Protein AF-0000000078818166 (afdb_homodimer)

Nearest PDB structures (foldseek):
  4oul-assembly2_E  TM=2.970E-01  e=1.213E-01  Homo sapiens
  8xkf-assembly1_A  TM=4.294E-01  e=4.345E+00  Helicobacter pylori 26695
  8xhu-assembly1_C  TM=1.923E-01  e=4.345E+00  Helicobacter pylori 26695
  8xhu-assembly1_A  TM=1.925E-01  e=7.058E+00  Helicobacter pylori 26695
  4oul-assembly2_E  TM=2.794E-01  e=1.046E-01  Homo sapiens

pLDDT: mean 92.65, std 15.5, range [19.25, 98.94]

Solvent-accessible surface area (backbone atoms only — not comparable to full-atom values): 51213 Å² total; per-residue (Å²): 137,80,81,75,78,75,76,77,76,79,76,75,76,74,76,74,74,71,73,74,72,70,76,65,81,65,60,43,85,53,60,57,35,53,51,36,37,42,73,70,46,30,48,77,41,76,35,34,61,40,56,60,58,41,54,58,34,27,57,71,62,77,32,68,29,21,73,57,47,52,63,58,46,48,44,26,31,46,26,36,43,55,59,91,94,54,76,71,54,69,69,49,50,52,52,31,59,74,61,68,51,70,78,71,35,29,60,65,37,58,46,42,60,72,25,36,41,34,39,41,30,47,40,60,62,59,45,75,42,36,32,43,38,50,30,38,36,32,41,51,57,92,92,42,61,27,27,22,39,14,28,72,65,72,59,46,29,68,80,54,43,25,14,74,38,6,48,73,33,40,90,65,51,54,46,63,19,50,34,33,41,38,34,32,19,21,47,58,57,52,51,53,50,52,51,20,35,42,74,48,68,45,62,73,43,15,54,37,76,48,76,39,34,53,48,79,46,51,61,21,85,54,91,65,26,28,22,28,34,39,38,36,40,43,25,61,46,74,46,62,65,60,39,52,49,40,57,77,52,43,42,31,35,29,33,36,40,36,58,73,59,92,74,86,84,42,67,45,68,61,74,75,39,75,46,44,48,80,22,67,59,44,52,70,45,42,48,58,49,50,50,48,52,52,41,52,50,59,73,48,61,78,38,43,76,45,77,51,52,50,26,56,33,56,38,47,18,59,57,15,61,76,59,59,14,32,4,79,35,74,35,58,44,25,43,45,36,24,49,18,65,57,55,54,57,45,65,35,47,67,81,49,52,49,56,75,71,49,59,54,47,47,54,73,72,37,62,50,49,86,49,76,62,30,35,34,42,38,34,38,61,32,42,38,74,74,53,50,11,70,40,32,34,36,29,46,23,25,47,51,32,28,26,35,52,47,55,51,36,52,85,68,33,60,53,44,22,32,80,70,33,75,86,44,89,64,21,67,41,22,28,38,37,36,41,23,65,58,63,57,92,82,46,85,50,48,44,60,59,46,54,89,55,64,50,64,22,45,47,74,58,38,45,28,38,42,36,36,42,34,35,23,11,72,92,50,70,23,9,45,35,76,85,29,56,64,77,54,44,41,34,39,30,34,63,61,130,136,81,81,74,76,77,77,76,74,79,75,76,75,75,76,74,76,71,74,75,73,72,75,66,80,67,60,43,87,53,59,57,36,52,49,36,36,42,73,69,45,29,48,76,42,76,36,35,60,41,58,59,57,40,53,58,34,28,58,71,61,77,32,67,28,19,75,57,47,53,63,57,47,48,42,26,31,45,27,36,44,55,60,90,93,54,74,70,54,69,70,49,48,53,51,32,59,75,63,68,52,70,80,71,36,31,60,65,38,57,46,42,60,72,25,36,42,34,40,43,30,48,40,58,63,59,45,74,42,37,32,42,38,50,28,38,35,32,40,50,56,92,94,41,62,27,26,22,40,14,29,72,65,74,59,46,28,68,80,54,42,26,14,74,37,6,48,72,33,42,89,63,51,52,46,63,19,49,33,31,40,37,34,31,21,20,50,58,58,49,52,53,50,51,51,20,35,42,74,49,68,45,64,72,43,15,54,36,76,48,77,40,33,54,49,78,44,52,63,21,84,54,92,65,26,28,21,29,34,40,41,38,40,43,26,61,47,74,46,61,64,60,40,52,49,40,57,75,52,44,43,31,34,27,31,37,39,37,57,72,60,92,73,85,85,45,68,44,69,62,73,75,38,76,44,43,47,80,22,67,57,44,52,70,47,42,49,58,50,51,52,48,51,51,41,50,50,61,74,48,60,78,35,43,76,44,79,50,51,48,26,57,32,56,38,47,18,58,56,15,61,75,57,58,15,32,4,79,37,72,35,59,45,23,41,45,35,23,50,17,64,58,52,55,58,46,67,36,46,67,85,48,52,46,56,75,72,47,61,53,47,49,54,73,73,37,62,50,48,87,49,74,63,29,35,33,42,38,35,38,61,33,42,38,73,75,51,49,12,70,42,31,34,36,29,46,23,25,46,50,32,27,25,35,53,46,54,51,35,50,86,68,33,61,53,44,22,34,79,69,33,74,88,44,87,62,21,66,41,22,28,38,36,35,42,23,65,58,61,57,92,82,45,84,50,49,44,60,60,46,53,88,54,63,51,64,21,44,48,74,58,38,45,29,38,42,36,36,40,34,37,24,10,72,90,50,70,23,8,45,34,76,84,30,57,64,77,52,46,41,34,38,31,35,62,60,129

Foldseek 3Di:
DPPPPPPPPPPPPPPPPPPPPPPDLPAQPPPQLCVLLVVLFKDKDWWFKAWQQLLQCCLVVLFLFSLQDDPQKTWIWTFAAADPPDFDDPSQQVSCVSRVGDPRTGQWYFAAQLKKKKKKFWAAADFLKKWKWKFFQWADDDNAIFGAQFTDADIHMQQQAFFPQQFLSHDGGRHRTIAMEMEHFFPVSVVSSLVSCVVSPDDSRRYHYDHDHVVLFQHDNDPRGIIMMIIIIGGGHPDPVSRVCCNHRPNMIMIMIGGNDDDDGHGDHDDDHFDAADPAFPCVCVVVVVLLVVLVCVVLVQWDKDWFDKDFAFDHRVVSSVLQAYRSHHAWFKTKMKRFDDYGDHTHHPSGFQVPRCVRLCVPFDFAAQDQQWKKKWKDFQCCVVQQASKKWKFKAQRGRSQTQDIQISVQFAPASCVSVVPDPCSRGMGMAMEHCDDDPPRSRYDRFDAPPGSNGAHGSGGMMMMMMGGHRSVRRTHHDPVRYDTIIMMITHRDD/DPCPPPPPPPPPPPPPPPPPPPPDLPAQPPPQLQVLLVVLFKDKDWWFKAWQQLLQCCLVVLFLFSLQDDPQKTKIWTFAAADPPDFDDPSQQVSCVSRVGDPRTGQWYFAAQLKKKKKKFWAAADFLKKWKWKFFQWADDPNAIFGAQFTDADIHMQQQAFFPQQFLSHDGGRHRTIAMEMEHFFPVSVVSSLVSCVVSPDDSRRYHYDHDHVVLFQHDNDPRGIIMMIIMIGGGHPDPVSRVCCNHRPNMIMIMIGGNDDDDGHGDHDDDHFDAADPAFPCVCVVVVVLLVVLVCVVLVQWDKDWFDKDFAFDHRVVSSVLQAYRSHHAWFKTKMKRFDDYGDHTHHPSGFQVPRCVRLCVPFDFAAQDQQWKKKWKDFQCCVVQQASKKWKFKAQNGRSQTQDIQISVQFAPASCVSVVPDPCSRGMGMAMEHCDDDPPRSRYDRFDAPPGSNGAHGSGGMMMMMMGGHRSVRRTHHDPVRYDTIIMMITHRDD

Secondary structure (DSSP, 8-state):
------------------------------HHHHHHHHHTTEEEEE-EEEE--HHHHHHTTSSS--TT--TTB--EEEEBPPSTT----HHHHHHHHHHTPPTT-BSSB-B-TT-EEEEEEEPPSSEEE-EEEEEEEEEEETTEEEEEEEE-S--EETTT---SSSGGG-SS--TT-EEEEEEESBHHHHHHHHHHHHHTT--GGGEEEEE--GGG---BSSTTS-EEEEEE--EEESSHHHHHHHHHS-SEEEEEEEESS-----BPPPPPPPPP--S--SGGGHHHHHHHHHHHHHHTTTEEEEEPP-EE-S--HHHHHHHT----B--SSEEEEESSSS-------TT--HHHH-GGGGSS-----S-TT-EEEEEEE-HHHHTS-SEEEEEEEETTTTEEEEEEEHHHHTTGGGGT-TT-GGGGGEEEEEEESS--TT-TTEEE---SSGGGS--TT--EEEEEEEE-BTTTTBPPPGGG-PPPEEEEEEE--/------------------------------HHHHHHHHHTTEEEEE-EEEE--HHHHHHTTSSS--TT--TTB--EEEEBPPSTT----HHHHHHHHHHT--TT-BSSB-B-TT-EEEEEEEPPSSEEE-EEEEEEEEEEETTEEEEEEEE-S--EETTT---SSSGGG-SS--TT-EEEEEEESBHHHHHHHHHHHHHTT--GGGEEEEE--GGG---BSSTTS-EEEEEE--EEESSHHHHHHHHHS-SEEEEEEEESS-----BPPPPPPPPP--S--SGGGHHHHHHHHHHHHHHTTTEEEEEPP-EE-S--HHHHHHHT----B--TTEEEEESSSS-------TT--HHHH-GGGGSS-----S-TT-EEEEEEE-HHHHTS-SEEEEEEEETTTTEEEEEEEHHHHTTGGGGT-TT-GGGGGEEEEEEESS--TT-TTEEE---SSGGGS--TT--EEEEEEEE-BTTTTBPPPGGG-PPPEEEEEEE--

Structure (mmCIF, N/CA/C/O backbone):
data_AF-0000000078818166-model_v1
#
loop_
_entity.id
_entity.type
_entity.pdbx_description
1 polymer 'Uncharacterized protein'
#
loop_
_atom_site.group_PDB
_atom_site.id
_atom_site.type_symbol
_atom_site.label_atom_id
_atom_site.label_alt_id
_atom_site.label_comp_id
_atom_site.label_asym_id
_atom_site.label_entity_id
_atom_site.label_seq_id
_atom_site.pdbx_PDB_ins_code
_atom_site.Cartn_x
_atom_site.Cartn_y
_atom_site.Cartn_z
_atom_site.occupancy
_atom_site.B_iso_or_equiv
_atom_site.auth_seq_id
_atom_site.auth_comp_id
_atom_site.auth_asym_id
_atom_site.auth_atom_id
_atom_site.pdbx_PDB_model_num
ATOM 1 N N . MET A 1 1 ? -65.375 48 42.688 1 19.25 1 MET A N 1
ATOM 2 C CA . MET A 1 1 ? -64.5 49.188 42.875 1 19.25 1 MET A CA 1
ATOM 3 C C . MET A 1 1 ? -63.219 48.812 43.562 1 19.25 1 MET A C 1
ATOM 5 O O . MET A 1 1 ? -63.031 49.156 44.75 1 19.25 1 MET A O 1
ATOM 9 N N . LYS A 1 2 ? -62.844 47.5 43.344 1 25.33 2 LYS A N 1
ATOM 10 C CA . LYS A 1 2 ? -61.812 46.625 43.844 1 25.33 2 LYS A CA 1
ATOM 11 C C . LYS A 1 2 ? -60.438 47.312 43.75 1 25.33 2 LYS A C 1
ATOM 13 O O . LYS A 1 2 ? -60.062 47.781 42.656 1 25.33 2 LYS A O 1
ATOM 18 N N . LYS A 1 3 ? -59.906 47.906 44.844 1 22.5 3 LYS A N 1
ATOM 19 C CA . LYS A 1 3 ? -58.812 48.781 45.219 1 22.5 3 LYS A CA 1
ATOM 20 C C . LYS A 1 3 ? -57.5 48.281 44.656 1 22.5 3 LYS A C 1
ATOM 22 O O . LYS A 1 3 ? -57.062 47.156 44.969 1 22.5 3 LYS A O 1
ATOM 27 N N . TYR A 1 4 ? -57.062 48.562 43.406 1 22.69 4 TYR A N 1
ATOM 28 C CA . TYR A 1 4 ? -55.938 48.188 42.562 1 22.69 4 TYR A CA 1
ATOM 29 C C . TYR A 1 4 ? -54.625 48.688 43.094 1 22.69 4 TYR A C 1
ATOM 31 O O . TYR A 1 4 ? -54.375 49.906 43.156 1 22.69 4 TYR A O 1
ATOM 39 N N . ILE A 1 5 ? -54.312 48.219 44.406 1 28.19 5 ILE A N 1
ATOM 40 C CA . ILE A 1 5 ? -53.062 48.688 44.969 1 28.19 5 ILE A CA 1
ATOM 41 C C . ILE A 1 5 ? -51.938 48.562 43.969 1 28.19 5 ILE A C 1
ATOM 43 O O . ILE A 1 5 ? -51.75 47.469 43.406 1 28.19 5 ILE A O 1
ATOM 47 N N . MET A 1 6 ? -51.5 49.594 43.344 1 24.48 6 MET A N 1
ATOM 48 C CA . MET A 1 6 ? -50.469 49.969 42.375 1 24.48 6 MET A CA 1
ATOM 49 C C . MET A 1 6 ? -49.094 49.656 42.906 1 24.48 6 MET A C 1
ATOM 51 O O . MET A 1 6 ? -48.562 50.375 43.781 1 24.48 6 MET A O 1
ATOM 55 N N . ALA A 1 7 ? -48.844 48.438 43.406 1 31.64 7 ALA A N 1
ATOM 56 C CA . ALA A 1 7 ? -47.5 48.188 43.938 1 31.64 7 ALA A CA 1
ATOM 57 C C . ALA A 1 7 ? -46.438 48.562 42.938 1 31.64 7 ALA A C 1
ATOM 59 O O . ALA A 1 7 ? -46.406 48.062 41.812 1 31.64 7 ALA A O 1
ATOM 60 N N . ILE A 1 8 ? -45.969 49.781 42.938 1 27.11 8 ILE A N 1
ATOM 61 C CA . ILE A 1 8 ? -44.875 50.406 42.219 1 27.11 8 ILE A CA 1
ATOM 62 C C . ILE A 1 8 ? -43.594 49.594 42.406 1 27.11 8 ILE A C 1
ATOM 64 O O . ILE A 1 8 ? -43.062 49.469 43.5 1 27.11 8 ILE A O 1
ATOM 68 N N . ILE A 1 9 ? -43.438 48.406 41.812 1 28.31 9 ILE A N 1
ATOM 69 C CA . ILE A 1 9 ? -42.25 47.562 41.781 1 28.31 9 ILE A CA 1
ATOM 70 C C . ILE A 1 9 ? -41.062 48.375 41.281 1 28.31 9 ILE A C 1
ATOM 72 O O . ILE A 1 9 ? -41.062 48.906 40.156 1 28.31 9 ILE A O 1
ATOM 76 N N . LEU A 1 10 ? -40.344 49.156 42.156 1 26.89 10 LEU A N 1
ATOM 77 C CA . LEU A 1 10 ? -39.094 49.812 41.969 1 26.89 10 LEU A CA 1
ATOM 78 C C . LEU A 1 10 ? -38.094 48.906 41.25 1 26.89 10 LEU A C 1
ATOM 80 O O . LEU A 1 10 ? -37.812 47.812 41.719 1 26.89 10 LEU A O 1
ATOM 84 N N . GLY A 1 11 ? -37.969 48.875 39.875 1 25.17 11 GLY A N 1
ATOM 85 C CA . GLY A 1 11 ? -37.062 48.281 38.906 1 25.17 11 GLY A CA 1
ATOM 86 C C . GLY A 1 11 ? -35.594 48.594 39.188 1 25.17 11 GLY A C 1
ATOM 87 O O . GLY A 1 11 ? -35.156 49.719 38.969 1 25.17 11 GLY A O 1
ATOM 88 N N . ILE A 1 12 ? -35.031 48.25 40.375 1 28.44 12 ILE A N 1
ATOM 89 C CA . ILE A 1 12 ? -33.594 48.469 40.531 1 28.44 12 ILE A CA 1
ATOM 90 C C . ILE A 1 12 ? -32.875 47.812 39.344 1 28.44 12 ILE A C 1
ATOM 92 O O . ILE A 1 12 ? -33.031 46.594 39.094 1 28.44 12 ILE A O 1
ATOM 96 N N . SER A 1 13 ? -32.594 48.562 38.344 1 25.62 13 SER A N 1
ATOM 97 C CA . SER A 1 13 ? -31.719 48.25 37.219 1 25.62 13 SER A CA 1
ATOM 98 C C . SER A 1 13 ? -30.359 47.75 37.688 1 25.62 13 SER A C 1
ATOM 100 O O . SER A 1 13 ? -29.594 48.5 38.281 1 25.62 13 SER A O 1
ATOM 102 N N . PHE A 1 14 ? -30.312 46.5 38.188 1 29.53 14 PHE A N 1
ATOM 103 C CA . PHE A 1 14 ? -29 45.875 38.375 1 29.53 14 PHE A CA 1
ATOM 104 C C . PHE A 1 14 ? -28.188 45.938 37.094 1 29.53 14 PHE A C 1
ATOM 106 O O . PHE A 1 14 ? -28.578 45.344 36.094 1 29.53 14 PHE A O 1
ATOM 113 N N . ILE A 1 15 ? -27.531 47.031 36.875 1 28.75 15 ILE A N 1
ATOM 114 C CA . ILE A 1 15 ? -26.484 47.094 35.844 1 28.75 15 ILE A CA 1
ATOM 115 C C . ILE A 1 15 ? -25.5 45.938 36.062 1 28.75 15 ILE A C 1
ATOM 117 O O . ILE A 1 15 ? -24.812 45.875 37.094 1 28.75 15 ILE A O 1
ATOM 121 N N . LEU A 1 16 ? -25.922 44.719 35.719 1 28.48 16 LEU A N 1
ATOM 122 C CA . LEU A 1 16 ? -24.938 43.625 35.594 1 28.48 16 LEU A CA 1
ATOM 123 C C . LEU A 1 16 ? -23.75 44.094 34.75 1 28.48 16 LEU A C 1
ATOM 125 O O . LEU A 1 16 ? -23.906 44.375 33.562 1 28.48 16 LEU A O 1
ATOM 129 N N . LEU A 1 17 ? -22.812 44.75 35.344 1 29.33 17 LEU A N 1
ATOM 130 C CA . LEU A 1 17 ? -21.5 44.875 34.75 1 29.33 17 LEU A CA 1
ATOM 131 C C . LEU A 1 17 ? -20.969 43.531 34.312 1 29.33 17 LEU A C 1
ATOM 133 O O . LEU A 1 17 ? -20.625 42.688 35.156 1 29.33 17 LEU A O 1
ATOM 137 N N . THR A 1 18 ? -21.531 43 33.281 1 32.56 18 THR A N 1
ATOM 138 C CA . THR A 1 18 ? -20.844 41.906 32.594 1 32.56 18 THR A CA 1
ATOM 139 C C . THR A 1 18 ? -19.406 42.281 32.25 1 32.56 18 THR A C 1
ATOM 141 O O . THR A 1 18 ? -19.172 43.188 31.453 1 32.56 18 THR A O 1
ATOM 144 N N . GLY A 1 19 ? -18.562 42.281 33.219 1 29.2 19 GLY A N 1
ATOM 145 C CA . GLY A 1 19 ? -17.156 42.281 32.875 1 29.2 19 GLY A CA 1
ATOM 146 C C . GLY A 1 19 ? -16.812 41.344 31.75 1 29.2 19 GLY A C 1
ATOM 147 O O . GLY A 1 19 ? -17.094 40.125 31.828 1 29.2 19 GLY A O 1
ATOM 148 N N . THR A 1 20 ? -16.891 41.844 30.594 1 32.88 20 THR A N 1
ATOM 149 C CA . THR A 1 20 ? -16.266 41.188 29.438 1 32.88 20 THR A CA 1
ATOM 150 C C . THR A 1 20 ? -14.828 40.781 29.766 1 32.88 20 THR A C 1
ATOM 152 O O . THR A 1 20 ? -13.969 41.656 29.938 1 32.88 20 THR A O 1
ATOM 155 N N . VAL A 1 21 ? -14.672 39.781 30.547 1 30.55 21 VAL A N 1
ATOM 156 C CA . VAL A 1 21 ? -13.352 39.156 30.547 1 30.55 21 VAL A CA 1
ATOM 157 C C . VAL A 1 21 ? -12.875 38.969 29.094 1 30.55 21 VAL A C 1
ATOM 159 O O . VAL A 1 21 ? -13.445 38.188 28.344 1 30.55 21 VAL A O 1
ATOM 162 N N . LEU A 1 22 ? -12.461 39.969 28.5 1 28.83 22 LEU A N 1
ATOM 163 C CA . LEU A 1 22 ? -11.578 39.719 27.375 1 28.83 22 LEU A CA 1
ATOM 164 C C . LEU A 1 22 ? -10.586 38.594 27.688 1 28.83 22 LEU A C 1
ATOM 166 O O . LEU A 1 22 ? -9.781 38.719 28.609 1 28.83 22 LEU A O 1
ATOM 170 N N . ALA A 1 23 ? -10.922 37.469 27.438 1 35.88 23 ALA A N 1
ATOM 171 C CA . ALA A 1 23 ? -9.945 36.375 27.328 1 35.88 23 ALA A CA 1
ATOM 172 C C . ALA A 1 23 ? -8.727 36.844 26.531 1 35.88 23 ALA A C 1
ATOM 174 O O . ALA A 1 23 ? -8.805 37.031 25.312 1 35.88 23 ALA A O 1
ATOM 175 N N . ALA A 1 24 ? -8 37.625 27.109 1 35.72 24 ALA A N 1
ATOM 176 C CA . ALA A 1 24 ? -6.684 37.844 26.516 1 35.72 24 ALA A CA 1
ATOM 177 C C . ALA A 1 24 ? -6.074 36.531 26.047 1 35.72 24 ALA A C 1
ATOM 179 O O . ALA A 1 24 ? -6.203 35.5 26.703 1 35.72 24 ALA A O 1
ATOM 180 N N . ASN A 1 25 ? -5.59 36.406 24.891 1 39 25 ASN A N 1
ATOM 181 C CA . ASN A 1 25 ? -4.855 35.344 24.219 1 39 25 ASN A CA 1
ATOM 182 C C . ASN A 1 25 ? -3.686 34.844 25.078 1 39 25 ASN A C 1
ATOM 184 O O . ASN A 1 25 ? -2.615 35.469 25.078 1 39 25 ASN A O 1
ATOM 188 N N . GLU A 1 26 ? -3.842 34.438 26.25 1 43.28 26 GLU A N 1
ATOM 189 C CA . GLU A 1 26 ? -2.705 33.969 27.047 1 43.28 26 GLU A CA 1
ATOM 190 C C . GLU A 1 26 ? -1.883 32.938 26.281 1 43.28 26 GLU A C 1
ATOM 192 O O . GLU A 1 26 ? -2.338 31.828 26.062 1 43.28 26 GLU A O 1
ATOM 197 N N . THR A 1 27 ? -1.002 33.375 25.469 1 55.5 27 THR A N 1
ATOM 198 C CA . THR A 1 27 ? 0.056 32.531 24.922 1 55.5 27 THR A CA 1
ATOM 199 C C . THR A 1 27 ? 0.677 31.672 26.016 1 55.5 27 THR A C 1
ATOM 201 O O . THR A 1 27 ? 0.712 32.062 27.188 1 55.5 27 THR A O 1
ATOM 204 N N . TYR A 1 28 ? 0.761 30.328 25.812 1 71.38 28 TYR A N 1
ATOM 205 C CA . TYR A 1 28 ? 1.448 29.422 26.719 1 71.38 28 TYR A CA 1
ATOM 206 C C . TYR A 1 28 ? 2.756 30.031 27.203 1 71.38 28 TYR A C 1
ATOM 208 O O . TYR A 1 28 ? 3.607 30.422 26.406 1 71.38 28 TYR A O 1
ATOM 216 N N . ASP A 1 29 ? 2.855 30.406 28.422 1 76.88 29 ASP A N 1
ATOM 217 C CA . ASP A 1 29 ? 4.062 31.031 28.969 1 76.88 29 ASP A CA 1
ATOM 218 C C . ASP A 1 29 ? 5.203 30.016 29.062 1 76.88 29 ASP A C 1
ATOM 220 O O . ASP A 1 29 ? 5.27 29.234 30 1 76.88 29 ASP A O 1
ATOM 224 N N . ALA A 1 30 ? 5.992 30.094 27.938 1 89.62 30 ALA A N 1
ATOM 225 C CA . ALA A 1 30 ? 7.168 29.219 27.891 1 89.62 30 ALA A CA 1
ATOM 226 C C . ALA A 1 30 ? 8.453 30.031 28.078 1 89.62 30 ALA A C 1
ATOM 228 O O . ALA A 1 30 ? 9.5 29.688 27.516 1 89.62 30 ALA A O 1
ATOM 229 N N . GLY A 1 31 ? 8.383 31.062 28.766 1 93.31 31 GLY A N 1
ATOM 230 C CA . GLY A 1 31 ? 9.492 32 28.906 1 93.31 31 GLY A CA 1
ATOM 231 C C . GLY A 1 31 ? 10.711 31.375 29.547 1 93.31 31 GLY A C 1
ATOM 232 O O . GLY A 1 31 ? 11.836 31.578 29.094 1 93.31 31 GLY A O 1
ATOM 233 N N . ALA A 1 32 ? 10.5 30.625 30.609 1 95.31 32 ALA A N 1
ATOM 234 C CA . ALA A 1 32 ? 11.617 29.984 31.297 1 95.31 32 ALA A CA 1
ATOM 235 C C . ALA A 1 32 ? 12.336 29 30.375 1 95.31 32 ALA A C 1
ATOM 237 O O . ALA A 1 32 ? 13.562 28.891 30.422 1 95.31 32 ALA A O 1
ATOM 238 N N . PHE A 1 33 ? 11.617 28.328 29.688 1 97.25 33 PHE A N 1
ATOM 239 C CA . PHE A 1 33 ? 12.188 27.375 28.734 1 97.25 33 PHE A CA 1
ATOM 240 C C . PHE A 1 33 ? 13 28.094 27.672 1 97.25 33 PHE A C 1
ATOM 242 O O . PHE A 1 33 ? 14.117 27.688 27.344 1 97.25 33 PHE A O 1
ATOM 249 N N . GLN A 1 34 ? 12.453 29.109 27.094 1 97.88 34 GLN A N 1
ATOM 250 C CA . GLN A 1 34 ? 13.164 29.906 26.109 1 97.88 34 GLN A CA 1
ATOM 251 C C . GLN A 1 34 ? 14.492 30.422 26.672 1 97.88 34 GLN A C 1
ATOM 253 O O . GLN A 1 34 ? 15.523 30.328 26.016 1 97.88 34 GLN A O 1
ATOM 258 N N . GLN A 1 35 ? 14.445 30.906 27.844 1 97.62 35 GLN A N 1
ATOM 259 C CA . GLN A 1 35 ? 15.648 31.422 28.484 1 97.62 35 GLN A CA 1
ATOM 260 C C . GLN A 1 35 ? 16.688 30.312 28.688 1 97.62 35 GLN A C 1
ATOM 262 O O . GLN A 1 35 ? 17.875 30.531 28.469 1 97.62 35 GLN A O 1
ATOM 267 N N . ALA A 1 36 ? 16.188 29.234 29.109 1 98.25 36 ALA A N 1
ATOM 268 C CA . ALA A 1 36 ? 17.078 28.094 29.312 1 98.25 36 ALA A CA 1
ATOM 269 C C . ALA A 1 36 ? 17.766 27.703 28 1 98.25 36 ALA A C 1
ATOM 271 O O . ALA A 1 36 ? 18.953 27.344 28 1 98.25 36 ALA A O 1
ATOM 272 N N . LEU A 1 37 ? 17.078 27.688 26.922 1 98.5 37 LEU A N 1
ATOM 273 C CA . LEU A 1 37 ? 17.625 27.375 25.609 1 98.5 37 LEU A CA 1
ATOM 274 C C . LEU A 1 37 ? 18.688 28.391 25.203 1 98.5 37 LEU A C 1
ATOM 276 O O . LEU A 1 37 ? 19.766 28.031 24.734 1 98.5 37 LEU A O 1
ATOM 280 N N . GLU A 1 38 ? 18.359 29.641 25.453 1 98.06 38 GLU A N 1
ATOM 281 C CA . GLU A 1 38 ? 19.297 30.719 25.125 1 98.06 38 GLU A CA 1
ATOM 282 C C . GLU A 1 38 ? 20.578 30.609 25.953 1 98.06 38 GLU A C 1
ATOM 284 O O . GLU A 1 38 ? 21.672 30.812 25.438 1 98.06 38 GLU A O 1
ATOM 289 N N . GLN A 1 39 ? 20.438 30.25 27.094 1 97.25 39 GLN A N 1
ATOM 290 C CA . GLN A 1 39 ? 21.578 30.078 27.969 1 97.25 39 GLN A CA 1
ATOM 291 C C . GLN A 1 39 ? 22.438 28.891 27.547 1 97.25 39 GLN A C 1
ATOM 293 O O . GLN A 1 39 ? 23.641 28.859 27.797 1 97.25 39 GLN A O 1
ATOM 298 N N . ASN A 1 40 ? 21.766 28.016 26.906 1 96.12 40 ASN A N 1
ATOM 299 C CA . ASN A 1 40 ? 22.469 26.812 26.438 1 96.12 40 ASN A CA 1
ATOM 300 C C . ASN A 1 40 ? 23.047 27.031 25.047 1 96.12 40 ASN A C 1
ATOM 302 O O . ASN A 1 40 ? 23.328 26.062 24.328 1 96.12 40 ASN A O 1
ATOM 306 N N . GLY A 1 41 ? 23.078 28.219 24.594 1 96.94 41 GLY A N 1
ATOM 307 C CA . GLY A 1 41 ? 23.797 28.547 23.375 1 96.94 41 GLY A CA 1
ATOM 308 C C . GLY A 1 41 ? 22.953 28.453 22.125 1 96.94 41 GLY A C 1
ATOM 309 O O . GLY A 1 41 ? 23.469 28.203 21.031 1 96.94 41 GLY A O 1
ATOM 310 N N . PHE A 1 42 ? 21.719 28.641 22.266 1 98.25 42 PHE A N 1
ATOM 311 C CA . PHE A 1 42 ? 20.844 28.609 21.094 1 98.25 42 PHE A CA 1
ATOM 312 C C . PHE A 1 42 ? 20.297 30.016 20.797 1 98.25 42 PHE A C 1
ATOM 314 O O . PHE A 1 42 ? 20.062 30.797 21.719 1 98.25 42 PHE A O 1
ATOM 321 N N . THR A 1 43 ? 20.188 30.344 19.5 1 98 43 THR A N 1
ATOM 322 C CA . THR A 1 43 ? 19.234 31.375 19.062 1 98 43 THR A CA 1
ATOM 323 C C . THR A 1 43 ? 17.828 30.812 19 1 98 43 THR A C 1
ATOM 325 O O . THR A 1 43 ? 17.578 29.781 18.344 1 98 43 THR A O 1
ATOM 328 N N . VAL A 1 44 ? 16.938 31.453 19.703 1 98.25 44 VAL A N 1
ATOM 329 C CA . VAL A 1 44 ? 15.562 30.969 19.797 1 98.25 44 VAL A CA 1
ATOM 330 C C . VAL A 1 44 ? 14.617 31.984 19.141 1 98.25 44 VAL A C 1
ATOM 332 O O . VAL A 1 44 ? 14.562 33.156 19.547 1 98.25 44 VAL A O 1
ATOM 335 N N . GLN A 1 45 ? 13.898 31.562 18.062 1 97 45 GLN A N 1
ATOM 336 C CA . GLN A 1 45 ? 12.898 32.375 17.406 1 97 45 GLN A CA 1
ATOM 337 C C . GLN A 1 45 ? 11.492 31.844 17.625 1 97 45 GLN A C 1
ATOM 339 O O . GLN A 1 45 ? 11.219 30.672 17.359 1 97 45 GLN A O 1
ATOM 344 N N . GLU A 1 46 ? 10.664 32.688 18.141 1 96.38 46 GLU A N 1
ATOM 345 C CA . GLU A 1 46 ? 9.312 32.25 18.484 1 96.38 46 GLU A CA 1
ATOM 346 C C . GLU A 1 46 ? 8.367 32.344 17.297 1 96.38 46 GLU A C 1
ATOM 348 O O . GLU A 1 46 ? 8.352 33.375 16.594 1 96.38 46 GLU A O 1
ATOM 353 N N . GLY A 1 47 ? 7.688 31.234 17 1 96.94 47 GLY A N 1
ATOM 354 C CA . GLY A 1 47 ? 6.582 31.188 16.062 1 96.94 47 GLY A CA 1
ATOM 355 C C . GLY A 1 47 ? 5.234 31.016 16.734 1 96.94 47 GLY A C 1
ATOM 356 O O . GLY A 1 47 ? 5.02 31.516 17.844 1 96.94 47 GLY A O 1
ATOM 357 N N . GLU A 1 48 ? 4.305 30.422 16.016 1 96.31 48 GLU A N 1
ATOM 358 C CA . GLU A 1 48 ? 2.99 30.172 16.609 1 96.31 48 GLU A CA 1
ATOM 359 C C . GLU A 1 48 ? 2.297 28.984 15.953 1 96.31 48 GLU A C 1
ATOM 361 O O . GLU A 1 48 ? 2.713 28.531 14.883 1 96.31 48 GLU A O 1
ATOM 366 N N . VAL A 1 49 ? 1.373 28.453 16.672 1 97.31 49 VAL A N 1
ATOM 367 C CA . VAL A 1 49 ? 0.453 27.453 16.125 1 97.31 49 VAL A CA 1
ATOM 368 C C . VAL A 1 49 ? -0.8 28.156 15.594 1 97.31 49 VAL A C 1
ATOM 370 O O . VAL A 1 49 ? -1.39 29 16.281 1 97.31 49 VAL A O 1
ATOM 373 N N . GLY A 1 50 ? -1.159 27.828 14.383 1 96.88 50 GLY A N 1
ATOM 374 C CA . GLY A 1 50 ? -2.332 28.484 13.812 1 96.88 50 GLY A CA 1
ATOM 375 C C . GLY A 1 50 ? -3.154 27.547 12.938 1 96.88 50 GLY A C 1
ATOM 376 O O . GLY A 1 50 ? -2.668 26.5 12.5 1 96.88 50 GLY A O 1
ATOM 377 N N . TYR A 1 51 ? -4.371 27.969 12.75 1 96.88 51 TYR A N 1
ATOM 378 C CA . TYR A 1 51 ? -5.293 27.219 11.898 1 96.88 51 TYR A CA 1
ATOM 379 C C . TYR A 1 51 ? -5.027 27.5 10.422 1 96.88 51 TYR A C 1
ATOM 381 O O . TYR A 1 51 ? -5.062 28.656 9.992 1 96.88 51 TYR A O 1
ATOM 389 N N . PHE A 1 52 ? -4.715 26.469 9.672 1 96.88 52 PHE A N 1
ATOM 390 C CA . PHE A 1 52 ? -4.547 26.562 8.227 1 96.88 52 PHE A CA 1
ATOM 391 C C . PHE A 1 52 ? -5.855 26.25 7.508 1 96.88 52 PHE A C 1
ATOM 393 O O . PHE A 1 52 ? -6.125 25.094 7.172 1 96.88 52 PHE A O 1
ATOM 400 N N . ASP A 1 53 ? -6.586 27.25 7.168 1 96.19 53 ASP A N 1
ATOM 401 C CA . ASP A 1 53 ? -7.922 27.141 6.586 1 96.19 53 ASP A CA 1
ATOM 402 C C . ASP A 1 53 ? -7.852 27.016 5.066 1 96.19 53 ASP A C 1
ATOM 404 O O . ASP A 1 53 ? -7.977 28.016 4.352 1 96.19 53 ASP A O 1
ATOM 408 N N . PHE A 1 54 ? -7.82 25.812 4.59 1 95.88 54 PHE A N 1
ATOM 409 C CA . PHE A 1 54 ? -7.684 25.531 3.166 1 95.88 54 PHE A CA 1
ATOM 410 C C . PHE A 1 54 ? -8.859 26.109 2.387 1 95.88 54 PHE A C 1
ATOM 412 O O . PHE A 1 54 ? -8.672 26.656 1.294 1 95.88 54 PHE A O 1
ATOM 419 N N . LEU A 1 55 ? -10.039 26 2.906 1 96.25 55 LEU A N 1
ATOM 420 C CA . LEU A 1 55 ? -11.234 26.453 2.205 1 96.25 55 LEU A CA 1
ATOM 421 C C . LEU A 1 55 ? -11.242 27.984 2.078 1 96.25 55 LEU A C 1
ATOM 423 O O . LEU A 1 55 ? -11.578 28.516 1.022 1 96.25 55 LEU A O 1
ATOM 427 N N . LYS A 1 56 ? -10.906 28.641 3.129 1 96.06 56 LYS A N 1
ATOM 428 C CA . LYS A 1 56 ? -10.828 30.094 3.096 1 96.06 56 LYS A CA 1
ATOM 429 C C . LYS A 1 56 ? -9.805 30.562 2.068 1 96.06 56 LYS A C 1
ATOM 431 O O . LYS A 1 56 ? -10.07 31.5 1.307 1 96.06 56 LYS A O 1
ATOM 436 N N . LEU A 1 57 ? -8.688 29.953 2.086 1 97.56 57 LEU A N 1
ATOM 437 C CA . LEU A 1 57 ? -7.629 30.344 1.162 1 97.56 57 LEU A CA 1
ATOM 438 C C . LEU A 1 57 ? -8.055 30.125 -0.284 1 97.56 57 LEU A C 1
ATOM 440 O O . LEU A 1 57 ? -7.715 30.906 -1.166 1 97.56 57 LEU A O 1
ATOM 444 N N . PHE A 1 58 ? -8.773 29.047 -0.489 1 97.62 58 PHE A N 1
ATOM 445 C CA . PHE A 1 58 ? -9.32 28.797 -1.814 1 97.62 58 PHE A CA 1
ATOM 446 C C . PHE A 1 58 ? -10.391 29.812 -2.168 1 97.62 58 PHE A C 1
ATOM 448 O O . PHE A 1 58 ? -10.391 30.375 -3.268 1 97.62 58 PHE A O 1
ATOM 455 N N . GLU A 1 59 ? -11.289 30.094 -1.261 1 97.31 59 GLU A N 1
ATOM 456 C CA . GLU A 1 59 ? -12.383 31.047 -1.457 1 97.31 59 GLU A CA 1
ATOM 457 C C . GLU A 1 59 ? -11.844 32.438 -1.8 1 97.31 59 GLU A C 1
ATOM 459 O O . GLU A 1 59 ? -12.375 33.094 -2.688 1 97.31 59 GLU A O 1
ATOM 464 N N . GLU A 1 60 ? -10.797 32.781 -1.176 1 97.5 60 GLU A N 1
ATOM 465 C CA . GLU A 1 60 ? -10.227 34.094 -1.34 1 97.5 60 GLU A CA 1
ATOM 466 C C . GLU A 1 60 ? -9.289 34.156 -2.543 1 97.5 60 GLU A C 1
ATOM 468 O O . GLU A 1 60 ? -8.719 35.219 -2.844 1 97.5 60 GLU A O 1
ATOM 473 N N . GLY A 1 61 ? -9.008 33.031 -3.143 1 95.94 61 GLY A N 1
ATOM 474 C CA . GLY A 1 61 ? -8.203 33 -4.352 1 95.94 61 GLY A CA 1
ATOM 475 C C . GLY A 1 61 ? -6.715 33 -4.078 1 95.94 61 GLY A C 1
ATOM 476 O O . GLY A 1 61 ? -5.906 33.188 -4.984 1 95.94 61 GLY A O 1
ATOM 477 N N . VAL A 1 62 ? -6.348 32.781 -2.836 1 96.38 62 VAL A N 1
ATOM 478 C CA . VAL A 1 62 ? -4.938 32.75 -2.461 1 96.38 62 VAL A CA 1
ATOM 479 C C . VAL A 1 62 ? -4.32 31.422 -2.908 1 96.38 62 VAL A C 1
ATOM 481 O O . VAL A 1 62 ? -3.156 31.391 -3.32 1 96.38 62 VAL A O 1
ATOM 484 N N . LEU A 1 63 ? -5.074 30.344 -2.795 1 96.62 63 LEU A N 1
ATOM 485 C CA . LEU A 1 63 ? -4.703 29.031 -3.318 1 96.62 63 LEU A CA 1
ATOM 486 C C . LEU A 1 63 ? -5.617 28.625 -4.465 1 96.62 63 LEU A C 1
ATOM 488 O O . LEU A 1 63 ? -6.816 28.922 -4.445 1 96.62 63 LEU A O 1
ATOM 492 N N . PRO A 1 64 ? -5.086 27.938 -5.418 1 96 64 PRO A N 1
ATOM 493 C CA . PRO A 1 64 ? -5.906 27.516 -6.559 1 96 64 PRO A CA 1
ATOM 494 C C . PRO A 1 64 ? -6.812 26.328 -6.227 1 96 64 PRO A C 1
ATOM 496 O O . PRO A 1 64 ? -7.66 25.953 -7.039 1 96 64 PRO A O 1
ATOM 499 N N . SER A 1 65 ? -6.637 25.75 -5.059 1 96.25 65 SER A N 1
ATOM 500 C CA . SER A 1 65 ? -7.367 24.562 -4.625 1 96.25 65 SER A CA 1
ATOM 501 C C . SER A 1 65 ? -7.445 24.484 -3.105 1 96.25 65 SER A C 1
ATOM 503 O O . SER A 1 65 ? -6.719 25.188 -2.402 1 96.25 65 SER A O 1
ATOM 505 N N . ALA A 1 66 ? -8.383 23.656 -2.717 1 97.19 66 ALA A N 1
ATOM 506 C CA . ALA A 1 66 ? -8.477 23.375 -1.285 1 97.19 66 ALA A CA 1
ATOM 507 C C . ALA A 1 66 ? -7.73 22.094 -0.926 1 97.19 66 ALA A C 1
ATOM 509 O O . ALA A 1 66 ? -7.789 21.641 0.216 1 97.19 66 ALA A O 1
ATOM 510 N N . TYR A 1 67 ? -7.141 21.438 -1.842 1 95.94 67 TYR A N 1
ATOM 511 C CA . TYR A 1 67 ? -6.199 20.328 -1.729 1 95.94 67 TYR A CA 1
ATOM 512 C C . TYR A 1 67 ? -6.793 19.188 -0.912 1 95.94 67 TYR A C 1
ATOM 514 O O . TYR A 1 67 ? -6.09 18.531 -0.137 1 95.94 67 TYR A O 1
ATOM 522 N N . GLY A 1 68 ? -8.094 18.969 -1.006 1 96.31 68 GLY A N 1
ATOM 523 C CA . GLY A 1 68 ? -8.727 17.797 -0.422 1 96.31 68 GLY A CA 1
ATOM 524 C C . GLY A 1 68 ? -8.938 17.922 1.075 1 96.31 68 GLY A C 1
ATOM 525 O O . GLY A 1 68 ? -8.852 16.922 1.801 1 96.31 68 GLY A O 1
ATOM 526 N N . ASN A 1 69 ? -9.258 19.062 1.572 1 96.69 69 ASN A N 1
ATOM 527 C CA . ASN A 1 69 ? -9.508 19.281 2.994 1 96.69 69 ASN A CA 1
ATOM 528 C C . ASN A 1 69 ? -10.562 18.328 3.529 1 96.69 69 ASN A C 1
ATOM 530 O O . ASN A 1 69 ? -11.492 17.938 2.809 1 96.69 69 ASN A O 1
ATOM 534 N N . ASN A 1 70 ? -10.344 17.844 4.711 1 94.56 70 ASN A N 1
ATOM 535 C CA . ASN A 1 70 ? -11.359 17.141 5.48 1 94.56 70 ASN A CA 1
ATOM 536 C C . ASN A 1 70 ? -12.094 18.078 6.438 1 94.56 70 ASN A C 1
ATOM 538 O O . ASN A 1 70 ? -11.531 18.5 7.449 1 94.56 70 ASN A O 1
ATOM 542 N N . PRO A 1 71 ? -13.312 18.312 6.141 1 91.94 71 PRO A N 1
ATOM 543 C CA . PRO A 1 71 ? -14.047 19.281 6.969 1 91.94 71 PRO A CA 1
ATOM 544 C C . PRO A 1 71 ? -14.094 18.875 8.438 1 91.94 71 PRO A C 1
ATOM 546 O O . PRO A 1 71 ? -14.289 19.719 9.312 1 91.94 71 PRO A O 1
ATOM 549 N N . THR A 1 72 ? -13.953 17.641 8.727 1 88.12 72 THR A N 1
ATOM 550 C CA . THR A 1 72 ? -14 17.172 10.102 1 88.12 72 THR A CA 1
ATOM 551 C C . THR A 1 72 ? -12.695 17.5 10.828 1 88.12 72 THR A C 1
ATOM 553 O O . THR A 1 72 ? -12.648 17.469 12.062 1 88.12 72 THR A O 1
ATOM 556 N N . THR A 1 73 ? -11.688 17.688 10.141 1 90.75 73 THR A N 1
ATOM 557 C CA . THR A 1 73 ? -10.359 17.922 10.711 1 90.75 73 THR A CA 1
ATOM 558 C C . THR A 1 73 ? -10.023 19.406 10.727 1 90.75 73 THR A C 1
ATOM 560 O O . THR A 1 73 ? -10.188 20.094 9.719 1 90.75 73 THR A O 1
ATOM 563 N N . LYS A 1 74 ? -9.57 19.859 11.875 1 93.06 74 LYS A N 1
ATOM 564 C CA . LYS A 1 74 ? -9.031 21.203 11.977 1 93.06 74 LYS A CA 1
ATOM 565 C C . LYS A 1 74 ? -7.516 21.203 11.836 1 93.06 74 LYS A C 1
ATOM 567 O O . LYS A 1 74 ? -6.805 20.766 12.742 1 93.06 74 LYS A O 1
ATOM 572 N N . TYR A 1 75 ? -7.074 21.766 10.781 1 96.25 75 TYR A N 1
ATOM 573 C CA . TYR A 1 75 ? -5.652 21.688 10.453 1 96.25 75 TYR A CA 1
ATOM 574 C C . TYR A 1 75 ? -4.879 22.797 11.156 1 96.25 75 TYR A C 1
ATOM 576 O O . TYR A 1 75 ? -4.75 23.906 10.625 1 96.25 75 TYR A O 1
ATOM 584 N N . LEU A 1 76 ? -4.387 22.484 12.281 1 97.75 76 LEU A N 1
ATOM 585 C CA . LEU A 1 76 ? -3.4 23.375 12.891 1 97.75 76 LEU A CA 1
ATOM 586 C C . LEU A 1 76 ? -2.006 23.094 12.336 1 97.75 76 LEU A C 1
ATOM 588 O O . LEU A 1 76 ? -1.66 21.938 12.062 1 97.75 76 LEU A O 1
ATOM 592 N N . ILE A 1 77 ? -1.268 24.125 12.156 1 98 77 ILE A N 1
ATOM 593 C CA . ILE A 1 77 ? 0.066 23.984 11.578 1 98 77 ILE A CA 1
ATOM 594 C C . ILE A 1 77 ? 1.054 24.859 12.352 1 98 77 ILE A C 1
ATOM 596 O O . ILE A 1 77 ? 0.661 25.844 12.984 1 98 77 ILE A O 1
ATOM 600 N N . TYR A 1 78 ? 2.34 24.438 12.375 1 98.19 78 TYR A N 1
ATOM 601 C CA . TYR A 1 78 ? 3.395 25.281 12.922 1 98.19 78 TYR A CA 1
ATOM 602 C C . TYR A 1 78 ? 3.742 26.406 11.953 1 98.19 78 TYR A C 1
ATOM 604 O O . TYR A 1 78 ? 4.227 26.156 10.852 1 98.19 78 TYR A O 1
ATOM 612 N N . PHE A 1 79 ? 3.49 27.594 12.359 1 98.06 79 PHE A N 1
ATOM 613 C CA . PHE A 1 79 ? 4.066 28.75 11.68 1 98.06 79 PHE A CA 1
ATOM 614 C C . PHE A 1 79 ? 5.418 29.109 12.289 1 98.06 79 PHE A C 1
ATOM 616 O O . PHE A 1 79 ? 5.477 29.703 13.375 1 98.06 79 PHE A O 1
ATOM 623 N N . VAL A 1 80 ? 6.434 28.812 11.547 1 98.12 80 VAL A N 1
ATOM 624 C CA . VAL A 1 80 ? 7.797 28.891 12.055 1 98.12 80 VAL A CA 1
ATOM 625 C C . VAL A 1 80 ? 8.531 30.047 11.398 1 98.12 80 VAL A C 1
ATOM 627 O O . VAL A 1 80 ? 8.406 30.266 10.188 1 98.12 80 VAL A O 1
ATOM 630 N N . PRO A 1 81 ? 9.289 30.828 12.172 1 96.94 81 PRO A N 1
ATOM 631 C CA . PRO A 1 81 ? 10.117 31.859 11.539 1 96.94 81 PRO A CA 1
ATOM 632 C C . PRO A 1 81 ? 11.172 31.266 10.594 1 96.94 81 PRO A C 1
ATOM 634 O O . PRO A 1 81 ? 11.664 30.156 10.828 1 96.94 81 PRO A O 1
ATOM 637 N N . PRO A 1 82 ? 11.438 32.031 9.523 1 95.56 82 PRO A N 1
ATOM 638 C CA . PRO A 1 82 ? 12.602 31.609 8.742 1 95.56 82 PRO A CA 1
ATOM 639 C C . PRO A 1 82 ? 13.891 31.594 9.555 1 95.56 82 PRO A C 1
ATOM 641 O O . PRO A 1 82 ? 13.945 32.156 10.648 1 95.56 82 PRO A O 1
ATOM 644 N N . ALA A 1 83 ? 14.805 30.875 8.969 1 93.94 83 ALA A N 1
ATOM 645 C CA . ALA A 1 83 ? 16.109 30.906 9.633 1 93.94 83 ALA A CA 1
ATOM 646 C C . ALA A 1 83 ? 16.594 32.344 9.828 1 93.94 83 ALA A C 1
ATOM 648 O O . ALA A 1 83 ? 16.203 33.25 9.094 1 93.94 83 ALA A O 1
ATOM 649 N N . PRO A 1 84 ? 17.469 32.5 10.789 1 88.56 84 PRO A N 1
ATOM 650 C CA . PRO A 1 84 ? 18 33.844 10.992 1 88.56 84 PRO A CA 1
ATOM 651 C C . PRO A 1 84 ? 18.609 34.438 9.719 1 88.56 84 PRO A C 1
ATOM 653 O O . PRO A 1 84 ? 19.422 33.781 9.062 1 88.56 84 PRO A O 1
ATOM 656 N N . GLY A 1 85 ? 18.141 35.594 9.375 1 84.5 85 GLY A N 1
ATOM 657 C CA . GLY A 1 85 ? 18.703 36.281 8.227 1 84.5 85 GLY A CA 1
ATOM 658 C C . GLY A 1 85 ? 17.922 36.031 6.945 1 84.5 85 GLY A C 1
ATOM 659 O O . GLY A 1 85 ? 18.203 36.625 5.91 1 84.5 85 GLY A O 1
ATOM 660 N N . TYR A 1 86 ? 16.953 35.156 7 1 87.38 86 TYR A N 1
ATOM 661 C CA . TYR A 1 86 ? 16.156 34.844 5.82 1 87.38 86 TYR A CA 1
ATOM 662 C C . TYR A 1 86 ? 14.789 35.5 5.902 1 87.38 86 TYR A C 1
ATOM 664 O O . TYR A 1 86 ? 14.359 35.938 6.973 1 87.38 86 TYR A O 1
ATOM 672 N N . GLU A 1 87 ? 14.164 35.562 4.727 1 87.5 87 GLU A N 1
ATOM 673 C CA . GLU A 1 87 ? 12.844 36.156 4.664 1 87.5 87 GLU A CA 1
ATOM 674 C C . GLU A 1 87 ? 11.812 35.219 4.078 1 87.5 87 GLU A C 1
ATOM 676 O O . GLU A 1 87 ? 12.172 34.219 3.418 1 87.5 87 GLU A O 1
ATOM 681 N N . VAL A 1 88 ? 10.617 35.562 4.484 1 90.88 88 VAL A N 1
ATOM 682 C CA . VAL A 1 88 ? 9.5 34.812 3.928 1 90.88 88 VAL A CA 1
ATOM 683 C C . VAL A 1 88 ? 9.164 35.344 2.535 1 90.88 88 VAL A C 1
ATOM 685 O O . VAL A 1 88 ? 9.258 36.531 2.277 1 90.88 88 VAL A O 1
ATOM 688 N N . ASP A 1 89 ? 8.781 34.375 1.662 1 87.62 89 ASP A N 1
ATOM 689 C CA . ASP A 1 89 ? 8.469 34.812 0.305 1 87.62 89 ASP A CA 1
ATOM 690 C C . ASP A 1 89 ? 7.082 35.469 0.241 1 87.62 89 ASP A C 1
ATOM 692 O O . ASP A 1 89 ? 6.305 35.375 1.193 1 87.62 89 ASP A O 1
ATOM 696 N N . GLU A 1 90 ? 6.793 36.062 -0.913 1 89.81 90 GLU A N 1
ATOM 697 C CA . GLU A 1 90 ? 5.586 36.875 -1.094 1 89.81 90 GLU A CA 1
ATOM 698 C C . GLU A 1 90 ? 4.332 36 -1.019 1 89.81 90 GLU A C 1
ATOM 700 O O . GLU A 1 90 ? 3.314 36.406 -0.465 1 89.81 90 GLU A O 1
ATOM 705 N N . GLN A 1 91 ? 4.371 34.875 -1.588 1 90.25 91 GLN A N 1
ATOM 706 C CA . GLN A 1 91 ? 3.209 34 -1.567 1 90.25 91 GLN A CA 1
ATOM 707 C C . GLN A 1 91 ? 2.846 33.594 -0.14 1 90.25 91 GLN A C 1
ATOM 709 O O . GLN A 1 91 ? 1.666 33.531 0.215 1 90.25 91 GLN A O 1
ATOM 714 N N . ILE A 1 92 ? 3.826 33.344 0.562 1 93.75 92 ILE A N 1
ATOM 715 C CA . ILE A 1 92 ? 3.621 33 1.96 1 93.75 92 ILE A CA 1
ATOM 716 C C . ILE A 1 92 ? 3.061 34.188 2.729 1 93.75 92 ILE A C 1
ATOM 718 O O . ILE A 1 92 ? 2.201 34.031 3.598 1 93.75 92 ILE A O 1
ATOM 722 N N . LYS A 1 93 ? 3.512 35.344 2.418 1 94.25 93 LYS A N 1
ATOM 723 C CA . LYS A 1 93 ? 2.984 36.562 3.061 1 94.25 93 LYS A CA 1
ATOM 724 C C . LYS A 1 93 ? 1.487 36.688 2.805 1 94.25 93 LYS A C 1
ATOM 726 O O . LYS A 1 93 ? 0.734 37.094 3.703 1 94.25 93 LYS A O 1
ATOM 731 N N . GLN A 1 94 ? 1.1 36.375 1.639 1 94.94 94 GLN A N 1
ATOM 732 C CA . GLN A 1 94 ? -0.321 36.438 1.309 1 94.94 94 GLN A CA 1
ATOM 733 C C . GLN A 1 94 ? -1.118 35.438 2.119 1 94.94 94 GLN A C 1
ATOM 735 O O . GLN A 1 94 ? -2.205 35.75 2.613 1 94.94 94 GLN A O 1
ATOM 740 N N . ILE A 1 95 ? -0.583 34.25 2.256 1 95.5 95 ILE A N 1
ATOM 741 C CA . ILE A 1 95 ? -1.229 33.188 3.016 1 95.5 95 ILE A CA 1
ATOM 742 C C . ILE A 1 95 ? -1.36 33.625 4.48 1 95.5 95 ILE A C 1
ATOM 744 O O . ILE A 1 95 ? -2.453 33.562 5.051 1 95.5 95 ILE A O 1
ATOM 748 N N . THR A 1 96 ? -0.277 34.062 5.031 1 95.44 96 THR A N 1
ATOM 749 C CA . THR A 1 96 ? -0.278 34.438 6.445 1 95.44 96 THR A CA 1
ATOM 750 C C . THR A 1 96 ? -1.189 35.625 6.711 1 95.44 96 THR A C 1
ATOM 752 O O . THR A 1 96 ? -1.896 35.656 7.719 1 95.44 96 THR A O 1
ATOM 755 N N . SER A 1 97 ? -1.164 36.531 5.816 1 95.56 97 SER A N 1
ATOM 756 C CA . SER A 1 97 ? -2.043 37.688 5.953 1 95.56 97 SER A CA 1
ATOM 757 C C . SER A 1 97 ? -3.51 37.281 5.906 1 95.56 97 SER A C 1
ATOM 759 O O . SER A 1 97 ? -4.316 37.75 6.719 1 95.56 97 SER A O 1
ATOM 761 N N . THR A 1 98 ? -3.793 36.469 5.016 1 95.94 98 THR A N 1
ATOM 762 C CA . THR A 1 98 ? -5.168 36 4.844 1 95.94 98 THR A CA 1
ATOM 763 C C . THR A 1 98 ? -5.637 35.219 6.059 1 95.94 98 THR A C 1
ATOM 765 O O . THR A 1 98 ? -6.793 35.312 6.469 1 95.94 98 THR A O 1
ATOM 768 N N . LEU A 1 99 ? -4.785 34.469 6.684 1 95.75 99 LEU A N 1
ATOM 769 C CA . LEU A 1 99 ? -5.133 33.594 7.809 1 95.75 99 LEU A CA 1
ATOM 770 C C . LEU A 1 99 ? -5.055 34.375 9.125 1 95.75 99 LEU A C 1
ATOM 772 O O . LEU A 1 99 ? -5.551 33.906 10.148 1 95.75 99 LEU A O 1
ATOM 776 N N . GLY A 1 100 ? -4.402 35.531 9.117 1 93.62 100 GLY A N 1
ATOM 777 C CA . GLY A 1 100 ? -4.312 36.375 10.297 1 93.62 100 GLY A CA 1
ATOM 778 C C . GLY A 1 100 ? -3.312 35.875 11.32 1 93.62 100 GLY A C 1
ATOM 779 O O . GLY A 1 100 ? -3.539 36 12.523 1 93.62 100 GLY A O 1
ATOM 780 N N . VAL A 1 101 ? -2.291 35.219 10.844 1 92.25 101 VAL A N 1
ATOM 781 C CA . VAL A 1 101 ? -1.27 34.719 11.75 1 92.25 101 VAL A CA 1
ATOM 782 C C . VAL A 1 101 ? -0.092 35.688 11.797 1 92.25 101 VAL A C 1
ATOM 784 O O . VAL A 1 101 ? -0.066 36.688 11.062 1 92.25 101 VAL A O 1
ATOM 787 N N . LYS A 1 102 ? 0.819 35.375 12.719 1 86.75 102 LYS A N 1
ATOM 788 C CA . LYS A 1 102 ? 1.97 36.25 12.961 1 86.75 102 LYS A CA 1
ATOM 789 C C . LYS A 1 102 ? 2.736 36.5 11.664 1 86.75 102 LYS A C 1
ATOM 791 O O . LYS A 1 102 ? 2.936 35.594 10.859 1 86.75 102 LYS A O 1
ATOM 796 N N . GLU A 1 103 ? 3.197 37.688 11.547 1 87.06 103 GLU A N 1
ATOM 797 C CA . GLU A 1 103 ? 3.998 38.062 10.375 1 87.06 103 GLU A CA 1
ATOM 798 C C . GLU A 1 103 ? 5.383 37.438 10.445 1 87.06 103 GLU A C 1
ATOM 800 O O . GLU A 1 103 ? 5.844 37.031 11.516 1 87.06 103 GLU A O 1
ATOM 805 N N . ASN A 1 104 ? 5.969 37.281 9.344 1 91.56 104 ASN A N 1
ATOM 806 C CA . ASN A 1 104 ? 7.32 36.75 9.164 1 91.56 104 ASN A CA 1
ATOM 807 C C . ASN A 1 104 ? 7.441 35.312 9.672 1 91.56 104 ASN A C 1
ATOM 809 O O . ASN A 1 104 ? 8.406 34.969 10.359 1 91.56 104 ASN A O 1
ATOM 813 N N . THR A 1 105 ? 6.449 34.562 9.586 1 96.44 105 THR A N 1
ATOM 814 C CA . THR A 1 105 ? 6.457 33.125 9.789 1 96.44 105 THR A CA 1
ATOM 815 C C . THR A 1 105 ? 6.012 32.375 8.531 1 96.44 105 THR A C 1
ATOM 817 O O . THR A 1 105 ? 5.465 33 7.609 1 96.44 105 THR A O 1
ATOM 820 N N . THR A 1 106 ? 6.324 31.172 8.484 1 97.31 106 THR A N 1
ATOM 821 C CA . THR A 1 106 ? 5.961 30.344 7.332 1 97.31 106 THR A CA 1
ATOM 822 C C . THR A 1 106 ? 5.426 29 7.785 1 97.31 106 THR A C 1
ATOM 824 O O . THR A 1 106 ? 5.926 28.422 8.75 1 97.31 106 THR A O 1
ATOM 827 N N . PRO A 1 107 ? 4.359 28.5 7.113 1 97.31 107 PRO A N 1
ATOM 828 C CA . PRO A 1 107 ? 3.902 27.141 7.371 1 97.31 107 PRO A CA 1
ATOM 829 C C . PRO A 1 107 ? 4.82 26.078 6.754 1 97.31 107 PRO A C 1
ATOM 831 O O . PRO A 1 107 ? 4.734 24.906 7.102 1 97.31 107 PRO A O 1
ATOM 834 N N . PHE A 1 108 ? 5.645 26.484 5.77 1 97.19 108 PHE A N 1
ATOM 835 C CA . PHE A 1 108 ? 6.574 25.609 5.074 1 97.19 108 PHE A CA 1
ATOM 836 C C . PHE A 1 108 ? 8.008 26.078 5.254 1 97.19 108 PHE A C 1
ATOM 838 O O . PHE A 1 108 ? 8.406 27.109 4.695 1 97.19 108 PHE A O 1
ATOM 845 N N . TRP A 1 109 ? 8.734 25.344 5.977 1 97.44 109 TRP A N 1
ATOM 846 C CA . TRP A 1 109 ? 10.039 25.844 6.406 1 97.44 109 TRP A CA 1
ATOM 847 C C . TRP A 1 109 ? 11.141 24.844 6.102 1 97.44 109 TRP A C 1
ATOM 849 O O . TRP A 1 109 ? 10.898 23.625 6.09 1 97.44 109 TRP A O 1
ATOM 859 N N . ASN A 1 110 ? 12.273 25.312 5.793 1 97 110 ASN A N 1
ATOM 860 C CA . ASN A 1 110 ? 13.469 24.484 5.766 1 97 110 ASN A CA 1
ATOM 861 C C . ASN A 1 110 ? 14.102 24.359 7.145 1 97 110 ASN A C 1
ATOM 863 O O . ASN A 1 110 ? 13.75 25.109 8.062 1 97 110 ASN A O 1
ATOM 867 N N . LEU A 1 111 ? 14.906 23.438 7.324 1 97.88 111 LEU A N 1
ATOM 868 C CA . LEU A 1 111 ? 15.523 23.141 8.617 1 97.88 111 LEU A CA 1
ATOM 869 C C . LEU A 1 111 ? 16.938 22.594 8.438 1 97.88 111 LEU A C 1
ATOM 871 O O . LEU A 1 111 ? 17.141 21.656 7.652 1 97.88 111 LEU A O 1
ATOM 875 N N . GLY A 1 112 ? 17.891 23.203 9.109 1 97.25 112 GLY A N 1
ATOM 876 C CA . GLY A 1 112 ? 19.219 22.625 9.141 1 97.25 112 GLY A CA 1
ATOM 877 C C . GLY A 1 112 ? 19.281 21.328 9.922 1 97.25 112 GLY A C 1
ATOM 878 O O . GLY A 1 112 ? 18.484 21.094 10.828 1 97.25 112 GLY A O 1
ATOM 879 N N . SER A 1 113 ? 20.359 20.531 9.633 1 97.38 113 SER A N 1
ATOM 880 C CA . SER A 1 113 ? 20.516 19.234 10.297 1 97.38 113 SER A CA 1
ATOM 881 C C . SER A 1 113 ? 20.828 19.406 11.781 1 97.38 113 SER A C 1
ATOM 883 O O . SER A 1 113 ? 20.656 18.484 12.57 1 97.38 113 SER A O 1
ATOM 885 N N . ASP A 1 114 ? 21.297 20.609 12.117 1 97.69 114 ASP A N 1
ATOM 886 C CA . ASP A 1 114 ? 21.656 20.891 13.5 1 97.69 114 ASP A CA 1
ATOM 887 C C . ASP A 1 114 ? 20.594 21.734 14.188 1 97.69 114 ASP A C 1
ATOM 889 O O . ASP A 1 114 ? 20.797 22.266 15.281 1 97.69 114 ASP A O 1
ATOM 893 N N . GLU A 1 115 ? 19.5 21.922 13.57 1 98.38 115 GLU A N 1
ATOM 894 C CA . GLU A 1 115 ? 18.422 22.734 14.117 1 98.38 115 GLU A CA 1
ATOM 895 C C . GLU A 1 115 ? 17.281 21.859 14.625 1 98.38 115 GLU A C 1
ATOM 897 O O . GLU A 1 115 ? 17.297 20.641 14.453 1 98.38 115 GLU A O 1
ATOM 902 N N . ALA A 1 116 ? 16.359 22.531 15.328 1 98.69 116 ALA A N 1
ATOM 903 C CA . ALA A 1 116 ? 15.133 21.891 15.789 1 98.69 116 ALA A CA 1
ATOM 904 C C . ALA A 1 116 ? 13.961 22.859 15.734 1 98.69 116 ALA A C 1
ATOM 906 O O . ALA A 1 116 ? 14.148 24.078 15.711 1 98.69 116 ALA A O 1
ATOM 907 N N . VAL A 1 117 ? 12.812 22.328 15.555 1 98.81 117 VAL A N 1
ATOM 908 C CA . VAL A 1 117 ? 11.555 23.016 15.844 1 98.81 117 VAL A CA 1
ATOM 909 C C . VAL A 1 117 ? 10.875 22.359 17.047 1 98.81 117 VAL A C 1
ATOM 911 O O . VAL A 1 117 ? 10.75 21.125 17.109 1 98.81 117 VAL A O 1
ATOM 914 N N . VAL A 1 118 ? 10.461 23.219 18 1 98.75 118 VAL A N 1
ATOM 915 C CA . VAL A 1 118 ? 9.938 22.656 19.234 1 98.75 118 VAL A CA 1
ATOM 916 C C . VAL A 1 118 ? 8.555 23.234 19.531 1 98.75 118 VAL A C 1
ATOM 918 O O . VAL A 1 118 ? 8.359 24.453 19.469 1 98.75 118 VAL A O 1
ATOM 921 N N . PHE A 1 119 ? 7.66 22.359 19.734 1 98.56 119 PHE A N 1
ATOM 922 C CA . PHE A 1 119 ? 6.34 22.703 20.234 1 98.56 119 PHE A CA 1
ATOM 923 C C . PHE A 1 119 ? 6.289 22.562 21.75 1 98.56 119 PHE A C 1
ATOM 925 O O . PHE A 1 119 ? 6.754 21.562 22.297 1 98.56 119 PHE A O 1
ATOM 932 N N . VAL A 1 120 ? 5.762 23.547 22.469 1 98.19 120 VAL A N 1
ATOM 933 C CA . VAL A 1 120 ? 5.469 23.469 23.891 1 98.19 120 VAL A CA 1
ATOM 934 C C . VAL A 1 120 ? 4.066 24.016 24.156 1 98.19 120 VAL A C 1
ATOM 936 O O . VAL A 1 120 ? 3.736 25.125 23.734 1 98.19 120 VAL A O 1
ATOM 939 N N . GLY A 1 121 ? 3.27 23.203 24.734 1 97.62 121 GLY A N 1
ATOM 940 C CA . GLY A 1 121 ? 1.922 23.672 25.016 1 97.62 121 GLY A CA 1
ATOM 941 C C . GLY A 1 121 ? 0.969 22.547 25.375 1 97.62 121 GLY A C 1
ATOM 942 O O . GLY A 1 121 ? 1.398 21.469 25.797 1 97.62 121 GLY A O 1
ATOM 943 N N . ARG A 1 122 ? -0.287 22.812 25.266 1 98 122 ARG A N 1
ATOM 944 C CA . ARG A 1 122 ? -1.328 21.859 25.641 1 98 122 ARG A CA 1
ATOM 945 C C . ARG A 1 122 ? -1.887 21.141 24.422 1 98 122 ARG A C 1
ATOM 947 O O . ARG A 1 122 ? -2.057 21.75 23.359 1 98 122 ARG A O 1
ATOM 954 N N . THR A 1 123 ? -2.209 19.859 24.625 1 98.5 123 THR A N 1
ATOM 955 C CA . THR A 1 123 ? -2.898 19.109 23.594 1 98.5 123 THR A CA 1
ATOM 956 C C . THR A 1 123 ? -4.352 19.562 23.469 1 98.5 123 THR A C 1
ATOM 958 O O . THR A 1 123 ? -4.836 20.344 24.281 1 98.5 123 THR A O 1
ATOM 961 N N . ALA A 1 124 ? -4.988 19.109 22.438 1 98.38 124 ALA A N 1
ATOM 962 C CA . ALA A 1 124 ? -6.379 19.469 22.156 1 98.38 124 ALA A CA 1
ATOM 963 C C . ALA A 1 124 ? -7.305 18.984 23.266 1 98.38 124 ALA A C 1
ATOM 965 O O . ALA A 1 124 ? -6.988 18.031 23.984 1 98.38 124 ALA A O 1
ATOM 966 N N . PRO A 1 125 ? -8.445 19.75 23.422 1 98.31 125 PRO A N 1
ATOM 967 C CA . PRO A 1 125 ? -9.5 19.156 24.25 1 98.31 125 PRO A CA 1
ATOM 968 C C . PRO A 1 125 ? -10 17.828 23.719 1 98.31 125 PRO A C 1
ATOM 970 O O . PRO A 1 125 ? -9.633 17.422 22.609 1 98.31 125 PRO A O 1
ATOM 973 N N . GLU A 1 126 ? -10.82 17.234 24.547 1 98.38 126 GLU A N 1
ATOM 974 C CA . GLU A 1 126 ? -11.266 15.883 24.203 1 98.38 126 GLU A CA 1
ATOM 975 C C . GLU A 1 126 ? -11.914 15.852 22.812 1 98.38 126 GLU A C 1
ATOM 977 O O . GLU A 1 126 ? -12.797 16.656 22.516 1 98.38 126 GLU A O 1
ATOM 982 N N . CYS A 1 127 ? -11.43 14.969 21.969 1 98.12 127 CYS A N 1
ATOM 983 C CA . CYS A 1 127 ? -11.914 14.695 20.625 1 98.12 127 CYS A CA 1
ATOM 984 C C . CYS A 1 127 ? -11.68 13.234 20.25 1 98.12 127 CYS A C 1
ATOM 986 O O . CYS A 1 127 ? -11.141 12.469 21.031 1 98.12 127 CYS A O 1
ATOM 988 N N . ARG A 1 128 ? -12.117 12.812 19.125 1 97.38 128 ARG A N 1
ATOM 989 C CA . ARG A 1 128 ? -12.039 11.398 18.766 1 97.38 128 ARG A CA 1
ATOM 990 C C . ARG A 1 128 ? -10.633 11.031 18.312 1 97.38 128 ARG A C 1
ATOM 992 O O . ARG A 1 128 ? -10.211 9.883 18.469 1 97.38 128 ARG A O 1
ATOM 999 N N . TYR A 1 129 ? -10.023 11.969 17.734 1 97.62 129 TYR A N 1
ATOM 1000 C CA . TYR A 1 129 ? -8.68 11.734 17.203 1 97.62 129 TYR A CA 1
ATOM 1001 C C . TYR A 1 129 ? -7.867 13.023 17.203 1 97.62 129 TYR A C 1
ATOM 1003 O O . TYR A 1 129 ? -8.406 14.102 16.938 1 97.62 129 TYR A O 1
ATOM 1011 N N . PHE A 1 130 ? -6.59 12.938 17.469 1 98.06 130 PHE A N 1
ATOM 1012 C CA . PHE A 1 130 ? -5.652 13.977 17.062 1 98.06 130 PHE A CA 1
ATOM 1013 C C . PHE A 1 130 ? -4.273 13.383 16.797 1 98.06 130 PHE A C 1
ATOM 1015 O O . PHE A 1 130 ? -3.967 12.281 17.25 1 98.06 130 PHE A O 1
ATOM 1022 N N . SER A 1 131 ? -3.5 14.109 16.016 1 97.75 131 SER A N 1
ATOM 1023 C CA . SER A 1 131 ? -2.127 13.688 15.766 1 97.75 131 SER A CA 1
ATOM 1024 C C . SER A 1 131 ? -1.242 14.875 15.391 1 97.75 131 SER A C 1
ATOM 1026 O O . SER A 1 131 ? -1.741 15.914 14.961 1 97.75 131 SER A O 1
ATOM 1028 N N . TYR A 1 132 ? 0.024 14.75 15.727 1 98.06 132 TYR A N 1
ATOM 1029 C CA . TYR A 1 132 ? 1.108 15.57 15.203 1 98.06 132 TYR A CA 1
ATOM 1030 C C . TYR A 1 132 ? 1.887 14.828 14.125 1 98.06 132 TYR A C 1
ATOM 1032 O O . TYR A 1 132 ? 2.42 13.742 14.375 1 98.06 132 TYR A O 1
ATOM 1040 N N . ASP A 1 133 ? 1.902 15.414 12.969 1 96.88 133 ASP A N 1
ATOM 1041 C CA . ASP A 1 133 ? 2.498 14.711 11.844 1 96.88 133 ASP A CA 1
ATOM 1042 C C . ASP A 1 133 ? 3.438 15.625 11.055 1 96.88 133 ASP A C 1
ATOM 1044 O O . ASP A 1 133 ? 3.096 16.781 10.766 1 96.88 133 ASP A O 1
ATOM 1048 N N . SER A 1 134 ? 4.641 15.133 10.742 1 97.31 134 SER A N 1
ATOM 1049 C CA . SER A 1 134 ? 5.617 15.898 9.977 1 97.31 134 SER A CA 1
ATOM 1050 C C . SER A 1 134 ? 5.609 15.484 8.508 1 97.31 134 SER A C 1
ATOM 1052 O O . SER A 1 134 ? 5.488 14.297 8.188 1 97.31 134 SER A O 1
ATOM 1054 N N . PHE A 1 135 ? 5.801 16.5 7.648 1 97.88 135 PHE A N 1
ATOM 1055 C CA . PHE A 1 135 ? 5.707 16.297 6.207 1 97.88 135 PHE A CA 1
ATOM 1056 C C . PHE A 1 135 ? 6.91 16.906 5.496 1 97.88 135 PHE A C 1
ATOM 1058 O O . PHE A 1 135 ? 7.477 17.906 5.965 1 97.88 135 PHE A O 1
ATOM 1065 N N . ILE A 1 136 ? 7.234 16.266 4.375 1 98.38 136 ILE A N 1
ATOM 1066 C CA . ILE A 1 136 ? 7.926 17.016 3.33 1 98.38 136 ILE A CA 1
ATOM 1067 C C . ILE A 1 136 ? 6.902 17.734 2.445 1 98.38 136 ILE A C 1
ATOM 1069 O O . ILE A 1 136 ? 6.012 17.094 1.878 1 98.38 136 ILE A O 1
ATOM 1073 N N . MET A 1 137 ? 7.102 19 2.328 1 97.81 137 MET A N 1
ATOM 1074 C CA . MET A 1 137 ? 6.176 19.75 1.483 1 97.81 137 MET A CA 1
ATOM 1075 C C . MET A 1 137 ? 6.77 19.984 0.097 1 97.81 137 MET A C 1
ATOM 1077 O O . MET A 1 137 ? 6.094 19.781 -0.914 1 97.81 137 MET A O 1
ATOM 1081 N N . HIS A 1 138 ? 7.977 20.391 0.105 1 97.88 138 HIS A N 1
ATOM 1082 C CA . HIS A 1 138 ? 8.648 20.625 -1.168 1 97.88 138 HIS A CA 1
ATOM 1083 C C . HIS A 1 138 ? 9.977 19.875 -1.23 1 97.88 138 HIS A C 1
ATOM 1085 O O . HIS A 1 138 ? 10.703 19.812 -0.237 1 97.88 138 HIS A O 1
ATOM 1091 N N . ARG A 1 139 ? 10.258 19.391 -2.34 1 97.75 139 ARG A N 1
ATOM 1092 C CA . ARG A 1 139 ? 11.555 18.812 -2.674 1 97.75 139 ARG A CA 1
ATOM 1093 C C . ARG A 1 139 ? 11.984 19.203 -4.082 1 97.75 139 ARG A C 1
ATOM 1095 O O . ARG A 1 139 ? 11.164 19.234 -5.004 1 97.75 139 ARG A O 1
ATOM 1102 N N . THR A 1 140 ? 13.211 19.438 -4.207 1 97.69 140 THR A N 1
ATOM 1103 C CA . THR A 1 140 ? 13.758 19.719 -5.527 1 97.69 140 THR A CA 1
ATOM 1104 C C . THR A 1 140 ? 14.344 18.469 -6.152 1 97.69 140 THR A C 1
ATOM 1106 O O . THR A 1 140 ? 15.203 17.812 -5.555 1 97.69 140 THR A O 1
ATOM 1109 N N . ILE A 1 141 ? 13.914 18.094 -7.297 1 94.62 141 ILE A N 1
ATOM 1110 C CA . ILE A 1 141 ? 14.43 16.984 -8.094 1 94.62 141 ILE A CA 1
ATOM 1111 C C . ILE A 1 141 ? 14.922 17.5 -9.438 1 94.62 141 ILE A C 1
ATOM 1113 O O . ILE A 1 141 ? 14.133 17.984 -10.25 1 94.62 141 ILE A O 1
ATOM 1117 N N . GLY A 1 142 ? 16.203 17.312 -9.656 1 89.88 142 GLY A N 1
ATOM 1118 C CA . GLY A 1 142 ? 16.781 18.016 -10.797 1 89.88 142 GLY A CA 1
ATOM 1119 C C . GLY A 1 142 ? 16.609 19.516 -10.703 1 89.88 142 GLY A C 1
ATOM 1120 O O . GLY A 1 142 ? 17.031 20.141 -9.719 1 89.88 142 GLY A O 1
ATOM 1121 N N . ASP A 1 143 ? 15.859 20.016 -11.703 1 91.38 143 ASP A N 1
ATOM 1122 C CA . ASP A 1 143 ? 15.633 21.469 -11.719 1 91.38 143 ASP A CA 1
ATOM 1123 C C . ASP A 1 143 ? 14.18 21.797 -11.398 1 91.38 143 ASP A C 1
ATOM 1125 O O . ASP A 1 143 ? 13.742 22.938 -11.555 1 91.38 143 ASP A O 1
ATOM 1129 N N . GLU A 1 144 ? 13.539 20.812 -10.859 1 95.5 144 GLU A N 1
ATOM 1130 C CA . GLU A 1 144 ? 12.109 21 -10.602 1 95.5 144 GLU A CA 1
ATOM 1131 C C . GLU A 1 144 ? 11.82 20.984 -9.102 1 95.5 144 GLU A C 1
ATOM 1133 O O . GLU A 1 144 ? 12.109 20 -8.414 1 95.5 144 GLU A O 1
ATOM 1138 N N . ARG A 1 145 ? 11.258 22.094 -8.641 1 96.88 145 ARG A N 1
ATOM 1139 C CA . ARG A 1 145 ? 10.695 22.094 -7.293 1 96.88 145 ARG A CA 1
ATOM 1140 C C . ARG A 1 145 ? 9.312 21.453 -7.273 1 96.88 145 ARG A C 1
ATOM 1142 O O . ARG A 1 145 ? 8.422 21.859 -8.008 1 96.88 145 ARG A O 1
ATOM 1149 N N . ARG A 1 146 ? 9.141 20.5 -6.422 1 98 146 ARG A N 1
ATOM 1150 C CA . ARG A 1 146 ? 7.898 19.719 -6.434 1 98 146 ARG A CA 1
ATOM 1151 C C . ARG A 1 146 ? 7.184 19.812 -5.09 1 98 146 ARG A C 1
ATOM 1153 O O . ARG A 1 146 ? 7.828 19.953 -4.047 1 98 146 ARG A O 1
ATOM 1160 N N . TRP A 1 147 ? 5.875 19.828 -5.211 1 97.75 147 TRP A N 1
ATOM 1161 C CA . TRP A 1 147 ? 4.996 19.672 -4.059 1 97.75 147 TRP A CA 1
ATOM 1162 C C . TRP A 1 147 ? 4.801 18.188 -3.723 1 97.75 147 TRP A C 1
ATOM 1164 O O . TRP A 1 147 ? 4.137 17.469 -4.465 1 97.75 147 TRP A O 1
ATOM 1174 N N . LEU A 1 148 ? 5.246 17.734 -2.531 1 97.69 148 LEU A N 1
ATOM 1175 C CA . LEU A 1 148 ? 5.148 16.312 -2.211 1 97.69 148 LEU A CA 1
ATOM 1176 C C . LEU A 1 148 ? 4.008 16.062 -1.235 1 97.69 148 LEU A C 1
ATOM 1178 O O . LEU A 1 148 ? 3.314 15.047 -1.343 1 97.69 148 LEU A O 1
ATOM 1182 N N . PHE A 1 149 ? 3.916 16.969 -0.207 1 97.56 149 PHE A N 1
ATOM 1183 C CA . PHE A 1 149 ? 2.893 16.766 0.814 1 97.56 149 PHE A CA 1
ATOM 1184 C C . PHE A 1 149 ? 2.863 15.32 1.283 1 97.56 149 PHE A C 1
ATOM 1186 O O . PHE A 1 149 ? 1.815 14.672 1.243 1 97.56 149 PHE A O 1
ATOM 1193 N N . ALA A 1 150 ? 4.027 14.82 1.755 1 97.5 150 ALA A N 1
ATOM 1194 C CA . ALA A 1 150 ? 4.207 13.422 2.145 1 97.5 150 ALA A CA 1
ATOM 1195 C C . ALA A 1 150 ? 4.684 13.312 3.59 1 97.5 150 ALA A C 1
ATOM 1197 O O . ALA A 1 150 ? 5.617 14.008 3.994 1 97.5 150 ALA A O 1
ATOM 1198 N N . ASN A 1 151 ? 4.023 12.484 4.312 1 96.94 151 ASN A N 1
ATOM 1199 C CA . ASN A 1 151 ? 4.484 12.305 5.684 1 96.94 151 ASN A CA 1
ATOM 1200 C C . ASN A 1 151 ? 5.777 11.5 5.742 1 96.94 151 ASN A C 1
ATOM 1202 O O . ASN A 1 151 ? 6 10.617 4.918 1 96.94 151 ASN A O 1
ATOM 1206 N N . ILE A 1 152 ? 6.539 11.711 6.727 1 97 152 ILE A N 1
ATOM 1207 C CA . ILE A 1 152 ? 7.91 11.219 6.793 1 97 152 ILE A CA 1
ATOM 1208 C C . ILE A 1 152 ? 7.945 9.891 7.551 1 97 152 ILE A C 1
ATOM 1210 O O . ILE A 1 152 ? 8.539 8.922 7.078 1 97 152 ILE A O 1
ATOM 1214 N N . ALA A 1 153 ? 7.336 9.852 8.688 1 96.19 153 ALA A N 1
ATOM 1215 C CA . ALA A 1 153 ? 7.297 8.688 9.57 1 96.19 153 ALA A CA 1
ATOM 1216 C C . ALA A 1 153 ? 6.004 8.648 10.375 1 96.19 153 ALA A C 1
ATOM 1218 O O . ALA A 1 153 ? 5.012 9.281 10 1 96.19 153 ALA A O 1
ATOM 1219 N N . ASP A 1 154 ? 6.012 7.891 11.445 1 96.94 154 ASP A N 1
ATOM 1220 C CA . ASP A 1 154 ? 4.793 7.734 12.234 1 96.94 154 ASP A CA 1
ATOM 1221 C C . ASP A 1 154 ? 4.398 9.047 12.898 1 96.94 154 ASP A C 1
ATOM 1223 O O . ASP A 1 154 ? 5.262 9.82 13.312 1 96.94 154 ASP A O 1
ATOM 1227 N N . THR A 1 155 ? 3.176 9.195 13.055 1 96.75 155 THR A N 1
ATOM 1228 C CA . THR A 1 155 ? 2.609 10.328 13.773 1 96.75 155 THR A CA 1
ATOM 1229 C C . THR A 1 155 ? 2.752 10.133 15.281 1 96.75 155 THR A C 1
ATOM 1231 O O . THR A 1 155 ? 2.99 9.016 15.75 1 96.75 155 THR A O 1
ATOM 1234 N N . ILE A 1 156 ? 2.701 11.266 15.945 1 98.31 156 ILE A N 1
ATOM 1235 C CA . ILE A 1 156 ? 2.408 11.25 17.375 1 98.31 156 ILE A CA 1
ATOM 1236 C C . ILE A 1 156 ? 0.916 11.477 17.594 1 98.31 156 ILE A C 1
ATOM 1238 O O . ILE A 1 156 ? 0.439 12.617 17.531 1 98.31 156 ILE A O 1
ATOM 1242 N N . ASN A 1 157 ? 0.201 10.375 17.797 1 98.25 157 ASN A N 1
ATOM 1243 C CA . ASN A 1 157 ? -1.246 10.5 17.953 1 98.25 157 ASN A CA 1
ATOM 1244 C C . ASN A 1 157 ? -1.683 10.312 19.391 1 98.25 157 ASN A C 1
ATOM 1246 O O . ASN A 1 157 ? -0.849 10.086 20.281 1 98.25 157 ASN A O 1
ATOM 1250 N N . ASN A 1 158 ? -2.941 10.445 19.672 1 98.19 158 ASN A N 1
ATOM 1251 C CA . ASN A 1 158 ? -3.457 10.523 21.031 1 98.19 158 ASN A CA 1
ATOM 1252 C C . ASN A 1 158 ? -3.309 9.188 21.766 1 98.19 158 ASN A C 1
ATOM 1254 O O . ASN A 1 158 ? -3.512 9.117 22.984 1 98.19 158 ASN A O 1
ATOM 1258 N N . LEU A 1 159 ? -2.844 8.156 21.062 1 98.19 159 LEU A N 1
ATOM 1259 C CA . LEU A 1 159 ? -2.676 6.867 21.734 1 98.19 159 LEU A CA 1
ATOM 1260 C C . LEU A 1 159 ? -1.218 6.637 22.109 1 98.19 159 LEU A C 1
ATOM 1262 O O . LEU A 1 159 ? -0.909 5.73 22.891 1 98.19 159 LEU A O 1
ATOM 1266 N N . VAL A 1 160 ? -0.318 7.512 21.609 1 98.44 160 VAL A N 1
ATOM 1267 C CA . VAL A 1 160 ? 1.088 7.203 21.844 1 98.44 160 VAL A CA 1
ATOM 1268 C C . VAL A 1 160 ? 1.789 8.422 22.438 1 98.44 160 VAL A C 1
ATOM 1270 O O . VAL A 1 160 ? 2.91 8.32 22.938 1 98.44 160 VAL A O 1
ATOM 1273 N N . ILE A 1 161 ? 1.187 9.578 22.469 1 98.75 161 ILE A N 1
ATOM 1274 C CA . ILE A 1 161 ? 1.823 10.828 22.859 1 98.75 161 ILE A CA 1
ATOM 1275 C C . ILE A 1 161 ? 2.197 10.773 24.344 1 98.75 161 ILE A C 1
ATOM 1277 O O . ILE A 1 161 ? 1.45 10.227 25.156 1 98.75 161 ILE A O 1
ATOM 1281 N N . LYS A 1 162 ? 3.352 11.352 24.594 1 98.88 162 LYS A N 1
ATOM 1282 C CA . LYS A 1 162 ? 3.777 11.57 25.984 1 98.88 162 LYS A CA 1
ATOM 1283 C C . LYS A 1 162 ? 3.311 12.938 26.484 1 98.88 162 LYS A C 1
ATOM 1285 O O . LYS A 1 162 ? 3.613 13.969 25.875 1 98.88 162 LYS A O 1
ATOM 1290 N N . THR A 1 163 ? 2.543 12.93 27.5 1 98.69 163 THR A N 1
ATOM 1291 C CA . THR A 1 163 ? 2.029 14.125 28.156 1 98.69 163 THR A CA 1
ATOM 1292 C C . THR A 1 163 ? 2.041 13.953 29.672 1 98.69 163 THR A C 1
ATOM 1294 O O . THR A 1 163 ? 2.443 12.906 30.172 1 98.69 163 THR A O 1
ATOM 1297 N N . GLU A 1 164 ? 1.564 15.031 30.359 1 98.31 164 GLU A N 1
ATOM 1298 C CA . GLU A 1 164 ? 1.371 14.914 31.797 1 98.31 164 GLU A CA 1
ATOM 1299 C C . GLU A 1 164 ? 0.355 13.828 32.125 1 98.31 164 GLU A C 1
ATOM 1301 O O . GLU A 1 164 ? 0.478 13.148 33.156 1 98.31 164 GLU A O 1
ATOM 1306 N N . GLY A 1 165 ? -0.557 13.609 31.219 1 98.56 165 GLY A N 1
ATOM 1307 C CA . GLY A 1 165 ? -1.598 12.617 31.422 1 98.56 165 GLY A CA 1
ATOM 1308 C C . GLY A 1 165 ? -1.237 11.25 30.891 1 98.56 165 GLY A C 1
ATOM 1309 O O . GLY A 1 165 ? -1.918 10.258 31.172 1 98.56 165 GLY A O 1
ATOM 1310 N N . THR A 1 166 ? -0.252 11.141 30.078 1 98.75 166 THR A N 1
ATOM 1311 C CA . THR A 1 166 ? 0.264 9.906 29.5 1 98.75 166 THR A CA 1
ATOM 1312 C C . THR A 1 166 ? 1.788 9.875 29.562 1 98.75 166 THR A C 1
ATOM 1314 O O . THR A 1 166 ? 2.453 9.766 28.531 1 98.75 166 THR A O 1
ATOM 1317 N N . PRO A 1 167 ? 2.342 9.914 30.766 1 98.44 167 PRO A N 1
ATOM 1318 C CA . PRO A 1 167 ? 3.801 9.945 30.906 1 98.44 167 PRO A CA 1
ATOM 1319 C C . PRO A 1 167 ? 4.477 8.742 30.25 1 98.44 167 PRO A C 1
ATOM 1321 O O . PRO A 1 167 ? 4.031 7.602 30.422 1 98.44 167 PRO A O 1
ATOM 1324 N N . ASN A 1 168 ? 5.488 9.016 29.531 1 97.81 168 ASN A N 1
ATOM 1325 C CA . ASN A 1 168 ? 6.258 8.016 28.797 1 97.81 168 ASN A CA 1
ATOM 1326 C C . ASN A 1 168 ? 5.367 7.18 27.891 1 97.81 168 ASN A C 1
ATOM 1328 O O . ASN A 1 168 ? 5.637 6 27.656 1 97.81 168 ASN A O 1
ATOM 1332 N N . GLY A 1 169 ? 4.266 7.797 27.484 1 95.56 169 GLY A N 1
ATOM 1333 C CA . GLY A 1 169 ? 3.369 7.105 26.562 1 95.56 169 GLY A CA 1
ATOM 1334 C C . GLY A 1 169 ? 2.482 6.086 27.25 1 95.56 169 GLY A C 1
ATOM 1335 O O . GLY A 1 169 ? 1.854 5.258 26.594 1 95.56 169 GLY A O 1
ATOM 1336 N N . SER A 1 170 ? 2.398 6.074 28.5 1 96.56 170 SER A N 1
ATOM 1337 C CA . SER A 1 170 ? 1.553 5.156 29.25 1 96.56 170 SER A CA 1
ATOM 1338 C C . SER A 1 170 ? 0.074 5.461 29.031 1 96.56 170 SER A C 1
ATOM 1340 O O . SER A 1 170 ? -0.275 6.523 28.516 1 96.56 170 SER A O 1
ATOM 1342 N N . SER A 1 171 ? -0.725 4.469 29.422 1 95.44 171 SER A N 1
ATOM 1343 C CA . SER A 1 171 ? -2.164 4.676 29.312 1 95.44 171 SER A CA 1
ATOM 1344 C C . SER A 1 171 ? -2.635 5.805 30.219 1 95.44 171 SER A C 1
ATOM 1346 O O . SER A 1 171 ? -2.154 5.941 31.344 1 95.44 171 SER A O 1
ATOM 1348 N N . GLY A 1 172 ? -3.475 6.613 29.703 1 97.69 172 GLY A N 1
ATOM 1349 C CA . GLY A 1 172 ? -4.023 7.75 30.422 1 97.69 172 GLY A CA 1
ATOM 1350 C C . GLY A 1 172 ? -4.777 8.719 29.531 1 97.69 172 GLY A C 1
ATOM 1351 O O . GLY A 1 172 ? -5.242 8.344 28.453 1 97.69 172 GLY A O 1
ATOM 1352 N N . ASN A 1 173 ? -4.957 9.938 30.094 1 98.44 173 ASN A N 1
ATOM 1353 C CA . ASN A 1 173 ? -5.695 10.969 29.359 1 98.44 173 ASN A CA 1
ATOM 1354 C C . ASN A 1 173 ? -4.758 11.867 28.562 1 98.44 173 ASN A C 1
ATOM 1356 O O . ASN A 1 173 ? -4.02 12.664 29.125 1 98.44 173 ASN A O 1
ATOM 1360 N N . PRO A 1 174 ? -4.836 11.844 27.312 1 98.62 174 PRO A N 1
ATOM 1361 C CA . PRO A 1 174 ? -3.928 12.656 26.484 1 98.62 174 PRO A CA 1
ATOM 1362 C C . PRO A 1 174 ? -4.48 14.047 26.188 1 98.62 174 PRO A C 1
ATOM 1364 O O . PRO A 1 174 ? -3.82 14.844 25.516 1 98.62 174 PRO A O 1
ATOM 1367 N N . PHE A 1 175 ? -5.656 14.406 26.641 1 98.69 175 PHE A N 1
ATOM 1368 C CA . PHE A 1 175 ? -6.34 15.633 26.25 1 98.69 175 PHE A CA 1
ATOM 1369 C C . PHE A 1 175 ? -6.129 16.719 27.297 1 98.69 175 PHE A C 1
ATOM 1371 O O . PHE A 1 175 ? -6.105 16.438 28.5 1 98.69 175 PHE A O 1
ATOM 1378 N N . ASN A 1 176 ? -5.988 17.938 26.766 1 98 176 ASN A N 1
ATOM 1379 C CA . ASN A 1 176 ? -5.762 19.094 27.641 1 98 176 ASN A CA 1
ATOM 1380 C C . ASN A 1 176 ? -4.562 18.875 28.562 1 98 176 ASN A C 1
ATOM 1382 O O . ASN A 1 176 ? -4.633 19.141 29.766 1 98 176 ASN A O 1
ATOM 1386 N N . GLN A 1 177 ? -3.541 18.344 27.969 1 98.31 177 GLN A N 1
ATOM 1387 C CA . GLN A 1 177 ? -2.344 18.031 28.734 1 98.31 177 GLN A CA 1
ATOM 1388 C C . GLN A 1 177 ? -1.125 18.766 28.188 1 98.31 177 GLN A C 1
ATOM 1390 O O . GLN A 1 177 ? -1.028 18.984 26.969 1 98.31 177 GLN A O 1
ATOM 1395 N N . THR A 1 178 ? -0.19 19.094 29.047 1 98.06 178 THR A N 1
ATOM 1396 C CA . THR A 1 178 ? 1.063 19.719 28.625 1 98.06 178 THR A CA 1
ATOM 1397 C C . THR A 1 178 ? 1.973 18.688 27.953 1 98.06 178 THR A C 1
ATOM 1399 O O . THR A 1 178 ? 2.072 17.547 28.406 1 98.06 178 THR A O 1
ATOM 1402 N N . THR A 1 179 ? 2.602 19.078 26.891 1 98.69 179 THR A N 1
ATOM 1403 C CA . THR A 1 179 ? 3.566 18.234 26.188 1 98.69 179 THR A CA 1
ATOM 1404 C C . THR A 1 179 ? 4.629 19.078 25.5 1 98.69 179 THR A C 1
ATOM 1406 O O . THR A 1 179 ? 4.477 20.297 25.375 1 98.69 179 THR A O 1
ATOM 1409 N N . ILE A 1 180 ? 5.758 18.484 25.25 1 98.75 180 ILE A N 1
ATOM 1410 C CA . ILE A 1 180 ? 6.82 19.047 24.422 1 98.75 180 ILE A CA 1
ATOM 1411 C C . ILE A 1 180 ? 7.133 18.125 23.266 1 98.75 180 ILE A C 1
ATOM 1413 O O . ILE A 1 180 ? 7.309 16.906 23.453 1 98.75 180 ILE A O 1
ATOM 1417 N N . ILE A 1 181 ? 7.133 18.609 22.062 1 98.81 181 ILE A N 1
ATOM 1418 C CA . ILE A 1 181 ? 7.477 17.844 20.859 1 98.81 181 ILE A CA 1
ATOM 1419 C C . ILE A 1 181 ? 8.68 18.469 20.172 1 98.81 181 ILE A C 1
ATOM 1421 O O . ILE A 1 181 ? 8.625 19.625 19.734 1 98.81 181 ILE A O 1
ATOM 1425 N N . ILE A 1 182 ? 9.734 17.734 20.078 1 98.88 182 ILE A N 1
ATOM 1426 C CA . ILE A 1 182 ? 10.969 18.172 19.438 1 98.88 182 ILE A CA 1
ATOM 1427 C C . ILE A 1 182 ? 11.094 17.562 18.047 1 98.88 182 ILE A C 1
ATOM 1429 O O . ILE A 1 182 ? 11.07 16.328 17.906 1 98.88 182 ILE A O 1
ATOM 1433 N N . LEU A 1 183 ? 11.18 18.344 17.062 1 98.69 183 LEU A N 1
ATOM 1434 C CA . LEU A 1 183 ? 11.5 17.906 15.711 1 98.69 183 LEU A CA 1
ATOM 1435 C C . LEU A 1 183 ? 12.961 18.188 15.383 1 98.69 183 LEU A C 1
ATOM 1437 O O . LEU A 1 183 ? 13.383 19.359 15.336 1 98.69 183 LEU A O 1
ATOM 1441 N N . THR A 1 184 ? 13.75 17.203 15.164 1 98.75 184 THR A N 1
ATOM 1442 C CA . THR A 1 184 ? 15.164 17.391 14.859 1 98.75 184 THR A CA 1
ATOM 1443 C C . THR A 1 184 ? 15.75 16.141 14.219 1 98.75 184 THR A C 1
ATOM 1445 O O . THR A 1 184 ? 15.172 15.055 14.32 1 98.75 184 THR A O 1
ATOM 1448 N N . ALA A 1 185 ? 16.797 16.328 13.539 1 98.44 185 ALA A N 1
ATOM 1449 C CA . ALA A 1 185 ? 17.5 15.211 12.914 1 98.44 185 ALA A CA 1
ATOM 1450 C C . ALA A 1 185 ? 18.609 14.688 13.812 1 98.44 185 ALA A C 1
ATOM 1452 O O . ALA A 1 185 ? 19.156 13.609 13.57 1 98.44 185 ALA A O 1
ATOM 1453 N N . ASP A 1 186 ? 18.938 15.422 14.883 1 98.62 186 ASP A N 1
ATOM 1454 C CA . ASP A 1 186 ? 20.188 15.164 15.562 1 98.62 186 ASP A CA 1
ATOM 1455 C C . ASP A 1 186 ? 19.953 14.797 17.031 1 98.62 186 ASP A C 1
ATOM 1457 O O . ASP A 1 186 ? 19.281 15.523 17.75 1 98.62 186 ASP A O 1
ATOM 1461 N N . ARG A 1 187 ? 20.641 13.773 17.453 1 98.38 187 ARG A N 1
ATOM 1462 C CA . ARG A 1 187 ? 20.5 13.273 18.812 1 98.38 187 ARG A CA 1
ATOM 1463 C C . ARG A 1 187 ? 21.094 14.25 19.812 1 98.38 187 ARG A C 1
ATOM 1465 O O . ARG A 1 187 ? 20.547 14.43 20.906 1 98.38 187 ARG A O 1
ATOM 1472 N N . GLY A 1 188 ? 22.203 14.789 19.469 1 98.12 188 GLY A N 1
ATOM 1473 C CA . GLY A 1 188 ? 22.828 15.75 20.359 1 98.12 188 GLY A CA 1
ATOM 1474 C C . GLY A 1 188 ? 21.984 16.984 20.609 1 98.12 188 GLY A C 1
ATOM 1475 O O . GLY A 1 188 ? 21.859 17.438 21.75 1 98.12 188 GLY A O 1
ATOM 1476 N N . ILE A 1 189 ? 21.438 17.5 19.547 1 98.5 189 ILE A N 1
ATOM 1477 C CA . ILE A 1 189 ? 20.562 18.656 19.656 1 98.5 189 ILE A CA 1
ATOM 1478 C C . ILE A 1 189 ? 19.344 18.297 20.5 1 98.5 189 ILE A C 1
ATOM 1480 O O . ILE A 1 189 ? 18.938 19.078 21.375 1 98.5 189 ILE A O 1
ATOM 1484 N N . ASP A 1 190 ? 18.781 17.141 20.297 1 98.69 190 ASP A N 1
ATOM 1485 C CA . ASP A 1 190 ? 17.656 16.656 21.078 1 98.69 190 ASP A CA 1
ATOM 1486 C C . ASP A 1 190 ? 17.969 16.641 22.562 1 98.69 190 ASP A C 1
ATOM 1488 O O . ASP A 1 190 ? 17.203 17.141 23.391 1 98.69 190 ASP A O 1
ATOM 1492 N N . GLN A 1 191 ? 19.078 16.156 22.891 1 98.31 191 GLN A N 1
ATOM 1493 C CA . GLN A 1 191 ? 19.484 16.031 24.281 1 98.31 191 GLN A CA 1
ATOM 1494 C C . GLN A 1 191 ? 19.672 17.406 24.922 1 98.31 191 GLN A C 1
ATOM 1496 O O . GLN A 1 191 ? 19.297 17.609 26.094 1 98.31 191 GLN A O 1
ATOM 1501 N N . ARG A 1 192 ? 20.234 18.281 24.203 1 98.19 192 ARG A N 1
ATOM 1502 C CA . ARG A 1 192 ? 20.438 19.625 24.734 1 98.19 192 ARG A CA 1
ATOM 1503 C C . ARG A 1 192 ? 19.109 20.328 24.984 1 98.19 192 ARG A C 1
ATOM 1505 O O . ARG A 1 192 ? 18.969 21.047 25.984 1 98.19 192 ARG A O 1
ATOM 1512 N N . ILE A 1 193 ? 18.203 20.125 24.109 1 98.69 193 ILE A N 1
ATOM 1513 C CA . ILE A 1 193 ? 16.875 20.75 24.266 1 98.69 193 ILE A CA 1
ATOM 1514 C C . ILE A 1 193 ? 16.156 20.109 25.453 1 98.69 193 ILE A C 1
ATOM 1516 O O . ILE A 1 193 ? 15.531 20.812 26.25 1 98.69 193 ILE A O 1
ATOM 1520 N N . ARG A 1 194 ? 16.234 18.844 25.609 1 98.5 194 ARG A N 1
ATOM 1521 C CA . ARG A 1 194 ? 15.664 18.156 26.766 1 98.5 194 ARG A CA 1
ATOM 1522 C C . ARG A 1 194 ? 16.25 18.688 28.062 1 98.5 194 ARG A C 1
ATOM 1524 O O . ARG A 1 194 ? 15.516 18.891 29.047 1 98.5 194 ARG A O 1
ATOM 1531 N N . ALA A 1 195 ? 17.516 18.875 28.062 1 98.12 195 ALA A N 1
ATOM 1532 C CA . ALA A 1 195 ? 18.172 19.406 29.266 1 98.12 195 ALA A CA 1
ATOM 1533 C C . ALA A 1 195 ? 17.641 20.797 29.609 1 98.12 195 ALA A C 1
ATOM 1535 O O . ALA A 1 195 ? 17.422 21.109 30.781 1 98.12 195 ALA A O 1
ATOM 1536 N N . ALA A 1 196 ? 17.5 21.594 28.594 1 98.5 196 ALA A N 1
ATOM 1537 C CA . ALA A 1 196 ? 16.953 22.922 28.797 1 98.5 196 ALA A CA 1
ATOM 1538 C C . ALA A 1 196 ? 15.523 22.859 29.344 1 98.5 196 ALA A C 1
ATOM 1540 O O . ALA A 1 196 ? 15.141 23.641 30.219 1 98.5 196 ALA A O 1
ATOM 1541 N N . ALA A 1 197 ? 14.75 21.969 28.828 1 98.44 197 ALA A N 1
ATOM 1542 C CA . ALA A 1 197 ? 13.383 21.781 29.297 1 98.44 197 ALA A CA 1
ATOM 1543 C C . ALA A 1 197 ? 13.352 21.375 30.766 1 98.44 197 ALA A C 1
ATOM 1545 O O . ALA A 1 197 ? 12.555 21.891 31.547 1 98.44 197 ALA A O 1
ATOM 1546 N N . GLN A 1 198 ? 14.219 20.531 31.094 1 97.5 198 GLN A N 1
ATOM 1547 C CA . GLN A 1 198 ? 14.297 20.062 32.469 1 97.5 198 GLN A CA 1
ATOM 1548 C C . GLN A 1 198 ? 14.672 21.219 33.406 1 97.5 198 GLN A C 1
ATOM 1550 O O . GLN A 1 198 ? 14.102 21.344 34.5 1 97.5 198 GLN A O 1
ATOM 1555 N N . SER A 1 199 ? 15.531 21.969 32.969 1 97.06 199 SER A N 1
ATOM 1556 C CA . SER A 1 199 ? 15.969 23.109 33.781 1 97.06 199 SER A CA 1
ATOM 1557 C C . SER A 1 199 ? 14.836 24.109 33.969 1 97.06 199 SER A C 1
ATOM 1559 O O . SER A 1 199 ? 14.805 24.828 34.969 1 97.06 199 SER A O 1
ATOM 1561 N N . ALA A 1 200 ? 13.977 24.109 33 1 97.25 200 ALA A N 1
ATOM 1562 C CA . ALA A 1 200 ? 12.836 25.031 33.062 1 97.25 200 ALA A CA 1
ATOM 1563 C C . ALA A 1 200 ? 11.672 24.406 33.844 1 97.25 200 ALA A C 1
ATOM 1565 O O . ALA A 1 200 ? 10.609 25.031 33.969 1 97.25 200 ALA A O 1
ATOM 1566 N N . GLY A 1 201 ? 11.797 23.141 34.281 1 96.19 201 GLY A N 1
ATOM 1567 C CA . GLY A 1 201 ? 10.797 22.547 35.156 1 96.19 201 GLY A CA 1
ATOM 1568 C C . GLY A 1 201 ? 9.938 21.516 34.469 1 96.19 201 GLY A C 1
ATOM 1569 O O . GLY A 1 201 ? 9.039 20.938 35.094 1 96.19 201 GLY A O 1
ATOM 1570 N N . TYR A 1 202 ? 10.195 21.266 33.25 1 97.75 202 TYR A N 1
ATOM 1571 C CA . TYR A 1 202 ? 9.422 20.25 32.562 1 97.75 202 TYR A CA 1
ATOM 1572 C C . TYR A 1 202 ? 9.984 18.859 32.844 1 97.75 202 TYR A C 1
ATOM 1574 O O . TYR A 1 202 ? 11.203 18.672 32.906 1 97.75 202 TYR A O 1
ATOM 1582 N N . SER A 1 203 ? 9.094 17.906 32.969 1 97.38 203 SER A N 1
ATOM 1583 C CA . SER A 1 203 ? 9.508 16.531 33.156 1 97.38 203 SER A CA 1
ATOM 1584 C C . SER A 1 203 ? 9.898 15.883 31.844 1 97.38 203 SER A C 1
ATOM 1586 O O . SER A 1 203 ? 9.258 16.125 30.812 1 97.38 203 SER A O 1
ATOM 1588 N N . ASP A 1 204 ? 10.836 14.969 31.875 1 97.62 204 ASP A N 1
ATOM 1589 C CA . ASP A 1 204 ? 11.297 14.266 30.688 1 97.62 204 ASP A CA 1
ATOM 1590 C C . ASP A 1 204 ? 10.211 13.359 30.125 1 97.62 204 ASP A C 1
ATOM 1592 O O . ASP A 1 204 ? 10.156 13.125 28.922 1 97.62 204 ASP A O 1
ATOM 1596 N N . ASN A 1 205 ? 9.359 12.891 30.953 1 98.25 205 ASN A N 1
ATOM 1597 C CA . ASN A 1 205 ? 8.367 11.883 30.578 1 98.25 205 ASN A CA 1
ATOM 1598 C C . ASN A 1 205 ? 7.238 12.492 29.75 1 98.25 205 ASN A C 1
ATOM 1600 O O . ASN A 1 205 ? 6.348 11.773 29.281 1 98.25 205 ASN A O 1
ATOM 1604 N N . ILE A 1 206 ? 7.281 13.805 29.5 1 98.62 206 ILE A N 1
ATOM 1605 C CA . ILE A 1 206 ? 6.25 14.43 28.672 1 98.62 206 ILE A CA 1
ATOM 1606 C C . ILE A 1 206 ? 6.855 14.891 27.359 1 98.62 206 ILE A C 1
ATOM 1608 O O . ILE A 1 206 ? 6.18 15.531 26.547 1 98.62 206 ILE A O 1
ATOM 1612 N N . ILE A 1 207 ? 8.164 14.641 27.125 1 98.81 207 ILE A N 1
ATOM 1613 C CA . ILE A 1 207 ? 8.867 15.133 25.938 1 98.81 207 ILE A CA 1
ATOM 1614 C C . ILE A 1 207 ? 8.844 14.07 24.844 1 98.81 207 ILE A C 1
ATOM 1616 O O . ILE A 1 207 ? 9.203 12.914 25.078 1 98.81 207 ILE A O 1
ATOM 1620 N N . ASN A 1 208 ? 8.336 14.43 23.688 1 98.75 208 ASN A N 1
ATOM 1621 C CA . ASN A 1 208 ? 8.312 13.609 22.469 1 98.75 208 ASN A CA 1
ATOM 1622 C C . ASN A 1 208 ? 9.375 14.055 21.469 1 98.75 208 ASN A C 1
ATOM 1624 O O . ASN A 1 208 ? 9.688 15.242 21.375 1 98.75 208 ASN A O 1
ATOM 1628 N N . THR A 1 209 ? 9.898 13.102 20.781 1 98.25 209 THR A N 1
ATOM 1629 C CA . THR A 1 209 ? 10.758 13.43 19.656 1 98.25 209 THR A CA 1
ATOM 1630 C C . THR A 1 209 ? 10.156 12.922 18.344 1 98.25 209 THR A C 1
ATOM 1632 O O . THR A 1 209 ? 9.859 11.734 18.219 1 98.25 209 THR A O 1
ATOM 1635 N N . GLN A 1 210 ? 9.898 13.805 17.516 1 97.38 210 GLN A N 1
ATOM 1636 C CA . GLN A 1 210 ? 9.617 13.484 16.109 1 97.38 210 GLN A CA 1
ATOM 1637 C C . GLN A 1 210 ? 10.891 13.547 15.266 1 97.38 210 GLN A C 1
ATOM 1639 O O . GLN A 1 210 ? 11.297 14.625 14.844 1 97.38 210 GLN A O 1
ATOM 1644 N N . VAL A 1 211 ? 11.352 12.438 14.914 1 98 211 VAL A N 1
ATOM 1645 C CA . VAL A 1 211 ? 12.648 12.32 14.25 1 98 211 VAL A CA 1
ATOM 1646 C C . VAL A 1 211 ? 12.531 12.812 12.812 1 98 211 VAL A C 1
ATOM 1648 O O . VAL A 1 211 ? 11.594 12.445 12.094 1 98 211 VAL A O 1
ATOM 1651 N N . MET A 1 212 ? 13.445 13.641 12.469 1 98.06 212 MET A N 1
ATOM 1652 C CA . MET A 1 212 ? 13.688 14 11.078 1 98.06 212 MET A CA 1
ATOM 1653 C C . MET A 1 212 ? 14.883 13.234 10.516 1 98.06 212 MET A C 1
ATOM 1655 O O . MET A 1 212 ? 16.016 13.695 10.617 1 98.06 212 MET A O 1
ATOM 1659 N N . PRO A 1 213 ? 14.633 12.125 9.906 1 97.88 213 PRO A N 1
ATOM 1660 C CA . PRO A 1 213 ? 15.758 11.281 9.484 1 97.88 213 PRO A CA 1
ATOM 1661 C C . PRO A 1 213 ? 16.5 11.859 8.281 1 97.88 213 PRO A C 1
ATOM 1663 O O . PRO A 1 213 ? 16.016 11.773 7.152 1 97.88 213 PRO A O 1
ATOM 1666 N N . SER A 1 214 ? 17.672 12.305 8.5 1 96.75 214 SER A N 1
ATOM 1667 C CA . SER A 1 214 ? 18.438 13.016 7.477 1 96.75 214 SER A CA 1
ATOM 1668 C C . SER A 1 214 ? 18.75 12.102 6.293 1 96.75 214 SER A C 1
ATOM 1670 O O . SER A 1 214 ? 18.969 12.586 5.18 1 96.75 214 SER A O 1
ATOM 1672 N N . VAL A 1 215 ? 18.672 10.82 6.457 1 95.5 215 VAL A N 1
ATOM 1673 C CA . VAL A 1 215 ? 19 9.867 5.398 1 95.5 215 VAL A CA 1
ATOM 1674 C C . VAL A 1 215 ? 17.953 9.969 4.281 1 95.5 215 VAL A C 1
ATOM 1676 O O . VAL A 1 215 ? 18.25 9.648 3.127 1 95.5 215 VAL A O 1
ATOM 1679 N N . MET A 1 216 ? 16.828 10.484 4.617 1 95.31 216 MET A N 1
ATOM 1680 C CA . MET A 1 216 ? 15.734 10.547 3.645 1 95.31 216 MET A CA 1
ATOM 1681 C C . MET A 1 216 ? 15.422 11.992 3.275 1 95.31 216 MET A C 1
ATOM 1683 O O . MET A 1 216 ? 14.547 12.25 2.443 1 95.31 216 MET A O 1
ATOM 1687 N N . LEU A 1 217 ? 16.094 12.875 3.885 1 97.81 217 LEU A N 1
ATOM 1688 C CA . LEU A 1 217 ? 15.742 14.281 3.754 1 97.81 217 LEU A CA 1
ATOM 1689 C C . LEU A 1 217 ? 16.922 15.086 3.197 1 97.81 217 LEU A C 1
ATOM 1691 O O . LEU A 1 217 ? 18.078 14.773 3.479 1 97.81 217 LEU A O 1
ATOM 1695 N N . ASN A 1 218 ? 16.562 16.047 2.377 1 97 218 ASN A N 1
ATOM 1696 C CA . ASN A 1 218 ? 17.531 17.062 1.977 1 97 218 ASN A CA 1
ATOM 1697 C C . ASN A 1 218 ? 17.5 18.281 2.906 1 97 218 ASN A C 1
ATOM 1699 O O . ASN A 1 218 ? 16.953 19.328 2.549 1 97 218 ASN A O 1
ATOM 1703 N N . MET A 1 219 ? 18.172 18.156 3.992 1 97.25 219 MET A N 1
ATOM 1704 C CA . MET A 1 219 ? 18.125 19.203 5.016 1 97.25 219 MET A CA 1
ATOM 1705 C C . MET A 1 219 ? 19.078 20.344 4.684 1 97.25 219 MET A C 1
ATOM 1707 O O . MET A 1 219 ? 20.125 20.109 4.059 1 97.25 219 MET A O 1
ATOM 1711 N N . GLY A 1 220 ? 18.703 21.531 5.059 1 96.62 220 GLY A N 1
ATOM 1712 C CA . GLY A 1 220 ? 19.516 22.703 4.824 1 96.62 220 GLY A CA 1
ATOM 1713 C C . GLY A 1 220 ? 18.688 23.969 4.668 1 96.62 220 GLY A C 1
ATOM 1714 O O . GLY A 1 220 ? 17.484 23.969 4.918 1 96.62 220 GLY A O 1
ATOM 1715 N N . LEU A 1 221 ? 19.406 25.016 4.398 1 95.44 221 LEU A N 1
ATOM 1716 C CA . LEU A 1 221 ? 18.75 26.328 4.309 1 95.44 221 LEU A CA 1
ATOM 1717 C C . LEU A 1 221 ? 18.812 26.859 2.883 1 95.44 221 LEU A C 1
ATOM 1719 O O . LEU A 1 221 ? 18.328 27.969 2.613 1 95.44 221 LEU A O 1
ATOM 1723 N N . GLU A 1 222 ? 19.25 26.016 2.016 1 93.38 222 GLU A N 1
ATOM 1724 C CA . GLU A 1 222 ? 19.391 26.438 0.62 1 93.38 222 GLU A CA 1
ATOM 1725 C C . GLU A 1 222 ? 18.062 26.328 -0.119 1 93.38 222 GLU A C 1
ATOM 1727 O O . GLU A 1 222 ? 17.125 25.688 0.358 1 93.38 222 GLU A O 1
ATOM 1732 N N . ASN A 1 223 ? 18.047 26.922 -1.278 1 90.81 223 ASN A N 1
ATOM 1733 C CA . ASN A 1 223 ? 16.812 26.984 -2.064 1 90.81 223 ASN A CA 1
ATOM 1734 C C . ASN A 1 223 ? 16.391 25.609 -2.549 1 90.81 223 ASN A C 1
ATOM 1736 O O . ASN A 1 223 ? 15.203 25.375 -2.812 1 90.81 223 ASN A O 1
ATOM 1740 N N . ASP A 1 224 ? 17.297 24.719 -2.66 1 94.81 224 ASP A N 1
ATOM 1741 C CA . ASP A 1 224 ? 16.969 23.391 -3.189 1 94.81 224 ASP A CA 1
ATOM 1742 C C . ASP A 1 224 ? 16.766 22.391 -2.062 1 94.81 224 ASP A C 1
ATOM 1744 O O . ASP A 1 224 ? 16.578 21.188 -2.314 1 94.81 224 ASP A O 1
ATOM 1748 N N . SER A 1 225 ? 16.797 22.891 -0.792 1 96.75 225 SER A N 1
ATOM 1749 C CA . SER A 1 225 ? 16.531 22.016 0.35 1 96.75 225 SER A CA 1
ATOM 1750 C C . SER A 1 225 ? 15.031 21.719 0.479 1 96.75 225 SER A C 1
ATOM 1752 O O . SER A 1 225 ? 14.195 22.469 -0.021 1 96.75 225 SER A O 1
ATOM 1754 N N . ASP A 1 226 ? 14.781 20.609 1.109 1 98.25 226 ASP A N 1
ATOM 1755 C CA . ASP A 1 226 ? 13.391 20.297 1.41 1 98.25 226 ASP A CA 1
ATOM 1756 C C . ASP A 1 226 ? 12.766 21.359 2.301 1 98.25 226 ASP A C 1
ATOM 1758 O O . ASP A 1 226 ? 13.453 22 3.1 1 98.25 226 ASP A O 1
ATOM 1762 N N . THR A 1 227 ? 11.484 21.578 2.104 1 98 227 THR A N 1
ATOM 1763 C CA . THR A 1 227 ? 10.711 22.281 3.127 1 98 227 THR A CA 1
ATOM 1764 C C . THR A 1 227 ? 9.766 21.312 3.842 1 98 227 THR A C 1
ATOM 1766 O O . THR A 1 227 ? 9.297 20.344 3.25 1 98 227 THR A O 1
ATOM 1769 N N . PHE A 1 228 ? 9.516 21.641 5.086 1 98.31 228 PHE A N 1
ATOM 1770 C CA . PHE A 1 228 ? 8.75 20.766 5.957 1 98.31 228 PHE A CA 1
ATOM 1771 C C . PHE A 1 228 ? 7.539 21.484 6.539 1 98.31 228 PHE A C 1
ATOM 1773 O O . PHE A 1 228 ? 7.449 22.719 6.453 1 98.31 228 PHE A O 1
ATOM 1780 N N . ALA A 1 229 ? 6.645 20.719 7.012 1 98.19 229 ALA A N 1
ATOM 1781 C CA . ALA A 1 229 ? 5.504 21.203 7.789 1 98.19 229 ALA A CA 1
ATOM 1782 C C . ALA A 1 229 ? 5.137 20.203 8.891 1 98.19 229 ALA A C 1
ATOM 1784 O O . ALA A 1 229 ? 5.441 19.016 8.789 1 98.19 229 ALA A O 1
ATOM 1785 N N . LEU A 1 230 ? 4.629 20.719 9.906 1 98.12 230 LEU A N 1
ATOM 1786 C CA . LEU A 1 230 ? 3.992 19.875 10.914 1 98.12 230 LEU A CA 1
ATOM 1787 C C . LEU A 1 230 ? 2.527 20.266 11.094 1 98.12 230 LEU A C 1
ATOM 1789 O O . LEU A 1 230 ? 2.219 21.406 11.43 1 98.12 230 LEU A O 1
ATOM 1793 N N . PHE A 1 231 ? 1.703 19.281 10.891 1 97.12 231 PHE A N 1
ATOM 1794 C CA . PHE A 1 231 ? 0.274 19.469 11.109 1 97.12 231 PHE A CA 1
ATOM 1795 C C . PHE A 1 231 ? -0.167 18.812 12.406 1 97.12 231 PHE A C 1
ATOM 1797 O O . PHE A 1 231 ? 0.253 17.703 12.719 1 97.12 231 PHE A O 1
ATOM 1804 N N . PHE A 1 232 ? -0.848 19.562 13.219 1 96.81 232 PHE A N 1
ATOM 1805 C CA . PHE A 1 232 ? -1.648 19.062 14.328 1 96.81 232 PHE A CA 1
ATOM 1806 C C . PHE A 1 232 ? -3.119 18.969 13.945 1 96.81 232 PHE A C 1
ATOM 1808 O O . PHE A 1 232 ? -3.744 19.984 13.633 1 96.81 232 PHE A O 1
ATOM 1815 N N . ARG A 1 233 ? -3.691 17.734 14.023 1 96.44 233 ARG A N 1
ATOM 1816 C CA . ARG A 1 233 ? -4.98 17.516 13.383 1 96.44 233 ARG A CA 1
ATOM 1817 C C . ARG A 1 233 ? -5.988 16.922 14.359 1 96.44 233 ARG A C 1
ATOM 1819 O O . ARG A 1 233 ? -6.242 15.711 14.344 1 96.44 233 ARG A O 1
ATOM 1826 N N . PRO A 1 234 ? -6.574 17.734 15.148 1 98 234 PRO A N 1
ATOM 1827 C CA . PRO A 1 234 ? -7.695 17.234 15.945 1 98 234 PRO A CA 1
ATOM 1828 C C . PRO A 1 234 ? -8.984 17.094 15.133 1 98 234 PRO A C 1
ATOM 1830 O O . PRO A 1 234 ? -9.242 17.906 14.242 1 98 234 PRO A O 1
ATOM 1833 N N . ALA A 1 235 ? -9.703 16.094 15.43 1 97.19 235 ALA A N 1
ATOM 1834 C CA . ALA A 1 235 ? -10.945 15.844 14.711 1 97.19 235 ALA A CA 1
ATOM 1835 C C . ALA A 1 235 ? -12.062 15.438 15.664 1 97.19 235 ALA A C 1
ATOM 1837 O O . ALA A 1 235 ? -11.836 14.648 16.594 1 97.19 235 ALA A O 1
ATOM 1838 N N . LEU A 1 236 ? -13.273 16.062 15.484 1 97.5 236 LEU A N 1
ATOM 1839 C CA . LEU A 1 236 ? -14.516 15.648 16.141 1 97.5 236 LEU A CA 1
ATOM 1840 C C . LEU A 1 236 ? -14.438 15.867 17.641 1 97.5 236 LEU A C 1
ATOM 1842 O O . LEU A 1 236 ? -14.578 14.922 18.422 1 97.5 236 LEU A O 1
ATOM 1846 N N . PHE A 1 237 ? -14.391 17.125 18.016 1 97.81 237 PHE A N 1
ATOM 1847 C CA . PHE A 1 237 ? -14.383 17.547 19.422 1 97.81 237 PHE A CA 1
ATOM 1848 C C . PHE A 1 237 ? -15.656 17.109 20.125 1 97.81 237 PHE A C 1
ATOM 1850 O O . PHE A 1 237 ? -16.75 17.188 19.547 1 97.81 237 PHE A O 1
ATOM 1857 N N . ASN A 1 238 ? -15.453 16.688 21.344 1 97.38 238 ASN A N 1
ATOM 1858 C CA . ASN A 1 238 ? -16.625 16.375 22.141 1 97.38 238 ASN A CA 1
ATOM 1859 C C . ASN A 1 238 ? -17.422 17.641 22.484 1 97.38 238 ASN A C 1
ATOM 1861 O O . ASN A 1 238 ? -18.656 17.609 22.5 1 97.38 238 ASN A O 1
ATOM 1865 N N . ASP A 1 239 ? -16.656 18.641 22.828 1 97.75 239 ASP A N 1
ATOM 1866 C CA . ASP A 1 239 ? -17.203 19.969 23.109 1 97.75 239 ASP A CA 1
ATOM 1867 C C . ASP A 1 239 ? -16.812 20.953 22.016 1 97.75 239 ASP A C 1
ATOM 1869 O O . ASP A 1 239 ? -15.664 21.391 21.938 1 97.75 239 ASP A O 1
ATOM 1873 N N . THR A 1 240 ? -17.828 21.359 21.297 1 95.75 240 THR A N 1
ATOM 1874 C CA . THR A 1 240 ? -17.594 22.188 20.125 1 95.75 240 THR A CA 1
ATOM 1875 C C . THR A 1 240 ? -16.984 23.531 20.516 1 95.75 240 THR A C 1
ATOM 1877 O O . THR A 1 240 ? -16.078 24.031 19.844 1 95.75 240 THR A O 1
ATOM 1880 N N . GLN A 1 241 ? -17.469 24.109 21.531 1 97.19 241 GLN A N 1
ATOM 1881 C CA . GLN A 1 241 ? -16.969 25.406 21.969 1 97.19 241 GLN A CA 1
ATOM 1882 C C . GLN A 1 241 ? -15.523 25.312 22.438 1 97.19 241 GLN A C 1
ATOM 1884 O O . GLN A 1 241 ? -14.695 26.172 22.094 1 97.19 241 GLN A O 1
ATOM 1889 N N . ALA A 1 242 ? -15.32 24.312 23.203 1 97.81 242 ALA A N 1
ATOM 1890 C CA . ALA A 1 242 ? -13.945 24.094 23.641 1 97.81 242 ALA A CA 1
ATOM 1891 C C . ALA A 1 242 ? -13 23.906 22.453 1 97.81 242 ALA A C 1
ATOM 1893 O O . ALA A 1 242 ? -11.875 24.422 22.469 1 97.81 242 ALA A O 1
ATOM 1894 N N . GLY A 1 243 ? -13.5 23.172 21.531 1 97.81 243 GLY A N 1
ATOM 1895 C CA . GLY A 1 243 ? -12.727 22.984 20.312 1 97.81 243 GLY A CA 1
ATOM 1896 C C . GLY A 1 243 ? -12.453 24.281 19.578 1 97.81 243 GLY A C 1
ATOM 1897 O O . GLY A 1 243 ? -11.32 24.562 19.188 1 97.81 243 GLY A O 1
ATOM 1898 N N . ASP A 1 244 ? -13.484 25.047 19.406 1 96.75 244 ASP A N 1
ATOM 1899 C CA . ASP A 1 244 ? -13.359 26.328 18.719 1 96.75 244 ASP A CA 1
ATOM 1900 C C . ASP A 1 244 ? -12.383 27.25 19.453 1 96.75 244 ASP A C 1
ATOM 1902 O O . ASP A 1 244 ? -11.57 27.938 18.812 1 96.75 244 ASP A O 1
ATOM 1906 N N . ASP A 1 245 ? -12.469 27.281 20.734 1 97.06 245 ASP A N 1
ATOM 1907 C CA . ASP A 1 245 ? -11.562 28.094 21.531 1 97.06 245 ASP A CA 1
ATOM 1908 C C . ASP A 1 245 ? -10.109 27.672 21.328 1 97.06 245 ASP A C 1
ATOM 1910 O O . ASP A 1 245 ? -9.219 28.516 21.188 1 97.06 245 ASP A O 1
ATOM 1914 N N . TYR A 1 246 ? -9.922 26.406 21.312 1 97.44 246 TYR A N 1
ATOM 1915 C CA . TYR A 1 246 ? -8.586 25.844 21.125 1 97.44 246 TYR A CA 1
ATOM 1916 C C . TYR A 1 246 ? -8.031 26.203 19.75 1 97.44 246 TYR A C 1
ATOM 1918 O O . TYR A 1 246 ? -6.852 26.547 19.625 1 97.44 246 TYR A O 1
ATOM 1926 N N . ILE A 1 247 ? -8.875 26.109 18.766 1 96.62 247 ILE A N 1
ATOM 1927 C CA . ILE A 1 247 ? -8.453 26.359 17.391 1 96.62 247 ILE A CA 1
ATOM 1928 C C . ILE A 1 247 ? -8.117 27.844 17.219 1 96.62 247 ILE A C 1
ATOM 1930 O O . ILE A 1 247 ? -7.148 28.188 16.531 1 96.62 247 ILE A O 1
ATOM 1934 N N . ASN A 1 248 ? -8.852 28.656 17.781 1 94.12 248 ASN A N 1
ATOM 1935 C CA . ASN A 1 248 ? -8.695 30.109 17.609 1 94.12 248 ASN A CA 1
ATOM 1936 C C . ASN A 1 248 ? -7.539 30.641 18.453 1 94.12 248 ASN A C 1
ATOM 1938 O O . ASN A 1 248 ? -6.914 31.641 18.078 1 94.12 248 ASN A O 1
ATOM 1942 N N . ASN A 1 249 ? -7.328 30.016 19.547 1 93.44 249 ASN A N 1
ATOM 1943 C CA . ASN A 1 249 ? -6.262 30.438 20.453 1 93.44 249 ASN A CA 1
ATOM 1944 C C . ASN A 1 249 ? -5.574 29.234 21.109 1 93.44 249 ASN A C 1
ATOM 1946 O O . ASN A 1 249 ? -5.691 29.031 22.312 1 93.44 249 ASN A O 1
ATOM 1950 N N . PRO A 1 250 ? -4.832 28.547 20.328 1 95.5 250 PRO A N 1
ATOM 1951 C CA . PRO A 1 250 ? -4.172 27.375 20.922 1 95.5 250 PRO A CA 1
ATOM 1952 C C . PRO A 1 250 ? -3.201 27.75 22.047 1 95.5 250 PRO A C 1
ATOM 1954 O O . PRO A 1 250 ? -2.346 28.625 21.859 1 95.5 250 PRO A O 1
ATOM 1957 N N . PRO A 1 251 ? -3.309 27.156 23.188 1 96.31 251 PRO A N 1
ATOM 1958 C CA . PRO A 1 251 ? -2.373 27.438 24.281 1 96.31 251 PRO A CA 1
ATOM 1959 C C . PRO A 1 251 ? -1.022 26.75 24.078 1 96.31 251 PRO A C 1
ATOM 1961 O O . PRO A 1 251 ? -0.635 25.906 24.891 1 96.31 251 PRO A O 1
ATOM 1964 N N . ALA A 1 252 ? -0.334 27.141 23.109 1 97.12 252 ALA A N 1
ATOM 1965 C CA . ALA A 1 252 ? 0.947 26.547 22.734 1 97.12 252 ALA A CA 1
ATOM 1966 C C . ALA A 1 252 ? 1.812 27.547 21.969 1 97.12 252 ALA A C 1
ATOM 1968 O O . ALA A 1 252 ? 1.316 28.562 21.5 1 97.12 252 ALA A O 1
ATOM 1969 N N . THR A 1 253 ? 3.033 27.297 21.969 1 96.19 253 THR A N 1
ATOM 1970 C CA . THR A 1 253 ? 3.982 28.047 21.156 1 96.19 253 THR A CA 1
ATOM 1971 C C . THR A 1 253 ? 4.957 27.094 20.453 1 96.19 253 THR A C 1
ATOM 1973 O O . THR A 1 253 ? 5.008 25.906 20.766 1 96.19 253 THR A O 1
ATOM 1976 N N . VAL A 1 254 ? 5.582 27.625 19.422 1 97.88 254 VAL A N 1
ATOM 1977 C CA . VAL A 1 254 ? 6.602 26.875 18.688 1 97.88 254 VAL A CA 1
ATOM 1978 C C . VAL A 1 254 ? 7.875 27.719 18.578 1 97.88 254 VAL A C 1
ATOM 1980 O O . VAL A 1 254 ? 7.816 28.938 18.453 1 97.88 254 VAL A O 1
ATOM 1983 N N . PHE A 1 255 ? 9.008 27.016 18.672 1 98.25 255 PHE A N 1
ATOM 1984 C CA . PHE A 1 255 ? 10.305 27.672 18.562 1 98.25 255 PHE A CA 1
ATOM 1985 C C . PHE A 1 255 ? 11.141 27.062 17.453 1 98.25 255 PHE A C 1
ATOM 1987 O O . PHE A 1 255 ? 11.164 25.828 17.297 1 98.25 255 PHE A O 1
ATOM 1994 N N . ARG A 1 256 ? 11.703 27.891 16.688 1 98.5 256 ARG A N 1
ATOM 1995 C CA . ARG A 1 256 ? 12.867 27.453 15.93 1 98.5 256 ARG A CA 1
ATOM 1996 C C . ARG A 1 256 ? 14.141 27.594 16.75 1 98.5 256 ARG A C 1
ATOM 1998 O O . ARG A 1 256 ? 14.414 28.656 17.312 1 98.5 256 ARG A O 1
ATOM 2005 N N . ILE A 1 257 ? 14.883 26.594 16.828 1 98.5 257 ILE A N 1
ATOM 2006 C CA . ILE A 1 257 ? 16.078 26.547 17.672 1 98.5 257 ILE A CA 1
ATOM 2007 C C . ILE A 1 257 ? 17.312 26.312 16.797 1 98.5 257 ILE A C 1
ATOM 2009 O O . ILE A 1 257 ? 17.422 25.297 16.125 1 98.5 257 ILE A O 1
ATOM 2013 N N . THR A 1 258 ? 18.219 27.25 16.812 1 98 258 THR A N 1
ATOM 2014 C CA . THR A 1 258 ? 19.453 27.188 16.031 1 98 258 THR A CA 1
ATOM 2015 C C . THR A 1 258 ? 20.672 27.297 16.938 1 98 258 THR A C 1
ATOM 2017 O O . THR A 1 258 ? 20.828 28.281 17.672 1 98 258 THR A O 1
ATOM 2020 N N . PRO A 1 259 ? 21.547 26.344 16.844 1 97.69 259 PRO A N 1
ATOM 2021 C CA . PRO A 1 259 ? 22.734 26.5 17.672 1 97.69 259 PRO A CA 1
ATOM 2022 C C . PRO A 1 259 ? 23.609 27.672 17.219 1 97.69 259 PRO A C 1
ATOM 2024 O O . PRO A 1 259 ? 23.75 27.938 16.031 1 97.69 259 PRO A O 1
ATOM 2027 N N . ASN A 1 260 ? 24.266 28.281 18.188 1 96.56 260 ASN A N 1
ATOM 2028 C CA . ASN A 1 260 ? 25.125 29.438 17.891 1 96.56 260 ASN A CA 1
ATOM 2029 C C . ASN A 1 260 ? 26.484 29 17.359 1 96.56 260 ASN A C 1
ATOM 2031 O O . ASN A 1 260 ? 27.141 29.75 16.656 1 96.56 260 ASN A O 1
ATOM 2035 N N . GLU A 1 261 ? 26.812 27.844 17.75 1 94.88 261 GLU A N 1
ATOM 2036 C CA . GLU A 1 261 ? 28.109 27.297 17.312 1 94.88 261 GLU A CA 1
ATOM 2037 C C . GLU A 1 261 ? 27.922 26.016 16.516 1 94.88 261 GLU A C 1
ATOM 2039 O O . GLU A 1 261 ? 26.906 25.328 16.641 1 94.88 261 GLU A O 1
ATOM 2044 N N . THR A 1 262 ? 28.906 25.812 15.711 1 91.38 262 THR A N 1
ATOM 2045 C CA . THR A 1 262 ? 28.906 24.578 14.938 1 91.38 262 THR A CA 1
ATOM 2046 C C . THR A 1 262 ? 29.016 23.359 15.852 1 91.38 262 THR A C 1
ATOM 2048 O O . THR A 1 262 ? 29.781 23.359 16.812 1 91.38 262 THR A O 1
ATOM 2051 N N . VAL A 1 263 ? 28.219 22.344 15.523 1 92.25 263 VAL A N 1
ATOM 2052 C CA . VAL A 1 263 ? 28.203 21.141 16.359 1 92.25 263 VAL A CA 1
ATOM 2053 C C . VAL A 1 263 ? 28.531 19.922 15.516 1 92.25 263 VAL A C 1
ATOM 2055 O O . VAL A 1 263 ? 28.266 19.891 14.312 1 92.25 263 VAL A O 1
ATOM 2058 N N . GLU A 1 264 ? 29.172 18.984 16.219 1 94.81 264 GLU A N 1
ATOM 2059 C CA . GLU A 1 264 ? 29.312 17.672 15.594 1 94.81 264 GLU A CA 1
ATOM 2060 C C . GLU A 1 264 ? 27.969 16.922 15.578 1 94.81 264 GLU A C 1
ATOM 2062 O O . GLU A 1 264 ? 27.359 16.703 16.625 1 94.81 264 GLU A O 1
ATOM 2067 N N . LEU A 1 265 ? 27.625 16.516 14.453 1 96.88 265 LEU A N 1
ATOM 2068 C CA . LEU A 1 265 ? 26.297 15.93 14.297 1 96.88 265 LEU A CA 1
ATOM 2069 C C . LEU A 1 265 ? 26.297 14.453 14.695 1 96.88 265 LEU A C 1
ATOM 2071 O O . LEU A 1 265 ? 27.281 13.75 14.469 1 96.88 265 LEU A O 1
ATOM 2075 N N . ASP A 1 266 ? 25.266 14.023 15.328 1 97.94 266 ASP A N 1
ATOM 2076 C CA . ASP A 1 266 ? 24.906 12.641 15.617 1 97.94 266 ASP A CA 1
ATOM 2077 C C . ASP A 1 266 ? 23.484 12.336 15.141 1 97.94 266 ASP A C 1
ATOM 2079 O O . ASP A 1 266 ? 22.547 12.273 15.945 1 97.94 266 ASP A O 1
ATOM 2083 N N . PRO A 1 267 ? 23.344 12.102 13.828 1 98.12 267 PRO A N 1
ATOM 2084 C CA . PRO A 1 267 ? 22 11.977 13.258 1 98.12 267 PRO A CA 1
ATOM 2085 C C . PRO A 1 267 ? 21.25 10.758 13.773 1 98.12 267 PRO A C 1
ATOM 2087 O O . PRO A 1 267 ? 21.859 9.711 14.008 1 98.12 267 PRO A O 1
ATOM 2090 N N . TYR A 1 268 ? 19.938 10.922 13.922 1 98.19 268 TYR A N 1
ATOM 2091 C CA . TYR A 1 268 ? 19.062 9.789 14.195 1 98.19 268 TYR A CA 1
ATOM 2092 C C . TYR A 1 268 ? 18.969 8.859 12.984 1 98.19 268 TYR A C 1
ATOM 2094 O O . TYR A 1 268 ? 18.969 9.32 11.844 1 98.19 268 TYR A O 1
ATOM 2102 N N . ASP A 1 269 ? 18.859 7.543 13.32 1 97.5 269 ASP A N 1
ATOM 2103 C CA . ASP A 1 269 ? 18.406 6.602 12.297 1 97.5 269 ASP A CA 1
ATOM 2104 C C . ASP A 1 269 ? 16.938 6.801 11.977 1 97.5 269 ASP A C 1
ATOM 2106 O O . ASP A 1 269 ? 16.219 7.504 12.695 1 97.5 269 ASP A O 1
ATOM 2110 N N . TYR A 1 270 ? 16.609 6.309 10.805 1 98.06 270 TYR A N 1
ATOM 2111 C CA . TYR A 1 270 ? 15.172 6.273 10.539 1 98.06 270 TYR A CA 1
ATOM 2112 C C . TYR A 1 270 ? 14.438 5.523 11.641 1 98.06 270 TYR A C 1
ATOM 2114 O O . TYR A 1 270 ? 14.852 4.434 12.047 1 98.06 270 TYR A O 1
ATOM 2122 N N . PRO A 1 271 ? 13.336 6.109 12.117 1 97.75 271 PRO A N 1
ATOM 2123 C CA . PRO A 1 271 ? 12.656 5.465 13.25 1 97.75 271 PRO A CA 1
ATOM 2124 C C . PRO A 1 271 ? 11.93 4.188 12.852 1 97.75 271 PRO A C 1
ATOM 2126 O O . PRO A 1 271 ? 11.523 4.039 11.695 1 97.75 271 PRO A O 1
ATOM 2129 N N . GLU A 1 272 ? 11.797 3.301 13.844 1 97.56 272 GLU A N 1
ATOM 2130 C CA . GLU A 1 272 ? 10.938 2.135 13.641 1 97.56 272 GLU A CA 1
ATOM 2131 C C . GLU A 1 272 ? 9.477 2.543 13.492 1 97.56 272 GLU A C 1
ATOM 2133 O O . GLU A 1 272 ? 8.992 3.42 14.211 1 97.56 272 GLU A O 1
ATOM 2138 N N . LEU A 1 273 ? 8.789 1.91 12.578 1 98.12 273 LEU A N 1
ATOM 2139 C CA . LEU A 1 273 ? 7.391 2.234 12.305 1 98.12 273 LEU A CA 1
ATOM 2140 C C . LEU A 1 273 ? 6.453 1.286 13.047 1 98.12 273 LEU A C 1
ATOM 2142 O O . LEU A 1 273 ? 6.812 0.14 13.32 1 98.12 273 LEU A O 1
ATOM 2146 N N . ARG A 1 274 ? 5.309 1.802 13.367 1 97.81 274 ARG A N 1
ATOM 2147 C CA . ARG A 1 274 ? 4.246 0.91 13.82 1 97.81 274 ARG A CA 1
ATOM 2148 C C . ARG A 1 274 ? 3.738 0.04 12.672 1 97.81 274 ARG A C 1
ATOM 2150 O O . ARG A 1 274 ? 3.604 0.51 11.547 1 97.81 274 ARG A O 1
ATOM 2157 N N . VAL A 1 275 ? 3.43 -1.203 13.016 1 97.69 275 VAL A N 1
ATOM 2158 C CA . VAL A 1 275 ? 3.004 -2.16 12 1 97.69 275 VAL A CA 1
ATOM 2159 C C . VAL A 1 275 ? 1.499 -2.035 11.773 1 97.69 275 VAL A C 1
ATOM 2161 O O . VAL A 1 275 ? 0.714 -2.08 12.719 1 97.69 275 VAL A O 1
ATOM 2164 N N . ARG A 1 276 ? 1.091 -1.891 10.508 1 96.75 276 ARG A N 1
ATOM 2165 C CA . ARG A 1 276 ? -0.312 -1.779 10.117 1 96.75 276 ARG A CA 1
ATOM 2166 C C . ARG A 1 276 ? -0.964 -3.154 10.023 1 96.75 276 ARG A C 1
ATOM 2168 O O . ARG A 1 276 ? -0.355 -4.105 9.523 1 96.75 276 ARG A O 1
ATOM 2175 N N . GLY A 1 277 ? -2.203 -3.234 10.461 1 97.12 277 GLY A N 1
ATOM 2176 C CA . GLY A 1 277 ? -2.998 -4.438 10.266 1 97.12 277 GLY A CA 1
ATOM 2177 C C . GLY A 1 277 ? -2.936 -5.391 11.445 1 97.12 277 GLY A C 1
ATOM 2178 O O . GLY A 1 277 ? -1.973 -5.375 12.211 1 97.12 277 GLY A O 1
ATOM 2179 N N . THR A 1 278 ? -3.922 -6.254 11.539 1 98.06 278 THR A N 1
ATOM 2180 C CA . THR A 1 278 ? -4.027 -7.25 12.602 1 98.06 278 THR A CA 1
ATOM 2181 C C . THR A 1 278 ? -4.227 -8.641 12.016 1 98.06 278 THR A C 1
ATOM 2183 O O . THR A 1 278 ? -4.152 -9.641 12.734 1 98.06 278 THR A O 1
ATOM 2186 N N . GLY A 1 279 ? -4.484 -8.688 10.758 1 97.81 279 GLY A N 1
ATOM 2187 C CA . GLY A 1 279 ? -4.848 -9.938 10.109 1 97.81 279 GLY A CA 1
ATOM 2188 C C . GLY A 1 279 ? -6.348 -10.156 10.039 1 97.81 279 GLY A C 1
ATOM 2189 O O . GLY A 1 279 ? -6.824 -10.945 9.219 1 97.81 279 GLY A O 1
ATOM 2190 N N . LYS A 1 280 ? -7.082 -9.516 10.859 1 98.12 280 LYS A N 1
ATOM 2191 C CA . LYS A 1 280 ? -8.539 -9.602 10.828 1 98.12 280 LYS A CA 1
ATOM 2192 C C . LYS A 1 280 ? -9.117 -8.68 9.758 1 98.12 280 LYS A C 1
ATOM 2194 O O . LYS A 1 280 ? -8.766 -7.5 9.695 1 98.12 280 LYS A O 1
ATOM 2199 N N . THR A 1 281 ? -10.008 -9.234 8.953 1 98.38 281 THR A N 1
ATOM 2200 C CA . THR A 1 281 ? -10.531 -8.461 7.824 1 98.38 281 THR A CA 1
ATOM 2201 C C . THR A 1 281 ? -12.016 -8.172 8.008 1 98.38 281 THR A C 1
ATOM 2203 O O . THR A 1 281 ? -12.664 -8.742 8.898 1 98.38 281 THR A O 1
ATOM 2206 N N . GLU A 1 282 ? -12.516 -7.32 7.16 1 98.75 282 GLU A N 1
ATOM 2207 C CA . GLU A 1 282 ? -13.938 -7.008 7.086 1 98.75 282 GLU A CA 1
ATOM 2208 C C . GLU A 1 282 ? -14.633 -7.844 6.016 1 98.75 282 GLU A C 1
ATOM 2210 O O . GLU A 1 282 ? -15.836 -7.719 5.805 1 98.75 282 GLU A O 1
ATOM 2215 N N . PHE A 1 283 ? -14.016 -8.781 5.422 1 98.62 283 PHE A N 1
ATOM 2216 C CA . PHE A 1 283 ? -14.477 -9.367 4.168 1 98.62 283 PHE A CA 1
ATOM 2217 C C . PHE A 1 283 ? -15.672 -10.289 4.414 1 98.62 283 PHE A C 1
ATOM 2219 O O . PHE A 1 283 ? -16.406 -10.625 3.482 1 98.62 283 PHE A O 1
ATOM 2226 N N . ASP A 1 284 ? -15.906 -10.641 5.621 1 98.31 284 ASP A N 1
ATOM 2227 C CA . ASP A 1 284 ? -17.094 -11.438 5.934 1 98.31 284 ASP A CA 1
ATOM 2228 C C . ASP A 1 284 ? -18.359 -10.617 5.758 1 98.31 284 ASP A C 1
ATOM 2230 O O . ASP A 1 284 ? -19.469 -11.172 5.75 1 98.31 284 ASP A O 1
ATOM 2234 N N . LEU A 1 285 ? -18.203 -9.32 5.543 1 98.69 285 LEU A N 1
ATOM 2235 C CA . LEU A 1 285 ? -19.359 -8.453 5.344 1 98.69 285 LEU A CA 1
ATOM 2236 C C . LEU A 1 285 ? -19.656 -8.266 3.859 1 98.69 285 LEU A C 1
ATOM 2238 O O . LEU A 1 285 ? -20.609 -7.578 3.492 1 98.69 285 LEU A O 1
ATOM 2242 N N . MET A 1 286 ? -18.922 -8.891 2.988 1 98 286 MET A N 1
ATOM 2243 C CA . MET A 1 286 ? -19.047 -8.656 1.552 1 98 286 MET A CA 1
ATOM 2244 C C . MET A 1 286 ? -20.422 -9.117 1.042 1 98 286 MET A C 1
ATOM 2246 O O . MET A 1 286 ? -21.016 -8.477 0.176 1 98 286 MET A O 1
ATOM 2250 N N . ASP A 1 287 ? -20.875 -10.203 1.495 1 95.81 287 ASP A N 1
ATOM 2251 C CA . ASP A 1 287 ? -22.188 -10.672 1.059 1 95.81 287 ASP A CA 1
ATOM 2252 C C . ASP A 1 287 ? -23.297 -9.766 1.578 1 95.81 287 ASP A C 1
ATOM 2254 O O . ASP A 1 287 ? -24.281 -9.516 0.875 1 95.81 287 ASP A O 1
ATOM 2258 N N . ASP A 1 288 ? -23.141 -9.312 2.783 1 98.19 288 ASP A N 1
ATOM 2259 C CA . ASP A 1 288 ? -24.094 -8.352 3.336 1 98.19 288 ASP A CA 1
ATOM 2260 C C . ASP A 1 288 ? -24.109 -7.059 2.516 1 98.19 288 ASP A C 1
ATOM 2262 O O . ASP A 1 288 ? -25.172 -6.48 2.283 1 98.19 288 ASP A O 1
ATOM 2266 N N . LEU A 1 289 ? -22.953 -6.652 2.152 1 98.62 289 LEU A N 1
ATOM 2267 C CA . LEU A 1 289 ? -22.844 -5.445 1.345 1 98.62 289 LEU A CA 1
ATOM 2268 C C . LEU A 1 289 ? -23.531 -5.629 -0.007 1 98.62 289 LEU A C 1
ATOM 2270 O O . LEU A 1 289 ? -24.156 -4.703 -0.52 1 98.62 289 LEU A O 1
ATOM 2274 N N . GLU A 1 290 ? -23.375 -6.777 -0.575 1 97.31 290 GLU A N 1
ATOM 2275 C CA . GLU A 1 290 ? -24.047 -7.078 -1.831 1 97.31 290 GLU A CA 1
ATOM 2276 C C . GLU A 1 290 ? -25.562 -7.047 -1.659 1 97.31 290 GLU A C 1
ATOM 2278 O O . GLU A 1 290 ? -26.281 -6.52 -2.512 1 97.31 290 GLU A O 1
ATOM 2283 N N . GLU A 1 291 ? -26.031 -7.625 -0.612 1 98.12 291 GLU A N 1
ATOM 2284 C CA . GLU A 1 291 ? -27.453 -7.555 -0.321 1 98.12 291 GLU A CA 1
ATOM 2285 C C . GLU A 1 291 ? -27.938 -6.105 -0.216 1 98.12 291 GLU A C 1
ATOM 2287 O O . GLU A 1 291 ? -29 -5.762 -0.717 1 98.12 291 GLU A O 1
ATOM 2292 N N . LEU A 1 292 ? -27.141 -5.34 0.445 1 98.81 292 LEU A N 1
ATOM 2293 C CA . LEU A 1 292 ? -27.469 -3.926 0.581 1 98.81 292 LEU A CA 1
ATOM 2294 C C . LEU A 1 292 ? -27.531 -3.246 -0.784 1 98.81 292 LEU A C 1
ATOM 2296 O O . LEU A 1 292 ? -28.438 -2.469 -1.062 1 98.81 292 LEU A O 1
ATOM 2300 N N . ARG A 1 293 ? -26.531 -3.514 -1.609 1 98.56 293 ARG A N 1
ATOM 2301 C CA . ARG A 1 293 ? -26.516 -2.977 -2.965 1 98.56 293 ARG A CA 1
ATOM 2302 C C . ARG A 1 293 ? -27.812 -3.295 -3.699 1 98.56 293 ARG A C 1
ATOM 2304 O O . ARG A 1 293 ? -28.422 -2.41 -4.297 1 98.56 293 ARG A O 1
ATOM 2311 N N . ILE A 1 294 ? -28.25 -4.508 -3.637 1 98.06 294 ILE A N 1
ATOM 2312 C CA . ILE A 1 294 ? -29.453 -4.961 -4.305 1 98.06 294 ILE A CA 1
ATOM 2313 C C . ILE A 1 294 ? -30.672 -4.219 -3.742 1 98.06 294 ILE A C 1
ATOM 2315 O O . ILE A 1 294 ? -31.516 -3.742 -4.496 1 98.06 294 ILE A O 1
ATOM 2319 N N . ALA A 1 295 ? -30.703 -4.125 -2.443 1 98.75 295 ALA A N 1
ATOM 2320 C CA . ALA A 1 295 ? -31.797 -3.434 -1.79 1 98.75 295 ALA A CA 1
ATOM 2321 C C . ALA A 1 295 ? -31.875 -1.975 -2.232 1 98.75 295 ALA A C 1
ATOM 2323 O O . ALA A 1 295 ? -32.969 -1.438 -2.447 1 98.75 295 ALA A O 1
ATOM 2324 N N . ILE A 1 296 ? -30.734 -1.345 -2.338 1 98.69 296 ILE A N 1
ATOM 2325 C CA . ILE A 1 296 ? -30.672 0.048 -2.766 1 98.69 296 ILE A CA 1
ATOM 2326 C C . ILE A 1 296 ? -31.188 0.171 -4.203 1 98.69 296 ILE A C 1
ATOM 2328 O O . ILE A 1 296 ? -32 1.035 -4.504 1 98.69 296 ILE A O 1
ATOM 2332 N N . LEU A 1 297 ? -30.719 -0.669 -5.066 1 98.44 297 LEU A N 1
ATOM 2333 C CA . LEU A 1 297 ? -31.125 -0.636 -6.465 1 98.44 297 LEU A CA 1
ATOM 2334 C C . LEU A 1 297 ? -32.625 -0.896 -6.602 1 98.44 297 LEU A C 1
ATOM 2336 O O . LEU A 1 297 ? -33.281 -0.284 -7.434 1 98.44 297 LEU A O 1
ATOM 2340 N N . ASP A 1 298 ? -33.125 -1.771 -5.793 1 98.19 298 ASP A N 1
ATOM 2341 C CA . ASP A 1 298 ? -34.562 -2.072 -5.809 1 98.19 298 ASP A CA 1
ATOM 2342 C C . ASP A 1 298 ? -35.375 -0.877 -5.328 1 98.19 298 ASP A C 1
ATOM 2344 O O . ASP A 1 298 ? -36.406 -0.554 -5.906 1 98.19 298 ASP A O 1
ATOM 2348 N N . LYS A 1 299 ? -34.938 -0.276 -4.32 1 97 299 LYS A N 1
ATOM 2349 C CA . LYS A 1 299 ? -35.625 0.864 -3.752 1 97 299 LYS A CA 1
ATOM 2350 C C . LYS A 1 299 ? -35.75 2.004 -4.762 1 97 299 LYS A C 1
ATOM 2352 O O . LYS A 1 29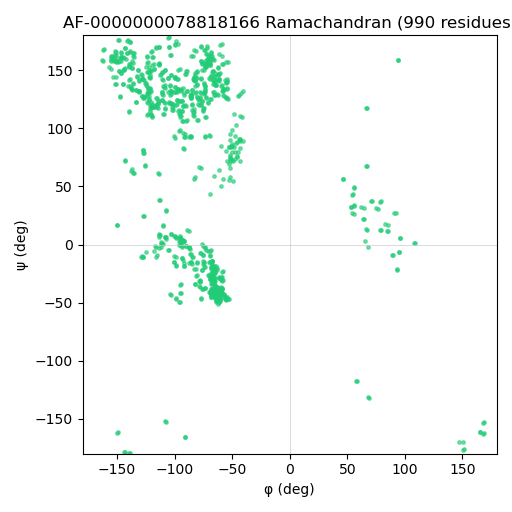9 ? -36.781 2.695 -4.812 1 97 299 LYS A O 1
ATOM 2357 N N . TYR A 1 300 ? -34.75 2.158 -5.484 1 96.75 300 TYR A N 1
ATOM 2358 C CA . TYR A 1 300 ? -34.719 3.287 -6.41 1 96.75 300 TYR A CA 1
ATOM 2359 C C . TYR A 1 300 ? -34.75 2.809 -7.855 1 96.75 300 TYR A C 1
ATOM 2361 O O . TYR A 1 300 ? -34.094 3.371 -8.727 1 96.75 300 TYR A O 1
ATOM 2369 N N . ASN A 1 301 ? -35.469 1.84 -8.133 1 96.25 301 ASN A N 1
ATOM 2370 C CA . ASN A 1 301 ? -35.531 1.173 -9.43 1 96.25 301 ASN A CA 1
ATOM 2371 C C . ASN A 1 301 ? -36.219 2.037 -10.484 1 96.25 301 ASN A C 1
ATOM 2373 O O . ASN A 1 301 ? -36.188 1.716 -11.672 1 96.25 301 ASN A O 1
ATOM 2377 N N . GLU A 1 302 ? -36.75 3.166 -10.133 1 95.06 302 GLU A N 1
ATOM 2378 C CA . GLU A 1 302 ? -37.375 4.094 -11.078 1 95.06 302 GLU A CA 1
ATOM 2379 C C . GLU A 1 302 ? -36.344 5.059 -11.664 1 95.06 302 GLU A C 1
ATOM 2381 O O . GLU A 1 302 ? -36.656 5.848 -12.555 1 95.06 302 GLU A O 1
ATOM 2386 N N . SER A 1 303 ? -35.125 4.957 -11.227 1 96.19 303 SER A N 1
ATOM 2387 C CA . SER A 1 303 ? -34.031 5.801 -11.688 1 96.19 303 SER A CA 1
ATOM 2388 C C . SER A 1 303 ? -33 4.984 -12.453 1 96.19 303 SER A C 1
ATOM 2390 O O . SER A 1 303 ? -32.938 3.758 -12.336 1 96.19 303 SER A O 1
ATOM 2392 N N . ASN A 1 304 ? -32.25 5.699 -13.32 1 96.38 304 ASN A N 1
ATOM 2393 C CA . ASN A 1 304 ? -31.062 5.102 -13.914 1 96.38 304 ASN A CA 1
ATOM 2394 C C . ASN A 1 304 ? -29.891 5.109 -12.938 1 96.38 304 ASN A C 1
ATOM 2396 O O . ASN A 1 304 ? -29.516 6.16 -12.406 1 96.38 304 ASN A O 1
ATOM 2400 N N . ALA A 1 305 ? -29.359 3.963 -12.766 1 96.94 305 ALA A N 1
ATOM 2401 C CA . ALA A 1 305 ? -28.297 3.834 -11.781 1 96.94 305 ALA A CA 1
ATOM 2402 C C . ALA A 1 305 ? -26.938 3.703 -12.461 1 96.94 305 ALA A C 1
ATOM 2404 O O . ALA A 1 305 ? -26.781 2.947 -13.43 1 96.94 305 ALA A O 1
ATOM 2405 N N . THR A 1 306 ? -25.953 4.48 -12.016 1 95.94 306 THR A N 1
ATOM 2406 C CA . THR A 1 306 ? -24.547 4.367 -12.414 1 95.94 306 THR A CA 1
ATOM 2407 C C . THR A 1 306 ? -23.672 4.094 -11.203 1 95.94 306 THR A C 1
ATOM 2409 O O . THR A 1 306 ? -23.5 4.965 -10.344 1 95.94 306 THR A O 1
ATOM 2412 N N . GLU A 1 307 ? -23.094 2.904 -11.141 1 95.88 307 GLU A N 1
ATOM 2413 C CA . GLU A 1 307 ? -22.172 2.566 -10.055 1 95.88 307 GLU A CA 1
ATOM 2414 C C . GLU A 1 307 ? -20.797 3.195 -10.289 1 95.88 307 GLU A C 1
ATOM 2416 O O . GLU A 1 307 ? -20.25 3.098 -11.383 1 95.88 307 GLU A O 1
ATOM 2421 N N . LEU A 1 308 ? -20.281 3.855 -9.25 1 96.31 308 LEU A N 1
ATOM 2422 C CA . LEU A 1 308 ? -19 4.547 -9.352 1 96.31 308 LEU A CA 1
ATOM 2423 C C . LEU A 1 308 ? -17.844 3.623 -8.961 1 96.31 308 LEU A C 1
ATOM 2425 O O . LEU A 1 308 ? -18.016 2.766 -8.086 1 96.31 308 LEU A O 1
ATOM 2429 N N . PRO A 1 309 ? -16.703 3.828 -9.617 1 95.31 309 PRO A N 1
ATOM 2430 C CA . PRO A 1 309 ? -15.539 3.074 -9.156 1 95.31 309 PRO A CA 1
ATOM 2431 C C . PRO A 1 309 ? -15.047 3.533 -7.781 1 95.31 309 PRO A C 1
ATOM 2433 O O . PRO A 1 309 ? -15.367 4.641 -7.348 1 95.31 309 PRO A O 1
ATOM 2436 N N . THR A 1 310 ? -14.383 2.727 -7.07 1 96.88 310 THR A N 1
ATOM 2437 C CA . THR A 1 310 ? -13.664 3.053 -5.844 1 96.88 310 THR A CA 1
ATOM 2438 C C . THR A 1 310 ? -12.242 2.496 -5.883 1 96.88 310 THR A C 1
ATOM 2440 O O . THR A 1 310 ? -12.039 1.341 -6.262 1 96.88 310 THR A O 1
ATOM 2443 N N . SER A 1 311 ? -11.297 3.309 -5.547 1 96.75 311 SER A N 1
ATOM 2444 C CA . SER A 1 311 ? -9.906 2.873 -5.48 1 96.75 311 SER A CA 1
ATOM 2445 C C . SER A 1 311 ? -9.164 3.545 -4.324 1 96.75 311 SER A C 1
ATOM 2447 O O . SER A 1 311 ? -9.703 4.445 -3.68 1 96.75 311 SER A O 1
ATOM 2449 N N . GLN A 1 312 ? -7.977 3.016 -4.094 1 96.81 312 GLN A N 1
ATOM 2450 C CA . GLN A 1 312 ? -7.055 3.707 -3.199 1 96.81 312 GLN A CA 1
ATOM 2451 C C . GLN A 1 312 ? -6.617 5.047 -3.787 1 96.81 312 GLN A C 1
ATOM 2453 O O . GLN A 1 312 ? -6.148 5.105 -4.926 1 96.81 312 GLN A O 1
ATOM 2458 N N . GLY A 1 313 ? -6.75 6.07 -3.004 1 95.69 313 GLY A N 1
ATOM 2459 C CA . GLY A 1 313 ? -6.566 7.395 -3.572 1 95.69 313 GLY A CA 1
ATOM 2460 C C . GLY A 1 313 ? -5.156 7.926 -3.4 1 95.69 313 GLY A C 1
ATOM 2461 O O . GLY A 1 313 ? -4.625 8.602 -4.289 1 95.69 313 GLY A O 1
ATOM 2462 N N . VAL A 1 314 ? -4.543 7.578 -2.289 1 95.5 314 VAL A N 1
ATOM 2463 C CA . VAL A 1 314 ? -3.352 8.297 -1.85 1 95.5 314 VAL A CA 1
ATOM 2464 C C . VAL A 1 314 ? -2.191 7.316 -1.688 1 95.5 314 VAL A C 1
ATOM 2466 O O . VAL A 1 314 ? -2.338 6.27 -1.049 1 95.5 314 VAL A O 1
ATOM 2469 N N . PRO A 1 315 ? -1.04 7.672 -2.256 1 96.38 315 PRO A N 1
ATOM 2470 C CA . PRO A 1 315 ? 0.124 6.82 -2.006 1 96.38 315 PRO A CA 1
ATOM 2471 C C . PRO A 1 315 ? 0.656 6.949 -0.581 1 96.38 315 PRO A C 1
ATOM 2473 O O . PRO A 1 315 ? 0.46 7.984 0.063 1 96.38 315 PRO A O 1
ATOM 2476 N N . ILE A 1 316 ? 1.332 5.949 -0.097 1 95.19 316 ILE A N 1
ATOM 2477 C CA . ILE A 1 316 ? 1.957 6.051 1.217 1 95.19 316 ILE A CA 1
ATOM 2478 C C . ILE A 1 316 ? 3.123 7.035 1.157 1 95.19 316 ILE A C 1
ATOM 2480 O O . ILE A 1 316 ? 3.699 7.262 0.091 1 95.19 316 ILE A O 1
ATOM 2484 N N . GLY A 1 317 ? 3.439 7.621 2.279 1 96.94 317 GLY A N 1
ATOM 2485 C CA . GLY A 1 317 ? 4.43 8.688 2.338 1 96.94 317 GLY A CA 1
ATOM 2486 C C . GLY A 1 317 ? 5.77 8.289 1.75 1 96.94 317 GLY A C 1
ATOM 2487 O O . GLY A 1 317 ? 6.332 9.016 0.929 1 96.94 317 GLY A O 1
ATOM 2488 N N . SER A 1 318 ? 6.242 7.145 2.125 1 97.25 318 SER A N 1
ATOM 2489 C CA . SER A 1 318 ? 7.547 6.711 1.641 1 97.25 318 SER A CA 1
ATOM 2490 C C . SER A 1 318 ? 7.527 6.465 0.136 1 97.25 318 SER A C 1
ATOM 2492 O O . SER A 1 318 ? 8.531 6.668 -0.546 1 97.25 318 SER A O 1
ATOM 2494 N N . ASP A 1 319 ? 6.383 5.996 -0.392 1 97.75 319 ASP A N 1
ATOM 2495 C CA . ASP A 1 319 ? 6.227 5.859 -1.837 1 97.75 319 ASP A CA 1
ATOM 2496 C C . ASP A 1 319 ? 6.348 7.211 -2.533 1 97.75 319 ASP A C 1
ATOM 2498 O O . ASP A 1 319 ? 7.125 7.363 -3.475 1 97.75 319 ASP A O 1
ATOM 2502 N N . ALA A 1 320 ? 5.633 8.172 -2.051 1 98 320 ALA A N 1
ATOM 2503 C CA . ALA A 1 320 ? 5.645 9.508 -2.627 1 98 320 ALA A CA 1
ATOM 2504 C C . ALA A 1 320 ? 7.039 10.125 -2.564 1 98 320 ALA A C 1
ATOM 2506 O O . ALA A 1 320 ? 7.5 10.734 -3.531 1 98 320 ALA A O 1
ATOM 2507 N N . ILE A 1 321 ? 7.711 9.961 -1.474 1 97.88 321 ILE A N 1
ATOM 2508 C CA . ILE A 1 321 ? 9.023 10.555 -1.266 1 97.88 321 ILE A CA 1
ATOM 2509 C C . ILE A 1 321 ? 10.031 9.938 -2.236 1 97.88 321 ILE A C 1
ATOM 2511 O O . ILE A 1 321 ? 10.781 10.656 -2.9 1 97.88 321 ILE A O 1
ATOM 2515 N N . GLN A 1 322 ? 10.008 8.68 -2.371 1 97.31 322 GLN A N 1
ATOM 2516 C CA . GLN A 1 322 ? 10.984 8 -3.219 1 97.31 322 GLN A CA 1
ATOM 2517 C C . GLN A 1 322 ? 10.742 8.312 -4.691 1 97.31 322 GLN A C 1
ATOM 2519 O O . GLN A 1 322 ? 11.688 8.383 -5.48 1 97.31 322 GLN A O 1
ATOM 2524 N N . ARG A 1 323 ? 9.523 8.547 -5.016 1 97 323 ARG A N 1
ATOM 2525 C CA . ARG A 1 323 ? 9.164 8.766 -6.41 1 97 323 ARG A CA 1
ATOM 2526 C C . ARG A 1 323 ? 9.203 10.25 -6.758 1 97 323 ARG A C 1
ATOM 2528 O O . ARG A 1 323 ? 9.188 10.617 -7.934 1 97 323 ARG A O 1
ATOM 2535 N N . GLY A 1 324 ? 9.164 11.078 -5.727 1 97.12 324 GLY A N 1
ATOM 2536 C CA . GLY A 1 324 ? 9.055 12.508 -5.961 1 97.12 324 GLY A CA 1
ATOM 2537 C C . GLY A 1 324 ? 7.699 12.938 -6.484 1 97.12 324 GLY A C 1
ATOM 2538 O O . GLY A 1 324 ? 7.605 13.789 -7.367 1 97.12 324 GLY A O 1
ATOM 2539 N N . ILE A 1 325 ? 6.625 12.305 -5.988 1 97.38 325 ILE A N 1
ATOM 2540 C CA . ILE A 1 325 ? 5.281 12.633 -6.438 1 97.38 325 ILE A CA 1
ATOM 2541 C C . ILE A 1 325 ? 4.473 13.203 -5.277 1 97.38 325 ILE A C 1
ATOM 2543 O O . ILE A 1 325 ? 4.91 13.156 -4.125 1 97.38 325 ILE A O 1
ATOM 2547 N N . ASN A 1 326 ? 3.314 13.742 -5.641 1 97.56 326 ASN A N 1
ATOM 2548 C CA . ASN A 1 326 ? 2.404 14.266 -4.625 1 97.56 326 ASN A CA 1
ATOM 2549 C C . ASN A 1 326 ? 1.814 13.141 -3.775 1 97.56 326 ASN A C 1
ATOM 2551 O O . ASN A 1 326 ? 1.188 12.219 -4.305 1 97.56 326 ASN A O 1
ATOM 2555 N N . GLY A 1 327 ? 1.985 13.266 -2.447 1 96.88 327 GLY A N 1
ATOM 2556 C CA . GLY A 1 327 ? 1.431 12.289 -1.523 1 96.88 327 GLY A CA 1
ATOM 2557 C C . GLY A 1 327 ? -0.016 12.57 -1.16 1 96.88 327 GLY A C 1
ATOM 2558 O O . GLY A 1 327 ? -0.69 11.719 -0.582 1 96.88 327 GLY A O 1
ATOM 2559 N N . VAL A 1 328 ? -0.507 13.672 -1.368 1 94.62 328 VAL A N 1
ATOM 2560 C CA . VAL A 1 328 ? -1.886 14.125 -1.208 1 94.62 328 VAL A CA 1
ATOM 2561 C C . VAL A 1 328 ? -2.25 14.156 0.274 1 94.62 328 VAL A C 1
ATOM 2563 O O . VAL A 1 328 ? -3.381 14.492 0.635 1 94.62 328 VAL A O 1
ATOM 2566 N N . GLY A 1 329 ? -1.403 13.781 1.132 1 88.44 329 GLY A N 1
ATOM 2567 C CA . GLY A 1 329 ? -1.744 13.883 2.543 1 88.44 329 GLY A CA 1
ATOM 2568 C C . GLY A 1 329 ? -1.071 12.828 3.398 1 88.44 329 GLY A C 1
ATOM 2569 O O . GLY A 1 329 ? -0.166 12.133 2.936 1 88.44 329 GLY A O 1
ATOM 2570 N N . PRO A 1 330 ? -1.593 12.836 4.664 1 88.31 330 PRO A N 1
ATOM 2571 C CA . PRO A 1 330 ? -0.995 11.906 5.621 1 88.31 330 PRO A CA 1
ATOM 2572 C C . PRO A 1 330 ? -1.553 10.484 5.5 1 88.31 330 PRO A C 1
ATOM 2574 O O . PRO A 1 330 ? -2.773 10.297 5.488 1 88.31 330 PRO A O 1
ATOM 2577 N N . THR A 1 331 ? -0.705 9.508 5.539 1 93.44 331 THR A N 1
ATOM 2578 C CA . THR A 1 331 ? -1.222 8.172 5.273 1 93.44 331 THR A CA 1
ATOM 2579 C C . THR A 1 331 ? -0.886 7.227 6.422 1 93.44 331 THR A C 1
ATOM 2581 O O . THR A 1 331 ? -1.379 6.098 6.469 1 93.44 331 THR A O 1
ATOM 2584 N N . ASN A 1 332 ? -0.142 7.602 7.363 1 95.81 332 ASN A N 1
ATOM 2585 C CA . ASN A 1 332 ? 0.269 6.617 8.359 1 95.81 332 ASN A CA 1
ATOM 2586 C C . ASN A 1 332 ? -0.881 6.254 9.297 1 95.81 332 ASN A C 1
ATOM 2588 O O . ASN A 1 332 ? -1.034 5.09 9.672 1 95.81 332 ASN A O 1
ATOM 2592 N N . ASP A 1 333 ? -1.692 7.246 9.648 1 97 333 ASP A N 1
ATOM 2593 C CA . ASP A 1 333 ? -2.803 6.973 10.555 1 97 333 ASP A CA 1
ATOM 2594 C C . ASP A 1 333 ? -4.109 6.801 9.789 1 97 333 ASP A C 1
ATOM 2596 O O . ASP A 1 333 ? -5.184 6.719 10.383 1 97 333 ASP A O 1
ATOM 2600 N N . ALA A 1 334 ? -4.055 6.777 8.484 1 96.75 334 ALA A N 1
ATOM 2601 C CA . ALA A 1 334 ? -5.312 6.777 7.746 1 96.75 334 ALA A CA 1
ATOM 2602 C C . ALA A 1 334 ? -5.195 5.969 6.457 1 96.75 334 ALA A C 1
ATOM 2604 O O . ALA A 1 334 ? -4.09 5.68 5.996 1 96.75 334 ALA A O 1
ATOM 2605 N N . VAL A 1 335 ? -6.367 5.598 5.961 1 96.81 335 VAL A N 1
ATOM 2606 C CA . VAL A 1 335 ? -6.504 5.121 4.586 1 96.81 335 VAL A CA 1
ATOM 2607 C C . VAL A 1 335 ? -7.504 5.992 3.834 1 96.81 335 VAL A C 1
ATOM 2609 O O . VAL A 1 335 ? -8.422 6.559 4.434 1 96.81 335 VAL A O 1
ATOM 2612 N N . TYR A 1 336 ? -7.242 6.102 2.553 1 98.12 336 TYR A N 1
ATOM 2613 C CA . TYR A 1 336 ? -8.055 6.961 1.704 1 98.12 336 TYR A CA 1
ATOM 2614 C C . TYR A 1 336 ? -8.578 6.199 0.49 1 98.12 336 TYR A C 1
ATOM 2616 O O . TYR A 1 336 ? -7.797 5.586 -0.243 1 98.12 336 TYR A O 1
ATOM 2624 N N . LEU A 1 337 ? -9.859 6.246 0.322 1 98.19 337 LEU A N 1
ATOM 2625 C CA . LEU A 1 337 ? -10.5 5.812 -0.913 1 98.19 337 LEU A CA 1
ATOM 2626 C C . LEU A 1 337 ? -11.141 6.992 -1.635 1 98.19 337 LEU A C 1
ATOM 2628 O O . LEU A 1 337 ? -11.438 8.016 -1.018 1 98.19 337 LEU A O 1
ATOM 2632 N N . TRP A 1 338 ? -11.281 6.863 -2.916 1 97.31 338 TRP A N 1
ATOM 2633 C CA . TRP A 1 338 ? -12.07 7.867 -3.627 1 97.31 338 TRP A CA 1
ATOM 2634 C C . TRP A 1 338 ? -12.812 7.246 -4.805 1 97.31 338 TRP A C 1
ATOM 2636 O O . TRP A 1 338 ? -12.602 6.074 -5.125 1 97.31 338 TRP A O 1
ATOM 2646 N N . SER A 1 339 ? -13.781 7.957 -5.34 1 96.75 339 SER A N 1
ATOM 2647 C CA . SER A 1 339 ? -14.617 7.473 -6.43 1 96.75 339 SER A CA 1
ATOM 2648 C C . SER A 1 339 ? -13.938 7.664 -7.781 1 96.75 339 SER A C 1
ATOM 2650 O O . SER A 1 339 ? -14.484 8.312 -8.672 1 96.75 339 SER A O 1
ATOM 2652 N N . ALA A 1 340 ? -12.758 7.07 -7.895 1 94.31 340 ALA A N 1
ATOM 2653 C CA . ALA A 1 340 ? -11.953 7.066 -9.117 1 94.31 340 ALA A CA 1
ATOM 2654 C C . ALA A 1 340 ? -11.266 5.719 -9.32 1 94.31 340 ALA A C 1
ATOM 2656 O O . ALA A 1 340 ? -11.359 4.832 -8.461 1 94.31 340 ALA A O 1
ATOM 2657 N N . ASN A 1 341 ? -10.578 5.582 -10.484 1 92.75 341 ASN A N 1
ATOM 2658 C CA . ASN A 1 341 ? -10.039 4.273 -10.82 1 92.75 341 ASN A CA 1
ATOM 2659 C C . ASN A 1 341 ? -8.523 4.242 -10.672 1 92.75 341 ASN A C 1
ATOM 2661 O O . ASN A 1 341 ? -7.883 3.23 -10.984 1 92.75 341 ASN A O 1
ATOM 2665 N N . GLN A 1 342 ? -7.965 5.348 -10.172 1 92.56 342 GLN A N 1
ATOM 2666 C CA . GLN A 1 342 ? -6.512 5.422 -10.078 1 92.56 342 GLN A CA 1
ATOM 2667 C C . GLN A 1 342 ? -6.078 6.055 -8.766 1 92.56 342 GLN A C 1
ATOM 2669 O O . GLN A 1 342 ? -6.832 6.82 -8.156 1 92.56 342 GLN A O 1
ATOM 2674 N N . THR A 1 343 ? -4.879 5.695 -8.422 1 94.69 343 THR A N 1
ATOM 2675 C CA . THR A 1 343 ? -4.199 6.352 -7.309 1 94.69 343 THR A CA 1
ATOM 2676 C C . THR A 1 343 ? -3.408 7.562 -7.797 1 94.69 343 THR A C 1
ATOM 2678 O O . THR A 1 343 ? -2.885 7.559 -8.914 1 94.69 343 THR A O 1
ATOM 2681 N N . ALA A 1 344 ? -3.279 8.547 -6.98 1 94.56 344 ALA A N 1
ATOM 2682 C CA . ALA A 1 344 ? -2.441 9.695 -7.324 1 94.56 344 ALA A CA 1
ATOM 2683 C C . ALA A 1 344 ? -1.01 9.258 -7.625 1 94.56 344 ALA A C 1
ATOM 2685 O O . ALA A 1 344 ? -0.428 8.461 -6.883 1 94.56 344 ALA A O 1
ATOM 2686 N N . SER A 1 345 ? -0.445 9.805 -8.75 1 94 345 SER A N 1
ATOM 2687 C CA . SER A 1 345 ? 0.879 9.336 -9.148 1 94 345 SER A CA 1
ATOM 2688 C C . SER A 1 345 ? 1.659 10.438 -9.859 1 94 345 SER A C 1
ATOM 2690 O O . SER A 1 345 ? 2.709 10.18 -10.453 1 94 345 SER A O 1
ATOM 2692 N N . SER A 1 346 ? 1.258 11.656 -9.742 1 93.75 346 SER A N 1
ATOM 2693 C CA . SER A 1 346 ? 1.859 12.719 -10.539 1 93.75 346 SER A CA 1
ATOM 2694 C C . SER A 1 346 ? 2.811 13.562 -9.703 1 93.75 346 SER A C 1
ATOM 2696 O O . SER A 1 346 ? 2.492 13.93 -8.57 1 93.75 346 SER A O 1
ATOM 2698 N N . PRO A 1 347 ? 3.977 13.859 -10.305 1 96.19 347 PRO A N 1
ATOM 2699 C CA . PRO A 1 347 ? 4.684 15.023 -9.75 1 96.19 347 PRO A CA 1
ATOM 2700 C C . PRO A 1 347 ? 3.91 16.328 -9.93 1 96.19 347 PRO A C 1
ATOM 2702 O O . PRO A 1 347 ? 3.248 16.516 -10.953 1 96.19 347 PRO A O 1
ATOM 2705 N N . THR A 1 348 ? 3.943 17.156 -8.977 1 97.31 348 THR A N 1
ATOM 2706 C CA . THR A 1 348 ? 3.223 18.422 -9.047 1 97.31 348 THR A CA 1
ATOM 2707 C C . THR A 1 348 ? 4.117 19.578 -8.617 1 97.31 348 THR A C 1
ATOM 2709 O O . THR A 1 348 ? 4.957 19.422 -7.73 1 97.31 348 THR A O 1
ATOM 2712 N N . PRO A 1 349 ? 3.932 20.75 -9.273 1 97.12 349 PRO A N 1
ATOM 2713 C CA . PRO A 1 349 ? 4.609 21.953 -8.758 1 97.12 349 PRO A CA 1
ATOM 2714 C C . PRO A 1 349 ? 3.969 22.484 -7.484 1 97.12 349 PRO A C 1
ATOM 2716 O O . PRO A 1 349 ? 2.881 22.047 -7.102 1 97.12 349 PRO A O 1
ATOM 2719 N N . PRO A 1 350 ? 4.645 23.375 -6.824 1 95.12 350 PRO A N 1
ATOM 2720 C CA . PRO A 1 350 ? 4.035 24 -5.648 1 95.12 350 PRO A CA 1
ATOM 2721 C C . PRO A 1 350 ? 2.734 24.734 -5.977 1 95.12 350 PRO A C 1
ATOM 2723 O O . PRO A 1 350 ? 2.637 25.391 -7.016 1 95.12 350 PRO A O 1
ATOM 2726 N N . PHE A 1 351 ? 1.765 24.547 -5.125 1 94.69 351 PHE A N 1
ATOM 2727 C CA . PHE A 1 351 ? 0.483 25.234 -5.242 1 94.69 351 PHE A CA 1
ATOM 2728 C C . PHE A 1 351 ? -0.146 24.984 -6.605 1 94.69 351 PHE A C 1
ATOM 2730 O O . PHE A 1 351 ? -0.551 25.922 -7.293 1 94.69 351 PHE A O 1
ATOM 2737 N N . PHE A 1 352 ? -0.168 23.734 -6.934 1 95.06 352 PHE A N 1
ATOM 2738 C CA . PHE A 1 352 ? -0.646 23.328 -8.25 1 95.06 352 PHE A CA 1
ATOM 2739 C C . PHE A 1 352 ? -2.162 23.453 -8.336 1 95.06 352 PHE A C 1
ATOM 2741 O O . PHE A 1 352 ? -2.85 23.453 -7.316 1 95.06 352 PHE A O 1
ATOM 2748 N N . ASP A 1 353 ? -2.607 23.562 -9.555 1 93.62 353 ASP A N 1
ATOM 2749 C CA . ASP A 1 353 ? -4.027 23.5 -9.891 1 93.62 353 ASP A CA 1
ATOM 2750 C C . ASP A 1 353 ? -4.492 22.062 -10.039 1 93.62 353 ASP A C 1
ATOM 2752 O O . ASP A 1 353 ? -4.152 21.391 -11.016 1 93.62 353 ASP A O 1
ATOM 2756 N N . THR A 1 354 ? -5.316 21.625 -9.125 1 91.75 354 THR A N 1
ATOM 2757 C CA . THR A 1 354 ? -5.719 20.219 -9.07 1 91.75 354 THR A CA 1
ATOM 2758 C C . THR A 1 354 ? -6.449 19.812 -10.344 1 91.75 354 THR A C 1
ATOM 2760 O O . THR A 1 354 ? -6.398 18.656 -10.758 1 91.75 354 THR A O 1
ATOM 2763 N N . SER A 1 355 ? -7.105 20.672 -11.008 1 86.88 355 SER A N 1
ATOM 2764 C CA . SER A 1 355 ? -7.863 20.359 -12.211 1 86.88 355 SER A CA 1
ATOM 2765 C C . SER A 1 355 ? -6.941 19.953 -13.359 1 86.88 355 SER A C 1
ATOM 2767 O O . SER A 1 355 ? -7.379 19.312 -14.32 1 86.88 355 SER A O 1
ATOM 2769 N N . GLN A 1 356 ? -5.742 20.219 -13.211 1 91.19 356 GLN A N 1
ATOM 2770 C CA . GLN A 1 356 ? -4.797 19.969 -14.289 1 91.19 356 GLN A CA 1
ATOM 2771 C C . GLN A 1 356 ? -4.051 18.641 -14.07 1 91.19 356 GLN A C 1
ATOM 2773 O O . GLN A 1 356 ? -3.537 18.047 -15.023 1 91.19 356 GLN A O 1
ATOM 2778 N N . TYR A 1 357 ? -4.051 18.156 -12.922 1 92.19 357 TYR A N 1
ATOM 2779 C CA . TYR A 1 357 ? -3.105 17.078 -12.633 1 92.19 357 TYR A CA 1
ATOM 2780 C C . TYR A 1 357 ? -3.836 15.781 -12.328 1 92.19 357 TYR A C 1
ATOM 2782 O O . TYR A 1 357 ? -3.232 14.711 -12.344 1 92.19 357 TYR A O 1
ATOM 2790 N N . TYR A 1 358 ? -5.059 15.773 -12.188 1 90.56 358 TYR A N 1
ATOM 2791 C CA . TYR A 1 358 ? -5.805 14.562 -11.852 1 90.56 358 TYR A CA 1
ATOM 2792 C C . TYR A 1 358 ? -7.09 14.469 -12.664 1 90.56 358 TYR A C 1
ATOM 2794 O O . TYR A 1 358 ? -8.18 14.367 -12.102 1 90.56 358 TYR A O 1
ATOM 2802 N N . PRO A 1 359 ? -6.949 14.367 -13.891 1 87.5 359 PRO A N 1
ATOM 2803 C CA . PRO A 1 359 ? -8.141 14.344 -14.742 1 87.5 359 PRO A CA 1
ATOM 2804 C C . PRO A 1 359 ? -9.016 13.109 -14.5 1 87.5 359 PRO A C 1
ATOM 2806 O O . PRO A 1 359 ? -10.227 13.156 -14.734 1 87.5 359 PRO A O 1
ATOM 2809 N N . PHE A 1 360 ? -8.445 12.078 -13.969 1 87.06 360 PHE A N 1
ATOM 2810 C CA . PHE A 1 360 ? -9.18 10.836 -13.781 1 87.06 360 PHE A CA 1
ATOM 2811 C C . PHE A 1 360 ? -10.242 11 -12.695 1 87.06 360 PHE A C 1
ATOM 2813 O O . PHE A 1 360 ? -11.141 10.164 -12.57 1 87.06 360 PHE A O 1
ATOM 2820 N N . LEU A 1 361 ? -10.148 12.008 -11.945 1 90 361 LEU A N 1
ATOM 2821 C CA . LEU A 1 361 ? -11.164 12.281 -10.938 1 90 361 LEU A CA 1
ATOM 2822 C C . LEU A 1 361 ? -12.43 12.844 -11.578 1 90 361 LEU A C 1
ATOM 2824 O O . LEU A 1 361 ? -13.477 12.914 -10.93 1 90 361 LEU A O 1
ATOM 2828 N N . GLN A 1 362 ? -12.297 13.133 -12.828 1 85.56 362 GLN A N 1
ATOM 2829 C CA . GLN A 1 362 ? -13.453 13.648 -13.547 1 85.56 362 GLN A CA 1
ATOM 2830 C C . GLN A 1 362 ? -13.938 12.656 -14.602 1 85.56 362 GLN A C 1
ATOM 2832 O O . GLN A 1 362 ? -14.773 12.992 -15.438 1 85.56 362 GLN A O 1
ATOM 2837 N N . GLU A 1 363 ? -13.344 11.453 -14.547 1 79.38 363 GLU A N 1
ATOM 2838 C CA . GLU A 1 363 ? -13.719 10.43 -15.523 1 79.38 363 GLU A CA 1
ATOM 2839 C C . GLU A 1 363 ? -14.258 9.18 -14.836 1 79.38 363 GLU A C 1
ATOM 2841 O O . GLU A 1 363 ? -13.5 8.438 -14.195 1 79.38 363 GLU A O 1
ATOM 2846 N N . PRO A 1 364 ? -15.453 8.805 -15.008 1 74.38 364 PRO A N 1
ATOM 2847 C CA . PRO A 1 364 ? -16.469 9.586 -15.711 1 74.38 364 PRO A CA 1
ATOM 2848 C C . PRO A 1 364 ? -16.906 10.828 -14.93 1 74.38 364 PRO A C 1
ATOM 2850 O O . PRO A 1 364 ? -16.75 10.875 -13.711 1 74.38 364 PRO A O 1
ATOM 2853 N N . GLU A 1 365 ? -17.484 11.664 -15.641 1 86.19 365 GLU A N 1
ATOM 2854 C CA . GLU A 1 365 ? -17.984 12.883 -15.016 1 86.19 365 GLU A CA 1
ATOM 2855 C C . GLU A 1 365 ? -19.25 12.609 -14.211 1 86.19 365 GLU A C 1
ATOM 2857 O O . GLU A 1 365 ? -20.25 12.102 -14.742 1 86.19 365 GLU A O 1
ATOM 2862 N N . ILE A 1 366 ? -19.125 12.844 -12.922 1 93.44 366 ILE A N 1
ATOM 2863 C CA . ILE A 1 366 ? -20.266 12.742 -12.023 1 93.44 366 ILE A CA 1
ATOM 2864 C C . ILE A 1 366 ? -20.672 14.133 -11.539 1 93.44 366 ILE A C 1
ATOM 2866 O O . ILE A 1 366 ? -19.828 14.906 -11.086 1 93.44 366 ILE A O 1
ATOM 2870 N N . THR A 1 367 ? -21.969 14.406 -11.688 1 96.38 367 THR A N 1
ATOM 2871 C CA . THR A 1 367 ? -22.469 15.719 -11.297 1 96.38 367 THR A CA 1
ATOM 2872 C C . THR A 1 367 ? -23.781 15.57 -10.516 1 96.38 367 THR A C 1
ATOM 2874 O O . THR A 1 367 ? -24.344 14.477 -10.43 1 96.38 367 THR A O 1
ATOM 2877 N N . LEU A 1 368 ? -24.141 16.609 -9.867 1 96.69 368 LEU A N 1
ATOM 2878 C CA . LEU A 1 368 ? -25.469 16.781 -9.258 1 96.69 368 LEU A CA 1
ATOM 2879 C C . LEU A 1 368 ? -26.156 18.031 -9.773 1 96.69 368 LEU A C 1
ATOM 2881 O O . LEU A 1 368 ? -25.688 19.156 -9.531 1 96.69 368 LEU A O 1
ATOM 2885 N N . GLY A 1 369 ? -27.188 17.766 -10.492 1 95.44 369 GLY A N 1
ATOM 2886 C CA . GLY A 1 369 ? -27.984 18.875 -10.992 1 95.44 369 GLY A CA 1
ATOM 2887 C C . GLY A 1 369 ? -29.109 19.266 -10.062 1 95.44 369 GLY A C 1
ATOM 2888 O O . GLY A 1 369 ? -29.109 18.891 -8.883 1 95.44 369 GLY A O 1
ATOM 2889 N N . ASN A 1 370 ? -30.047 20.062 -10.578 1 92.19 370 ASN A N 1
ATOM 2890 C CA . ASN A 1 370 ? -31.125 20.594 -9.75 1 92.19 370 ASN A CA 1
ATOM 2891 C C . ASN A 1 370 ? -32.344 19.703 -9.797 1 92.19 370 ASN A C 1
ATOM 2893 O O . ASN A 1 370 ? -33.344 19.984 -9.133 1 92.19 370 ASN A O 1
ATOM 2897 N N . ASP A 1 371 ? -32.312 18.641 -10.453 1 92.56 371 ASP A N 1
ATOM 2898 C CA . ASP A 1 371 ? -33.438 17.703 -10.492 1 92.56 371 ASP A CA 1
ATOM 2899 C C . ASP A 1 371 ? -33.562 16.922 -9.18 1 92.56 371 ASP A C 1
ATOM 2901 O O . ASP A 1 371 ? -32.594 16.297 -8.734 1 92.56 371 ASP A O 1
ATOM 2905 N N . SER A 1 372 ? -34.75 16.922 -8.648 1 88.94 372 SER A N 1
ATOM 2906 C CA . SER A 1 372 ? -34.969 16.297 -7.348 1 88.94 372 SER A CA 1
ATOM 2907 C C . SER A 1 372 ? -34.812 14.789 -7.426 1 88.94 372 SER A C 1
ATOM 2909 O O . SER A 1 372 ? -34.688 14.125 -6.398 1 88.94 372 SER A O 1
ATOM 2911 N N . ASN A 1 373 ? -34.844 14.273 -8.617 1 92.75 373 ASN A N 1
ATOM 2912 C CA . ASN A 1 373 ? -34.719 12.828 -8.781 1 92.75 373 ASN A CA 1
ATOM 2913 C C . ASN A 1 373 ? -33.281 12.438 -9.086 1 92.75 373 ASN A C 1
ATOM 2915 O O . ASN A 1 373 ? -32.969 11.258 -9.289 1 92.75 373 ASN A O 1
ATOM 2919 N N . GLU A 1 374 ? -32.469 13.422 -9.07 1 96.38 374 GLU A N 1
ATOM 2920 C CA . GLU A 1 374 ? -31.031 13.172 -9.211 1 96.38 374 GLU A CA 1
ATOM 2921 C C . GLU A 1 374 ? -30.344 13.148 -7.848 1 96.38 374 GLU A C 1
ATOM 2923 O O . GLU A 1 374 ? -30.453 14.102 -7.074 1 96.38 374 GLU A O 1
ATOM 2928 N N . PHE A 1 375 ? -29.672 12.094 -7.574 1 97.44 375 PHE A N 1
ATOM 2929 C CA . PHE A 1 375 ? -29.016 11.977 -6.277 1 97.44 375 PHE A CA 1
ATOM 2930 C C . PHE A 1 375 ? -27.938 10.898 -6.312 1 97.44 375 PHE A C 1
ATOM 2932 O O . PHE A 1 375 ? -27.797 10.195 -7.316 1 97.44 375 PHE A O 1
ATOM 2939 N N . ILE A 1 376 ? -27.125 10.875 -5.293 1 98.19 376 ILE A N 1
ATOM 2940 C CA . ILE A 1 376 ? -26.078 9.867 -5.121 1 98.19 376 ILE A CA 1
ATOM 2941 C C . ILE A 1 376 ? -26.297 9.117 -3.807 1 98.19 376 ILE A C 1
ATOM 2943 O O . ILE A 1 376 ? -26.594 9.734 -2.777 1 98.19 376 ILE A O 1
ATOM 2947 N N . ILE A 1 377 ? -26.25 7.828 -3.867 1 98.62 377 ILE A N 1
ATOM 2948 C CA . ILE A 1 377 ? -26.25 7.008 -2.66 1 98.62 377 ILE A CA 1
ATOM 2949 C C . ILE A 1 377 ? -24.828 6.535 -2.363 1 98.62 377 ILE A C 1
ATOM 2951 O O . ILE A 1 377 ? -24.188 5.902 -3.205 1 98.62 377 ILE A O 1
ATOM 2955 N N . VAL A 1 378 ? -24.328 6.953 -1.212 1 98.88 378 VAL A N 1
ATOM 2956 C CA . VAL A 1 378 ? -23.062 6.434 -0.69 1 98.88 378 VAL A CA 1
ATOM 2957 C C . VAL A 1 378 ? -23.344 5.332 0.327 1 98.88 378 VAL A C 1
ATOM 2959 O O . VAL A 1 378 ? -24.203 5.473 1.19 1 98.88 378 VAL A O 1
ATOM 2962 N N . TYR A 1 379 ? -22.656 4.219 0.188 1 98.94 379 TYR A N 1
ATOM 2963 C CA . TYR A 1 379 ? -22.906 3.102 1.09 1 98.94 379 TYR A CA 1
ATOM 2964 C C . TYR A 1 379 ? -21.641 2.264 1.279 1 98.94 379 TYR A C 1
ATOM 2966 O O . TYR A 1 379 ? -20.703 2.361 0.489 1 98.94 379 TYR A O 1
ATOM 2974 N N . GLY A 1 380 ? -21.594 1.54 2.354 1 98.88 380 GLY A N 1
ATOM 2975 C CA . GLY A 1 380 ? -20.422 0.725 2.654 1 98.88 380 GLY A CA 1
ATOM 2976 C C . GLY A 1 380 ? -20.422 0.188 4.074 1 98.88 380 GLY A C 1
ATOM 2977 O O . GLY A 1 380 ? -21.469 -0.089 4.641 1 98.88 380 GLY A O 1
ATOM 2978 N N . VAL A 1 381 ? -19.25 -0.063 4.57 1 98.88 381 VAL A N 1
ATOM 2979 C CA . VAL A 1 381 ? -19.047 -0.63 5.898 1 98.88 381 VAL A CA 1
ATOM 2980 C C . VAL A 1 381 ? -18.75 0.489 6.898 1 98.88 381 VAL A C 1
ATOM 2982 O O . VAL A 1 381 ? -18.016 1.424 6.598 1 98.88 381 VAL A O 1
ATOM 2985 N N . ASN A 1 382 ? -19.406 0.424 8.008 1 98.88 382 ASN A N 1
ATOM 2986 C CA . ASN A 1 382 ? -19.031 1.249 9.156 1 98.88 382 ASN A CA 1
ATOM 2987 C C . ASN A 1 382 ? -17.75 0.741 9.82 1 98.88 382 ASN A C 1
ATOM 2989 O O . ASN A 1 382 ? -17.812 -0.037 10.773 1 98.88 382 ASN A O 1
ATOM 2993 N N . HIS A 1 383 ? -16.688 1.257 9.422 1 98.88 383 HIS A N 1
ATOM 2994 C CA . HIS A 1 383 ? -15.375 0.762 9.812 1 98.88 383 HIS A CA 1
ATOM 2995 C C . HIS A 1 383 ? -15.109 1.011 11.297 1 98.88 383 HIS A C 1
ATOM 2997 O O . HIS A 1 383 ? -14.266 0.345 11.898 1 98.88 383 HIS A O 1
ATOM 3003 N N . ALA A 1 384 ? -15.742 2.049 11.844 1 98.62 384 ALA A N 1
ATOM 3004 C CA . ALA A 1 384 ? -15.648 2.256 13.289 1 98.62 384 ALA A CA 1
ATOM 3005 C C . ALA A 1 384 ? -16.344 1.135 14.047 1 98.62 384 ALA A C 1
ATOM 3007 O O . ALA A 1 384 ? -15.82 0.638 15.047 1 98.62 384 ALA A O 1
ATOM 3008 N N . ALA A 1 385 ? -17.469 0.727 13.555 1 98.62 385 ALA A N 1
ATOM 3009 C CA . ALA A 1 385 ? -18.25 -0.328 14.211 1 98.62 385 ALA A CA 1
ATOM 3010 C C . ALA A 1 385 ? -17.516 -1.666 14.133 1 98.62 385 ALA A C 1
ATOM 3012 O O . ALA A 1 385 ? -17.609 -2.486 15.055 1 98.62 385 ALA A O 1
ATOM 3013 N N . THR A 1 386 ? -16.766 -1.924 13.047 1 98.44 386 THR A N 1
ATOM 3014 C CA . THR A 1 386 ? -16.047 -3.184 12.898 1 98.44 386 THR A CA 1
ATOM 3015 C C . THR A 1 386 ? -14.742 -3.156 13.68 1 98.44 386 THR A C 1
ATOM 3017 O O . THR A 1 386 ? -14.102 -4.191 13.859 1 98.44 386 THR A O 1
ATOM 3020 N N . GLY A 1 387 ? -14.305 -1.927 14.094 1 98.19 387 GLY A N 1
ATOM 3021 C CA . GLY A 1 387 ? -13.086 -1.79 14.875 1 98.19 387 GLY A CA 1
ATOM 3022 C C . GLY A 1 387 ? -11.867 -1.47 14.031 1 98.19 387 GLY A C 1
ATOM 3023 O O . GLY A 1 387 ? -10.75 -1.396 14.539 1 98.19 387 GLY A O 1
ATOM 3024 N N . LYS A 1 388 ? -12.016 -1.23 12.742 1 98.62 388 LYS A N 1
ATOM 3025 C CA . LYS A 1 388 ? -10.891 -0.96 11.859 1 98.62 388 LYS A CA 1
ATOM 3026 C C . LYS A 1 388 ? -10.5 0.516 11.891 1 98.62 388 LYS A C 1
ATOM 3028 O O . LYS A 1 388 ? -9.438 0.897 11.391 1 98.62 388 LYS A O 1
ATOM 3033 N N . ALA A 1 389 ? -11.359 1.344 12.516 1 98.44 389 ALA A N 1
ATOM 3034 C CA . ALA A 1 389 ? -11.055 2.768 12.633 1 98.44 389 ALA A CA 1
ATOM 3035 C C . ALA A 1 389 ? -11.641 3.354 13.914 1 98.44 389 ALA A C 1
ATOM 3037 O O . ALA A 1 389 ? -12.672 2.893 14.398 1 98.44 389 ALA A O 1
ATOM 3038 N N . THR A 1 390 ? -10.953 4.324 14.406 1 97.81 390 THR A N 1
ATOM 3039 C CA . THR A 1 390 ? -11.508 5.125 15.492 1 97.81 390 THR A CA 1
ATOM 3040 C C . THR A 1 390 ? -12.688 5.957 15.016 1 97.81 390 THR A C 1
ATOM 3042 O O . THR A 1 390 ? -13.695 6.078 15.711 1 97.81 390 THR A O 1
ATOM 3045 N N . TYR A 1 391 ? -12.5 6.457 13.859 1 96.81 391 TYR A N 1
ATOM 3046 C CA . TYR A 1 391 ? -13.641 7.027 13.141 1 96.81 391 TYR A CA 1
ATOM 3047 C C . TYR A 1 391 ? -13.414 6.98 11.641 1 96.81 391 TYR A C 1
ATOM 3049 O O . TYR A 1 391 ? -12.289 6.781 11.172 1 96.81 391 TYR A O 1
ATOM 3057 N N . SER A 1 392 ? -14.492 7.086 10.93 1 98.06 392 SER A N 1
ATOM 3058 C CA . SER A 1 392 ? -14.461 7.145 9.477 1 98.06 392 SER A CA 1
ATOM 3059 C C . SER A 1 392 ? -15.469 8.156 8.938 1 98.06 392 SER A C 1
ATOM 3061 O O . SER A 1 392 ? -16.406 8.539 9.641 1 98.06 392 SER A O 1
ATOM 3063 N N . ASN A 1 393 ? -15.141 8.664 7.781 1 98.44 393 ASN A N 1
ATOM 3064 C CA . ASN A 1 393 ? -16.078 9.57 7.125 1 98.44 393 ASN A CA 1
ATOM 3065 C C . ASN A 1 393 ? -15.938 9.508 5.605 1 98.44 393 ASN A C 1
ATOM 3067 O O . ASN A 1 393 ? -15.023 8.875 5.086 1 98.44 393 ASN A O 1
ATOM 3071 N N . PHE A 1 394 ? -16.922 9.992 4.938 1 98.62 394 PHE A N 1
ATOM 3072 C CA . PHE A 1 394 ? -16.766 10.359 3.535 1 98.62 394 PHE A CA 1
ATOM 3073 C C . PHE A 1 394 ? -17.109 11.82 3.316 1 98.62 394 PHE A C 1
ATOM 3075 O O . PHE A 1 394 ? -17.844 12.422 4.113 1 98.62 394 PHE A O 1
ATOM 3082 N N . CYS A 1 395 ? -16.484 12.336 2.285 1 98.31 395 CYS A N 1
ATOM 3083 C CA . CYS A 1 395 ? -16.672 13.734 1.93 1 98.31 395 CYS A CA 1
ATOM 3084 C C . CYS A 1 395 ? -16.969 13.883 0.445 1 98.31 395 CYS A C 1
ATOM 3086 O O . CYS A 1 395 ? -16.469 13.117 -0.378 1 98.31 395 CYS A O 1
ATOM 3088 N N . ILE A 1 396 ? -17.875 14.805 0.185 1 97.94 396 ILE A N 1
ATOM 3089 C CA . ILE A 1 396 ? -18.141 15.172 -1.201 1 97.94 396 ILE A CA 1
ATOM 3090 C C . ILE A 1 396 ? -17.266 16.359 -1.602 1 97.94 396 ILE A C 1
ATOM 3092 O O . ILE A 1 396 ? -17.156 17.328 -0.854 1 97.94 396 ILE A O 1
ATOM 3096 N N . TYR A 1 397 ? -16.656 16.266 -2.779 1 97.5 397 TYR A N 1
ATOM 3097 C CA . TYR A 1 397 ? -15.688 17.266 -3.234 1 97.5 397 TYR A CA 1
ATOM 3098 C C . TYR A 1 397 ? -16.078 17.812 -4.602 1 97.5 397 TYR A C 1
ATOM 3100 O O . TYR A 1 397 ? -16.516 17.062 -5.477 1 97.5 397 TYR A O 1
ATOM 3108 N N . GLY A 1 398 ? -15.906 19.172 -4.75 1 96.69 398 GLY A N 1
ATOM 3109 C CA . GLY A 1 398 ? -15.781 19.641 -6.117 1 96.69 398 GLY A CA 1
ATOM 3110 C C . GLY A 1 398 ? -14.523 19.172 -6.809 1 96.69 398 GLY A C 1
ATOM 3111 O O . GLY A 1 398 ? -13.422 19.281 -6.254 1 96.69 398 GLY A O 1
ATOM 3112 N N . ALA A 1 399 ? -14.648 18.641 -8.016 1 95.19 399 ALA A N 1
ATOM 3113 C CA . ALA A 1 399 ? -13.531 17.969 -8.672 1 95.19 399 ALA A CA 1
ATOM 3114 C C . ALA A 1 399 ? -12.453 18.969 -9.086 1 95.19 399 ALA A C 1
ATOM 3116 O O . ALA A 1 399 ? -11.266 18.625 -9.117 1 95.19 399 ALA A O 1
ATOM 3117 N N . ASP A 1 400 ? -12.75 20.172 -9.336 1 92.75 400 ASP A N 1
ATOM 3118 C CA . ASP A 1 400 ? -11.797 21.156 -9.82 1 92.75 400 ASP A CA 1
ATOM 3119 C C . ASP A 1 400 ? -10.906 21.656 -8.68 1 92.75 400 ASP A C 1
ATOM 3121 O O . ASP A 1 400 ? -9.68 21.734 -8.836 1 92.75 400 ASP A O 1
ATOM 3125 N N . GLY A 1 401 ? -11.547 21.969 -7.586 1 94.88 401 GLY A N 1
ATOM 3126 C CA . GLY A 1 401 ? -10.82 22.609 -6.5 1 94.88 401 GLY A CA 1
ATOM 3127 C C . GLY A 1 401 ? -10.531 21.672 -5.344 1 94.88 401 GLY A C 1
ATOM 3128 O O . GLY A 1 401 ? -9.844 22.031 -4.391 1 94.88 401 GLY A O 1
ATOM 3129 N N . TRP A 1 402 ? -11.023 20.484 -5.402 1 97.06 402 TRP A N 1
ATOM 3130 C CA . TRP A 1 402 ? -10.93 19.516 -4.312 1 97.06 402 TRP A CA 1
ATOM 3131 C C . TRP A 1 402 ? -11.445 20.109 -3.008 1 97.06 402 TRP A C 1
ATOM 3133 O O . TRP A 1 402 ? -10.867 19.891 -1.943 1 97.06 402 TRP A O 1
ATOM 3143 N N . ASN A 1 403 ? -12.43 21 -3.127 1 97.94 403 ASN A N 1
ATOM 3144 C CA . ASN A 1 403 ? -13.047 21.594 -1.949 1 97.94 403 ASN A CA 1
ATOM 3145 C C . ASN A 1 403 ? -14.078 20.656 -1.318 1 97.94 403 ASN A C 1
ATOM 3147 O O . ASN A 1 403 ? -15.148 20.438 -1.886 1 97.94 403 ASN A O 1
ATOM 3151 N N . GLY A 1 404 ? -13.672 20.094 -0.161 1 97.56 404 GLY A N 1
ATOM 3152 C CA . GLY A 1 404 ? -14.602 19.281 0.609 1 97.56 404 GLY A CA 1
ATOM 3153 C C . GLY A 1 404 ? -15.617 20.109 1.371 1 97.56 404 GLY A C 1
ATOM 3154 O O . GLY A 1 404 ? -15.258 20.891 2.25 1 97.56 404 GLY A O 1
ATOM 3155 N N . VAL A 1 405 ? -16.875 19.844 1.117 1 94.69 405 VAL A N 1
ATOM 3156 C CA . VAL A 1 405 ? -17.953 20.719 1.587 1 94.69 405 VAL A CA 1
ATOM 3157 C C . VAL A 1 405 ? -18.5 20.203 2.916 1 94.69 405 VAL A C 1
ATOM 3159 O O . VAL A 1 405 ? -18.797 20.984 3.818 1 94.69 405 VAL A O 1
ATOM 3162 N N . ARG A 1 406 ? -18.641 18.891 2.951 1 93.88 406 ARG A N 1
ATOM 3163 C CA . ARG A 1 406 ? -19.141 18.25 4.164 1 93.88 406 ARG A CA 1
ATOM 3164 C C . ARG A 1 406 ? -18.594 16.844 4.305 1 93.88 406 ARG A C 1
ATOM 3166 O O . ARG A 1 406 ? -18.484 16.109 3.318 1 93.88 406 ARG A O 1
ATOM 3173 N N . ALA A 1 407 ? -18.25 16.594 5.559 1 97.12 407 ALA A N 1
ATOM 3174 C CA . ALA A 1 407 ? -17.906 15.227 5.898 1 97.12 407 ALA A CA 1
ATOM 3175 C C . ALA A 1 407 ? -19.031 14.555 6.688 1 97.12 407 ALA A C 1
ATOM 3177 O O . ALA A 1 407 ? -19.516 15.109 7.676 1 97.12 407 ALA A O 1
ATOM 3178 N N . ILE A 1 408 ? -19.5 13.484 6.156 1 98.38 408 ILE A N 1
ATOM 3179 C CA . ILE A 1 408 ? -20.453 12.633 6.859 1 98.38 408 ILE A CA 1
ATOM 3180 C C . ILE A 1 408 ? -19.703 11.531 7.605 1 98.38 408 ILE A C 1
ATOM 3182 O O . ILE A 1 408 ? -19.016 10.719 6.992 1 98.38 408 ILE A O 1
ATOM 3186 N N . THR A 1 409 ? -19.844 11.5 8.93 1 98.38 409 THR A N 1
ATOM 3187 C CA . THR A 1 409 ? -19.031 10.609 9.758 1 98.38 409 THR A CA 1
ATOM 3188 C C . THR A 1 409 ? -19.812 9.359 10.141 1 98.38 409 THR A C 1
ATOM 3190 O O . THR A 1 409 ? -21.016 9.281 9.891 1 98.38 409 THR A O 1
ATOM 3193 N N . ASP A 1 410 ? -19.109 8.422 10.766 1 98.38 410 ASP A N 1
ATOM 3194 C CA . ASP A 1 410 ? -19.75 7.203 11.258 1 98.38 410 ASP A CA 1
ATOM 3195 C C . ASP A 1 410 ? -20.844 7.52 12.273 1 98.38 410 ASP A C 1
ATOM 3197 O O . ASP A 1 410 ? -21.812 6.781 12.391 1 98.38 410 ASP A O 1
ATOM 3201 N N . ALA A 1 411 ? -20.719 8.625 13 1 97 411 ALA A N 1
ATOM 3202 C CA . ALA A 1 411 ? -21.781 9.031 13.93 1 97 411 ALA A CA 1
ATOM 3203 C C . ALA A 1 411 ? -23.031 9.461 13.18 1 97 411 ALA A C 1
ATOM 3205 O O . ALA A 1 411 ? -24.141 9.281 13.68 1 97 411 ALA A O 1
ATOM 3206 N N . ASP A 1 412 ? -22.859 9.984 12 1 97.5 412 ASP A N 1
ATOM 3207 C CA . ASP A 1 412 ? -23.969 10.492 11.203 1 97.5 412 ASP A CA 1
ATOM 3208 C C . ASP A 1 412 ? -24.719 9.352 10.523 1 97.5 412 ASP A C 1
ATOM 3210 O O . ASP A 1 412 ? -25.953 9.406 10.375 1 97.5 412 ASP A O 1
ATOM 3214 N N . PHE A 1 413 ? -24.016 8.297 10.094 1 98.25 413 PHE A N 1
ATOM 3215 C CA . PHE A 1 413 ? -24.688 7.352 9.211 1 98.25 413 PHE A CA 1
ATOM 3216 C C . PHE A 1 413 ? -24.922 6.023 9.914 1 98.25 413 PHE A C 1
ATOM 3218 O O . PHE A 1 413 ? -25.5 5.098 9.336 1 98.25 413 PHE A O 1
ATOM 3225 N N . SER A 1 414 ? -24.547 5.859 11.188 1 98.06 414 SER A N 1
ATOM 3226 C CA . SER A 1 414 ? -24.781 4.621 11.93 1 98.06 414 SER A CA 1
ATOM 3227 C C . SER A 1 414 ? -26.266 4.273 11.984 1 98.06 414 SER A C 1
ATOM 3229 O O . SER A 1 414 ? -27.094 5.141 12.258 1 98.06 414 SER A O 1
ATOM 3231 N N . GLY A 1 415 ? -26.609 2.994 11.68 1 97.62 415 GLY A N 1
ATOM 3232 C CA . GLY A 1 415 ? -27.969 2.51 11.75 1 97.62 415 GLY A CA 1
ATOM 3233 C C . GLY A 1 415 ? -28.75 2.701 10.453 1 97.62 415 GLY A C 1
ATOM 3234 O O . GLY A 1 415 ? -29.828 2.152 10.289 1 97.62 415 GLY A O 1
ATOM 3235 N N . SER A 1 416 ? -28.203 3.416 9.516 1 98.25 416 SER A N 1
ATOM 3236 C CA . SER A 1 416 ? -28.906 3.822 8.312 1 98.25 416 SER A CA 1
ATOM 3237 C C . SER A 1 416 ? -29.234 2.619 7.43 1 98.25 416 SER A C 1
ATOM 3239 O O . SER A 1 416 ? -30.234 2.625 6.703 1 98.25 416 SER A O 1
ATOM 3241 N N . ALA A 1 417 ? -28.438 1.589 7.461 1 98.62 417 ALA A N 1
ATOM 3242 C CA . ALA A 1 417 ? -28.625 0.433 6.59 1 98.62 417 ALA A CA 1
ATOM 3243 C C . ALA A 1 417 ? -29.781 -0.435 7.074 1 98.62 417 ALA A C 1
ATOM 3245 O O . ALA A 1 417 ? -30.266 -1.297 6.34 1 98.62 417 ALA A O 1
ATOM 3246 N N . GLU A 1 418 ? -30.234 -0.3 8.273 1 97.69 418 GLU A N 1
ATOM 3247 C CA . GLU A 1 418 ? -31.25 -1.16 8.883 1 97.69 418 GLU A CA 1
ATOM 3248 C C . GLU A 1 418 ? -32.594 -1.021 8.172 1 97.69 418 GLU A C 1
ATOM 3250 O O . GLU A 1 418 ? -33.375 -1.972 8.125 1 97.69 418 GLU A O 1
ATOM 3255 N N . GLU A 1 419 ? -32.844 0.098 7.625 1 96 419 GLU A N 1
ATOM 3256 C CA . GLU A 1 419 ? -34.062 0.289 6.879 1 96 419 GLU A CA 1
ATOM 3257 C C . GLU A 1 419 ? -34.062 -0.531 5.594 1 96 419 GLU A C 1
ATOM 3259 O O . GLU A 1 419 ? -35.125 -0.967 5.133 1 96 419 GLU A O 1
ATOM 3264 N N . TYR A 1 420 ? -32.938 -0.67 5.051 1 98 420 TYR A N 1
ATOM 3265 C CA . TYR A 1 420 ? -32.781 -1.4 3.799 1 98 420 TYR A CA 1
ATOM 3266 C C . TYR A 1 420 ? -32.719 -2.902 4.047 1 98 420 TYR A C 1
ATOM 3268 O O . TYR A 1 420 ? -33.094 -3.701 3.193 1 98 420 TYR A O 1
ATOM 3276 N N . LEU A 1 421 ? -32.125 -3.219 5.184 1 98.31 421 LEU A N 1
ATOM 3277 C CA . LEU A 1 421 ? -31.906 -4.617 5.547 1 98.31 421 LEU A CA 1
ATOM 3278 C C . LEU A 1 421 ? -32.5 -4.914 6.926 1 98.31 421 LEU A C 1
ATOM 3280 O O . LEU A 1 421 ? -31.766 -5.309 7.836 1 98.31 421 LEU A O 1
ATOM 3284 N N . PRO A 1 422 ? -33.75 -4.891 7.121 1 96.69 422 PRO A N 1
ATOM 3285 C CA . PRO A 1 422 ? -34.344 -4.984 8.461 1 96.69 422 PRO A CA 1
ATOM 3286 C C . PRO A 1 422 ? -34.125 -6.344 9.109 1 96.69 422 PRO A C 1
ATOM 3288 O O . PRO A 1 422 ? -34.062 -6.441 10.336 1 96.69 422 PRO A O 1
ATOM 3291 N N . ASP A 1 423 ? -33.906 -7.398 8.383 1 96.75 423 ASP A N 1
ATOM 3292 C CA . ASP A 1 423 ? -33.812 -8.742 8.953 1 96.75 423 ASP A CA 1
ATOM 3293 C C . ASP A 1 423 ? -32.375 -9.227 8.938 1 96.75 423 ASP A C 1
ATOM 3295 O O . ASP A 1 423 ? -32.094 -10.391 9.25 1 96.75 423 ASP A O 1
ATOM 3299 N N . ASN A 1 424 ? -31.484 -8.43 8.586 1 98.19 424 ASN A N 1
ATOM 3300 C CA . ASN A 1 424 ? -30.062 -8.789 8.531 1 98.19 424 ASN A CA 1
ATOM 3301 C C . ASN A 1 424 ? -29.328 -8.344 9.789 1 98.19 424 ASN A C 1
ATOM 3303 O O . ASN A 1 424 ? -29.203 -7.148 10.055 1 98.19 424 ASN A O 1
ATOM 3307 N N . PRO A 1 425 ? -28.844 -9.266 10.547 1 97.56 425 PRO A N 1
ATOM 3308 C CA . PRO A 1 425 ? -28.203 -8.891 11.805 1 97.56 425 PRO A CA 1
ATOM 3309 C C . PRO A 1 425 ? -26.922 -8.078 11.586 1 97.56 425 PRO A C 1
ATOM 3311 O O . PRO A 1 425 ? -26.469 -7.395 12.508 1 97.56 425 PRO A O 1
ATOM 3314 N N . ASN A 1 426 ? -26.344 -8.109 10.438 1 98.5 426 ASN A N 1
ATOM 3315 C CA . ASN A 1 426 ? -25.109 -7.398 10.164 1 98.5 426 ASN A CA 1
ATOM 3316 C C . ASN A 1 426 ? -25.375 -6 9.617 1 98.5 426 ASN A C 1
ATOM 3318 O O . ASN A 1 426 ? -24.438 -5.25 9.336 1 98.5 426 ASN A O 1
ATOM 3322 N N . ALA A 1 427 ? -26.578 -5.609 9.523 1 98.69 427 ALA A N 1
ATOM 3323 C CA . ALA A 1 427 ? -26.922 -4.285 9.023 1 98.69 427 ALA A CA 1
ATOM 3324 C C . ALA A 1 427 ? -26.281 -3.188 9.859 1 98.69 427 ALA A C 1
ATOM 3326 O O . ALA A 1 427 ? -25.953 -2.111 9.344 1 98.69 427 ALA A O 1
ATOM 3327 N N . LYS A 1 428 ? -26.031 -3.436 11.117 1 98.12 428 LYS A N 1
ATOM 3328 C CA . LYS A 1 428 ? -25.453 -2.467 12.039 1 98.12 428 LYS A CA 1
ATOM 3329 C C . LYS A 1 428 ? -24.016 -2.109 11.625 1 98.12 428 LYS A C 1
ATOM 3331 O O . LYS A 1 428 ? -23.484 -1.086 12.047 1 98.12 428 LYS A O 1
ATOM 3336 N N . TYR A 1 429 ? -23.375 -2.988 10.828 1 98.81 429 TYR A N 1
ATOM 3337 C CA . TYR A 1 429 ? -22.016 -2.766 10.383 1 98.81 429 TYR A CA 1
ATOM 3338 C C . TYR A 1 429 ? -21.984 -2.094 9.016 1 98.81 429 TYR A C 1
ATOM 3340 O O . TYR A 1 429 ? -20.922 -1.918 8.43 1 98.81 429 TYR A O 1
ATOM 3348 N N . LEU A 1 430 ? -23.141 -1.74 8.5 1 98.94 430 LEU A N 1
ATOM 3349 C CA . LEU A 1 430 ? -23.25 -1.12 7.188 1 98.94 430 LEU A CA 1
ATOM 3350 C C . LEU A 1 430 ? -23.906 0.256 7.285 1 98.94 430 LEU A C 1
ATOM 3352 O O . LEU A 1 430 ? -24.438 0.618 8.336 1 98.94 430 LEU A O 1
ATOM 3356 N N . TYR A 1 431 ? -23.766 1.006 6.195 1 98.88 431 TYR A N 1
ATOM 3357 C CA . TYR A 1 431 ? -24.422 2.307 6.18 1 98.88 431 TYR A CA 1
ATOM 3358 C C . TYR A 1 431 ? -24.891 2.672 4.773 1 98.88 431 TYR A C 1
ATOM 3360 O O . TYR A 1 431 ? -24.406 2.104 3.791 1 98.88 431 TYR A O 1
ATOM 3368 N N . VAL A 1 432 ? -25.844 3.537 4.676 1 98.81 432 VAL A N 1
ATOM 3369 C CA . VAL A 1 432 ? -26.359 4.168 3.465 1 98.81 432 VAL A CA 1
ATOM 3370 C C . VAL A 1 432 ? -26.609 5.652 3.715 1 98.81 432 VAL A C 1
ATOM 3372 O O . VAL A 1 432 ? -27.141 6.035 4.762 1 98.81 432 VAL A O 1
ATOM 3375 N N . TYR A 1 433 ? -26.188 6.445 2.807 1 98.75 433 TYR A N 1
ATOM 3376 C CA . TYR A 1 433 ? -26.391 7.883 2.947 1 98.75 433 TYR A CA 1
ATOM 3377 C C . TYR A 1 433 ? -26.656 8.531 1.594 1 98.75 433 TYR A C 1
ATOM 3379 O O . TYR A 1 433 ? -26.016 8.195 0.598 1 98.75 433 TYR A O 1
ATOM 3387 N N . LYS A 1 434 ? -27.609 9.43 1.598 1 97.94 434 LYS A N 1
ATOM 3388 C CA . LYS A 1 434 ? -28.047 10.07 0.357 1 97.94 434 LYS A CA 1
ATOM 3389 C C . LYS A 1 434 ? -27.484 11.484 0.239 1 97.94 434 LYS A C 1
ATOM 3391 O O . LYS A 1 434 ? -27.469 12.234 1.218 1 97.94 434 LYS A O 1
ATOM 3396 N N . LEU A 1 435 ? -26.922 11.844 -0.896 1 98.06 435 LEU A N 1
ATOM 3397 C CA . LEU A 1 435 ? -26.516 13.195 -1.279 1 98.06 435 LEU A CA 1
ATOM 3398 C C . LEU A 1 435 ? -27.438 13.75 -2.363 1 98.06 435 LEU A C 1
ATOM 3400 O O . LEU A 1 435 ? -27.594 13.141 -3.424 1 98.06 435 LEU A O 1
ATOM 3404 N N . ALA A 1 436 ? -28.031 14.852 -2.072 1 97.38 436 ALA A N 1
ATOM 3405 C CA . ALA A 1 436 ? -29 15.414 -3.008 1 97.38 436 ALA A CA 1
ATOM 3406 C C . ALA A 1 436 ? -29.062 16.938 -2.883 1 97.38 436 ALA A C 1
ATOM 3408 O O . ALA A 1 436 ? -28.422 17.516 -2.006 1 97.38 436 ALA A O 1
ATOM 3409 N N . ARG A 1 437 ? -29.703 17.516 -3.871 1 96.62 437 ARG A N 1
ATOM 3410 C CA . ARG A 1 437 ? -29.938 18.953 -3.785 1 96.62 437 ARG A CA 1
ATOM 3411 C C . ARG A 1 437 ? -31.172 19.266 -2.947 1 96.62 437 ARG A C 1
ATOM 3413 O O . ARG A 1 437 ? -31.328 20.375 -2.451 1 96.62 437 ARG A O 1
ATOM 3420 N N . ASN A 1 438 ? -32 18.25 -2.846 1 92.5 438 ASN A N 1
ATOM 3421 C CA . ASN A 1 438 ? -33.25 18.375 -2.057 1 92.5 438 ASN A CA 1
ATOM 3422 C C . ASN A 1 438 ? -33.531 17.109 -1.259 1 92.5 438 ASN A C 1
ATOM 3424 O O . ASN A 1 438 ? -33.781 16.047 -1.838 1 92.5 438 ASN A O 1
ATOM 3428 N N . CYS A 1 439 ? -33.469 17.266 0.035 1 94.44 439 CYS A N 1
ATOM 3429 C CA . CYS A 1 439 ? -33.781 16.156 0.914 1 94.44 439 CYS A CA 1
ATOM 3430 C C . CYS A 1 439 ? -35.219 16.297 1.44 1 94.44 439 CYS A C 1
ATOM 3432 O O . CYS A 1 439 ? -35.688 17.406 1.729 1 94.44 439 CYS A O 1
ATOM 3434 N N . SER A 1 440 ? -35.844 15.258 1.416 1 88.25 440 SER A N 1
ATOM 3435 C CA . SER A 1 440 ? -37.188 15.281 2.021 1 88.25 440 SER A CA 1
ATOM 3436 C C . SER A 1 440 ? -37.094 15.359 3.541 1 88.25 440 SER A C 1
ATOM 3438 O O . SER A 1 440 ? -36.094 14.984 4.133 1 88.25 440 SER A O 1
ATOM 3440 N N . GLU A 1 441 ? -38.156 15.789 4.152 1 84.06 441 GLU A N 1
ATOM 3441 C CA . GLU A 1 441 ? -38.188 15.922 5.605 1 84.06 441 GLU A CA 1
ATOM 3442 C C . GLU A 1 441 ? -38.062 14.562 6.289 1 84.06 441 GLU A C 1
ATOM 3444 O O . GLU A 1 441 ? -37.5 14.461 7.387 1 84.06 441 GLU A O 1
ATOM 3449 N N . ASP A 1 442 ? -38.406 13.562 5.652 1 84.25 442 ASP A N 1
ATOM 3450 C CA . ASP A 1 442 ? -38.406 12.234 6.254 1 84.25 442 ASP A CA 1
ATOM 3451 C C . ASP A 1 442 ? -37.094 11.492 6 1 84.25 442 ASP A C 1
ATOM 3453 O O . ASP A 1 442 ? -36.906 10.398 6.52 1 84.25 442 ASP A O 1
ATOM 3457 N N . ASP A 1 443 ? -36.281 12.164 5.285 1 90.06 443 ASP A N 1
ATOM 3458 C CA . ASP A 1 443 ? -35.031 11.5 4.953 1 90.06 443 ASP A CA 1
ATOM 3459 C C . ASP A 1 443 ? -33.969 11.805 5.996 1 90.06 443 ASP A C 1
ATOM 3461 O O . ASP A 1 443 ? -33.188 12.758 5.84 1 90.06 443 ASP A O 1
ATOM 3465 N N . GLN A 1 444 ? -33.812 10.992 7.004 1 92.31 444 GLN A N 1
ATOM 3466 C CA . GLN A 1 444 ? -32.906 11.164 8.117 1 92.31 444 GLN A CA 1
ATOM 3467 C C . GLN A 1 444 ? -31.453 11.102 7.648 1 92.31 444 GLN A C 1
ATOM 3469 O O . GLN A 1 444 ? -30.578 11.734 8.234 1 92.31 444 GLN A O 1
ATOM 3474 N N . TYR A 1 445 ? -31.203 10.359 6.648 1 97.69 445 TYR A N 1
ATOM 3475 C CA . TYR A 1 445 ? -29.844 10.109 6.176 1 97.69 445 TYR A CA 1
ATOM 3476 C C . TYR A 1 445 ? -29.641 10.711 4.789 1 97.69 445 TYR A C 1
ATOM 3478 O O . TYR A 1 445 ? -29.312 9.992 3.84 1 97.69 445 TYR A O 1
ATOM 3486 N N . CYS A 1 446 ? -29.812 12.062 4.785 1 97.56 446 CYS A N 1
ATOM 3487 C CA . CYS A 1 446 ? -29.656 12.82 3.549 1 97.56 446 CYS A CA 1
ATOM 3488 C C . CYS A 1 446 ? -28.938 14.141 3.803 1 97.56 446 CYS A C 1
ATOM 3490 O O . CYS A 1 446 ? -29.203 14.812 4.801 1 97.56 446 CYS A O 1
ATOM 3492 N N . TYR A 1 447 ? -28.047 14.43 2.957 1 97.19 447 TYR A N 1
ATOM 3493 C CA . TYR A 1 447 ? -27.375 15.719 2.996 1 97.19 447 TYR A CA 1
ATOM 3494 C C . TYR A 1 447 ? -27.688 16.547 1.753 1 97.19 447 TYR A C 1
ATOM 3496 O O . TYR A 1 447 ? -27.516 16.062 0.627 1 97.19 447 TYR A O 1
ATOM 3504 N N . GLU A 1 448 ? -28.141 17.719 2.006 1 97 448 GLU A N 1
ATOM 3505 C CA . GLU A 1 448 ? -28.375 18.656 0.917 1 97 448 GLU A CA 1
ATOM 3506 C C . GLU A 1 448 ? -27.094 19.391 0.535 1 97 448 GLU A C 1
ATOM 3508 O O . GLU A 1 448 ? -26.578 20.219 1.306 1 97 448 GLU A O 1
ATOM 3513 N N . VAL A 1 449 ? -26.594 19.156 -0.644 1 97.56 449 VAL A N 1
ATOM 3514 C CA . VAL A 1 449 ? -25.344 19.75 -1.112 1 97.56 449 VAL A CA 1
ATOM 3515 C C . VAL A 1 449 ? -25.594 21.203 -1.522 1 97.56 449 VAL A C 1
ATOM 3517 O O . VAL A 1 449 ? -26.359 21.469 -2.445 1 97.56 449 VAL A O 1
ATOM 3520 N N . PRO A 1 450 ? -24.922 22.062 -0.917 1 96.94 450 PRO A N 1
ATOM 3521 C CA . PRO A 1 450 ? -25.156 23.469 -1.24 1 96.94 450 PRO A CA 1
ATOM 3522 C C . PRO A 1 450 ? -24.531 23.891 -2.564 1 96.94 450 PRO A C 1
ATOM 3524 O O . PRO A 1 450 ? -23.531 23.297 -2.99 1 96.94 450 PRO A O 1
ATOM 3527 N N . TYR A 1 451 ? -25.141 24.828 -3.195 1 97 451 TYR A N 1
ATOM 3528 C CA . TYR A 1 451 ? -24.594 25.516 -4.367 1 97 451 TYR A CA 1
ATOM 3529 C C . TYR A 1 451 ? -24.812 27.016 -4.277 1 97 451 TYR A C 1
ATOM 3531 O O . TYR A 1 451 ? -25.625 27.484 -3.479 1 97 451 TYR A O 1
ATOM 3539 N N . GLY A 1 452 ? -23.984 27.75 -4.977 1 96.5 452 GLY A N 1
ATOM 3540 C CA . GLY A 1 452 ? -24.109 29.188 -4.969 1 96.5 452 GLY A CA 1
ATOM 3541 C C . GLY A 1 452 ? -23.391 29.844 -3.793 1 96.5 452 GLY A C 1
ATOM 3542 O O . GLY A 1 452 ? -23.672 31 -3.465 1 96.5 452 GLY A O 1
ATOM 3543 N N . VAL A 1 453 ? -22.547 29.094 -3.217 1 97.19 453 VAL A N 1
ATOM 3544 C CA . VAL A 1 453 ? -21.891 29.625 -2.023 1 97.19 453 VAL A CA 1
ATOM 3545 C C . VAL A 1 453 ? -20.375 29.531 -2.184 1 97.19 453 VAL A C 1
ATOM 3547 O O . VAL A 1 453 ? -19.641 29.344 -1.2 1 97.19 453 VAL A O 1
ATOM 3550 N N . GLY A 1 454 ? -19.906 29.5 -3.359 1 95.75 454 GLY A N 1
ATOM 3551 C CA . GLY A 1 454 ? -18.469 29.5 -3.631 1 95.75 454 GLY A CA 1
ATOM 3552 C C . GLY A 1 454 ? -17.766 28.234 -3.207 1 95.75 454 GLY A C 1
ATOM 3553 O O . GLY A 1 454 ? -18.219 27.125 -3.545 1 95.75 454 GLY A O 1
ATOM 3554 N N . ALA A 1 455 ? -16.641 28.359 -2.48 1 96.62 455 ALA A N 1
ATOM 3555 C CA . ALA A 1 455 ? -15.797 27.234 -2.08 1 96.62 455 ALA A CA 1
ATOM 3556 C C . ALA A 1 455 ? -16.531 26.344 -1.082 1 96.62 455 ALA A C 1
ATOM 3558 O O . ALA A 1 455 ? -16.109 25.203 -0.84 1 96.62 455 ALA A O 1
ATOM 3559 N N . TYR A 1 456 ? -17.578 26.812 -0.536 1 97.19 456 TYR A N 1
ATOM 3560 C CA . TYR A 1 456 ? -18.266 26.109 0.53 1 97.19 456 TYR A CA 1
ATOM 3561 C C . TYR A 1 456 ? -19.406 25.266 -0.031 1 97.19 456 TYR A C 1
ATOM 3563 O O . TYR A 1 456 ? -20.188 24.688 0.725 1 97.19 456 TYR A O 1
ATOM 3571 N N . GLY A 1 457 ? -19.5 25.219 -1.345 1 97.44 457 GLY A N 1
ATOM 3572 C CA . GLY A 1 457 ? -20.469 24.391 -2.049 1 97.44 457 GLY A CA 1
ATOM 3573 C C . GLY A 1 457 ? -19.922 23.812 -3.342 1 97.44 457 GLY A C 1
ATOM 3574 O O . GLY A 1 457 ? -18.719 23.906 -3.613 1 97.44 457 GLY A O 1
ATOM 3575 N N . ILE A 1 458 ? -20.75 23.078 -4.035 1 97.56 458 ILE A N 1
ATOM 3576 C CA . ILE A 1 458 ? -20.484 22.562 -5.367 1 97.56 458 ILE A CA 1
ATOM 3577 C C . ILE A 1 458 ? -21.578 23.016 -6.328 1 97.56 458 ILE A C 1
ATOM 3579 O O . ILE A 1 458 ? -22.766 22.719 -6.121 1 97.56 458 ILE A O 1
ATOM 3583 N N . GLU A 1 459 ? -21.188 23.688 -7.375 1 97.31 459 GLU A N 1
ATOM 3584 C CA . GLU A 1 459 ? -22.172 24.281 -8.289 1 97.31 459 GLU A CA 1
ATOM 3585 C C . GLU A 1 459 ? -22.969 23.203 -9.016 1 97.31 459 GLU A C 1
ATOM 3587 O O . GLU A 1 459 ? -22.531 22.047 -9.102 1 97.31 459 GLU A O 1
ATOM 3592 N N . LEU A 1 460 ? -24.141 23.609 -9.523 1 97 460 LEU A N 1
ATOM 3593 C CA . LEU A 1 460 ? -24.984 22.688 -10.289 1 97 460 LEU A CA 1
ATOM 3594 C C . LEU A 1 460 ? -24.219 22.141 -11.484 1 97 460 LEU A C 1
ATOM 3596 O O . LEU A 1 460 ? -23.578 22.891 -12.219 1 97 460 LEU A O 1
ATOM 3600 N N . ASP A 1 461 ? -24.203 20.844 -11.633 1 95.56 461 ASP A N 1
ATOM 3601 C CA . ASP A 1 461 ? -23.625 20.109 -12.758 1 95.56 461 ASP A CA 1
ATOM 3602 C C . ASP A 1 461 ? -22.109 20.266 -12.789 1 95.56 461 ASP A C 1
ATOM 3604 O O . ASP A 1 461 ? -21.469 20 -13.805 1 95.56 461 ASP A O 1
ATOM 3608 N N . GLN A 1 462 ? -21.578 20.781 -11.688 1 95.5 462 GLN A N 1
ATOM 3609 C CA . GLN A 1 462 ? -20.125 20.75 -11.547 1 95.5 462 GLN A CA 1
ATOM 3610 C C . GLN A 1 462 ? -19.641 19.344 -11.234 1 95.5 462 GLN A C 1
ATOM 3612 O O . GLN A 1 462 ? -20.219 18.641 -10.398 1 95.5 462 GLN A O 1
ATOM 3617 N N . PRO A 1 463 ? -18.562 18.938 -11.977 1 96.19 463 PRO A N 1
ATOM 3618 C CA . PRO A 1 463 ? -18 17.625 -11.648 1 96.19 463 PRO A CA 1
ATOM 3619 C C . PRO A 1 463 ? -17.609 17.484 -10.18 1 96.19 463 PRO A C 1
ATOM 3621 O O . PRO A 1 463 ? -17.109 18.438 -9.586 1 96.19 463 PRO A O 1
ATOM 3624 N N . LEU A 1 464 ? -17.906 16.328 -9.633 1 97.12 464 LEU A N 1
ATOM 3625 C CA . LEU A 1 464 ? -17.625 16.078 -8.227 1 97.12 464 LEU A CA 1
ATOM 3626 C C . LEU A 1 464 ? -17.062 14.664 -8.039 1 97.12 464 LEU A C 1
ATOM 3628 O O . LEU A 1 464 ? -17.078 13.859 -8.969 1 97.12 464 LEU A O 1
ATOM 3632 N N . PHE A 1 465 ? -16.5 14.359 -6.859 1 96.88 465 PHE A N 1
ATOM 3633 C CA . PHE A 1 465 ? -16.109 13.016 -6.453 1 96.88 465 PHE A CA 1
ATOM 3634 C C . PHE A 1 465 ? -16.297 12.82 -4.957 1 96.88 465 PHE A C 1
ATOM 3636 O O . PHE A 1 465 ? -16.531 13.781 -4.223 1 96.88 465 PHE A O 1
ATOM 3643 N N . ILE A 1 466 ? -16.344 11.609 -4.543 1 97.69 466 ILE A N 1
ATOM 3644 C CA . ILE A 1 466 ? -16.484 11.227 -3.143 1 97.69 466 ILE A CA 1
ATOM 3645 C C . ILE A 1 466 ? -15.164 10.625 -2.65 1 97.69 466 ILE A C 1
ATOM 3647 O O . ILE A 1 466 ? -14.531 9.836 -3.357 1 97.69 466 ILE A O 1
ATOM 3651 N N . ALA A 1 467 ? -14.734 11.023 -1.479 1 97.88 467 ALA A N 1
ATOM 3652 C CA . ALA A 1 467 ? -13.57 10.406 -0.85 1 97.88 467 ALA A CA 1
ATOM 3653 C C . ALA A 1 467 ? -13.906 9.891 0.544 1 97.88 467 ALA A C 1
ATOM 3655 O O . ALA A 1 467 ? -14.664 10.523 1.282 1 97.88 467 ALA A O 1
ATOM 3656 N N . TRP A 1 468 ? -13.43 8.711 0.852 1 98.62 468 TRP A N 1
ATOM 3657 C CA . TRP A 1 468 ? -13.586 8.086 2.16 1 98.62 468 TRP A CA 1
ATOM 3658 C C . TRP A 1 468 ? -12.273 8.117 2.938 1 98.62 468 TRP A C 1
ATOM 3660 O O . TRP A 1 468 ? -11.195 7.973 2.354 1 98.62 468 TRP A O 1
ATOM 3670 N N . ARG A 1 469 ? -12.398 8.305 4.223 1 98.12 469 ARG A N 1
ATOM 3671 C CA . ARG A 1 469 ? -11.242 8.281 5.113 1 98.12 469 ARG A CA 1
ATOM 3672 C C . ARG A 1 469 ? -11.508 7.402 6.332 1 98.12 469 ARG A C 1
ATOM 3674 O O . ARG A 1 469 ? -12.578 7.477 6.934 1 98.12 469 ARG A O 1
ATOM 3681 N N . LEU A 1 470 ? -10.57 6.555 6.621 1 98.31 470 LEU A N 1
ATOM 3682 C CA . LEU A 1 470 ? -10.555 5.75 7.836 1 98.31 470 LEU A CA 1
ATOM 3683 C C . LEU A 1 470 ? -9.352 6.102 8.711 1 98.31 470 LEU A C 1
ATOM 3685 O O . LEU A 1 470 ? -8.203 5.934 8.289 1 98.31 470 LEU A O 1
ATOM 3689 N N . TYR A 1 471 ? -9.664 6.559 9.938 1 97.56 471 TYR A N 1
ATOM 3690 C CA . TYR A 1 471 ? -8.562 7.023 10.773 1 97.56 471 TYR A CA 1
ATOM 3691 C C . TYR A 1 471 ? -8.297 6.051 11.922 1 97.56 471 TYR A C 1
ATOM 3693 O O . TYR A 1 471 ? -9.188 5.785 12.734 1 97.56 471 TYR A O 1
ATOM 3701 N N . MET A 1 472 ? -7.172 5.5 11.93 1 97.69 472 MET A N 1
ATOM 3702 C CA . MET A 1 472 ? -6.473 4.871 13.047 1 97.69 472 MET A CA 1
ATOM 3703 C C . MET A 1 472 ? -7.207 3.615 13.508 1 97.69 472 MET A C 1
ATOM 3705 O O . MET A 1 472 ? -8.383 3.674 13.859 1 97.69 472 MET A O 1
ATOM 3709 N N . GLU A 1 473 ? -6.629 2.527 13.414 1 98.31 473 GLU A N 1
ATOM 3710 C CA . GLU A 1 473 ? -7.035 1.306 14.102 1 98.31 473 GLU A CA 1
ATOM 3711 C C . GLU A 1 473 ? -6.469 1.251 15.516 1 98.31 473 GLU A C 1
ATOM 3713 O O . GLU A 1 473 ? -5.25 1.242 15.703 1 98.31 473 GLU A O 1
ATOM 3718 N N . ASN A 1 474 ? -7.301 1.174 16.531 1 97.5 474 ASN A N 1
ATOM 3719 C CA . ASN A 1 474 ? -6.891 1.326 17.922 1 97.5 474 ASN A CA 1
ATOM 3720 C C . ASN A 1 474 ? -5.848 0.284 18.328 1 97.5 474 ASN A C 1
ATOM 3722 O O . ASN A 1 474 ? -4.891 0.596 19.031 1 97.5 474 ASN A O 1
ATOM 3726 N N . THR A 1 475 ? -6.031 -0.889 17.797 1 97.5 475 THR A N 1
ATOM 3727 C CA . THR A 1 475 ? -5.164 -1.996 18.188 1 97.5 475 THR A CA 1
ATOM 3728 C C . THR A 1 475 ? -3.727 -1.737 17.75 1 97.5 475 THR A C 1
ATOM 3730 O O . THR A 1 475 ? -2.785 -2.014 18.5 1 97.5 475 THR A O 1
ATOM 3733 N N . THR A 1 476 ? -3.533 -1.191 16.594 1 98.06 476 THR A N 1
ATOM 3734 C CA . THR A 1 476 ? -2.191 -1.015 16.047 1 98.06 476 THR A CA 1
ATOM 3735 C C . THR A 1 476 ? -1.71 0.419 16.25 1 98.06 476 THR A C 1
ATOM 3737 O O . THR A 1 476 ? -0.524 0.712 16.078 1 98.06 476 THR A O 1
ATOM 3740 N N . LYS A 1 477 ? -2.607 1.32 16.578 1 98 477 LYS A N 1
ATOM 3741 C CA . LYS A 1 477 ? -2.344 2.734 16.812 1 98 477 LYS A CA 1
ATOM 3742 C C . LYS A 1 477 ? -1.847 3.43 15.555 1 98 477 LYS A C 1
ATOM 3744 O O . LYS A 1 477 ? -1.057 4.375 15.633 1 98 477 LYS A O 1
ATOM 3749 N N . THR A 1 478 ? -2.121 2.881 14.43 1 98.06 478 THR A N 1
ATOM 3750 C CA . THR A 1 478 ? -1.897 3.426 13.094 1 98.06 478 THR A CA 1
ATOM 3751 C C . THR A 1 478 ? -3.082 3.125 12.18 1 98.06 478 THR A C 1
ATOM 3753 O O . THR A 1 478 ? -4.066 2.52 12.609 1 98.06 478 THR A O 1
ATOM 3756 N N . GLY A 1 479 ? -3.105 3.641 10.984 1 97.69 479 GLY A N 1
ATOM 3757 C CA . GLY A 1 479 ? -4.203 3.381 10.07 1 97.69 479 GLY A CA 1
ATOM 3758 C C . GLY A 1 479 ? -4.398 1.905 9.773 1 97.69 479 GLY A C 1
ATOM 3759 O O . GLY A 1 479 ? -3.471 1.108 9.93 1 97.69 479 GLY A O 1
ATOM 3760 N N . PRO A 1 480 ? -5.578 1.518 9.391 1 98 480 PRO A N 1
ATOM 3761 C CA . PRO A 1 480 ? -5.797 0.117 9.023 1 98 480 PRO A CA 1
ATOM 3762 C C . PRO A 1 480 ? -5.07 -0.276 7.738 1 98 480 PRO A C 1
ATOM 3764 O O . PRO A 1 480 ? -4.559 0.591 7.023 1 98 480 PRO A O 1
ATOM 3767 N N . ALA A 1 481 ? -4.926 -1.6 7.559 1 97.69 481 ALA A N 1
ATOM 3768 C CA . ALA A 1 481 ? -4.367 -2.098 6.305 1 97.69 481 ALA A CA 1
ATOM 3769 C C . ALA A 1 481 ? -5.426 -2.137 5.207 1 97.69 481 ALA A C 1
ATOM 3771 O O . ALA A 1 481 ? -6.555 -2.578 5.441 1 97.69 481 ALA A O 1
ATOM 3772 N N . TYR A 1 482 ? -5.035 -1.71 4.02 1 97.44 482 TYR A N 1
ATOM 3773 C CA . TYR A 1 482 ? -5.961 -1.752 2.896 1 97.44 482 TYR A CA 1
ATOM 3774 C C . TYR A 1 482 ? -6.434 -3.176 2.629 1 97.44 482 TYR A C 1
ATOM 3776 O O . TYR A 1 482 ? -7.566 -3.393 2.197 1 97.44 482 TYR A O 1
ATOM 3784 N N . SER A 1 483 ? -5.613 -4.137 2.9 1 97.12 483 SER A N 1
ATOM 3785 C CA . SER A 1 483 ? -5.914 -5.539 2.627 1 97.12 483 SER A CA 1
ATOM 3786 C C . SER A 1 483 ? -6.945 -6.086 3.609 1 97.12 483 SER A C 1
ATOM 3788 O O . SER A 1 483 ? -7.359 -7.238 3.504 1 97.12 483 SER A O 1
ATOM 3790 N N . GLU A 1 484 ? -7.379 -5.289 4.547 1 98.25 484 GLU A N 1
ATOM 3791 C CA . GLU A 1 484 ? -8.266 -5.793 5.598 1 98.25 484 GLU A CA 1
ATOM 3792 C C . GLU A 1 484 ? -9.625 -5.113 5.543 1 98.25 484 GLU A C 1
ATOM 3794 O O . GLU A 1 484 ? -10.539 -5.469 6.297 1 98.25 484 GLU A O 1
ATOM 3799 N N . ILE A 1 485 ? -9.781 -4.172 4.598 1 98.62 485 ILE A N 1
ATOM 3800 C CA . ILE A 1 485 ? -11.016 -3.393 4.66 1 98.62 485 ILE A CA 1
ATOM 3801 C C . ILE A 1 485 ? -11.836 -3.619 3.393 1 98.62 485 ILE A C 1
ATOM 3803 O O . ILE A 1 485 ? -11.281 -3.871 2.322 1 98.62 485 ILE A O 1
ATOM 3807 N N . VAL A 1 486 ? -13.109 -3.494 3.59 1 98.81 486 VAL A N 1
ATOM 3808 C CA . VAL A 1 486 ? -14.055 -3.48 2.473 1 98.81 486 VAL A CA 1
ATOM 3809 C C . VAL A 1 486 ? -14.164 -2.066 1.911 1 98.81 486 VAL A C 1
ATOM 3811 O O . VAL A 1 486 ? -14.281 -1.098 2.666 1 98.81 486 VAL A O 1
ATOM 3814 N N . TYR A 1 487 ? -14.094 -1.934 0.645 1 98.69 487 TYR A N 1
ATOM 3815 C CA . TYR A 1 487 ? -14.188 -0.619 0.02 1 98.69 487 TYR A CA 1
ATOM 3816 C C . TYR A 1 487 ? -15.617 -0.092 0.064 1 98.69 487 TYR A C 1
ATOM 3818 O O . TYR A 1 487 ? -16.562 -0.835 -0.188 1 98.69 487 TYR A O 1
ATOM 3826 N N . ASP A 1 488 ? -15.703 1.129 0.391 1 98.75 488 ASP A N 1
ATOM 3827 C CA . ASP A 1 488 ? -16.969 1.832 0.294 1 98.75 488 ASP A CA 1
ATOM 3828 C C . ASP A 1 488 ? -17.344 2.09 -1.163 1 98.75 488 ASP A C 1
ATOM 3830 O O . ASP A 1 488 ? -16.516 1.976 -2.057 1 98.75 488 ASP A O 1
ATOM 3834 N N . ARG A 1 489 ? -18.656 2.418 -1.327 1 98.38 489 ARG A N 1
ATOM 3835 C CA . ARG A 1 489 ? -19.172 2.527 -2.686 1 98.38 489 ARG A CA 1
ATOM 3836 C C . ARG A 1 489 ? -20.156 3.686 -2.799 1 98.38 489 ARG A C 1
ATOM 3838 O O . ARG A 1 489 ? -20.625 4.219 -1.787 1 98.38 489 ARG A O 1
ATOM 3845 N N . ALA A 1 490 ? -20.375 4.004 -4.074 1 98.44 490 ALA A N 1
ATOM 3846 C CA . ALA A 1 490 ? -21.375 5.023 -4.371 1 98.44 490 ALA A CA 1
ATOM 3847 C C . ALA A 1 490 ? -22.094 4.723 -5.691 1 98.44 490 ALA A C 1
ATOM 3849 O O . ALA A 1 490 ? -21.5 4.133 -6.598 1 98.44 490 ALA A O 1
ATOM 3850 N N . ILE A 1 491 ? -23.359 5.094 -5.754 1 98.12 491 ILE A N 1
ATOM 3851 C CA . ILE A 1 491 ? -24.188 4.961 -6.953 1 98.12 491 ILE A CA 1
ATOM 3852 C C . ILE A 1 491 ? -24.844 6.297 -7.273 1 98.12 491 ILE A C 1
ATOM 3854 O O . ILE A 1 491 ? -25.5 6.898 -6.414 1 98.12 491 ILE A O 1
ATOM 3858 N N . LYS A 1 492 ? -24.688 6.734 -8.461 1 97.94 492 LYS A N 1
ATOM 3859 C CA . LYS A 1 492 ? -25.406 7.898 -8.953 1 97.94 492 LYS A CA 1
ATOM 3860 C C . LYS A 1 492 ? -26.734 7.496 -9.578 1 97.94 492 LYS A C 1
ATOM 3862 O O . LYS A 1 492 ? -26.797 6.57 -10.391 1 97.94 492 LYS A O 1
ATOM 3867 N N . PHE A 1 493 ? -27.766 8.164 -9.219 1 97.69 493 PHE A N 1
ATOM 3868 C CA . PHE A 1 493 ? -29.094 7.934 -9.773 1 97.69 493 PHE A CA 1
ATOM 3869 C C . PHE A 1 493 ? -29.562 9.141 -10.578 1 97.69 493 PHE A C 1
ATOM 3871 O O . PHE A 1 493 ? -29.609 10.258 -10.055 1 97.69 493 PHE A O 1
ATOM 3878 N N . ASP A 1 494 ? -29.875 8.875 -11.781 1 96.44 494 ASP A N 1
ATOM 3879 C CA . ASP A 1 494 ? -30.438 9.883 -12.68 1 96.44 494 ASP A CA 1
ATOM 3880 C C . ASP A 1 494 ? -31.906 9.578 -12.992 1 96.44 494 ASP A C 1
ATOM 3882 O O . ASP A 1 494 ? -32.312 8.414 -13.031 1 96.44 494 ASP A O 1
ATOM 3886 N N . PRO A 1 495 ? -32.625 10.656 -13.195 1 93.06 495 PRO A N 1
ATOM 3887 C CA . PRO A 1 495 ? -34 10.398 -13.625 1 93.06 495 PRO A CA 1
ATOM 3888 C C . PRO A 1 495 ? -34.062 9.656 -14.961 1 93.06 495 PRO A C 1
ATOM 3890 O O . PRO A 1 495 ? -33.219 9.867 -15.836 1 93.06 495 PRO A O 1
ATOM 3893 N N . LYS A 1 496 ? -35.094 8.703 -15.023 1 87 496 LYS A N 1
ATOM 3894 C CA . LYS A 1 496 ? -35.312 8.016 -16.297 1 87 496 LYS A CA 1
ATOM 3895 C C . LYS A 1 496 ? -35.906 8.961 -17.344 1 87 496 LYS A C 1
ATOM 3897 O O . LYS A 1 496 ? -36.75 9.812 -17.016 1 87 496 LYS A O 1
ATOM 3902 N N . ASN A 1 497 ? -35.25 9.156 -18.5 1 67.25 497 ASN A N 1
ATOM 3903 C CA . ASN A 1 497 ? -35.875 9.914 -19.594 1 67.25 497 ASN A CA 1
ATOM 3904 C C . ASN A 1 497 ? -37.219 9.328 -19.984 1 67.25 497 ASN A C 1
ATOM 3906 O O . ASN A 1 497 ? -37.438 8.117 -19.875 1 67.25 497 ASN A O 1
ATOM 3910 N N . MET B 1 1 ? 65.438 -48.156 -39.625 1 20.48 1 MET B N 1
ATOM 3911 C CA . MET B 1 1 ? 64.438 -49.125 -40.125 1 20.48 1 MET B CA 1
ATOM 3912 C C . MET B 1 1 ? 63.5 -49.594 -39 1 20.48 1 MET B C 1
ATOM 3914 O O . MET B 1 1 ? 63.875 -50.5 -38.25 1 20.48 1 MET B O 1
ATOM 3918 N N . LYS B 1 2 ? 62.969 -48.562 -38.281 1 23.78 2 LYS B N 1
ATOM 3919 C CA . LYS B 1 2 ? 62.344 -48.312 -36.969 1 23.78 2 LYS B CA 1
ATOM 3920 C C . LYS B 1 2 ? 61.062 -49.156 -36.812 1 23.78 2 LYS B C 1
ATOM 3922 O O . LYS B 1 2 ? 60.156 -49.062 -37.656 1 23.78 2 LYS B O 1
ATOM 3927 N N . LYS B 1 3 ? 61.281 -50.469 -36.344 1 21.42 3 LYS B N 1
ATOM 3928 C CA . LYS B 1 3 ? 60.375 -51.625 -36.25 1 21.42 3 LYS B CA 1
ATOM 3929 C C . LYS B 1 3 ? 59.031 -51.219 -35.656 1 21.42 3 LYS B C 1
ATOM 3931 O O . LYS B 1 3 ? 58.938 -50.719 -34.531 1 21.42 3 LYS B O 1
ATOM 3936 N N . TYR B 1 4 ? 58.062 -50.781 -36.438 1 22.52 4 TYR B N 1
ATOM 3937 C CA . TYR B 1 4 ? 56.719 -50.219 -36.312 1 22.52 4 TYR B CA 1
ATOM 3938 C C . TYR B 1 4 ? 55.75 -51.25 -35.812 1 22.52 4 TYR B C 1
ATOM 3940 O O . TYR B 1 4 ? 55.312 -52.156 -36.562 1 22.52 4 TYR B O 1
ATOM 3948 N N . ILE B 1 5 ? 56.25 -52.062 -34.719 1 27.88 5 ILE B N 1
ATOM 3949 C CA . ILE B 1 5 ? 55.344 -53.094 -34.25 1 27.88 5 ILE B CA 1
ATOM 3950 C C . ILE B 1 5 ? 53.938 -52.5 -34.031 1 27.88 5 ILE B C 1
ATOM 3952 O O . ILE B 1 5 ? 53.781 -51.469 -33.375 1 27.88 5 ILE B O 1
ATOM 3956 N N . MET B 1 6 ? 53 -52.906 -34.844 1 23.78 6 MET B N 1
ATOM 3957 C CA . MET B 1 6 ? 51.562 -52.719 -35.062 1 23.78 6 MET B CA 1
ATOM 3958 C C . MET B 1 6 ? 50.781 -53.188 -33.844 1 23.78 6 MET B C 1
ATOM 3960 O O . MET B 1 6 ? 50.75 -54.375 -33.531 1 23.78 6 MET B O 1
ATOM 3964 N N . ALA B 1 7 ? 50.938 -52.562 -32.656 1 26.62 7 ALA B N 1
ATOM 3965 C CA . ALA B 1 7 ? 50.188 -52.844 -31.438 1 26.62 7 ALA B CA 1
ATOM 3966 C C . ALA B 1 7 ? 48.688 -52.844 -31.734 1 26.62 7 ALA B C 1
ATOM 3968 O O . ALA B 1 7 ? 48.125 -51.844 -32.125 1 26.62 7 ALA B O 1
ATOM 3969 N N . ILE B 1 8 ? 48.188 -53.938 -32.281 1 26.41 8 ILE B N 1
ATOM 3970 C CA . ILE B 1 8 ? 46.781 -54.219 -32.562 1 26.41 8 ILE B CA 1
ATOM 3971 C C . ILE B 1 8 ? 45.969 -54.125 -31.25 1 26.41 8 ILE B C 1
ATOM 3973 O O . ILE B 1 8 ? 46.156 -54.938 -30.344 1 26.41 8 ILE B O 1
ATOM 3977 N N . ILE B 1 9 ? 45.969 -53.031 -30.5 1 29.41 9 ILE B N 1
ATOM 3978 C CA . ILE B 1 9 ? 45.125 -52.906 -29.312 1 29.41 9 ILE B CA 1
ATOM 3979 C C . ILE B 1 9 ? 43.688 -53.281 -29.656 1 29.41 9 ILE B C 1
ATOM 3981 O O . ILE B 1 9 ? 43.062 -52.656 -30.531 1 29.41 9 ILE B O 1
ATOM 3985 N N . LEU B 1 10 ? 43.281 -54.594 -29.594 1 27.25 10 LEU B N 1
ATOM 3986 C CA . LEU B 1 10 ? 41.938 -55.125 -29.625 1 27.25 10 LEU B CA 1
ATOM 3987 C C . LEU B 1 10 ? 41 -54.312 -28.75 1 27.25 10 LEU B C 1
ATOM 3989 O O . LEU B 1 10 ? 41.219 -54.219 -27.531 1 27.25 10 LEU B O 1
ATOM 3993 N N . GLY B 1 11 ? 40.438 -53.188 -29.203 1 25.03 11 GLY B N 1
ATOM 3994 C CA . GLY B 1 11 ? 39.406 -52.344 -28.625 1 25.03 11 GLY B CA 1
ATOM 3995 C C . GLY B 1 11 ? 38.156 -53.125 -28.219 1 25.03 11 GLY B C 1
ATOM 3996 O O . GLY B 1 11 ? 37.438 -53.625 -29.062 1 25.03 11 GLY B O 1
ATOM 3997 N N . ILE B 1 12 ? 38.25 -54.031 -27.219 1 28.34 12 ILE B N 1
ATOM 3998 C CA . ILE B 1 12 ? 37.031 -54.625 -26.656 1 28.34 12 ILE B CA 1
ATOM 3999 C C . ILE B 1 12 ? 36 -53.531 -26.359 1 28.34 12 ILE B C 1
ATOM 4001 O O . ILE B 1 12 ? 36.281 -52.594 -25.609 1 28.34 12 ILE B O 1
ATOM 4005 N N . SER B 1 13 ? 35.125 -53.281 -27.312 1 25.58 13 SER B N 1
ATOM 4006 C CA . SER B 1 13 ? 33.938 -52.438 -27.188 1 25.58 13 SER B CA 1
ATOM 4007 C C . SER B 1 13 ? 33.031 -52.875 -26.031 1 25.58 13 SER B C 1
ATOM 4009 O O . SER B 1 13 ? 32.5 -53.969 -26.062 1 25.58 13 SER B O 1
ATOM 4011 N N . PHE B 1 14 ? 33.469 -52.625 -24.766 1 29.09 14 PHE B N 1
ATOM 4012 C CA . PHE B 1 14 ? 32.531 -52.719 -23.672 1 29.09 14 PHE B CA 1
ATOM 4013 C C . PHE B 1 14 ? 31.234 -51.969 -23.984 1 29.09 14 PHE B C 1
ATOM 4015 O O . PHE B 1 14 ? 31.25 -50.719 -24.109 1 29.09 14 PHE B O 1
ATOM 4022 N N . ILE B 1 15 ? 30.359 -52.562 -24.75 1 28.47 15 ILE B N 1
ATOM 4023 C CA . ILE B 1 15 ? 29 -52.062 -24.844 1 28.47 15 ILE B CA 1
ATOM 4024 C C . ILE B 1 15 ? 28.406 -51.906 -23.453 1 28.47 15 ILE B C 1
ATOM 4026 O O . ILE B 1 15 ? 28.219 -52.906 -22.75 1 28.47 15 ILE B O 1
ATOM 4030 N N . LEU B 1 16 ? 28.812 -50.812 -22.719 1 28.16 16 LEU B N 1
ATOM 4031 C CA . LEU B 1 16 ? 28.016 -50.375 -21.562 1 28.16 16 LEU B CA 1
ATOM 4032 C C . LEU B 1 16 ? 26.531 -50.312 -21.906 1 28.16 16 LEU B C 1
ATOM 4034 O O . LEU B 1 16 ? 26.125 -49.531 -22.75 1 28.16 16 LEU B O 1
ATOM 4038 N N . LEU B 1 17 ? 25.875 -51.406 -21.75 1 28.34 17 LEU B N 1
ATOM 4039 C CA . LEU B 1 17 ? 24.406 -51.406 -21.688 1 28.34 17 LEU B CA 1
ATOM 4040 C C . LEU B 1 17 ? 23.922 -50.406 -20.641 1 28.34 17 LEU B C 1
ATOM 4042 O O . LEU B 1 17 ? 24.062 -50.656 -19.438 1 28.34 17 LEU B O 1
ATOM 4046 N N . THR B 1 18 ? 24.094 -49.125 -20.922 1 33.31 18 THR B N 1
ATOM 4047 C CA . THR B 1 18 ? 23.328 -48.188 -20.109 1 33.31 18 THR B CA 1
ATOM 4048 C C . THR B 1 18 ? 21.844 -48.5 -20.156 1 33.31 18 THR B C 1
ATOM 4050 O O . THR B 1 18 ? 21.219 -48.438 -21.219 1 33.31 18 THR B O 1
ATOM 4053 N N . GLY B 1 19 ? 21.406 -49.438 -19.406 1 28.81 19 GLY B N 1
ATOM 4054 C CA . GLY B 1 19 ? 19.969 -49.562 -19.156 1 28.81 19 GLY B CA 1
ATOM 4055 C C . GLY B 1 19 ? 19.328 -48.219 -18.859 1 28.81 19 GLY B C 1
ATOM 4056 O O . GLY B 1 19 ? 19.719 -47.531 -17.922 1 28.81 19 GLY B O 1
ATOM 4057 N N . THR B 1 20 ? 18.875 -47.594 -19.859 1 32.5 20 THR B N 1
ATOM 4058 C CA . THR B 1 20 ? 17.938 -46.5 -19.734 1 32.5 20 THR B CA 1
ATOM 4059 C C . THR B 1 20 ? 16.75 -46.875 -18.844 1 32.5 20 THR B C 1
ATOM 4061 O O . THR B 1 20 ? 15.938 -47.719 -19.234 1 32.5 20 THR B O 1
ATOM 4064 N N . VAL B 1 21 ? 16.953 -46.969 -17.562 1 30.81 21 VAL B N 1
ATOM 4065 C CA . VAL B 1 21 ? 15.781 -46.906 -16.703 1 30.81 21 VAL B CA 1
ATOM 4066 C C . VAL B 1 21 ? 14.852 -45.781 -17.141 1 30.81 21 VAL B C 1
ATOM 4068 O O . VAL B 1 21 ? 15.203 -44.625 -17.047 1 30.81 21 VAL B O 1
ATOM 4071 N N . LEU B 1 22 ? 14.094 -46 -18.125 1 29.45 22 LEU B N 1
ATOM 4072 C CA . LEU B 1 22 ? 12.914 -45.156 -18.266 1 29.45 22 LEU B CA 1
ATOM 4073 C C . LEU B 1 22 ? 12.227 -44.969 -16.906 1 29.45 22 LEU B C 1
ATOM 4075 O O . LEU B 1 22 ? 11.766 -45.938 -16.312 1 29.45 22 LEU B O 1
ATOM 4079 N N . ALA B 1 23 ? 12.57 -44.031 -16.234 1 35.41 23 ALA B N 1
ATOM 4080 C CA . ALA B 1 23 ? 11.758 -43.531 -15.141 1 35.41 23 ALA B CA 1
ATOM 4081 C C . ALA B 1 23 ? 10.297 -43.406 -15.562 1 35.41 23 ALA B C 1
ATOM 4083 O O . ALA B 1 23 ? 9.953 -42.562 -16.406 1 35.41 23 ALA B O 1
ATOM 4084 N N . ALA B 1 24 ? 9.688 -44.438 -15.641 1 35.22 24 ALA B N 1
ATOM 4085 C CA . ALA B 1 24 ? 8.234 -44.344 -15.75 1 35.22 24 ALA B CA 1
ATOM 4086 C C . ALA B 1 24 ? 7.695 -43.25 -14.82 1 35.22 24 ALA B C 1
ATOM 4088 O O . ALA B 1 24 ? 8.172 -43.094 -13.695 1 35.22 24 ALA B O 1
ATOM 4089 N N . ASN B 1 25 ? 6.871 -42.406 -15.266 1 38.78 25 ASN B N 1
ATOM 4090 C CA . ASN B 1 25 ? 6.125 -41.344 -14.594 1 38.78 25 ASN B CA 1
ATOM 4091 C C . ASN B 1 25 ? 5.352 -41.875 -13.391 1 38.78 25 ASN B C 1
ATOM 4093 O O . ASN B 1 25 ? 4.266 -42.438 -13.547 1 38.78 25 ASN B O 1
ATOM 4097 N N . GLU B 1 26 ? 5.906 -42.5 -12.445 1 43.12 26 GLU B N 1
ATOM 4098 C CA . GLU B 1 26 ? 5.145 -42.969 -11.297 1 43.12 26 GLU B CA 1
ATOM 4099 C C . GLU B 1 26 ? 4.293 -41.844 -10.695 1 43.12 26 GLU B C 1
ATOM 4101 O O . GLU B 1 26 ? 4.824 -40.906 -10.125 1 43.12 26 GLU B O 1
ATOM 4106 N N . THR B 1 27 ? 3.139 -41.625 -11.227 1 55.53 27 THR B N 1
ATOM 4107 C CA . THR B 1 27 ? 2.105 -40.844 -10.57 1 55.53 27 THR B CA 1
ATOM 4108 C C . THR B 1 27 ? 1.986 -41.219 -9.094 1 55.53 27 THR B C 1
ATOM 4110 O O . THR B 1 27 ? 2.246 -42.344 -8.719 1 55.53 27 THR B O 1
ATOM 4113 N N . TYR B 1 28 ? 2.018 -40.219 -8.18 1 71.31 28 TYR B N 1
ATOM 4114 C CA . TYR B 1 28 ? 1.796 -40.438 -6.754 1 71.31 28 TYR B CA 1
ATOM 4115 C C . TYR B 1 28 ? 0.625 -41.375 -6.523 1 71.31 28 TYR B C 1
ATOM 4117 O O . TYR B 1 28 ? -0.479 -41.156 -7.023 1 71.31 28 TYR B O 1
ATOM 4125 N N . ASP B 1 29 ? 0.854 -42.531 -6.074 1 76.62 29 ASP B N 1
ATOM 4126 C CA . ASP B 1 29 ? -0.203 -43.531 -5.852 1 76.62 29 ASP B CA 1
ATOM 4127 C C . ASP B 1 29 ? -1.103 -43.125 -4.691 1 76.62 29 ASP B C 1
ATOM 4129 O O . ASP B 1 29 ? -0.764 -43.344 -3.527 1 76.62 29 ASP B O 1
ATOM 4133 N N . ALA B 1 30 ? -2.197 -42.438 -5.152 1 89.25 30 ALA B N 1
ATOM 4134 C CA . ALA B 1 30 ? -3.195 -42 -4.172 1 89.25 30 ALA B CA 1
ATOM 4135 C C . ALA B 1 30 ? -4.461 -42.844 -4.281 1 89.25 30 ALA B C 1
ATOM 4137 O O . ALA B 1 30 ? -5.566 -42.375 -4.031 1 89.25 30 ALA B O 1
ATOM 4138 N N . GLY B 1 31 ? -4.348 -44.031 -4.684 1 93.38 31 GLY B N 1
ATOM 4139 C CA . GLY B 1 31 ? -5.48 -44.875 -4.969 1 93.38 31 GLY B CA 1
ATOM 4140 C C . GLY B 1 31 ? -6.352 -45.156 -3.756 1 93.38 31 GLY B C 1
ATOM 4141 O O . GLY B 1 31 ? -7.578 -45.094 -3.842 1 93.38 31 GLY B O 1
ATOM 4142 N N . ALA B 1 32 ? -5.734 -45.406 -2.639 1 95.44 32 ALA B N 1
ATOM 4143 C CA . ALA B 1 32 ? -6.484 -45.688 -1.415 1 95.44 32 ALA B CA 1
ATOM 4144 C C . ALA B 1 32 ? -7.301 -44.469 -1 1 95.44 32 ALA B C 1
ATOM 4146 O O . ALA B 1 32 ? -8.43 -44.594 -0.523 1 95.44 32 ALA B O 1
ATOM 4147 N N . PHE B 1 33 ? -6.723 -43.438 -1.104 1 97.31 33 PHE B N 1
ATOM 4148 C CA . PHE B 1 33 ? -7.406 -42.188 -0.766 1 97.31 33 PHE B CA 1
ATOM 4149 C C . PHE B 1 33 ? -8.594 -41.938 -1.692 1 97.31 33 PHE B C 1
ATOM 4151 O O . PHE B 1 33 ? -9.688 -41.594 -1.235 1 97.31 33 PHE B O 1
ATOM 4158 N N . GLN B 1 34 ? -8.398 -42.094 -2.949 1 97.88 34 GLN B N 1
ATOM 4159 C CA . GLN B 1 34 ? -9.477 -41.969 -3.918 1 97.88 34 GLN B CA 1
ATOM 4160 C C . GLN B 1 34 ? -10.641 -42.906 -3.574 1 97.88 34 GLN B C 1
ATOM 4162 O O . GLN B 1 34 ? -11.797 -42.5 -3.59 1 97.88 34 GLN B O 1
ATOM 4167 N N . GLN B 1 35 ? -10.328 -44.062 -3.271 1 97.69 35 GLN B N 1
ATOM 4168 C CA . GLN B 1 35 ? -11.344 -45.062 -2.926 1 97.69 35 GLN B CA 1
ATOM 4169 C C . GLN B 1 35 ? -12.102 -44.656 -1.669 1 97.69 35 GLN B C 1
ATOM 4171 O O . GLN B 1 35 ? -13.328 -44.781 -1.602 1 97.69 35 GLN B O 1
ATOM 4176 N N . ALA B 1 36 ? -11.344 -44.219 -0.753 1 98.25 36 ALA B N 1
ATOM 4177 C CA . ALA B 1 36 ? -11.969 -43.75 0.49 1 98.25 36 ALA B CA 1
ATOM 4178 C C . ALA B 1 36 ? -12.953 -42.625 0.233 1 98.25 36 ALA B C 1
ATOM 4180 O O . ALA B 1 36 ? -14.023 -42.562 0.843 1 98.25 36 ALA B O 1
ATOM 4181 N N . LEU B 1 37 ? -12.609 -41.719 -0.606 1 98.5 37 LEU B N 1
ATOM 4182 C CA . LEU B 1 37 ? -13.477 -40.594 -0.967 1 98.5 37 LEU B CA 1
ATOM 4183 C C . LEU B 1 37 ? -14.742 -41.094 -1.657 1 98.5 37 LEU B C 1
ATOM 4185 O O . LEU B 1 37 ? -15.844 -40.656 -1.335 1 98.5 37 LEU B O 1
ATOM 4189 N N . GLU B 1 38 ? -14.539 -42.031 -2.545 1 98.06 38 GLU B N 1
ATOM 4190 C CA . GLU B 1 38 ? -15.68 -42.562 -3.271 1 98.06 38 GLU B CA 1
ATOM 4191 C C . GLU B 1 38 ? -16.625 -43.312 -2.334 1 98.06 38 GLU B C 1
ATOM 4193 O O . GLU B 1 38 ? -17.844 -43.219 -2.461 1 98.06 38 GLU B O 1
ATOM 4198 N N . GLN B 1 39 ? -16.094 -43.938 -1.447 1 97.25 39 GLN B N 1
ATOM 4199 C CA . GLN B 1 39 ? -16.891 -44.656 -0.458 1 97.25 39 GLN B CA 1
ATOM 4200 C C . GLN B 1 39 ? -17.656 -43.688 0.44 1 97.25 39 GLN B C 1
ATOM 4202 O O . GLN B 1 39 ? -18.703 -44.031 0.968 1 97.25 39 GLN B O 1
ATOM 4207 N N . ASN B 1 40 ? -17.078 -42.594 0.549 1 96.06 40 ASN B N 1
ATOM 4208 C CA . ASN B 1 40 ? -17.703 -41.562 1.383 1 96.06 40 ASN B CA 1
ATOM 4209 C C . ASN B 1 40 ? -18.688 -40.719 0.585 1 96.06 40 ASN B C 1
ATOM 4211 O O . ASN B 1 40 ? -19.031 -39.594 0.991 1 96.06 40 ASN B O 1
ATOM 4215 N N . GLY B 1 41 ? -19.031 -41.125 -0.589 1 96.88 41 GLY B N 1
ATOM 4216 C CA . GLY B 1 41 ? -20.125 -40.531 -1.325 1 96.88 41 GLY B CA 1
ATOM 4217 C C . GLY B 1 41 ? -19.688 -39.406 -2.236 1 96.88 41 GLY B C 1
ATOM 4218 O O . GLY B 1 41 ? -20.453 -38.469 -2.5 1 96.88 41 GLY B O 1
ATOM 4219 N N . PHE B 1 42 ? -18.516 -39.438 -2.666 1 98.19 42 PHE B N 1
ATOM 4220 C CA . PHE B 1 42 ? -18.031 -38.438 -3.59 1 98.19 42 PHE B CA 1
ATOM 4221 C C . PHE B 1 42 ? -17.797 -39 -4.977 1 98.19 42 PHE B C 1
ATOM 4223 O O . PHE B 1 42 ? -17.406 -40.188 -5.105 1 98.19 42 PHE B O 1
ATOM 4230 N N . THR B 1 43 ? -18.125 -38.219 -6.027 1 98 43 THR B N 1
ATOM 4231 C CA . THR B 1 43 ? -17.516 -38.438 -7.336 1 98 43 THR B CA 1
ATOM 4232 C C . THR B 1 43 ? -16.109 -37.812 -7.371 1 98 43 THR B C 1
ATOM 4234 O O . THR B 1 43 ? -15.938 -36.625 -7.051 1 98 43 THR B O 1
ATOM 4237 N N . VAL B 1 44 ? -15.156 -38.625 -7.707 1 98.19 44 VAL B N 1
ATOM 4238 C CA . VAL B 1 44 ? -13.766 -38.219 -7.699 1 98.19 44 VAL B CA 1
ATOM 4239 C C . VAL B 1 44 ? -13.219 -38.219 -9.125 1 98.19 44 VAL B C 1
ATOM 4241 O O . VAL B 1 44 ? -13.211 -39.25 -9.789 1 98.19 44 VAL B O 1
ATOM 4244 N N . GLN B 1 45 ? -12.797 -37.031 -9.656 1 97 45 GLN B N 1
ATOM 4245 C CA . GLN B 1 45 ? -12.172 -36.906 -10.969 1 97 45 GLN B CA 1
ATOM 4246 C C . GLN B 1 45 ? -10.695 -36.531 -10.844 1 97 45 GLN B C 1
ATOM 4248 O O . GLN B 1 45 ? -10.352 -35.531 -10.195 1 97 45 GLN B O 1
ATOM 4253 N N . GLU B 1 46 ? -9.891 -37.344 -11.43 1 96.38 46 GLU B N 1
ATOM 4254 C CA . GLU B 1 46 ? -8.453 -37.125 -11.312 1 96.38 46 GLU B CA 1
ATOM 4255 C C . GLU B 1 46 ? -7.934 -36.156 -12.367 1 96.38 46 GLU B C 1
ATOM 4257 O O . GLU B 1 46 ? -8.273 -36.281 -13.547 1 96.38 46 GLU B O 1
ATOM 4262 N N . GLY B 1 47 ? -7.223 -35.156 -11.914 1 96.88 47 GLY B N 1
ATOM 4263 C CA . GLY B 1 47 ? -6.449 -34.25 -12.75 1 96.88 47 GLY B CA 1
ATOM 4264 C C . GLY B 1 47 ? -4.953 -34.438 -12.633 1 96.88 47 GLY B C 1
ATOM 4265 O O . GLY B 1 47 ? -4.492 -35.562 -12.414 1 96.88 47 GLY B O 1
ATOM 4266 N N . GLU B 1 48 ? -4.195 -33.375 -12.859 1 96.19 48 GLU B N 1
ATOM 4267 C CA . GLU B 1 48 ? -2.746 -33.5 -12.734 1 96.19 48 GLU B CA 1
ATOM 4268 C C . GLU B 1 48 ? -2.119 -32.125 -12.422 1 96.19 48 GLU B C 1
ATOM 4270 O O . GLU B 1 48 ? -2.768 -31.094 -12.578 1 96.19 48 GLU B O 1
ATOM 4275 N N . VAL B 1 49 ? -0.95 -32.219 -11.859 1 97.19 49 VAL B N 1
ATOM 4276 C CA . VAL B 1 49 ? -0.11 -31.031 -11.711 1 97.19 49 VAL B CA 1
ATOM 4277 C C . VAL B 1 49 ? 0.817 -30.891 -12.914 1 97.19 49 VAL B C 1
ATOM 4279 O O . VAL B 1 49 ? 1.466 -31.859 -13.32 1 97.19 49 VAL B O 1
ATOM 4282 N N . GLY B 1 50 ? 0.829 -29.703 -13.523 1 96.75 50 GLY B N 1
ATOM 4283 C CA . GLY B 1 50 ? 1.672 -29.516 -14.695 1 96.75 50 GLY B CA 1
ATOM 4284 C C . GLY B 1 50 ? 2.318 -28.141 -14.75 1 96.75 50 GLY B C 1
ATOM 4285 O O . GLY B 1 50 ? 1.879 -27.219 -14.062 1 96.75 50 GLY B O 1
ATOM 4286 N N . TYR B 1 51 ? 3.367 -28.094 -15.516 1 96.88 51 TYR B N 1
ATOM 4287 C CA . TYR B 1 51 ? 4.09 -26.844 -15.711 1 96.88 51 TYR B CA 1
ATOM 4288 C C . TYR B 1 51 ? 3.361 -25.953 -16.703 1 96.88 51 TYR B C 1
ATOM 4290 O O . TYR B 1 51 ? 3.104 -26.359 -17.844 1 96.88 51 TYR B O 1
ATOM 4298 N N . PHE B 1 52 ? 2.963 -24.766 -16.266 1 96.81 52 PHE B N 1
ATOM 4299 C CA . PHE B 1 52 ? 2.359 -23.75 -17.141 1 96.81 52 PHE B CA 1
ATOM 4300 C C . PHE B 1 52 ? 3.422 -22.828 -17.703 1 96.81 52 PHE B C 1
ATOM 4302 O O . PHE B 1 52 ? 3.736 -21.797 -17.109 1 96.81 52 PHE B O 1
ATOM 4309 N N . ASP B 1 53 ? 3.875 -23.125 -18.875 1 96.12 53 ASP B N 1
ATOM 4310 C CA . ASP B 1 53 ? 4.984 -22.422 -19.516 1 96.12 53 ASP B CA 1
ATOM 4311 C C . ASP B 1 53 ? 4.484 -21.203 -20.281 1 96.12 53 ASP B C 1
ATOM 4313 O O . ASP B 1 53 ? 4.254 -21.281 -21.5 1 96.12 53 ASP B O 1
ATOM 4317 N N . PHE B 1 54 ? 4.496 -20.078 -19.641 1 95.88 54 PHE B N 1
ATOM 4318 C CA . PHE B 1 54 ? 3.984 -18.828 -20.219 1 95.88 54 PHE B CA 1
ATOM 4319 C C . PHE B 1 54 ? 4.777 -18.453 -21.469 1 95.88 54 PHE B C 1
ATOM 4321 O O . PHE B 1 54 ? 4.203 -18 -22.453 1 95.88 54 PHE B O 1
ATOM 4328 N N . LEU B 1 55 ? 6.059 -18.609 -21.438 1 96.25 55 LEU B N 1
ATOM 4329 C CA . LEU B 1 55 ? 6.914 -18.203 -22.547 1 96.25 55 LEU B CA 1
ATOM 4330 C C . LEU B 1 55 ? 6.664 -19.078 -23.766 1 96.25 55 LEU B C 1
ATOM 4332 O O . LEU B 1 55 ? 6.59 -18.578 -24.891 1 96.25 55 LEU B O 1
ATOM 4336 N N . LYS B 1 56 ? 6.57 -20.328 -23.562 1 96.06 56 LYS B N 1
ATOM 4337 C CA . LYS B 1 56 ? 6.285 -21.25 -24.656 1 96.06 56 LYS B CA 1
ATOM 4338 C C . LYS B 1 56 ? 4.945 -20.922 -25.312 1 96.06 56 LYS B C 1
ATOM 4340 O O . LYS B 1 56 ? 4.832 -20.906 -26.531 1 96.06 56 LYS B O 1
ATOM 4345 N N . LEU B 1 57 ? 3.979 -20.703 -24.484 1 97.56 57 LEU B N 1
ATOM 4346 C CA . LEU B 1 57 ? 2.648 -20.406 -25.016 1 97.56 57 LEU B CA 1
ATOM 4347 C C . LEU B 1 57 ? 2.652 -19.109 -25.812 1 97.56 57 LEU B C 1
ATOM 4349 O O . LEU B 1 57 ? 1.952 -19 -26.828 1 97.56 57 LEU B O 1
ATOM 4353 N N . PHE B 1 58 ? 3.416 -18.172 -25.344 1 97.62 58 PHE B N 1
ATOM 4354 C CA . PHE B 1 58 ? 3.574 -16.922 -26.094 1 97.62 58 PHE B CA 1
ATOM 4355 C C . PHE B 1 58 ? 4.336 -17.156 -27.391 1 97.62 58 PHE B C 1
ATOM 4357 O O . PHE B 1 58 ? 3.922 -16.688 -28.453 1 97.62 58 PHE B O 1
ATOM 4364 N N . GLU B 1 59 ? 5.41 -17.906 -27.344 1 97.31 59 GLU B N 1
ATOM 4365 C CA . GLU B 1 59 ? 6.246 -18.219 -28.5 1 97.31 59 GLU B CA 1
ATOM 4366 C C . GLU B 1 59 ? 5.438 -18.922 -29.594 1 97.31 59 GLU B C 1
ATOM 4368 O O . GLU B 1 59 ? 5.578 -18.594 -30.781 1 97.31 59 GLU B O 1
ATOM 4373 N N . GLU B 1 60 ? 4.59 -19.75 -29.172 1 97.5 60 GLU B N 1
ATOM 4374 C CA . GLU B 1 60 ? 3.812 -20.562 -30.109 1 97.5 60 GLU B CA 1
ATOM 4375 C C . GLU B 1 60 ? 2.559 -19.812 -30.562 1 97.5 60 GLU B C 1
ATOM 4377 O O . GLU B 1 60 ? 1.78 -20.344 -31.359 1 97.5 60 GLU B O 1
ATOM 4382 N N . GLY B 1 61 ? 2.271 -18.688 -29.969 1 96 61 GLY B N 1
ATOM 4383 C CA . GLY B 1 61 ? 1.152 -17.859 -30.406 1 96 61 GLY B CA 1
ATOM 4384 C C . GLY B 1 61 ? -0.17 -18.281 -29.797 1 96 61 GLY B C 1
ATOM 4385 O O . GLY B 1 61 ? -1.233 -17.844 -30.234 1 96 61 GLY B O 1
ATOM 4386 N N . VAL B 1 62 ? -0.108 -19.141 -28.812 1 96.44 62 VAL B N 1
ATOM 4387 C CA . VAL B 1 62 ? -1.319 -19.609 -28.141 1 96.44 62 VAL B CA 1
ATOM 4388 C C . VAL B 1 62 ? -1.852 -18.516 -27.219 1 96.44 62 VAL B C 1
ATOM 4390 O O . VAL B 1 62 ? -3.064 -18.344 -27.078 1 96.44 62 VAL B O 1
ATOM 4393 N N . LEU B 1 63 ? -0.956 -17.812 -26.562 1 96.69 63 LEU B N 1
ATOM 4394 C CA . LEU B 1 63 ? -1.278 -16.625 -25.766 1 96.69 63 LEU B CA 1
ATOM 4395 C C . LEU B 1 63 ? -0.695 -15.375 -26.406 1 96.69 63 LEU B C 1
ATOM 4397 O O . LEU B 1 63 ? 0.398 -15.406 -26.969 1 96.69 63 LEU B O 1
ATOM 4401 N N . PRO B 1 64 ? -1.377 -14.266 -26.266 1 96 64 PRO B N 1
ATOM 4402 C CA . PRO B 1 64 ? -0.882 -13.016 -26.859 1 96 64 PRO B CA 1
ATOM 4403 C C . PRO B 1 64 ? 0.238 -12.375 -26.047 1 96 64 PRO B C 1
ATOM 4405 O O . PRO B 1 64 ? 0.846 -11.398 -26.484 1 96 64 PRO B O 1
ATOM 4408 N N . SER B 1 65 ? 0.513 -12.93 -24.875 1 96.25 65 SER B N 1
ATOM 4409 C CA . SER B 1 65 ? 1.493 -12.391 -23.938 1 96.25 65 SER B CA 1
ATOM 4410 C C . SER B 1 65 ? 2.039 -13.477 -23.016 1 96.25 65 SER B C 1
ATOM 4412 O O . SER B 1 65 ? 1.467 -14.562 -22.922 1 96.25 65 SER B O 1
ATOM 4414 N N . ALA B 1 66 ? 3.152 -13.109 -22.453 1 97.12 66 ALA B N 1
ATOM 4415 C CA . ALA B 1 66 ? 3.709 -14 -21.438 1 97.12 66 ALA B CA 1
ATOM 4416 C C . ALA B 1 66 ? 3.295 -13.562 -20.031 1 97.12 66 ALA B C 1
ATOM 4418 O O . ALA B 1 66 ? 3.758 -14.117 -19.031 1 97.12 66 ALA B O 1
ATOM 4419 N N . TYR B 1 67 ? 2.553 -12.523 -19.875 1 95.81 67 TYR B N 1
ATOM 4420 C CA . TYR B 1 67 ? 1.854 -12.039 -18.703 1 95.81 67 TYR B CA 1
ATOM 4421 C C . TYR B 1 67 ? 2.822 -11.836 -17.531 1 95.81 67 TYR B C 1
ATOM 4423 O O . TYR B 1 67 ? 2.479 -12.094 -16.391 1 95.81 67 TYR B O 1
ATOM 4431 N N . GLY B 1 68 ? 4.055 -11.453 -17.828 1 96.25 68 GLY B N 1
ATOM 4432 C CA . GLY B 1 68 ? 4.992 -11.047 -16.797 1 96.25 68 GLY B CA 1
ATOM 4433 C C . GLY B 1 68 ? 5.625 -12.219 -16.078 1 96.25 68 GLY B C 1
ATOM 4434 O O . GLY B 1 68 ? 5.891 -12.148 -14.875 1 96.25 68 GLY B O 1
ATOM 4435 N N . ASN B 1 69 ? 5.922 -13.273 -16.734 1 96.5 69 ASN B N 1
ATOM 4436 C CA . ASN B 1 69 ? 6.551 -14.453 -16.141 1 96.5 69 ASN B CA 1
ATOM 4437 C C . ASN B 1 69 ? 7.848 -14.086 -15.422 1 96.5 69 ASN B C 1
ATOM 4439 O O . ASN B 1 69 ? 8.555 -13.164 -15.828 1 96.5 69 ASN B O 1
ATOM 4443 N N . ASN B 1 70 ? 8.047 -14.719 -14.305 1 94.25 70 ASN B N 1
ATOM 4444 C CA . ASN B 1 70 ? 9.344 -14.703 -13.633 1 94.25 70 ASN B CA 1
ATOM 4445 C C . ASN B 1 70 ? 10.188 -15.914 -14 1 94.25 70 ASN B C 1
ATOM 4447 O O . ASN B 1 70 ? 9.898 -17.031 -13.562 1 94.25 70 ASN B O 1
ATOM 4451 N N . PRO B 1 71 ? 11.219 -15.656 -14.742 1 91.5 71 PRO B N 1
ATOM 4452 C CA . PRO B 1 71 ? 12.016 -16.797 -15.211 1 91.5 71 PRO B CA 1
ATOM 4453 C C . PRO B 1 71 ? 12.562 -17.641 -14.062 1 91.5 71 PRO B C 1
ATOM 4455 O O . PRO B 1 71 ? 12.883 -18.812 -14.258 1 91.5 71 PRO B O 1
ATOM 4458 N N . THR B 1 72 ? 12.68 -17.109 -12.93 1 87.5 72 THR B N 1
ATOM 4459 C CA . THR B 1 72 ? 13.203 -17.844 -11.781 1 87.5 72 THR B CA 1
ATOM 4460 C C . THR B 1 72 ? 12.148 -18.797 -11.227 1 87.5 72 THR B C 1
ATOM 4462 O O . THR B 1 72 ? 12.469 -19.719 -10.469 1 87.5 72 THR B O 1
ATOM 4465 N N . THR B 1 73 ? 10.945 -18.547 -11.484 1 90.38 73 THR B N 1
ATOM 4466 C CA . THR B 1 73 ? 9.836 -19.312 -10.922 1 90.38 73 THR B CA 1
ATOM 4467 C C . THR B 1 73 ? 9.312 -20.328 -11.93 1 90.38 73 THR B C 1
ATOM 4469 O O . THR B 1 73 ? 9.07 -19.984 -13.086 1 90.38 73 THR B O 1
ATOM 4472 N N . LYS B 1 74 ? 9.164 -21.516 -11.461 1 92.56 74 LYS B N 1
ATOM 4473 C CA . LYS B 1 74 ? 8.5 -22.547 -12.258 1 92.56 74 LYS B CA 1
ATOM 4474 C C . LYS B 1 74 ? 7.023 -22.656 -11.883 1 92.56 74 LYS B C 1
ATOM 4476 O O . LYS B 1 74 ? 6.684 -23.219 -10.836 1 92.56 74 LYS B O 1
ATOM 4481 N N . TYR B 1 75 ? 6.211 -22.281 -12.773 1 96 75 TYR B N 1
ATOM 4482 C CA . TYR B 1 75 ? 4.785 -22.188 -12.477 1 96 75 TYR B CA 1
ATOM 4483 C C . TYR B 1 75 ? 4.102 -23.531 -12.68 1 96 75 TYR B C 1
ATOM 4485 O O . TYR B 1 75 ? 3.654 -23.859 -13.781 1 96 75 TYR B O 1
ATOM 4493 N N . LEU B 1 76 ? 4.02 -24.234 -11.633 1 97.69 76 LEU B N 1
ATOM 4494 C CA . LEU B 1 76 ? 3.143 -25.391 -11.656 1 97.69 76 LEU B CA 1
ATOM 4495 C C . LEU B 1 76 ? 1.702 -25 -11.352 1 97.69 76 LEU B C 1
ATOM 4497 O O . LEU B 1 76 ? 1.458 -24.109 -10.531 1 97.69 76 LEU B O 1
ATOM 4501 N N . ILE B 1 77 ? 0.806 -25.641 -12.031 1 98 77 ILE B N 1
ATOM 4502 C CA . ILE B 1 77 ? -0.605 -25.312 -11.852 1 98 77 ILE B CA 1
ATOM 4503 C C . ILE B 1 77 ? -1.428 -26.609 -11.773 1 98 77 ILE B C 1
ATOM 4505 O O . ILE B 1 77 ? -1.005 -27.656 -12.266 1 98 77 ILE B O 1
ATOM 4509 N N . TYR B 1 78 ? -2.582 -26.531 -11.055 1 98.19 78 TYR B N 1
ATOM 4510 C CA . TYR B 1 78 ? -3.537 -27.641 -11.055 1 98.19 78 TYR B CA 1
ATOM 4511 C C . TYR B 1 78 ? -4.312 -27.672 -12.367 1 98.19 78 TYR B C 1
ATOM 4513 O O . TYR B 1 78 ? -5.059 -26.75 -12.688 1 98.19 78 TYR B O 1
ATOM 4521 N N . PHE B 1 79 ? -4.133 -28.703 -13.109 1 98 79 PHE B N 1
ATOM 4522 C CA . PHE B 1 79 ? -5.051 -29.016 -14.203 1 98 79 PHE B CA 1
ATOM 4523 C C . PHE B 1 79 ? -6.188 -29.906 -13.719 1 98 79 PHE B C 1
ATOM 4525 O O . PHE B 1 79 ? -6 -31.109 -13.508 1 98 79 PHE B O 1
ATOM 4532 N N . VAL B 1 80 ? -7.324 -29.297 -13.602 1 98.12 80 VAL B N 1
ATOM 4533 C CA . VAL B 1 80 ? -8.469 -29.922 -12.961 1 98.12 80 VAL B CA 1
ATOM 4534 C C . VAL B 1 80 ? -9.523 -30.281 -14.008 1 98.12 80 VAL B C 1
ATOM 4536 O O . VAL B 1 80 ? -9.789 -29.484 -14.922 1 98.12 80 VAL B O 1
ATOM 4539 N N . PRO B 1 81 ? -10.117 -31.438 -13.93 1 96.94 81 PRO B N 1
ATOM 4540 C CA . PRO B 1 81 ? -11.242 -31.734 -14.828 1 96.94 81 PRO B CA 1
ATOM 4541 C C . PRO B 1 81 ? -12.43 -30.797 -14.617 1 96.94 81 PRO B C 1
ATOM 4543 O O . PRO B 1 81 ? -12.664 -30.344 -13.5 1 96.94 81 PRO B O 1
ATOM 4546 N N . PRO B 1 82 ? -13.102 -30.547 -15.742 1 95.56 82 PRO B N 1
ATOM 4547 C CA . PRO B 1 82 ? -14.359 -29.828 -15.523 1 95.56 82 PRO B CA 1
ATOM 4548 C C . PRO B 1 82 ? -15.336 -30.625 -14.656 1 95.56 82 PRO B C 1
ATOM 4550 O O . PRO B 1 82 ? -15.148 -31.828 -14.445 1 95.56 82 PRO B O 1
ATOM 4553 N N . ALA B 1 83 ? -16.297 -29.859 -14.188 1 93.88 83 ALA B N 1
ATOM 4554 C CA . ALA B 1 83 ? -17.328 -30.562 -13.43 1 93.88 83 ALA B CA 1
ATOM 4555 C C . ALA B 1 83 ? -17.922 -31.688 -14.258 1 93.88 83 ALA B C 1
ATOM 4557 O O . ALA B 1 83 ? -17.891 -31.656 -15.484 1 93.88 83 ALA B O 1
ATOM 4558 N N . PRO B 1 84 ? -18.484 -32.656 -13.57 1 88.62 84 PRO B N 1
ATOM 4559 C CA . PRO B 1 84 ? -19.125 -33.75 -14.312 1 88.62 84 PRO B CA 1
ATOM 4560 C C . PRO B 1 84 ? -20.156 -33.25 -15.32 1 88.62 84 PRO B C 1
ATOM 4562 O O . PRO B 1 84 ? -21.031 -32.438 -14.977 1 88.62 84 PRO B O 1
ATOM 4565 N N . GLY B 1 85 ? -19.969 -33.656 -16.531 1 84.69 85 GLY B N 1
ATOM 4566 C CA . GLY B 1 85 ? -20.938 -33.312 -17.562 1 84.69 85 GLY B CA 1
ATOM 4567 C C . GLY B 1 85 ? -20.547 -32.062 -18.344 1 84.69 85 GLY B C 1
ATOM 4568 O O . GLY B 1 85 ? -21.203 -31.703 -19.312 1 84.69 85 GLY B O 1
ATOM 4569 N N . TYR B 1 86 ? -19.5 -31.406 -17.922 1 87.81 86 TYR B N 1
ATOM 4570 C CA . TYR B 1 86 ? -19.047 -30.188 -18.609 1 87.81 86 TYR B CA 1
ATOM 4571 C C . TYR B 1 86 ? -17.828 -30.469 -19.484 1 87.81 86 TYR B C 1
ATOM 4573 O O . TYR B 1 86 ? -17.156 -31.5 -19.312 1 87.81 86 TYR B O 1
ATOM 4581 N N . GLU B 1 87 ? -17.594 -29.547 -20.375 1 87.56 87 GLU B N 1
ATOM 4582 C CA . GLU B 1 87 ? -16.453 -29.688 -21.281 1 87.56 87 GLU B CA 1
ATOM 4583 C C . GLU B 1 87 ? -15.523 -28.484 -21.188 1 87.56 87 GLU B C 1
ATOM 4585 O O . GLU B 1 87 ? -15.922 -27.422 -20.719 1 87.56 87 GLU B O 1
ATOM 4590 N N . VAL B 1 88 ? -14.336 -28.844 -21.594 1 90.94 88 VAL B N 1
ATOM 4591 C CA . VAL B 1 88 ? -13.344 -27.781 -21.672 1 90.94 88 VAL B CA 1
ATOM 4592 C C . VAL B 1 88 ? -13.508 -27 -22.969 1 90.94 88 VAL B C 1
ATOM 4594 O O . VAL B 1 88 ? -13.844 -27.578 -24 1 90.94 88 VAL B O 1
ATOM 4597 N N . ASP B 1 89 ? -13.281 -25.672 -22.891 1 87.75 89 ASP B N 1
ATOM 4598 C CA . ASP B 1 89 ? -13.438 -24.875 -24.109 1 87.75 89 ASP B CA 1
ATOM 4599 C C . ASP B 1 89 ? -12.242 -25.047 -25.031 1 87.75 89 ASP B C 1
ATOM 4601 O O . ASP B 1 89 ? -11.219 -25.609 -24.656 1 87.75 89 ASP B O 1
ATOM 4605 N N . GLU B 1 90 ? -12.398 -24.531 -26.234 1 90 90 GLU B N 1
ATOM 4606 C CA . GLU B 1 90 ? -11.422 -24.734 -27.312 1 90 90 GLU B CA 1
ATOM 4607 C C . GLU B 1 90 ? -10.094 -24.062 -26.984 1 90 90 GLU B C 1
ATOM 4609 O O . GLU B 1 90 ? -9.023 -24.594 -27.281 1 90 90 GLU B O 1
ATOM 4614 N N . GLN B 1 91 ? -10.133 -22.906 -26.453 1 90.38 91 GLN B N 1
ATOM 4615 C CA . GLN B 1 91 ? -8.898 -22.203 -26.125 1 90.38 91 GLN B CA 1
ATOM 4616 C C . GLN B 1 91 ? -8.078 -22.984 -25.109 1 90.38 91 GLN B C 1
ATOM 4618 O O . GLN B 1 91 ? -6.852 -23.047 -25.203 1 90.38 91 GLN B O 1
ATOM 4623 N N . ILE B 1 92 ? -8.766 -23.516 -24.219 1 93.94 92 ILE B N 1
ATOM 4624 C CA . ILE B 1 92 ? -8.102 -24.312 -23.188 1 93.94 92 ILE B CA 1
ATOM 4625 C C . ILE B 1 92 ? -7.516 -25.578 -23.812 1 93.94 92 ILE B C 1
ATOM 4627 O O . ILE B 1 92 ? -6.422 -26 -23.453 1 93.94 92 ILE B O 1
ATOM 4631 N N . LYS B 1 93 ? -8.203 -26.141 -24.75 1 94.44 93 LYS B N 1
ATOM 4632 C CA . LYS B 1 93 ? -7.688 -27.312 -25.438 1 94.44 93 LYS B CA 1
ATOM 4633 C C . LYS B 1 93 ? -6.371 -27.016 -26.141 1 94.44 93 LYS B C 1
ATOM 4635 O O . LYS B 1 93 ? -5.449 -27.828 -26.141 1 94.44 93 LYS B O 1
ATOM 4640 N N . GLN B 1 94 ? -6.301 -25.875 -26.703 1 95 94 GLN B N 1
ATOM 4641 C CA . GLN B 1 94 ? -5.07 -25.469 -27.359 1 95 94 GLN B CA 1
ATOM 4642 C C . GLN B 1 94 ? -3.93 -25.312 -26.359 1 95 94 GLN B C 1
ATOM 4644 O O . GLN B 1 94 ? -2.799 -25.734 -26.625 1 95 94 GLN B O 1
ATOM 4649 N N . ILE B 1 95 ? -4.227 -24.75 -25.219 1 95.62 95 ILE B N 1
ATOM 4650 C CA . ILE B 1 95 ? -3.236 -24.547 -24.172 1 95.62 95 ILE B CA 1
ATOM 4651 C C . ILE B 1 95 ? -2.736 -25.906 -23.672 1 95.62 95 ILE B C 1
ATOM 4653 O O . ILE B 1 95 ? -1.528 -26.156 -23.625 1 95.62 95 ILE B O 1
ATOM 4657 N N . THR B 1 96 ? -3.658 -26.766 -23.375 1 95.56 96 THR B N 1
ATOM 4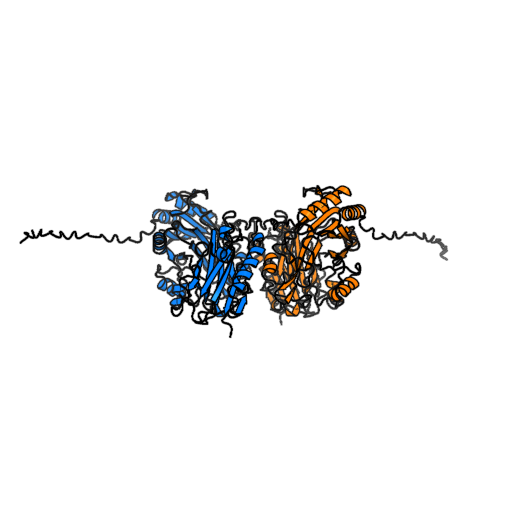658 C CA . THR B 1 96 ? -3.285 -28.062 -22.812 1 95.56 96 THR B CA 1
ATOM 4659 C C . THR B 1 96 ? -2.521 -28.891 -23.844 1 95.56 96 THR B C 1
ATOM 4661 O O . THR B 1 96 ? -1.559 -29.578 -23.5 1 95.56 96 THR B O 1
ATOM 4664 N N . SER B 1 97 ? -2.947 -28.828 -25.062 1 95.62 97 SER B N 1
ATOM 4665 C CA . SER B 1 97 ? -2.244 -29.547 -26.125 1 95.62 97 SER B CA 1
ATOM 4666 C C . SER B 1 97 ? -0.815 -29.031 -26.281 1 95.62 97 SER B C 1
ATOM 4668 O O . SER B 1 97 ? 0.122 -29.828 -26.391 1 95.62 97 SER B O 1
ATOM 4670 N N . THR B 1 98 ? -0.697 -27.781 -26.266 1 96.06 98 THR B N 1
ATOM 4671 C CA . THR B 1 98 ? 0.614 -27.172 -26.438 1 96.06 98 THR B CA 1
ATOM 4672 C C . THR B 1 98 ? 1.533 -27.516 -25.281 1 96.06 98 THR B C 1
ATOM 4674 O O . THR B 1 98 ? 2.73 -27.734 -25.469 1 96.06 98 THR B O 1
ATOM 4677 N N . LEU B 1 99 ? 1.021 -27.625 -24.062 1 95.75 99 LEU B N 1
ATOM 4678 C CA . LEU B 1 99 ? 1.81 -27.891 -22.859 1 95.75 99 LEU B CA 1
ATOM 4679 C C . LEU B 1 99 ? 2.021 -29.391 -22.656 1 95.75 99 LEU B C 1
ATOM 4681 O O . LEU B 1 99 ? 2.863 -29.797 -21.859 1 95.75 99 LEU B O 1
ATOM 4685 N N . GLY B 1 100 ? 1.241 -30.203 -23.359 1 93.69 100 GLY B N 1
ATOM 4686 C CA . GLY B 1 100 ? 1.385 -31.656 -23.281 1 93.69 100 GLY B CA 1
ATOM 4687 C C . GLY B 1 100 ? 0.827 -32.25 -22 1 93.69 100 GLY B C 1
ATOM 4688 O O . GLY B 1 100 ? 1.396 -33.188 -21.453 1 93.69 100 GLY B O 1
ATOM 4689 N N . VAL B 1 101 ? -0.2 -31.625 -21.484 1 92.38 101 VAL B N 1
ATOM 4690 C CA . VAL B 1 101 ? -0.815 -32.156 -20.25 1 92.38 101 VAL B CA 1
ATOM 4691 C C . VAL B 1 101 ? -2.051 -32.969 -20.609 1 92.38 101 VAL B C 1
ATOM 4693 O O . VAL B 1 101 ? -2.438 -33.062 -21.781 1 92.38 101 VAL B O 1
ATOM 4696 N N . LYS B 1 102 ? -2.598 -33.562 -19.562 1 86.81 102 LYS B N 1
ATOM 4697 C CA . LYS B 1 102 ? -3.742 -34.469 -19.734 1 86.81 102 LYS B CA 1
ATOM 4698 C C . LYS B 1 102 ? -4.887 -33.75 -20.453 1 86.81 102 LYS B C 1
ATOM 4700 O O . LYS B 1 102 ? -5.184 -32.594 -20.172 1 86.81 102 LYS B O 1
ATOM 4705 N N . GLU B 1 103 ? -5.523 -34.5 -21.297 1 87.19 103 GLU B N 1
ATOM 4706 C CA . GLU B 1 103 ? -6.676 -33.969 -22.016 1 87.19 103 GLU B CA 1
ATOM 4707 C C . GLU B 1 103 ? -7.875 -33.812 -21.078 1 87.19 103 GLU B C 1
ATOM 4709 O O . GLU B 1 103 ? -7.93 -34.438 -20.016 1 87.19 103 GLU B O 1
ATOM 4714 N N . ASN B 1 104 ? -8.734 -32.938 -21.422 1 91.69 104 ASN B N 1
ATOM 4715 C CA . ASN B 1 104 ? -9.992 -32.688 -20.734 1 91.69 104 ASN B CA 1
ATOM 4716 C C . ASN B 1 104 ? -9.75 -32.156 -19.312 1 91.69 104 ASN B C 1
ATOM 4718 O O . ASN B 1 104 ? -10.398 -32.625 -18.375 1 91.69 104 ASN B O 1
ATOM 4722 N N . THR B 1 105 ? -8.742 -31.469 -19.094 1 96.44 105 THR B N 1
ATOM 4723 C CA . THR B 1 105 ? -8.477 -30.703 -17.875 1 96.44 105 THR B CA 1
ATOM 4724 C C . THR B 1 105 ? -8.328 -29.219 -18.188 1 96.44 105 THR B C 1
ATOM 4726 O O . THR B 1 105 ? -8.172 -28.844 -19.359 1 96.44 105 THR B O 1
ATOM 4729 N N . THR B 1 106 ? -8.461 -28.453 -17.219 1 97.31 106 THR B N 1
ATOM 4730 C CA . THR B 1 106 ? -8.344 -27 -17.375 1 97.31 106 THR B CA 1
ATOM 4731 C C . THR B 1 106 ? -7.512 -26.406 -16.25 1 97.31 106 THR B C 1
ATOM 4733 O O . THR B 1 106 ? -7.609 -26.844 -15.102 1 97.31 106 THR B O 1
ATOM 4736 N N . PRO B 1 107 ? -6.633 -25.453 -16.578 1 97.38 107 PRO B N 1
ATOM 4737 C CA . PRO B 1 107 ? -5.93 -24.703 -15.523 1 97.38 107 PRO B CA 1
ATOM 4738 C C . PRO B 1 107 ? -6.832 -23.688 -14.812 1 97.38 107 PRO B C 1
ATOM 4740 O O . PRO B 1 107 ? -6.477 -23.188 -13.742 1 97.38 107 PRO B O 1
ATOM 4743 N N . PHE B 1 108 ? -7.969 -23.312 -15.453 1 97.19 108 PHE B N 1
ATOM 4744 C CA . PHE B 1 108 ? -8.93 -22.359 -14.906 1 97.19 108 PHE B CA 1
ATOM 4745 C C . PHE B 1 108 ? -10.297 -23 -14.742 1 97.19 108 PHE B C 1
ATOM 4747 O O . PHE B 1 108 ? -10.977 -23.297 -15.727 1 97.19 108 PHE B O 1
ATOM 4754 N N . TRP B 1 109 ? -10.648 -23.172 -13.539 1 97.44 109 TRP B N 1
ATOM 4755 C CA . TRP B 1 109 ? -11.82 -24.016 -13.289 1 97.44 109 TRP B CA 1
ATOM 4756 C C . TRP B 1 109 ? -12.812 -23.297 -12.375 1 97.44 109 TRP B C 1
ATOM 4758 O O . TRP B 1 109 ? -12.422 -22.484 -11.539 1 97.44 109 TRP B O 1
ATOM 4768 N N . ASN B 1 110 ? -14.047 -23.547 -12.578 1 97.06 110 ASN B N 1
ATOM 4769 C CA . ASN B 1 110 ? -15.07 -23.156 -11.609 1 97.06 110 ASN B CA 1
ATOM 4770 C C . ASN B 1 110 ? -15.234 -24.219 -10.523 1 97.06 110 ASN B C 1
ATOM 4772 O O . ASN B 1 110 ? -14.727 -25.328 -10.648 1 97.06 110 ASN B O 1
ATOM 4776 N N . LEU B 1 111 ? -15.812 -23.859 -9.477 1 97.88 111 LEU B N 1
ATOM 4777 C CA . LEU B 1 111 ? -15.969 -24.75 -8.32 1 97.88 111 LEU B CA 1
ATOM 4778 C C . LEU B 1 111 ? -17.281 -24.453 -7.59 1 97.88 111 LEU B C 1
ATOM 4780 O O . LEU B 1 111 ? -17.578 -23.297 -7.285 1 97.88 111 LEU B O 1
ATOM 4784 N N . GLY B 1 112 ? -18.062 -25.484 -7.367 1 97.19 112 GLY B N 1
ATOM 4785 C CA . GLY B 1 112 ? -19.234 -25.328 -6.512 1 97.19 112 GLY B CA 1
ATOM 4786 C C . GLY B 1 112 ? -18.875 -25.094 -5.055 1 97.19 112 GLY B C 1
ATOM 4787 O O . GLY B 1 112 ? -17.812 -25.516 -4.594 1 97.19 112 GLY B O 1
ATOM 4788 N N . SER B 1 113 ? -19.859 -24.531 -4.309 1 97.31 113 SER B N 1
ATOM 4789 C CA . SER B 1 113 ? -19.625 -24.234 -2.902 1 97.31 113 SER B CA 1
ATOM 4790 C C . SER B 1 113 ? -19.5 -25.5 -2.076 1 97.31 113 SER B C 1
ATOM 4792 O O . SER B 1 113 ? -18.953 -25.484 -0.966 1 97.31 113 SER B O 1
ATOM 4794 N N . ASP B 1 114 ? -20.016 -26.594 -2.643 1 97.62 114 ASP B N 1
ATOM 4795 C CA . ASP B 1 114 ? -19.969 -27.859 -1.94 1 97.62 114 ASP B CA 1
ATOM 4796 C C . ASP B 1 114 ? -18.875 -28.766 -2.494 1 97.62 114 ASP B C 1
ATOM 4798 O O . ASP B 1 114 ? -18.812 -29.953 -2.176 1 97.62 114 ASP B O 1
ATOM 4802 N N . GLU B 1 115 ? -18.062 -28.266 -3.328 1 98.38 115 GLU B N 1
ATOM 4803 C CA . GLU B 1 115 ? -17 -29.047 -3.943 1 98.38 115 GLU B CA 1
ATOM 4804 C C . GLU B 1 115 ? -15.648 -28.703 -3.326 1 98.38 115 GLU B C 1
ATOM 4806 O O . GLU B 1 115 ? -15.547 -27.797 -2.5 1 98.38 115 GLU B O 1
ATOM 4811 N N . ALA B 1 116 ? -14.664 -29.531 -3.693 1 98.69 116 ALA B N 1
ATOM 4812 C CA . ALA B 1 116 ? -13.273 -29.297 -3.309 1 98.69 116 ALA B CA 1
ATOM 4813 C C . ALA B 1 116 ? -12.312 -29.703 -4.422 1 98.69 116 ALA B C 1
ATOM 4815 O O . ALA B 1 116 ? -12.68 -30.5 -5.301 1 98.69 116 ALA B O 1
ATOM 4816 N N . VAL B 1 117 ? -11.211 -29.078 -4.469 1 98.81 117 VAL B N 1
ATOM 4817 C CA . VAL B 1 117 ? -10.039 -29.562 -5.191 1 98.81 117 VAL B CA 1
ATOM 4818 C C . VAL B 1 117 ? -8.945 -29.953 -4.199 1 98.81 117 VAL B C 1
ATOM 4820 O O . VAL B 1 117 ? -8.641 -29.188 -3.271 1 98.81 117 VAL B O 1
ATOM 4823 N N . VAL B 1 118 ? -8.391 -31.141 -4.406 1 98.75 118 VAL B N 1
ATOM 4824 C CA . VAL B 1 118 ? -7.445 -31.656 -3.416 1 98.75 118 VAL B CA 1
ATOM 4825 C C . VAL B 1 118 ? -6.137 -32.031 -4.102 1 98.75 118 VAL B C 1
ATOM 4827 O O . VAL B 1 118 ? -6.145 -32.75 -5.105 1 98.75 118 VAL B O 1
ATOM 4830 N N . PHE B 1 119 ? -5.109 -31.516 -3.586 1 98.5 119 PHE B N 1
ATOM 4831 C CA . PHE B 1 119 ? -3.758 -31.938 -3.941 1 98.5 119 PHE B CA 1
ATOM 4832 C C . PHE B 1 119 ? -3.24 -32.969 -2.961 1 98.5 119 PHE B C 1
ATOM 4834 O O . PHE B 1 119 ? -3.373 -32.812 -1.746 1 98.5 119 PHE B O 1
ATOM 4841 N N . VAL B 1 120 ? -2.668 -34.062 -3.443 1 98.19 120 VAL B N 1
ATOM 4842 C CA . VAL B 1 120 ? -1.954 -35.062 -2.641 1 98.19 120 VAL B CA 1
ATOM 4843 C C . VAL B 1 120 ? -0.634 -35.406 -3.316 1 98.19 120 VAL B C 1
ATOM 4845 O O . VAL B 1 120 ? -0.61 -35.75 -4.5 1 98.19 120 VAL B O 1
ATOM 4848 N N . GLY B 1 121 ? 0.408 -35.219 -2.619 1 97.56 121 GLY B N 1
ATOM 4849 C CA . GLY B 1 121 ? 1.701 -35.531 -3.201 1 97.56 121 GLY B CA 1
ATOM 4850 C C . GLY B 1 121 ? 2.867 -34.938 -2.434 1 97.56 121 GLY B C 1
ATOM 4851 O O . GLY B 1 121 ? 2.748 -34.656 -1.24 1 97.56 121 GLY B O 1
ATOM 4852 N N . ARG B 1 122 ? 3.99 -34.844 -3.076 1 97.94 122 ARG B N 1
ATOM 4853 C CA . ARG B 1 122 ? 5.223 -34.375 -2.451 1 97.94 122 ARG B CA 1
ATOM 4854 C C . ARG B 1 122 ? 5.484 -32.906 -2.787 1 97.94 122 ARG B C 1
ATOM 4856 O O . ARG B 1 122 ? 5.242 -32.469 -3.912 1 97.94 122 ARG B O 1
ATOM 4863 N N . THR B 1 123 ? 6.012 -32.219 -1.794 1 98.5 123 THR B N 1
ATOM 4864 C CA . THR B 1 123 ? 6.457 -30.844 -2.037 1 98.5 123 THR B CA 1
ATOM 4865 C C . THR B 1 123 ? 7.727 -30.844 -2.885 1 98.5 123 THR B C 1
ATOM 4867 O O . THR B 1 123 ? 8.32 -31.891 -3.143 1 98.5 123 THR B O 1
ATOM 4870 N N . ALA B 1 124 ? 8.109 -29.672 -3.33 1 98.44 124 ALA B N 1
ATOM 4871 C CA . ALA B 1 124 ? 9.281 -29.484 -4.18 1 98.44 124 ALA B CA 1
ATOM 4872 C C . ALA B 1 124 ? 10.555 -29.906 -3.449 1 98.44 124 ALA B C 1
ATOM 4874 O O . ALA B 1 124 ? 10.609 -29.875 -2.217 1 98.44 124 ALA B O 1
ATOM 4875 N N . PRO B 1 125 ? 11.578 -30.328 -4.281 1 98.31 125 PRO B N 1
ATOM 4876 C CA . PRO B 1 125 ? 12.906 -30.438 -3.674 1 98.31 125 PRO B CA 1
ATOM 4877 C C . PRO B 1 125 ? 13.406 -29.094 -3.117 1 98.31 125 PRO B C 1
ATOM 4879 O O . PRO B 1 125 ? 12.773 -28.062 -3.34 1 98.31 125 PRO B O 1
ATOM 4882 N N . GLU B 1 126 ? 14.508 -29.234 -2.42 1 98.38 126 GLU B N 1
ATOM 4883 C CA . GLU B 1 126 ? 15.016 -28.047 -1.738 1 98.38 126 GLU B CA 1
ATOM 4884 C C . GLU B 1 126 ? 15.219 -26.891 -2.715 1 98.38 126 GLU B C 1
ATOM 4886 O O . GLU B 1 126 ? 15.844 -27.062 -3.762 1 98.38 126 GLU B O 1
ATOM 4891 N N . CYS B 1 127 ? 14.633 -25.766 -2.402 1 98.12 127 CYS B N 1
ATOM 4892 C CA . CYS B 1 127 ? 14.727 -24.5 -3.127 1 98.12 127 CYS B CA 1
ATOM 4893 C C . CYS B 1 127 ? 14.609 -23.312 -2.176 1 98.12 127 CYS B C 1
ATOM 4895 O O . CYS B 1 127 ? 14.453 -23.5 -0.967 1 98.12 127 CYS B O 1
ATOM 4897 N N . ARG B 1 128 ? 14.75 -22.141 -2.639 1 97.38 128 ARG B N 1
ATOM 4898 C CA . ARG B 1 128 ? 14.773 -20.969 -1.764 1 97.38 128 ARG B CA 1
ATOM 4899 C C . ARG B 1 128 ? 13.359 -20.594 -1.323 1 97.38 128 ARG B C 1
ATOM 4901 O O . ARG B 1 128 ? 13.172 -20.016 -0.246 1 97.38 128 ARG B O 1
ATOM 4908 N N . TYR B 1 129 ? 12.469 -20.875 -2.174 1 97.56 129 TYR B N 1
ATOM 4909 C CA . TYR B 1 129 ? 11.078 -20.516 -1.909 1 97.56 129 TYR B CA 1
ATOM 4910 C C . TYR B 1 129 ? 10.125 -21.438 -2.645 1 97.56 129 TYR B C 1
ATOM 4912 O O . TYR B 1 129 ? 10.398 -21.859 -3.775 1 97.56 129 TYR B O 1
ATOM 4920 N N . PHE B 1 130 ? 9.031 -21.75 -2.041 1 98.06 130 PHE B N 1
ATOM 4921 C CA . PHE B 1 130 ? 7.871 -22.234 -2.781 1 98.06 130 PHE B CA 1
ATOM 4922 C C . PHE B 1 130 ? 6.574 -21.844 -2.08 1 98.06 130 PHE B C 1
ATOM 4924 O O . PHE B 1 130 ? 6.578 -21.531 -0.891 1 98.06 130 PHE B O 1
ATOM 4931 N N . SER B 1 131 ? 5.484 -21.875 -2.848 1 97.69 131 SER B N 1
ATOM 4932 C CA . SER B 1 131 ? 4.172 -21.609 -2.266 1 97.69 131 SER B CA 1
ATOM 4933 C C . SER B 1 131 ? 3.059 -22.219 -3.111 1 97.69 131 SER B C 1
ATOM 4935 O O . SER B 1 131 ? 3.25 -22.484 -4.301 1 97.69 131 SER B O 1
ATOM 4937 N N . TYR B 1 132 ? 1.99 -22.531 -2.455 1 98 132 TYR B N 1
ATOM 4938 C CA . TYR B 1 132 ? 0.692 -22.812 -3.057 1 98 132 TYR B CA 1
ATOM 4939 C C . TYR B 1 132 ? -0.258 -21.625 -2.889 1 98 132 TYR B C 1
ATOM 4941 O O . TYR B 1 132 ? -0.533 -21.203 -1.766 1 98 132 TYR B O 1
ATOM 4949 N N . ASP B 1 133 ? -0.695 -21.156 -4.016 1 96.81 133 ASP B N 1
ATOM 4950 C CA . ASP B 1 133 ? -1.498 -19.938 -3.961 1 96.81 133 ASP B CA 1
ATOM 4951 C C . ASP B 1 133 ? -2.746 -20.062 -4.828 1 96.81 133 ASP B C 1
ATOM 4953 O O . ASP B 1 133 ? -2.672 -20.531 -5.969 1 96.81 133 ASP B O 1
ATOM 4957 N N . SER B 1 134 ? -3.904 -19.672 -4.27 1 97.19 134 SER B N 1
ATOM 4958 C CA . SER B 1 134 ? -5.164 -19.719 -5.008 1 97.19 134 SER B CA 1
ATOM 4959 C C . SER B 1 134 ? -5.535 -18.344 -5.551 1 97.19 134 SER B C 1
ATOM 4961 O O . SER B 1 134 ? -5.344 -17.328 -4.875 1 97.19 134 SER B O 1
ATOM 4963 N N . PHE B 1 135 ? -6.129 -18.391 -6.766 1 97.81 135 PHE B N 1
ATOM 4964 C CA . PHE B 1 135 ? -6.445 -17.156 -7.48 1 97.81 135 PHE B CA 1
ATOM 4965 C C . PHE B 1 135 ? -7.879 -17.188 -7.996 1 97.81 135 PHE B C 1
ATOM 4967 O O . PHE B 1 135 ? -8.414 -18.25 -8.305 1 97.81 135 PHE B O 1
ATOM 4974 N N . ILE B 1 136 ? -8.43 -15.984 -8.07 1 98.31 136 ILE B N 1
ATOM 4975 C CA . ILE B 1 136 ? -9.492 -15.766 -9.039 1 98.31 136 ILE B CA 1
ATOM 4976 C C . ILE B 1 136 ? -8.891 -15.406 -10.398 1 98.31 136 ILE B C 1
ATOM 4978 O O . ILE B 1 136 ? -8.125 -14.445 -10.508 1 98.31 136 ILE B O 1
ATOM 4982 N N . MET B 1 137 ? -9.297 -16.156 -11.367 1 97.75 137 MET B N 1
ATOM 4983 C CA . MET B 1 137 ? -8.781 -15.859 -12.703 1 97.75 137 MET B CA 1
ATOM 4984 C C . MET B 1 137 ? -9.789 -15.039 -13.508 1 97.75 137 MET B C 1
ATOM 4986 O O . MET B 1 137 ? -9.422 -14.039 -14.133 1 97.75 137 MET B O 1
ATOM 4990 N N . HIS B 1 138 ? -10.977 -15.484 -13.469 1 97.88 138 HIS B N 1
ATOM 4991 C CA . HIS B 1 138 ? -12.031 -14.766 -14.18 1 97.88 138 HIS B CA 1
ATOM 4992 C C . HIS B 1 138 ? -13.195 -14.438 -13.258 1 97.88 138 HIS B C 1
ATOM 4994 O O . HIS B 1 138 ? -13.578 -15.25 -12.414 1 97.88 138 HIS B O 1
ATOM 5000 N N . ARG B 1 139 ? -13.719 -13.32 -13.445 1 97.75 139 ARG B N 1
ATOM 5001 C CA . ARG B 1 139 ? -14.961 -12.891 -12.82 1 97.75 139 ARG B CA 1
ATOM 5002 C C . ARG B 1 139 ? -15.844 -12.141 -13.805 1 97.75 139 ARG B C 1
ATOM 5004 O O . ARG B 1 139 ? -15.352 -11.336 -14.609 1 97.75 139 ARG B O 1
ATOM 5011 N N . THR B 1 140 ? -17.047 -12.359 -13.703 1 97.75 140 THR B N 1
ATOM 5012 C CA . THR B 1 140 ? -18.016 -11.617 -14.516 1 97.75 140 THR B CA 1
ATOM 5013 C C . THR B 1 140 ? -18.562 -10.422 -13.758 1 97.75 140 THR B C 1
ATOM 5015 O O . THR B 1 140 ? -19.109 -10.578 -12.656 1 97.75 140 THR B O 1
ATOM 5018 N N . ILE B 1 141 ? -18.453 -9.273 -14.273 1 94.75 141 ILE B N 1
ATOM 5019 C CA . ILE B 1 141 ? -19.016 -8.039 -13.742 1 94.75 141 ILE B CA 1
ATOM 5020 C C . ILE B 1 141 ? -19.953 -7.41 -14.766 1 94.75 141 ILE B C 1
ATOM 5022 O O . ILE B 1 141 ? -19.516 -6.996 -15.844 1 94.75 141 ILE B O 1
ATOM 5026 N N . GLY B 1 142 ? -21.188 -7.297 -14.359 1 90.19 142 GLY B N 1
ATOM 5027 C CA . GLY B 1 142 ? -22.172 -6.973 -15.383 1 90.19 142 GLY B CA 1
ATOM 5028 C C . GLY B 1 142 ? -22.203 -7.977 -16.516 1 90.19 142 GLY B C 1
ATOM 5029 O O . GLY B 1 142 ? -22.391 -9.172 -16.281 1 90.19 142 GLY B O 1
ATOM 5030 N N . ASP B 1 143 ? -21.875 -7.449 -17.703 1 91.44 143 ASP B N 1
ATOM 5031 C CA . ASP B 1 143 ? -21.875 -8.328 -18.875 1 91.44 143 ASP B CA 1
ATOM 5032 C C . ASP B 1 143 ? -20.453 -8.578 -19.375 1 91.44 143 ASP B C 1
ATOM 5034 O O . ASP B 1 143 ? -20.25 -9.125 -20.453 1 91.44 143 ASP B O 1
ATOM 5038 N N . GLU B 1 144 ? -19.547 -8.258 -18.516 1 95.62 144 GLU B N 1
ATOM 5039 C CA . GLU B 1 144 ? -18.156 -8.375 -18.938 1 95.62 144 GLU B CA 1
ATOM 5040 C C . GLU B 1 144 ? -17.438 -9.461 -18.141 1 95.62 144 GLU B C 1
ATOM 5042 O O . GLU B 1 144 ? -17.359 -9.391 -16.906 1 95.62 144 GLU B O 1
ATOM 5047 N N . ARG B 1 145 ? -16.922 -10.438 -18.875 1 96.94 145 ARG B N 1
ATOM 5048 C CA . ARG B 1 145 ? -15.992 -11.375 -18.25 1 96.94 145 ARG B CA 1
ATOM 5049 C C . ARG B 1 145 ? -14.594 -10.781 -18.156 1 96.94 145 ARG B C 1
ATOM 5051 O O . ARG B 1 145 ? -14.031 -10.359 -19.172 1 96.94 145 ARG B O 1
ATOM 5058 N N . ARG B 1 146 ? -14.039 -10.781 -17 1 98.06 146 ARG B N 1
ATOM 5059 C CA . ARG B 1 146 ? -12.758 -10.102 -16.797 1 98.06 146 ARG B CA 1
ATOM 5060 C C . ARG B 1 146 ? -11.703 -11.078 -16.297 1 98.06 146 ARG B C 1
ATOM 5062 O O . ARG B 1 146 ? -12.016 -12.039 -15.586 1 98.06 146 ARG B O 1
ATOM 5069 N N . TRP B 1 147 ? -10.5 -10.805 -16.75 1 97.69 147 TRP B N 1
ATOM 5070 C CA . TRP B 1 147 ? -9.312 -11.453 -16.219 1 97.69 147 TRP B CA 1
ATOM 5071 C C . TRP B 1 147 ? -8.82 -10.734 -14.969 1 97.69 147 TRP B C 1
ATOM 5073 O O . TRP B 1 147 ? -8.305 -9.617 -15.047 1 97.69 147 TRP B O 1
ATOM 5083 N N . LEU B 1 148 ? -8.836 -11.406 -13.797 1 97.69 148 LEU B N 1
ATOM 5084 C CA . LEU B 1 148 ? -8.445 -10.727 -12.562 1 97.69 148 LEU B CA 1
ATOM 5085 C C . LEU B 1 148 ? -7.043 -11.133 -12.141 1 97.69 148 LEU B C 1
ATOM 5087 O O . LEU B 1 148 ? -6.273 -10.305 -11.648 1 97.69 148 LEU B O 1
ATOM 5091 N N . PHE B 1 149 ? -6.781 -12.461 -12.25 1 97.44 149 PHE B N 1
ATOM 5092 C CA . PHE B 1 149 ? -5.484 -12.969 -11.82 1 97.44 149 PHE B CA 1
ATOM 5093 C C . PHE B 1 149 ? -5.109 -12.391 -10.461 1 97.44 149 PHE B C 1
ATOM 5095 O O . PHE B 1 149 ? -4.043 -11.789 -10.305 1 97.44 149 PHE B O 1
ATOM 5102 N N . ALA B 1 150 ? -5.992 -12.609 -9.469 1 97.38 150 ALA B N 1
ATOM 5103 C CA . ALA B 1 150 ? -5.848 -12.031 -8.141 1 97.38 150 ALA B CA 1
ATOM 5104 C C . ALA B 1 150 ? -5.848 -13.117 -7.066 1 97.38 150 ALA B C 1
ATOM 5106 O O . ALA B 1 150 ? -6.711 -14 -7.07 1 97.38 150 ALA B O 1
ATOM 5107 N N . ASN B 1 151 ? -4.891 -13.047 -6.211 1 96.88 151 ASN B N 1
ATOM 5108 C CA . ASN B 1 151 ? -4.887 -14.031 -5.137 1 96.88 151 ASN B CA 1
ATOM 5109 C C . ASN B 1 151 ? -5.98 -13.75 -4.113 1 96.88 151 ASN B C 1
ATOM 5111 O O . ASN B 1 151 ? -6.324 -12.594 -3.863 1 96.88 151 ASN B O 1
ATOM 5115 N N . ILE B 1 152 ? -6.418 -14.719 -3.463 1 97 152 ILE B N 1
ATOM 5116 C CA . ILE B 1 152 ? -7.621 -14.656 -2.643 1 97 152 ILE B CA 1
ATOM 5117 C C . ILE B 1 152 ? -7.242 -14.383 -1.188 1 97 152 ILE B C 1
ATOM 5119 O O . ILE B 1 152 ? -7.809 -13.492 -0.55 1 97 152 ILE B O 1
ATOM 5123 N N . ALA B 1 153 ? -6.316 -15.133 -0.67 1 96.19 153 ALA B N 1
ATOM 5124 C CA . ALA B 1 153 ? -5.855 -15.047 0.714 1 96.19 153 ALA B CA 1
ATOM 5125 C C . ALA B 1 153 ? -4.391 -15.453 0.828 1 96.19 153 ALA B C 1
ATOM 5127 O O . ALA B 1 153 ? -3.658 -15.445 -0.165 1 96.19 153 ALA B O 1
ATOM 5128 N N . ASP B 1 154 ? -3.973 -15.766 2.023 1 96.88 154 ASP B N 1
ATOM 5129 C CA . ASP B 1 154 ? -2.566 -16.078 2.238 1 96.88 154 ASP B CA 1
ATOM 5130 C C . ASP B 1 154 ? -2.18 -17.375 1.519 1 96.88 154 ASP B C 1
ATOM 5132 O O . ASP B 1 154 ? -2.979 -18.312 1.437 1 96.88 154 ASP B O 1
ATOM 5136 N N . THR B 1 155 ? -1.003 -17.406 1.131 1 96.62 155 THR B N 1
ATOM 5137 C CA . THR B 1 155 ? -0.408 -18.594 0.528 1 96.62 155 THR B CA 1
ATOM 5138 C C . THR B 1 155 ? -0.064 -19.641 1.597 1 96.62 155 THR B C 1
ATOM 5140 O O . THR B 1 155 ? 0.013 -19.312 2.783 1 96.62 155 THR B O 1
ATOM 5143 N N . ILE B 1 156 ? 0.033 -20.844 1.113 1 98.25 156 ILE B N 1
ATOM 5144 C CA . ILE B 1 156 ? 0.74 -21.875 1.874 1 98.25 156 ILE B CA 1
ATOM 5145 C C . ILE B 1 156 ? 2.182 -21.984 1.382 1 98.25 156 ILE B C 1
ATOM 5147 O O . ILE B 1 156 ? 2.445 -22.578 0.336 1 98.25 156 ILE B O 1
ATOM 5151 N N . ASN B 1 157 ? 3.074 -21.328 2.104 1 98.25 157 ASN B N 1
ATOM 5152 C CA . ASN B 1 157 ? 4.465 -21.312 1.661 1 98.25 157 ASN B CA 1
ATOM 5153 C C . ASN B 1 157 ? 5.332 -22.234 2.52 1 98.25 157 ASN B C 1
ATOM 5155 O O . ASN B 1 157 ? 4.84 -22.875 3.449 1 98.25 157 ASN B O 1
ATOM 5159 N N . ASN B 1 158 ? 6.586 -22.344 2.215 1 98.25 158 ASN B N 1
ATOM 5160 C CA . ASN B 1 158 ? 7.469 -23.344 2.799 1 98.25 158 ASN B CA 1
ATOM 5161 C C . ASN B 1 158 ? 7.73 -23.062 4.277 1 98.25 158 ASN B C 1
ATOM 5163 O O . ASN B 1 158 ? 8.281 -23.922 4.98 1 98.25 158 ASN B O 1
ATOM 5167 N N . LEU B 1 159 ? 7.25 -21.938 4.789 1 98.19 159 LEU B N 1
ATOM 5168 C CA . LEU B 1 159 ? 7.473 -21.641 6.199 1 98.19 159 LEU B CA 1
ATOM 5169 C C . LEU B 1 159 ? 6.242 -22 7.031 1 98.19 159 LEU B C 1
ATOM 5171 O O . LEU B 1 159 ? 6.312 -22.047 8.258 1 98.19 159 LEU B O 1
ATOM 5175 N N . VAL B 1 160 ? 5.105 -22.297 6.344 1 98.44 160 VAL B N 1
ATOM 5176 C CA . VAL B 1 160 ? 3.896 -22.484 7.141 1 98.44 160 VAL B CA 1
ATOM 5177 C C . VAL B 1 160 ? 3.236 -23.812 6.773 1 98.44 160 VAL B C 1
ATOM 5179 O O . VAL B 1 160 ? 2.342 -24.281 7.477 1 98.44 160 VAL B O 1
ATOM 5182 N N . ILE B 1 161 ? 3.65 -24.484 5.75 1 98.75 161 ILE B N 1
ATOM 5183 C CA . ILE B 1 161 ? 2.988 -25.672 5.223 1 98.75 161 ILE B CA 1
ATOM 5184 C C . ILE B 1 161 ? 3.08 -26.812 6.238 1 98.75 161 ILE B C 1
ATOM 5186 O O . ILE B 1 161 ? 4.105 -26.969 6.902 1 98.75 161 ILE B O 1
ATOM 5190 N N . LYS B 1 162 ? 1.98 -27.547 6.297 1 98.88 162 LYS B N 1
ATOM 5191 C CA . LYS B 1 162 ? 1.957 -28.797 7.059 1 98.88 162 LYS B CA 1
ATOM 5192 C C . LYS B 1 162 ? 2.355 -29.984 6.188 1 98.88 162 LYS B C 1
ATOM 5194 O O . LYS B 1 162 ? 1.74 -30.234 5.148 1 98.88 162 LYS B O 1
ATOM 5199 N N . THR B 1 163 ? 3.385 -30.609 6.566 1 98.69 163 THR B N 1
ATOM 5200 C CA . THR B 1 163 ? 3.896 -31.797 5.891 1 98.69 163 THR B CA 1
ATOM 5201 C C . THR B 1 163 ? 4.355 -32.844 6.902 1 98.69 163 THR B C 1
ATOM 5203 O O . THR B 1 163 ? 4.277 -32.625 8.117 1 98.69 163 THR B O 1
ATOM 5206 N N . GLU B 1 164 ? 4.863 -34 6.336 1 98.31 164 GLU B N 1
ATOM 5207 C CA . GLU B 1 164 ? 5.488 -34.969 7.207 1 98.31 164 GLU B CA 1
ATOM 5208 C C . GLU B 1 164 ? 6.703 -34.406 7.9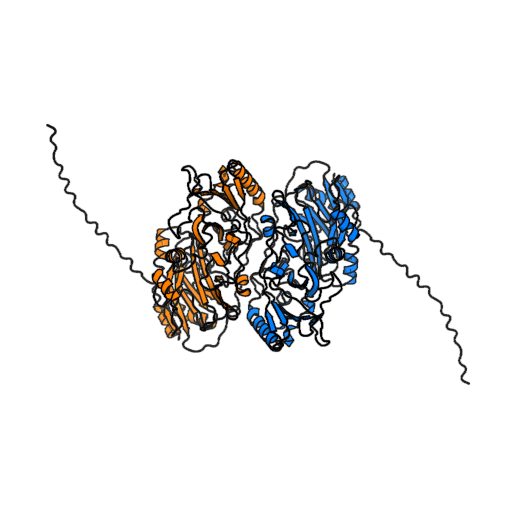22 1 98.31 164 GLU B C 1
ATOM 5210 O O . GLU B 1 164 ? 6.988 -34.75 9.07 1 98.31 164 GLU B O 1
ATOM 5215 N N . GLY B 1 165 ? 7.328 -33.438 7.281 1 98.62 165 GLY B N 1
ATOM 5216 C CA . GLY B 1 165 ? 8.516 -32.812 7.844 1 98.62 165 GLY B CA 1
ATOM 5217 C C . GLY B 1 165 ? 8.203 -31.562 8.664 1 98.62 165 GLY B C 1
ATOM 5218 O O . GLY B 1 165 ? 9.078 -31.062 9.375 1 98.62 165 GLY B O 1
ATOM 5219 N N . THR B 1 166 ? 7.047 -31.031 8.578 1 98.75 166 THR B N 1
ATOM 5220 C CA . THR B 1 166 ? 6.566 -29.875 9.336 1 98.75 166 THR B CA 1
ATOM 5221 C C . THR B 1 166 ? 5.148 -30.125 9.844 1 98.75 166 THR B C 1
ATOM 5223 O O . THR B 1 166 ? 4.227 -29.359 9.523 1 98.75 166 THR B O 1
ATOM 5226 N N . PRO B 1 167 ? 4.977 -31.141 10.672 1 98.44 167 PRO B N 1
ATOM 5227 C CA . PRO B 1 167 ? 3.637 -31.469 11.164 1 98.44 167 PRO B CA 1
ATOM 5228 C C . PRO B 1 167 ? 2.969 -30.312 11.891 1 98.44 167 PRO B C 1
ATOM 5230 O O . PRO B 1 167 ? 3.602 -29.641 12.719 1 98.44 167 PRO B O 1
ATOM 5233 N N . ASN B 1 168 ? 1.769 -30.078 11.555 1 97.81 168 ASN B N 1
ATOM 5234 C CA . ASN B 1 168 ? 0.964 -29 12.117 1 97.81 168 ASN B CA 1
ATOM 5235 C C . ASN B 1 168 ? 1.646 -27.641 11.953 1 97.81 168 ASN B C 1
ATOM 5237 O O . ASN B 1 168 ? 1.486 -26.75 12.789 1 97.81 168 ASN B O 1
ATOM 5241 N N . GLY B 1 169 ? 2.486 -27.578 10.922 1 95.5 169 GLY B N 1
ATOM 5242 C CA . GLY B 1 169 ? 3.154 -26.328 10.641 1 95.5 169 GLY B CA 1
ATOM 5243 C C . GLY B 1 169 ? 4.336 -26.062 11.555 1 95.5 169 GLY B C 1
ATOM 5244 O O . GLY B 1 169 ? 4.84 -24.938 11.617 1 95.5 169 GLY B O 1
ATOM 5245 N N . SER B 1 170 ? 4.781 -26.953 12.266 1 96.5 170 SER B N 1
ATOM 5246 C CA . SER B 1 170 ? 5.93 -26.812 13.156 1 96.5 170 SER B CA 1
ATOM 5247 C C . SER B 1 170 ? 7.223 -26.641 12.359 1 96.5 170 SER B C 1
ATOM 5249 O O . SER B 1 170 ? 7.246 -26.859 11.148 1 96.5 170 SER B O 1
ATOM 5251 N N . SER B 1 171 ? 8.242 -26.219 13.102 1 95.44 171 SER B N 1
ATOM 5252 C CA . SER B 1 171 ? 9.539 -26.062 12.453 1 95.44 171 SER B CA 1
ATOM 5253 C C . SER B 1 171 ? 10.086 -27.406 11.984 1 95.44 171 SER B C 1
ATOM 5255 O O . SER B 1 171 ? 9.938 -28.422 12.672 1 95.44 171 SER B O 1
ATOM 5257 N N . GLY B 1 172 ? 10.617 -27.391 10.82 1 97.75 172 GLY B N 1
ATOM 5258 C CA . GLY B 1 172 ? 11.18 -28.594 10.219 1 97.75 172 GLY B CA 1
ATOM 5259 C C . GLY B 1 172 ? 11.492 -28.422 8.742 1 97.75 172 GLY B C 1
ATOM 5260 O O . GLY B 1 172 ? 11.672 -27.297 8.266 1 97.75 172 GLY B O 1
ATOM 5261 N N . ASN B 1 173 ? 11.664 -29.609 8.086 1 98.44 173 ASN B N 1
ATOM 5262 C CA . ASN B 1 173 ? 11.992 -29.609 6.66 1 98.44 173 ASN B CA 1
ATOM 5263 C C . ASN B 1 173 ? 10.742 -29.719 5.793 1 98.44 173 ASN B C 1
ATOM 5265 O O . ASN B 1 173 ? 10.102 -30.766 5.75 1 98.44 173 ASN B O 1
ATOM 5269 N N . PRO B 1 174 ? 10.445 -28.75 5.059 1 98.69 174 PRO B N 1
ATOM 5270 C CA . PRO B 1 174 ? 9.234 -28.766 4.238 1 98.69 174 PRO B CA 1
ATOM 5271 C C . PRO B 1 174 ? 9.469 -29.344 2.85 1 98.69 174 PRO B C 1
ATOM 5273 O O . PRO B 1 174 ? 8.531 -29.453 2.051 1 98.69 174 PRO B O 1
ATOM 5276 N N . PHE B 1 175 ? 10.664 -29.75 2.473 1 98.69 175 PHE B N 1
ATOM 5277 C CA . PHE B 1 175 ? 11.023 -30.156 1.115 1 98.69 175 PHE B CA 1
ATOM 5278 C C . PHE B 1 175 ? 10.969 -31.672 0.964 1 98.69 175 PHE B C 1
ATOM 5280 O O . PHE B 1 175 ? 11.344 -32.406 1.883 1 98.69 175 PHE B O 1
ATOM 5287 N N . ASN B 1 176 ? 10.5 -32.062 -0.217 1 98 176 ASN B N 1
ATOM 5288 C CA .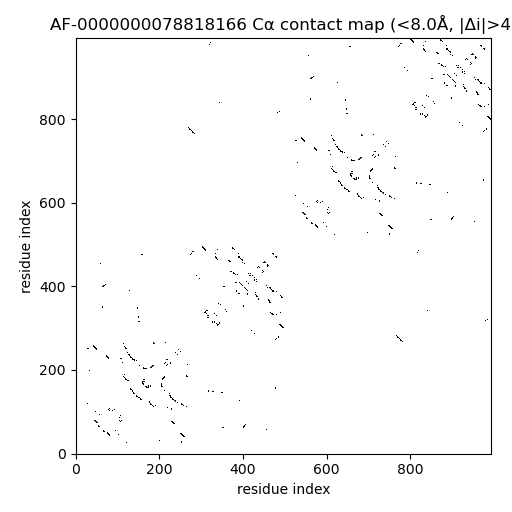 ASN B 1 176 ? 10.375 -33.5 -0.51 1 98 176 ASN B CA 1
ATOM 5289 C C . ASN B 1 176 ? 9.547 -34.219 0.547 1 98 176 ASN B C 1
ATOM 5291 O O . ASN B 1 176 ? 9.93 -35.281 1.025 1 98 176 ASN B O 1
ATOM 5295 N N . GLN B 1 177 ? 8.477 -33.594 0.916 1 98.31 177 GLN B N 1
ATOM 5296 C CA . GLN B 1 177 ? 7.617 -34.156 1.955 1 98.31 177 GLN B CA 1
ATOM 5297 C C . GLN B 1 177 ? 6.199 -34.375 1.438 1 98.31 177 GLN B C 1
ATOM 5299 O O . GLN B 1 177 ? 5.715 -33.625 0.595 1 98.31 177 GLN B O 1
ATOM 5304 N N . THR B 1 178 ? 5.547 -35.344 1.971 1 98.06 178 THR B N 1
ATOM 5305 C CA . THR B 1 178 ? 4.148 -35.594 1.634 1 98.06 178 THR B CA 1
ATOM 5306 C C . THR B 1 178 ? 3.238 -34.562 2.287 1 98.06 178 THR B C 1
ATOM 5308 O O . THR B 1 178 ? 3.439 -34.188 3.445 1 98.06 178 THR B O 1
ATOM 5311 N N . THR B 1 179 ? 2.268 -34.125 1.562 1 98.69 179 THR B N 1
ATOM 5312 C CA . THR B 1 179 ? 1.27 -33.188 2.078 1 98.69 179 THR B CA 1
ATOM 5313 C C . THR B 1 179 ? -0.061 -33.344 1.351 1 98.69 179 THR B C 1
ATOM 5315 O O . THR B 1 179 ? -0.125 -34.031 0.313 1 98.69 179 THR B O 1
ATOM 5318 N N . ILE B 1 180 ? -1.115 -32.906 1.999 1 98.75 180 ILE B N 1
ATOM 5319 C CA . ILE B 1 180 ? -2.443 -32.812 1.407 1 98.75 180 ILE B CA 1
ATOM 5320 C C . ILE B 1 180 ? -2.955 -31.391 1.525 1 98.75 180 ILE B C 1
ATOM 5322 O O . ILE B 1 180 ? -2.893 -30.781 2.6 1 98.75 180 ILE B O 1
ATOM 5326 N N . ILE B 1 181 ? -3.381 -30.797 0.444 1 98.81 181 ILE B N 1
ATOM 5327 C CA . ILE B 1 181 ? -3.951 -29.453 0.436 1 98.81 181 ILE B CA 1
ATOM 5328 C C . ILE B 1 181 ? -5.387 -29.516 -0.082 1 98.81 181 ILE B C 1
ATOM 5330 O O . ILE B 1 181 ? -5.629 -29.922 -1.222 1 98.81 181 ILE B O 1
ATOM 5334 N N . ILE B 1 182 ? -6.305 -29.094 0.74 1 98.81 182 ILE B N 1
ATOM 5335 C CA . ILE B 1 182 ? -7.727 -29.078 0.406 1 98.81 182 ILE B CA 1
ATOM 5336 C C . ILE B 1 182 ? -8.164 -27.656 0.091 1 98.81 182 ILE B C 1
ATOM 5338 O O . ILE B 1 182 ? -8.023 -26.75 0.924 1 98.81 182 ILE B O 1
ATOM 5342 N N . LEU B 1 183 ? -8.664 -27.438 -1.044 1 98.69 183 LEU B N 1
ATOM 5343 C CA . LEU B 1 183 ? -9.312 -26.188 -1.417 1 98.69 183 LEU B CA 1
ATOM 5344 C C . LEU B 1 183 ? -10.828 -26.328 -1.386 1 98.69 183 LEU B C 1
ATOM 5346 O O . LEU B 1 183 ? -11.398 -27.094 -2.166 1 98.69 183 LEU B O 1
ATOM 5350 N N . THR B 1 184 ? -11.5 -25.625 -0.535 1 98.69 184 THR B N 1
ATOM 5351 C CA . THR B 1 184 ? -12.953 -25.719 -0.434 1 98.69 184 THR B CA 1
ATOM 5352 C C . THR B 1 184 ? -13.516 -24.516 0.317 1 98.69 184 THR B C 1
ATOM 5354 O O . THR B 1 184 ? -12.789 -23.828 1.022 1 98.69 184 THR B O 1
ATOM 5357 N N . ALA B 1 185 ? -14.734 -24.297 0.087 1 98.44 185 ALA B N 1
ATOM 5358 C CA . ALA B 1 185 ? -15.43 -23.203 0.774 1 98.44 185 ALA B CA 1
ATOM 5359 C C . ALA B 1 185 ? -16.125 -23.703 2.031 1 98.44 185 ALA B C 1
ATOM 5361 O O . ALA B 1 185 ? -16.562 -22.906 2.867 1 98.44 185 ALA B O 1
ATOM 5362 N N . ASP B 1 186 ? -16.203 -25.031 2.193 1 98.62 186 ASP B N 1
ATOM 5363 C CA . ASP B 1 186 ? -17.156 -25.562 3.166 1 98.62 186 ASP B CA 1
ATOM 5364 C C . ASP B 1 186 ? -16.453 -26.406 4.227 1 98.62 186 ASP B C 1
ATOM 5366 O O . ASP B 1 186 ? -15.695 -27.328 3.898 1 98.62 186 ASP B O 1
ATOM 5370 N N . ARG B 1 187 ? -16.812 -26.156 5.453 1 98.38 187 ARG B N 1
ATOM 5371 C CA . ARG B 1 187 ? -16.203 -26.844 6.586 1 98.38 187 ARG B CA 1
ATOM 5372 C C . ARG B 1 187 ? -16.594 -28.312 6.609 1 98.38 187 ARG B C 1
ATOM 5374 O O . ARG B 1 187 ? -15.789 -29.172 6.949 1 98.38 187 ARG B O 1
ATOM 5381 N N . GLY B 1 188 ? -17.828 -28.547 6.336 1 98.06 188 GLY B N 1
ATOM 5382 C CA . GLY B 1 188 ? -18.297 -29.922 6.316 1 98.06 188 GLY B CA 1
ATOM 5383 C C . GLY B 1 188 ? -17.594 -30.766 5.273 1 98.06 188 GLY B C 1
ATOM 5384 O O . GLY B 1 188 ? -17.203 -31.906 5.555 1 98.06 188 GLY B O 1
ATOM 5385 N N . ILE B 1 189 ? -17.484 -30.234 4.082 1 98.5 189 ILE B N 1
ATOM 5386 C CA . ILE B 1 189 ? -16.781 -30.938 3.012 1 98.5 189 ILE B CA 1
ATOM 5387 C C . ILE B 1 189 ? -15.328 -31.172 3.414 1 98.5 189 ILE B C 1
ATOM 5389 O O . ILE B 1 189 ? -14.797 -32.281 3.219 1 98.5 189 ILE B O 1
ATOM 5393 N N . ASP B 1 190 ? -14.703 -30.188 4.012 1 98.69 190 ASP B N 1
ATOM 5394 C CA . ASP B 1 190 ? -13.328 -30.297 4.496 1 98.69 190 ASP B CA 1
ATOM 5395 C C . ASP B 1 190 ? -13.188 -31.469 5.477 1 98.69 190 ASP B C 1
ATOM 5397 O O . ASP B 1 190 ? -12.281 -32.281 5.344 1 98.69 190 ASP B O 1
ATOM 5401 N N . GLN B 1 191 ? -14.062 -31.547 6.363 1 98.31 191 GLN B N 1
ATOM 5402 C CA . GLN B 1 191 ? -14.023 -32.594 7.395 1 98.31 191 GLN B CA 1
ATOM 5403 C C . GLN B 1 191 ? -14.195 -33.969 6.793 1 98.31 191 GLN B C 1
ATOM 5405 O O . GLN B 1 191 ? -13.523 -34.938 7.203 1 98.31 191 GLN B O 1
ATOM 5410 N N . ARG B 1 192 ? -15.062 -34.062 5.855 1 98.19 192 ARG B N 1
ATOM 5411 C CA . ARG B 1 192 ? -15.297 -35.344 5.211 1 98.19 192 ARG B CA 1
ATOM 5412 C C . ARG B 1 192 ? -14.07 -35.812 4.434 1 98.19 192 ARG B C 1
ATOM 5414 O O . ARG B 1 192 ? -13.727 -37 4.43 1 98.19 192 ARG B O 1
ATOM 5421 N N . ILE B 1 193 ? -13.43 -34.906 3.793 1 98.69 193 ILE B N 1
ATOM 5422 C CA . ILE B 1 193 ? -12.227 -35.219 3.031 1 98.69 193 ILE B CA 1
ATOM 5423 C C . ILE B 1 193 ? -11.109 -35.625 3.986 1 98.69 193 ILE B C 1
ATOM 5425 O O . ILE B 1 193 ? -10.383 -36.594 3.732 1 98.69 193 ILE B O 1
ATOM 5429 N N . ARG B 1 194 ? -10.945 -34.938 5.082 1 98.5 194 ARG B N 1
ATOM 5430 C CA . ARG B 1 194 ? -9.953 -35.281 6.098 1 98.5 194 ARG B CA 1
ATOM 5431 C C . ARG B 1 194 ? -10.188 -36.688 6.629 1 98.5 194 ARG B C 1
ATOM 5433 O O . ARG B 1 194 ? -9.242 -37.438 6.824 1 98.5 194 ARG B O 1
ATOM 5440 N N . ALA B 1 195 ? -11.43 -37 6.863 1 98.12 195 ALA B N 1
ATOM 5441 C CA . ALA B 1 195 ? -11.766 -38.312 7.359 1 98.12 195 ALA B CA 1
ATOM 5442 C C . ALA B 1 195 ? -11.367 -39.406 6.352 1 98.12 195 ALA B C 1
ATOM 5444 O O . ALA B 1 195 ? -10.844 -40.438 6.734 1 98.12 195 ALA B O 1
ATOM 5445 N N . ALA B 1 196 ? -11.656 -39.125 5.109 1 98.5 196 ALA B N 1
ATOM 5446 C CA . ALA B 1 196 ? -11.266 -40.062 4.059 1 98.5 196 ALA B CA 1
ATOM 5447 C C . ALA B 1 196 ? -9.75 -40.219 4.004 1 98.5 196 ALA B C 1
ATOM 5449 O O . ALA B 1 196 ? -9.242 -41.312 3.816 1 98.5 196 ALA B O 1
ATOM 5450 N N . ALA B 1 197 ? -9.031 -39.156 4.141 1 98.38 197 ALA B N 1
ATOM 5451 C CA . ALA B 1 197 ? -7.57 -39.188 4.145 1 98.38 197 ALA B CA 1
ATOM 5452 C C . ALA B 1 197 ? -7.047 -40.031 5.305 1 98.38 197 ALA B C 1
ATOM 5454 O O . ALA B 1 197 ? -6.133 -40.844 5.133 1 98.38 197 ALA B O 1
ATOM 5455 N N . GLN B 1 198 ? -7.656 -39.875 6.414 1 97.5 198 GLN B N 1
ATOM 5456 C CA . GLN B 1 198 ? -7.246 -40.625 7.586 1 97.5 198 GLN B CA 1
ATOM 5457 C C . GLN B 1 198 ? -7.488 -42.125 7.383 1 97.5 198 GLN B C 1
ATOM 5459 O O . GLN B 1 198 ? -6.648 -42.938 7.742 1 97.5 198 GLN B O 1
ATOM 5464 N N . SER B 1 199 ? -8.547 -42.375 6.809 1 97.06 199 SER B N 1
ATOM 5465 C CA . SER B 1 199 ? -8.883 -43.781 6.551 1 97.06 199 SER B CA 1
ATOM 5466 C C . SER B 1 199 ? -7.898 -44.406 5.57 1 97.06 199 SER B C 1
ATOM 5468 O O . SER B 1 199 ? -7.68 -45.625 5.594 1 97.06 199 SER B O 1
ATOM 5470 N N . ALA B 1 200 ? -7.367 -43.594 4.738 1 97.25 200 ALA B N 1
ATOM 5471 C CA . ALA B 1 200 ? -6.41 -44.062 3.738 1 97.25 200 ALA B CA 1
ATOM 5472 C C . ALA B 1 200 ? -4.992 -44.062 4.305 1 97.25 200 ALA B C 1
ATOM 5474 O O . ALA B 1 200 ? -4.043 -44.438 3.602 1 97.25 200 ALA B O 1
ATOM 5475 N N . GLY B 1 201 ? -4.797 -43.594 5.559 1 96.19 201 GLY B N 1
ATOM 5476 C CA . GLY B 1 201 ? -3.51 -43.75 6.219 1 96.19 201 GLY B CA 1
ATOM 5477 C C . GLY B 1 201 ? -2.748 -42.438 6.352 1 96.19 201 GLY B C 1
ATOM 5478 O O . GLY B 1 201 ? -1.637 -42.406 6.883 1 96.19 201 GLY B O 1
ATOM 5479 N N . TYR B 1 202 ? -3.32 -41.406 5.91 1 97.81 202 TYR B N 1
ATOM 5480 C CA . TYR B 1 202 ? -2.648 -40.125 6.055 1 97.81 202 TYR B CA 1
ATOM 5481 C C . TYR B 1 202 ? -2.895 -39.531 7.441 1 97.81 202 TYR B C 1
ATOM 5483 O O . TYR B 1 202 ? -4 -39.625 7.977 1 97.81 202 TYR B O 1
ATOM 5491 N N . SER B 1 203 ? -1.885 -38.875 7.965 1 97.38 203 SER B N 1
ATOM 5492 C CA . SER B 1 203 ? -2.023 -38.188 9.242 1 97.38 203 SER B CA 1
ATOM 5493 C C . SER B 1 203 ? -2.693 -36.844 9.062 1 97.38 203 SER B C 1
ATOM 5495 O O . SER B 1 203 ? -2.432 -36.125 8.086 1 97.38 203 SER B O 1
ATOM 5497 N N . ASP B 1 204 ? -3.428 -36.406 10.055 1 97.62 204 ASP B N 1
ATOM 5498 C CA . ASP B 1 204 ? -4.121 -35.125 10.016 1 97.62 204 ASP B CA 1
ATOM 5499 C C . ASP B 1 204 ? -3.129 -33.969 10.047 1 97.62 204 ASP B C 1
ATOM 5501 O O . ASP B 1 204 ? -3.406 -32.906 9.508 1 97.62 204 ASP B O 1
ATOM 5505 N N . ASN B 1 205 ? -2.008 -34.188 10.633 1 98.25 205 ASN B N 1
ATOM 5506 C CA . ASN B 1 205 ? -1.046 -33.094 10.875 1 98.25 205 ASN B CA 1
ATOM 5507 C C . ASN B 1 205 ? -0.313 -32.719 9.594 1 98.25 205 ASN B C 1
ATOM 5509 O O . ASN B 1 205 ? 0.48 -31.766 9.594 1 98.25 205 ASN B O 1
ATOM 5513 N N . ILE B 1 206 ? -0.608 -33.375 8.461 1 98.62 206 ILE B N 1
ATOM 5514 C CA . ILE B 1 206 ? 0.03 -33.031 7.203 1 98.62 206 ILE B CA 1
ATOM 5515 C C . ILE B 1 206 ? -1.001 -32.406 6.262 1 98.62 206 ILE B C 1
ATOM 5517 O O . ILE B 1 206 ? -0.7 -32.125 5.102 1 98.62 206 ILE B O 1
ATOM 5521 N N . ILE B 1 207 ? -2.283 -32.25 6.707 1 98.81 207 ILE B N 1
ATOM 5522 C CA . ILE B 1 207 ? -3.375 -31.766 5.863 1 98.81 207 ILE B CA 1
ATOM 5523 C C . ILE B 1 207 ? -3.529 -30.25 6.02 1 98.81 207 ILE B C 1
ATOM 5525 O O . ILE B 1 207 ? -3.631 -29.75 7.141 1 98.81 207 ILE B O 1
ATOM 5529 N N . ASN B 1 208 ? -3.445 -29.531 4.926 1 98.75 208 ASN B N 1
ATOM 5530 C CA . ASN B 1 208 ? -3.662 -28.094 4.836 1 98.75 208 ASN B CA 1
ATOM 5531 C C . ASN B 1 208 ? -5.023 -27.766 4.234 1 98.75 208 ASN B C 1
ATOM 5533 O O . ASN B 1 208 ? -5.516 -28.5 3.365 1 98.75 208 ASN B O 1
ATOM 5537 N N . THR B 1 209 ? -5.586 -26.703 4.703 1 98.25 209 THR B N 1
ATOM 5538 C CA . THR B 1 209 ? -6.789 -26.188 4.059 1 98.25 209 THR B CA 1
ATOM 5539 C C . THR B 1 209 ? -6.535 -24.797 3.49 1 98.25 209 THR B C 1
ATOM 5541 O O . THR B 1 209 ? -6.113 -23.891 4.215 1 98.25 209 THR B O 1
ATOM 5544 N N . GLN B 1 210 ? -6.672 -24.688 2.266 1 97.38 210 GLN B N 1
ATOM 5545 C CA . GLN B 1 210 ? -6.777 -23.391 1.615 1 97.38 210 GLN B CA 1
ATOM 5546 C C . GLN B 1 210 ? -8.234 -22.969 1.443 1 97.38 210 GLN B C 1
ATOM 5548 O O . GLN B 1 210 ? -8.906 -23.406 0.502 1 97.38 210 GLN B O 1
ATOM 5553 N N . VAL B 1 211 ? -8.625 -22.062 2.207 1 98 211 VAL B N 1
ATOM 5554 C CA . VAL B 1 211 ? -10.031 -21.672 2.287 1 98 211 VAL B CA 1
ATOM 5555 C C . VAL B 1 211 ? -10.414 -20.875 1.042 1 98 211 VAL B C 1
ATOM 5557 O O . VAL B 1 211 ? -9.695 -19.953 0.633 1 98 211 VAL B O 1
ATOM 5560 N N . MET B 1 212 ? -11.492 -21.281 0.481 1 98.12 212 MET B N 1
ATOM 5561 C CA . MET B 1 212 ? -12.188 -20.5 -0.53 1 98.12 212 MET B CA 1
ATOM 5562 C C . MET B 1 212 ? -13.375 -19.75 0.08 1 98.12 212 MET B C 1
ATOM 5564 O O . MET B 1 212 ? -14.484 -20.281 0.128 1 98.12 212 MET B O 1
ATOM 5568 N N . PRO B 1 213 ? -13.156 -18.531 0.511 1 97.94 213 PRO B N 1
ATOM 5569 C CA . PRO B 1 213 ? -14.227 -17.844 1.233 1 97.94 213 PRO B CA 1
ATOM 5570 C C . PRO B 1 213 ? -15.367 -17.406 0.321 1 97.94 213 PRO B C 1
ATOM 5572 O O . PRO B 1 213 ? -15.234 -16.438 -0.422 1 97.94 213 PRO B O 1
ATOM 5575 N N . SER B 1 214 ? -16.469 -18.031 0.446 1 96.81 214 SER B N 1
ATOM 5576 C CA . SER B 1 214 ? -17.594 -17.828 -0.463 1 96.81 214 SER B CA 1
ATOM 5577 C C . SER B 1 214 ? -18.109 -16.391 -0.377 1 96.81 214 SER B C 1
ATOM 5579 O O . SER B 1 214 ? -18.719 -15.883 -1.325 1 96.81 214 SER B O 1
ATOM 5581 N N . VAL B 1 215 ? -17.828 -15.68 0.671 1 95.5 215 VAL B N 1
ATOM 5582 C CA . VAL B 1 215 ? -18.312 -14.32 0.862 1 95.5 215 VAL B CA 1
ATOM 5583 C C . VAL B 1 215 ? -17.688 -13.398 -0.175 1 95.5 215 VAL B C 1
ATOM 5585 O O . VAL B 1 215 ? -18.25 -12.359 -0.526 1 95.5 215 VAL B O 1
ATOM 5588 N N . MET B 1 216 ? -16.578 -13.82 -0.699 1 95.38 216 MET B N 1
ATOM 5589 C CA . MET B 1 216 ? -15.844 -12.977 -1.639 1 95.38 216 MET B CA 1
ATOM 5590 C C . MET B 1 216 ? -15.867 -13.57 -3.041 1 95.38 216 MET B C 1
ATOM 5592 O O . MET B 1 216 ? -15.328 -12.984 -3.98 1 95.38 216 MET B O 1
ATOM 5596 N N . LEU B 1 217 ? -16.453 -14.68 -3.154 1 97.81 217 LEU B N 1
ATOM 5597 C CA . LEU B 1 217 ? -16.359 -15.43 -4.402 1 97.81 217 LEU B CA 1
ATOM 5598 C C . LEU B 1 217 ? -17.75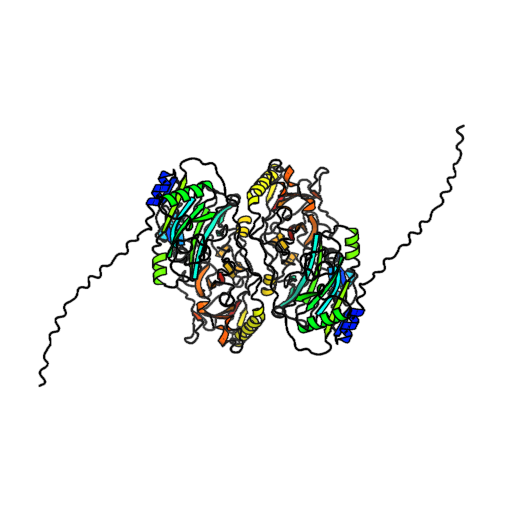 -15.688 -4.984 1 97.81 217 LEU B C 1
ATOM 5600 O O . LEU B 1 217 ? -18.719 -15.859 -4.242 1 97.81 217 LEU B O 1
ATOM 5604 N N . ASN B 1 218 ? -17.781 -15.648 -6.301 1 97.06 218 ASN B N 1
ATOM 5605 C CA . ASN B 1 218 ? -18.969 -16.125 -7.008 1 97.06 218 ASN B CA 1
ATOM 5606 C C . ASN B 1 218 ? -18.828 -17.594 -7.391 1 97.06 218 ASN B C 1
ATOM 5608 O O . ASN B 1 218 ? -18.578 -17.922 -8.555 1 97.06 218 ASN B O 1
ATOM 5612 N N . MET B 1 219 ? -19.125 -18.453 -6.477 1 97.25 219 MET B N 1
ATOM 5613 C CA . MET B 1 219 ? -18.938 -19.891 -6.68 1 97.25 219 MET B CA 1
ATOM 5614 C C . MET B 1 219 ? -20.094 -20.5 -7.449 1 97.25 219 MET B C 1
ATOM 5616 O O . MET B 1 219 ? -21.234 -20.031 -7.332 1 97.25 219 MET B O 1
ATOM 5620 N N . GLY B 1 220 ? -19.797 -21.469 -8.242 1 96.56 220 GLY B N 1
ATOM 5621 C CA . GLY B 1 220 ? -20.797 -22.172 -9.031 1 96.56 220 GLY B CA 1
ATOM 5622 C C . GLY B 1 220 ? -20.25 -22.734 -10.32 1 96.56 220 GLY B C 1
ATOM 5623 O O . GLY B 1 220 ? -19.031 -22.75 -10.539 1 96.56 220 GLY B O 1
ATOM 5624 N N . LEU B 1 221 ? -21.141 -23.297 -11.07 1 95.44 221 LEU B N 1
ATOM 5625 C CA . LEU B 1 221 ? -20.75 -23.969 -12.297 1 95.44 221 LEU B CA 1
ATOM 5626 C C . LEU B 1 221 ? -21.297 -23.25 -13.523 1 95.44 221 LEU B C 1
ATOM 5628 O O . LEU B 1 221 ? -21.094 -23.688 -14.656 1 95.44 221 LEU B O 1
ATOM 5632 N N . GLU B 1 222 ? -21.875 -22.125 -13.258 1 93.31 222 GLU B N 1
ATOM 5633 C CA . GLU B 1 222 ? -22.484 -21.344 -14.336 1 93.31 222 GLU B CA 1
ATOM 5634 C C . GLU B 1 222 ? -21.438 -20.531 -15.086 1 93.31 222 GLU B C 1
ATOM 5636 O O . GLU B 1 222 ? -20.312 -20.344 -14.602 1 93.31 222 GLU B O 1
ATOM 5641 N N . ASN B 1 223 ? -21.828 -20.031 -16.219 1 90.75 223 ASN B N 1
ATOM 5642 C CA . ASN B 1 223 ? -20.906 -19.297 -17.094 1 90.75 223 ASN B CA 1
ATOM 5643 C C . ASN B 1 223 ? -20.453 -18 -16.453 1 90.75 223 ASN B C 1
ATOM 5645 O O . ASN B 1 223 ? -19.375 -17.484 -16.781 1 90.75 223 ASN B O 1
ATOM 5649 N N . ASP B 1 224 ? -21.219 -17.469 -15.562 1 94.81 224 ASP B N 1
ATOM 5650 C CA . ASP B 1 224 ? -20.875 -16.188 -14.977 1 94.81 224 ASP B CA 1
ATOM 5651 C C . ASP B 1 224 ? -20.219 -16.375 -13.609 1 94.81 224 ASP B C 1
ATOM 5653 O O . ASP B 1 224 ? -19.938 -15.391 -12.914 1 94.81 224 ASP B O 1
ATOM 5657 N N . SER B 1 225 ? -19.922 -17.641 -13.242 1 96.81 225 SER B N 1
ATOM 5658 C CA . SER B 1 225 ? -19.203 -17.922 -12 1 96.81 225 SER B CA 1
ATOM 5659 C C . SER B 1 225 ? -17.719 -17.609 -12.141 1 96.81 225 SER B C 1
ATOM 5661 O O . SER B 1 225 ? -17.188 -17.594 -13.25 1 96.81 225 SER B O 1
ATOM 5663 N N . ASP B 1 226 ? -17.141 -17.359 -11.008 1 98.25 226 ASP B N 1
ATOM 5664 C CA . ASP B 1 226 ? -15.688 -17.188 -11.008 1 98.25 226 ASP B CA 1
ATOM 5665 C C . ASP B 1 226 ? -14.977 -18.453 -11.484 1 98.25 226 ASP B C 1
ATOM 5667 O O . ASP B 1 226 ? -15.484 -19.562 -11.289 1 98.25 226 ASP B O 1
ATOM 5671 N N . THR B 1 227 ? -13.859 -18.25 -12.148 1 98.06 227 THR B N 1
ATOM 5672 C CA . THR B 1 227 ? -12.93 -19.359 -12.305 1 98.06 227 THR B CA 1
ATOM 5673 C C . THR B 1 227 ? -11.688 -19.156 -11.438 1 98.06 227 THR B C 1
ATOM 5675 O O . THR B 1 227 ? -11.289 -18.016 -11.18 1 98.06 227 THR B O 1
ATOM 5678 N N . PHE B 1 228 ? -11.133 -20.281 -11.039 1 98.31 228 PHE B N 1
ATOM 5679 C CA . PHE B 1 228 ? -10.023 -20.266 -10.086 1 98.31 228 PHE B CA 1
ATOM 5680 C C . PHE B 1 228 ? -8.812 -21 -10.664 1 98.31 228 PHE B C 1
ATOM 5682 O O . PHE B 1 228 ? -8.93 -21.703 -11.656 1 98.31 228 PHE B O 1
ATOM 5689 N N . ALA B 1 229 ? -7.723 -20.719 -10.078 1 98.12 229 ALA B N 1
ATOM 5690 C CA . ALA B 1 229 ? -6.484 -21.453 -10.32 1 98.12 229 ALA B CA 1
ATOM 5691 C C . ALA B 1 229 ? -5.664 -21.594 -9.047 1 98.12 229 ALA B C 1
ATOM 5693 O O . ALA B 1 229 ? -5.805 -20.797 -8.117 1 98.12 229 ALA B O 1
ATOM 5694 N N . LEU B 1 230 ? -4.957 -22.625 -8.984 1 98.06 230 LEU B N 1
ATOM 5695 C CA . LEU B 1 230 ? -3.936 -22.766 -7.953 1 98.06 230 LEU B CA 1
ATOM 5696 C C . LEU B 1 230 ? -2.553 -22.938 -8.57 1 98.06 230 LEU B C 1
ATOM 5698 O O . LEU B 1 230 ? -2.32 -23.875 -9.336 1 98.06 230 LEU B O 1
ATOM 5702 N N . PHE B 1 231 ? -1.693 -22.016 -8.203 1 97 231 PHE B N 1
ATOM 5703 C CA . PHE B 1 231 ? -0.307 -22.109 -8.648 1 97 231 PHE B CA 1
ATOM 5704 C C . PHE B 1 231 ? 0.594 -22.609 -7.531 1 97 231 PHE B C 1
ATOM 5706 O O . PHE B 1 231 ? 0.458 -22.188 -6.379 1 97 231 PHE B O 1
ATOM 5713 N N . PHE B 1 232 ? 1.369 -23.578 -7.816 1 96.75 232 PHE B N 1
ATOM 5714 C CA . PHE B 1 232 ? 2.527 -24 -7.031 1 96.75 232 PHE B CA 1
ATOM 5715 C C . PHE B 1 232 ? 3.812 -23.438 -7.633 1 96.75 232 PHE B C 1
ATOM 5717 O O . PHE B 1 232 ? 4.168 -23.766 -8.766 1 96.75 232 PHE B O 1
ATOM 5724 N N . ARG B 1 233 ? 4.555 -22.625 -6.832 1 96.44 233 ARG B N 1
ATOM 5725 C CA . ARG B 1 233 ? 5.617 -21.812 -7.422 1 96.44 233 ARG B CA 1
ATOM 5726 C C . ARG B 1 233 ? 6.941 -22.031 -6.699 1 96.44 233 ARG B C 1
ATOM 5728 O O . ARG B 1 233 ? 7.344 -21.234 -5.859 1 96.44 233 ARG B O 1
ATOM 5735 N N . PRO B 1 234 ? 7.609 -23.062 -7.035 1 97.94 234 PRO B N 1
ATOM 5736 C CA . PRO B 1 234 ? 8.977 -23.188 -6.531 1 97.94 234 PRO B CA 1
ATOM 5737 C C . PRO B 1 234 ? 9.969 -22.312 -7.281 1 97.94 234 PRO B C 1
ATOM 5739 O O . PRO B 1 234 ? 9.836 -22.109 -8.492 1 97.94 234 PRO B O 1
ATOM 5742 N N . ALA B 1 235 ? 10.891 -21.781 -6.566 1 97.19 235 ALA B N 1
ATOM 5743 C CA . ALA B 1 235 ? 11.883 -20.906 -7.172 1 97.19 235 ALA B CA 1
ATOM 5744 C C . ALA B 1 235 ? 13.281 -21.203 -6.637 1 97.19 235 ALA B C 1
ATOM 5746 O O . ALA B 1 235 ? 13.461 -21.438 -5.438 1 97.19 235 ALA B O 1
ATOM 5747 N N . LEU B 1 236 ? 14.273 -21.312 -7.566 1 97.5 236 LEU B N 1
ATOM 5748 C CA . LEU B 1 236 ? 15.695 -21.359 -7.242 1 97.5 236 LEU B CA 1
ATOM 5749 C C . LEU B 1 236 ? 16.047 -22.641 -6.504 1 97.5 236 LEU B C 1
ATOM 5751 O O . LEU B 1 236 ? 16.547 -22.609 -5.379 1 97.5 236 LEU B O 1
ATOM 5755 N N . PHE B 1 237 ? 15.945 -23.734 -7.23 1 97.81 237 PHE B N 1
ATOM 5756 C CA . PHE B 1 237 ? 16.297 -25.062 -6.727 1 97.81 237 PHE B CA 1
ATOM 5757 C C . PHE B 1 237 ? 17.766 -25.125 -6.367 1 97.81 237 PHE B C 1
ATOM 5759 O O . PHE B 1 237 ? 18.609 -24.594 -7.086 1 97.81 237 PHE B O 1
ATOM 5766 N N . ASN B 1 238 ? 18 -25.828 -5.281 1 97.38 238 ASN B N 1
ATOM 5767 C CA . ASN B 1 238 ? 19.391 -26.078 -4.922 1 97.38 238 ASN B CA 1
ATOM 5768 C C . ASN B 1 238 ? 20.062 -27.016 -5.91 1 97.38 238 ASN B C 1
ATOM 5770 O O . ASN B 1 238 ? 21.219 -26.828 -6.262 1 97.38 238 ASN B O 1
ATOM 5774 N N . ASP B 1 239 ? 19.312 -28.031 -6.242 1 97.69 239 ASP B N 1
ATOM 5775 C CA . ASP B 1 239 ? 19.719 -29 -7.25 1 97.69 239 ASP B CA 1
ATOM 5776 C C . ASP B 1 239 ? 18.875 -28.859 -8.523 1 97.69 239 ASP B C 1
ATOM 5778 O O . ASP B 1 239 ? 17.719 -29.25 -8.555 1 97.69 239 ASP B O 1
ATOM 5782 N N . THR B 1 240 ? 19.562 -28.422 -9.547 1 95.75 240 THR B N 1
ATOM 5783 C CA . THR B 1 240 ? 18.859 -28.078 -10.781 1 95.75 240 THR B CA 1
ATOM 5784 C C . THR B 1 240 ? 18.219 -29.328 -11.391 1 95.75 240 THR B C 1
ATOM 5786 O O . THR B 1 240 ? 17.094 -29.281 -11.883 1 95.75 240 THR B O 1
ATOM 5789 N N . GLN B 1 241 ? 18.891 -30.406 -11.383 1 97.19 241 GLN B N 1
ATOM 5790 C CA . GLN B 1 241 ? 18.359 -31.641 -11.961 1 97.19 241 GLN B CA 1
ATOM 5791 C C . GLN B 1 241 ? 17.156 -32.156 -11.18 1 97.19 241 GLN B C 1
ATOM 5793 O O . GLN B 1 241 ? 16.156 -32.562 -11.773 1 97.19 241 GLN B O 1
ATOM 5798 N N . ALA B 1 242 ? 17.328 -32.094 -9.922 1 97.75 242 ALA B N 1
ATOM 5799 C CA . ALA B 1 242 ? 16.188 -32.5 -9.094 1 97.75 242 ALA B CA 1
ATOM 5800 C C . ALA B 1 242 ? 14.977 -31.625 -9.359 1 97.75 242 ALA B C 1
ATOM 5802 O O . ALA B 1 242 ? 13.844 -32.125 -9.406 1 97.75 242 ALA B O 1
ATOM 5803 N N . GLY B 1 243 ? 15.281 -30.375 -9.484 1 97.81 243 GLY B N 1
ATOM 5804 C CA . GLY B 1 243 ? 14.211 -29.453 -9.82 1 97.81 243 GLY B CA 1
ATOM 5805 C C . GLY B 1 243 ? 13.547 -29.766 -11.148 1 97.81 243 GLY B C 1
ATOM 5806 O O . GLY B 1 243 ? 12.32 -29.812 -11.242 1 97.81 243 GLY B O 1
ATOM 5807 N N . ASP B 1 244 ? 14.359 -29.984 -12.148 1 96.69 244 ASP B N 1
ATOM 5808 C CA . ASP B 1 244 ? 13.852 -30.297 -13.477 1 96.69 244 ASP B CA 1
ATOM 5809 C C . ASP B 1 244 ? 13.016 -31.578 -13.461 1 96.69 244 ASP B C 1
ATOM 5811 O O . ASP B 1 244 ? 11.969 -31.656 -14.094 1 96.69 244 ASP B O 1
ATOM 5815 N N . ASP B 1 245 ? 13.477 -32.562 -12.758 1 97.06 245 ASP B N 1
ATOM 5816 C CA . ASP B 1 245 ? 12.742 -33.812 -12.641 1 97.06 245 ASP B CA 1
ATOM 5817 C C . ASP B 1 245 ? 11.375 -33.594 -12 1 97.06 245 ASP B C 1
ATOM 5819 O O . ASP B 1 245 ? 10.375 -34.156 -12.445 1 97.06 245 ASP B O 1
ATOM 5823 N N . TYR B 1 246 ? 11.383 -32.812 -10.992 1 97.38 246 TYR B N 1
ATOM 5824 C CA . TYR B 1 246 ? 10.141 -32.5 -10.273 1 97.38 246 TYR B CA 1
ATOM 5825 C C . TYR B 1 246 ? 9.156 -31.781 -11.18 1 97.38 246 TYR B C 1
ATOM 5827 O O . TYR B 1 246 ? 7.957 -32.062 -11.164 1 97.38 246 TYR B O 1
ATOM 5835 N N . ILE B 1 247 ? 9.672 -30.844 -11.938 1 96.62 247 ILE B N 1
ATOM 5836 C CA . ILE B 1 247 ? 8.828 -30.016 -12.797 1 96.62 247 ILE B CA 1
ATOM 5837 C C . ILE B 1 247 ? 8.242 -30.875 -13.922 1 96.62 247 ILE B C 1
ATOM 5839 O O . ILE B 1 247 ? 7.078 -30.719 -14.289 1 96.62 247 ILE B O 1
ATOM 5843 N N . ASN B 1 248 ? 8.977 -31.734 -14.422 1 94.06 248 ASN B N 1
ATOM 5844 C CA . ASN B 1 248 ? 8.57 -32.562 -15.562 1 94.06 248 ASN B CA 1
ATOM 5845 C C . ASN B 1 248 ? 7.648 -33.688 -15.141 1 94.06 248 ASN B C 1
ATOM 5847 O O . ASN B 1 248 ? 6.805 -34.125 -15.922 1 94.06 248 ASN B O 1
ATOM 5851 N N . ASN B 1 249 ? 7.891 -34.125 -13.945 1 93.38 249 ASN B N 1
ATOM 5852 C CA . ASN B 1 249 ? 7.094 -35.25 -13.422 1 93.38 249 ASN B CA 1
ATOM 5853 C C . ASN B 1 249 ? 6.809 -35.062 -11.93 1 93.38 249 ASN B C 1
ATOM 5855 O O . ASN B 1 249 ? 7.305 -35.844 -11.102 1 93.38 249 ASN B O 1
ATOM 5859 N N . PRO B 1 250 ? 5.965 -34.156 -11.656 1 95.38 250 PRO B N 1
ATOM 5860 C CA . PRO B 1 250 ? 5.68 -33.938 -10.234 1 95.38 250 PRO B CA 1
ATOM 5861 C C . PRO B 1 250 ? 5.043 -35.188 -9.578 1 95.38 250 PRO B C 1
ATOM 5863 O O . PRO B 1 250 ? 4.059 -35.719 -10.086 1 95.38 250 PRO B O 1
ATOM 5866 N N . PRO B 1 251 ? 5.574 -35.625 -8.477 1 96.19 251 PRO B N 1
ATOM 5867 C CA . PRO B 1 251 ? 4.977 -36.781 -7.77 1 96.19 251 PRO B CA 1
ATOM 5868 C C . PRO B 1 251 ? 3.746 -36.375 -6.957 1 96.19 251 PRO B C 1
ATOM 5870 O O . PRO B 1 251 ? 3.746 -36.5 -5.73 1 96.19 251 PRO B O 1
ATOM 5873 N N . ALA B 1 252 ? 2.75 -36 -7.609 1 97.06 252 ALA B N 1
ATOM 5874 C CA . ALA B 1 252 ? 1.514 -35.531 -6.996 1 97.06 252 ALA B CA 1
ATOM 5875 C C . ALA B 1 252 ? 0.328 -35.719 -7.941 1 97.06 252 ALA B C 1
ATOM 5877 O O . ALA B 1 252 ? 0.509 -35.938 -9.141 1 97.06 252 ALA B O 1
ATOM 5878 N N . THR B 1 253 ? -0.792 -35.719 -7.395 1 96.06 253 THR B N 1
ATOM 5879 C CA . THR B 1 253 ? -2.039 -35.688 -8.156 1 96.06 253 THR B CA 1
ATOM 5880 C C . THR B 1 253 ? -3.029 -34.719 -7.555 1 96.06 253 THR B C 1
ATOM 5882 O O . THR B 1 253 ? -2.814 -34.188 -6.453 1 96.06 253 THR B O 1
ATOM 5885 N N . VAL B 1 254 ? -4.004 -34.375 -8.375 1 97.81 254 VAL B N 1
ATOM 5886 C CA . VAL B 1 254 ? -5.078 -33.469 -7.934 1 97.81 254 VAL B CA 1
ATOM 5887 C C . VAL B 1 254 ? -6.43 -34.125 -8.242 1 97.81 254 VAL B C 1
ATOM 5889 O O . VAL B 1 254 ? -6.59 -34.781 -9.258 1 97.81 254 VAL B O 1
ATOM 5892 N N . PHE B 1 255 ? -7.363 -33.906 -7.316 1 98.19 255 PHE B N 1
ATOM 5893 C CA . PHE B 1 255 ? -8.711 -34.406 -7.488 1 98.19 255 PHE B CA 1
ATOM 5894 C C . PHE B 1 255 ? -9.742 -33.281 -7.422 1 98.19 255 PHE B C 1
ATOM 5896 O O . PHE B 1 255 ? -9.633 -32.406 -6.586 1 98.19 255 PHE B O 1
ATOM 5903 N N . ARG B 1 256 ? -10.617 -33.344 -8.328 1 98.5 256 ARG B N 1
ATOM 5904 C CA . ARG B 1 256 ? -11.883 -32.656 -8.094 1 98.5 256 ARG B CA 1
ATOM 5905 C C . ARG B 1 256 ? -12.867 -33.531 -7.344 1 98.5 256 ARG B C 1
ATOM 5907 O O . ARG B 1 256 ? -13.102 -34.688 -7.738 1 98.5 256 ARG B O 1
ATOM 5914 N N . ILE B 1 257 ? -13.406 -33.062 -6.312 1 98.44 257 ILE B N 1
ATOM 5915 C CA . ILE B 1 257 ? -14.281 -33.844 -5.438 1 98.44 257 ILE B CA 1
ATOM 5916 C C . ILE B 1 257 ? -15.672 -33.219 -5.402 1 98.44 257 ILE B C 1
ATOM 5918 O O . ILE B 1 257 ? -15.828 -32.062 -4.98 1 98.44 257 ILE B O 1
ATOM 5922 N N . THR B 1 258 ? -16.656 -33.938 -5.828 1 98 258 THR B N 1
ATOM 5923 C CA . THR B 1 258 ? -18.047 -33.5 -5.867 1 98 258 THR B CA 1
ATOM 5924 C C . THR B 1 258 ? -18.938 -34.438 -5.062 1 98 258 THR B C 1
ATOM 5926 O O . THR B 1 258 ? -19 -35.625 -5.336 1 98 258 THR B O 1
ATOM 5929 N N . PRO B 1 259 ? -19.641 -33.875 -4.125 1 97.69 259 PRO B N 1
ATOM 5930 C CA . PRO B 1 259 ? -20.547 -34.75 -3.402 1 97.69 259 PRO B CA 1
ATOM 5931 C C . PRO B 1 259 ? -21.672 -35.312 -4.285 1 97.69 259 PRO B C 1
ATOM 5933 O O . PRO B 1 259 ? -22.188 -34.562 -5.133 1 97.69 259 PRO B O 1
ATOM 5936 N N . ASN B 1 260 ? -22.094 -36.5 -3.998 1 96.56 260 ASN B N 1
ATOM 5937 C CA . ASN B 1 260 ? -23.156 -37.125 -4.777 1 96.56 260 ASN B CA 1
ATOM 5938 C C . ASN B 1 260 ? -24.531 -36.656 -4.352 1 96.56 260 ASN B C 1
ATOM 5940 O O . ASN B 1 260 ? -25.484 -36.719 -5.129 1 96.56 260 ASN B O 1
ATOM 5944 N N . GLU B 1 261 ? -24.562 -36.281 -3.135 1 94.69 261 GLU B N 1
ATOM 5945 C CA . GLU B 1 261 ? -25.828 -35.781 -2.596 1 94.69 261 GLU B CA 1
ATOM 5946 C C . GLU B 1 261 ? -25.719 -34.312 -2.152 1 94.69 261 GLU B C 1
ATOM 5948 O O . GLU B 1 261 ? -24.625 -33.844 -1.848 1 94.69 261 GLU B O 1
ATOM 5953 N N . THR B 1 262 ? -26.859 -33.719 -2.17 1 90.94 262 THR B N 1
ATOM 5954 C CA . THR B 1 262 ? -26.906 -32.344 -1.695 1 90.94 262 THR B CA 1
ATOM 5955 C C . THR B 1 262 ? -26.562 -32.281 -0.209 1 90.94 262 THR B C 1
ATOM 5957 O O . THR B 1 262 ? -27.016 -33.094 0.578 1 90.94 262 THR B O 1
ATOM 5960 N N . VAL B 1 263 ? -25.766 -31.266 0.143 1 91.81 263 VAL B N 1
ATOM 5961 C CA . VAL B 1 263 ? -25.328 -31.125 1.53 1 91.81 263 VAL B CA 1
ATOM 5962 C C . VAL B 1 263 ? -25.719 -29.75 2.059 1 91.81 263 VAL B C 1
ATOM 5964 O O . VAL B 1 263 ? -25.812 -28.797 1.292 1 91.81 263 VAL B O 1
ATOM 5967 N N . GLU B 1 264 ? -25.984 -29.781 3.357 1 94.75 264 GLU B N 1
ATOM 5968 C CA . GLU B 1 264 ? -26.109 -28.484 4.02 1 94.75 264 GLU B CA 1
ATOM 5969 C C . GLU B 1 264 ? -24.75 -27.797 4.172 1 94.75 264 GLU B C 1
ATOM 5971 O O . GLU B 1 264 ? -23.828 -28.375 4.758 1 94.75 264 GLU B O 1
ATOM 5976 N N . LEU B 1 265 ? -24.688 -26.641 3.719 1 96.88 265 LEU B N 1
ATOM 5977 C CA . LEU B 1 265 ? -23.391 -25.953 3.672 1 96.88 265 LEU B CA 1
ATOM 5978 C C . LEU B 1 265 ? -23.078 -25.312 5.016 1 96.88 265 LEU B C 1
ATOM 5980 O O . LEU B 1 265 ? -23.969 -24.844 5.715 1 96.88 265 LEU B O 1
ATOM 5984 N N . ASP B 1 266 ? -21.859 -25.359 5.41 1 97.94 266 ASP B N 1
ATOM 5985 C CA . ASP B 1 266 ? -21.234 -24.641 6.516 1 97.94 266 ASP B CA 1
ATOM 5986 C C . ASP B 1 266 ? -19.984 -23.891 6.047 1 97.94 266 ASP B C 1
ATOM 5988 O O . ASP B 1 266 ? -18.859 -24.328 6.289 1 97.94 266 ASP B O 1
ATOM 5992 N N . PRO B 1 267 ? -20.219 -22.734 5.398 1 98.12 267 PRO B N 1
ATOM 5993 C CA . PRO B 1 267 ? -19.094 -22.031 4.762 1 98.12 267 PRO B CA 1
ATOM 5994 C C . PRO B 1 267 ? -18.062 -21.531 5.766 1 98.12 267 PRO B C 1
ATOM 5996 O O . PRO B 1 267 ? -18.422 -21.125 6.875 1 98.12 267 PRO B O 1
ATOM 5999 N N . TYR B 1 268 ? -16.797 -21.562 5.34 1 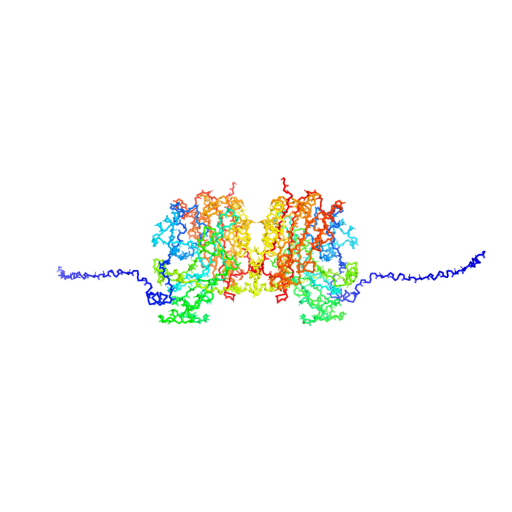98.25 268 TYR B N 1
ATOM 6000 C CA . TYR B 1 268 ? -15.727 -20.922 6.094 1 98.25 268 TYR B CA 1
ATOM 6001 C C . TYR B 1 268 ? -15.875 -19.406 6.066 1 98.25 268 TYR B C 1
ATOM 6003 O O . TYR B 1 268 ? -16.281 -18.828 5.051 1 98.25 268 TYR B O 1
ATOM 6011 N N . ASP B 1 269 ? -15.484 -18.781 7.223 1 97.56 269 ASP B N 1
ATOM 6012 C CA . ASP B 1 269 ? -15.242 -17.344 7.203 1 97.56 269 ASP B CA 1
ATOM 6013 C C . ASP B 1 269 ? -13.969 -17.016 6.422 1 97.56 269 ASP B C 1
ATOM 6015 O O . ASP B 1 269 ? -13.18 -17.906 6.105 1 97.56 269 ASP B O 1
ATOM 6019 N N . TYR B 1 270 ? -13.938 -15.781 6.012 1 98.12 270 TYR B N 1
ATOM 6020 C CA . TYR B 1 270 ? -12.656 -15.359 5.457 1 98.12 270 TYR B CA 1
ATOM 6021 C C . TYR B 1 270 ? -11.523 -15.609 6.449 1 98.12 270 TYR B C 1
ATOM 6023 O O . TYR B 1 270 ? -11.641 -15.273 7.633 1 98.12 270 TYR B O 1
ATOM 6031 N N . PRO B 1 271 ? -10.422 -16.172 5.949 1 97.75 271 PRO B N 1
ATOM 6032 C CA . PRO B 1 271 ? -9.359 -16.516 6.895 1 97.75 271 PRO B CA 1
ATOM 6033 C C . PRO B 1 271 ? -8.609 -15.289 7.41 1 97.75 271 PRO B C 1
ATOM 6035 O O . PRO B 1 271 ? -8.547 -14.266 6.727 1 97.75 271 PRO B O 1
ATOM 6038 N N . GLU B 1 272 ? -8.055 -15.461 8.625 1 97.62 272 GLU B N 1
ATOM 6039 C CA . GLU B 1 272 ? -7.145 -14.438 9.133 1 97.62 272 GLU B CA 1
ATOM 6040 C C . GLU B 1 272 ? -5.867 -14.375 8.305 1 97.62 272 GLU B C 1
ATOM 6042 O O . GLU B 1 272 ? -5.316 -15.414 7.926 1 97.62 272 GLU B O 1
ATOM 6047 N N . LEU B 1 273 ? -5.391 -13.203 8.008 1 98.12 273 LEU B N 1
ATOM 6048 C CA . LEU B 1 273 ? -4.199 -13 7.188 1 98.12 273 LEU B CA 1
ATOM 6049 C C . LEU B 1 273 ? -2.963 -12.82 8.062 1 98.12 273 LEU B C 1
ATOM 6051 O O . LEU B 1 273 ? -3.061 -12.352 9.195 1 98.12 273 LEU B O 1
ATOM 6055 N N . ARG B 1 274 ? -1.877 -13.211 7.531 1 97.81 274 ARG B N 1
ATOM 6056 C CA . ARG B 1 274 ? -0.614 -12.828 8.156 1 97.81 274 ARG B CA 1
ATOM 6057 C C . ARG B 1 274 ? -0.347 -11.336 7.996 1 97.81 274 ARG B C 1
ATOM 6059 O O . ARG B 1 274 ? -0.617 -10.766 6.941 1 97.81 274 ARG B O 1
ATOM 6066 N N . VAL B 1 275 ? 0.22 -10.773 9.031 1 97.69 275 VAL B N 1
ATOM 6067 C CA . VAL B 1 275 ? 0.458 -9.336 9.039 1 97.69 275 VAL B CA 1
ATOM 6068 C C . VAL B 1 275 ? 1.789 -9.023 8.352 1 97.69 275 VAL B C 1
ATOM 6070 O O . VAL B 1 275 ? 2.82 -9.602 8.703 1 97.69 275 VAL B O 1
ATOM 6073 N N . ARG B 1 276 ? 1.779 -8.102 7.395 1 96.81 276 ARG B N 1
ATOM 6074 C CA . ARG B 1 276 ? 2.971 -7.676 6.668 1 96.81 276 ARG B CA 1
ATOM 6075 C C . ARG B 1 276 ? 3.754 -6.637 7.457 1 96.81 276 ARG B C 1
ATOM 6077 O O . ARG B 1 276 ? 3.166 -5.742 8.07 1 96.81 276 ARG B O 1
ATOM 6084 N N . GLY B 1 277 ? 5.062 -6.734 7.398 1 97.12 277 GLY B N 1
ATOM 6085 C CA . GLY B 1 277 ? 5.926 -5.707 7.961 1 97.12 277 GLY B CA 1
ATOM 6086 C C . GLY B 1 277 ? 6.355 -6.004 9.383 1 97.12 277 GLY B C 1
ATOM 6087 O O . GLY B 1 277 ? 5.684 -6.754 10.102 1 97.12 277 GLY B O 1
ATOM 6088 N N . THR B 1 278 ? 7.438 -5.383 9.805 1 98.06 278 THR B N 1
ATOM 6089 C CA . THR B 1 278 ? 8 -5.539 11.141 1 98.06 278 THR B CA 1
ATOM 6090 C C . THR B 1 278 ? 8.211 -4.18 11.805 1 98.06 278 THR B C 1
ATOM 6092 O O . THR B 1 278 ? 8.5 -4.102 13 1 98.06 278 THR B O 1
ATOM 6095 N N . GLY B 1 279 ? 8.086 -3.162 11.039 1 97.81 279 GLY B N 1
ATOM 6096 C CA . GLY B 1 279 ? 8.422 -1.826 11.508 1 97.81 279 GLY B CA 1
ATOM 6097 C C . GLY B 1 279 ? 9.844 -1.419 11.18 1 97.81 279 GLY B C 1
ATOM 6098 O O . GLY B 1 279 ? 10.172 -0.229 11.164 1 97.81 279 GLY B O 1
ATOM 6099 N N . LYS B 1 280 ? 10.695 -2.346 10.945 1 98.12 280 LYS B N 1
ATOM 6100 C CA . LYS B 1 280 ? 12.078 -2.064 10.555 1 98.12 280 LYS B CA 1
ATOM 6101 C C . LYS B 1 280 ? 12.18 -1.767 9.062 1 98.12 280 LYS B C 1
ATOM 6103 O O . LYS B 1 280 ? 11.656 -2.521 8.234 1 98.12 280 LYS B O 1
ATOM 6108 N N . THR B 1 281 ? 12.852 -0.678 8.734 1 98.38 281 THR B N 1
ATOM 6109 C CA . THR B 1 281 ? 12.898 -0.244 7.348 1 98.38 281 THR B CA 1
ATOM 6110 C C . THR B 1 281 ? 14.312 -0.359 6.789 1 98.38 281 THR B C 1
ATOM 6112 O O . THR B 1 281 ? 15.266 -0.576 7.543 1 98.38 281 THR B O 1
ATOM 6115 N N . GLU B 1 282 ? 14.406 -0.189 5.5 1 98.75 282 GLU B N 1
ATOM 6116 C CA . GLU B 1 282 ? 15.68 -0.127 4.793 1 98.75 282 GLU B CA 1
ATOM 6117 C C . GLU B 1 282 ? 16.141 1.317 4.602 1 98.75 282 GLU B C 1
ATOM 6119 O O . GLU B 1 282 ? 17.188 1.568 4.023 1 98.75 282 GLU B O 1
ATOM 6124 N N . PHE B 1 283 ? 15.5 2.271 5.148 1 98.62 283 PHE B N 1
ATOM 6125 C CA . PHE B 1 283 ? 15.641 3.66 4.727 1 98.62 283 PHE B CA 1
ATOM 6126 C C . PHE B 1 283 ? 16.969 4.238 5.207 1 98.62 283 PHE B C 1
ATOM 6128 O O . PHE B 1 283 ? 17.422 5.266 4.703 1 98.62 283 PHE B O 1
ATOM 6135 N N . ASP B 1 284 ? 17.609 3.592 6.105 1 98.31 284 ASP B N 1
ATOM 6136 C CA . ASP B 1 284 ? 18.922 4.035 6.535 1 98.31 284 ASP B CA 1
ATOM 6137 C C . ASP B 1 284 ? 19.969 3.832 5.434 1 98.31 284 ASP B C 1
ATOM 6139 O O . ASP B 1 284 ? 21.078 4.352 5.516 1 98.31 284 ASP B O 1
ATOM 6143 N N . LEU B 1 285 ? 19.578 3.127 4.375 1 98.69 285 LEU B N 1
ATOM 6144 C CA . LEU B 1 285 ? 20.484 2.885 3.258 1 98.69 285 LEU B CA 1
ATOM 6145 C C . LEU B 1 285 ? 20.281 3.928 2.164 1 98.69 285 LEU B C 1
ATOM 6147 O O . LEU B 1 285 ? 20.984 3.904 1.145 1 98.69 285 LEU B O 1
ATOM 6151 N N . MET B 1 286 ? 19.422 4.887 2.346 1 98.06 286 MET B N 1
ATOM 6152 C CA . MET B 1 286 ? 19.078 5.844 1.296 1 98.06 286 MET B CA 1
ATOM 6153 C C . MET B 1 286 ? 20.266 6.715 0.939 1 98.06 286 MET B C 1
ATOM 6155 O O . MET B 1 286 ? 20.484 7.039 -0.232 1 98.06 286 MET B O 1
ATOM 6159 N N . ASP B 1 287 ? 21 7.137 1.888 1 95.88 287 ASP B N 1
ATOM 6160 C CA . ASP B 1 287 ? 22.172 7.957 1.599 1 95.88 287 ASP B CA 1
ATOM 6161 C C . ASP B 1 287 ? 23.25 7.145 0.886 1 95.88 287 ASP B C 1
ATOM 6163 O O . ASP B 1 287 ? 23.938 7.652 -0.008 1 95.88 287 ASP B O 1
ATOM 6167 N N . ASP B 1 288 ? 23.406 5.902 1.282 1 98.19 288 ASP B N 1
ATOM 6168 C CA . ASP B 1 288 ? 24.328 5.008 0.594 1 98.19 288 ASP B CA 1
ATOM 6169 C C . ASP B 1 288 ? 23.922 4.805 -0.862 1 98.19 288 ASP B C 1
ATOM 6171 O O . ASP B 1 288 ? 24.766 4.762 -1.754 1 98.19 288 ASP B O 1
ATOM 6175 N N . LEU B 1 289 ? 22.656 4.656 -1.032 1 98.62 289 LEU B N 1
ATOM 6176 C CA . LEU B 1 289 ? 22.141 4.48 -2.385 1 98.62 289 LEU B CA 1
ATOM 6177 C C . LEU B 1 289 ? 22.406 5.715 -3.236 1 98.62 289 LEU B C 1
ATOM 6179 O O . LEU B 1 289 ? 22.719 5.602 -4.422 1 98.62 289 LEU B O 1
ATOM 6183 N N . GLU B 1 290 ? 22.25 6.863 -2.652 1 97.31 290 GLU B N 1
ATOM 6184 C CA . GLU B 1 290 ? 22.562 8.102 -3.361 1 97.31 290 GLU B CA 1
ATOM 6185 C C . GLU B 1 290 ? 24.047 8.164 -3.734 1 97.31 290 GLU B C 1
ATOM 6187 O O . GLU B 1 290 ? 24.391 8.578 -4.844 1 97.31 290 GLU B O 1
ATOM 6192 N N . GLU B 1 291 ? 24.875 7.805 -2.826 1 98.19 291 GLU B N 1
ATOM 6193 C CA . GLU B 1 291 ? 26.297 7.746 -3.133 1 98.19 291 GLU B CA 1
ATOM 6194 C C . GLU B 1 291 ? 26.578 6.809 -4.309 1 98.19 291 GLU B C 1
ATOM 6196 O O . GLU B 1 291 ? 27.391 7.121 -5.18 1 98.19 291 GLU B O 1
ATOM 6201 N N . LEU B 1 292 ? 25.922 5.707 -4.277 1 98.81 292 LEU B N 1
ATOM 6202 C CA . LEU B 1 292 ? 26.062 4.746 -5.367 1 98.81 292 LEU B CA 1
ATOM 6203 C C . LEU B 1 292 ? 25.609 5.355 -6.691 1 98.81 292 LEU B C 1
ATOM 6205 O O . LEU B 1 292 ? 26.281 5.195 -7.711 1 98.81 292 LEU B O 1
ATOM 6209 N N . ARG B 1 293 ? 24.484 6.008 -6.672 1 98.56 293 ARG B N 1
ATOM 6210 C CA . ARG B 1 293 ? 23.984 6.688 -7.863 1 98.56 293 ARG B CA 1
ATOM 6211 C C . ARG B 1 293 ? 25.031 7.629 -8.438 1 98.56 293 ARG B C 1
ATOM 6213 O O . ARG B 1 293 ? 25.312 7.605 -9.633 1 98.56 293 ARG B O 1
ATOM 6220 N N . ILE B 1 294 ? 25.641 8.422 -7.613 1 98.12 294 ILE B N 1
ATOM 6221 C CA . ILE B 1 294 ? 26.641 9.391 -8.023 1 98.12 294 ILE B CA 1
ATOM 6222 C C . ILE B 1 294 ? 27.844 8.656 -8.617 1 98.12 294 ILE B C 1
ATOM 6224 O O . ILE B 1 294 ? 28.359 9.047 -9.664 1 98.12 294 ILE B O 1
ATOM 6228 N N . ALA B 1 295 ? 28.25 7.621 -7.938 1 98.75 295 ALA B N 1
ATOM 6229 C CA . ALA B 1 295 ? 29.391 6.844 -8.406 1 98.75 295 ALA B CA 1
ATOM 6230 C C . ALA B 1 295 ? 29.125 6.258 -9.789 1 98.75 295 ALA B C 1
ATOM 6232 O O . ALA B 1 295 ? 30.016 6.234 -10.648 1 98.75 295 ALA B O 1
ATOM 6233 N N . ILE B 1 296 ? 27.938 5.773 -10.008 1 98.69 296 ILE B N 1
ATOM 6234 C CA . ILE B 1 296 ? 27.547 5.199 -11.289 1 98.69 296 ILE B CA 1
ATOM 6235 C C . ILE B 1 296 ? 27.578 6.277 -12.367 1 98.69 296 ILE B C 1
ATOM 6237 O O . ILE B 1 296 ? 28.141 6.074 -13.445 1 98.69 296 ILE B O 1
ATOM 6241 N N . LEU B 1 297 ? 27 7.398 -12.094 1 98.38 297 LEU B N 1
ATOM 6242 C CA . LEU B 1 297 ? 26.953 8.492 -13.055 1 98.38 297 LEU B CA 1
ATOM 6243 C C . LEU B 1 297 ? 28.375 8.977 -13.383 1 98.38 297 LEU B C 1
ATOM 6245 O O . LEU B 1 297 ? 28.656 9.305 -14.539 1 98.38 297 LEU B O 1
ATOM 6249 N N . ASP B 1 298 ? 29.203 8.992 -12.398 1 98.19 298 ASP B N 1
ATOM 6250 C CA . ASP B 1 298 ? 30.594 9.398 -12.609 1 98.19 298 ASP B CA 1
ATOM 6251 C C . ASP B 1 298 ? 31.344 8.391 -13.477 1 98.19 298 ASP B C 1
ATOM 6253 O O . ASP B 1 298 ? 32.094 8.766 -14.367 1 98.19 298 ASP B O 1
ATOM 6257 N N . LYS B 1 299 ? 31.141 7.18 -13.227 1 97 299 LYS B N 1
ATOM 6258 C CA . LYS B 1 299 ? 31.812 6.121 -13.969 1 97 299 LYS B CA 1
ATOM 6259 C C . LYS B 1 299 ? 31.453 6.176 -15.453 1 97 299 LYS B C 1
ATOM 6261 O O . LYS B 1 299 ? 32.312 5.922 -16.312 1 97 299 LYS B O 1
ATOM 6266 N N . TYR B 1 300 ? 30.266 6.484 -15.68 1 96.75 300 TYR B N 1
ATOM 6267 C CA . TYR B 1 300 ? 29.797 6.461 -17.062 1 96.75 300 TYR B CA 1
ATOM 6268 C C . TYR B 1 300 ? 29.484 7.867 -17.547 1 96.75 300 TYR B C 1
ATOM 6270 O O . TYR B 1 300 ? 28.516 8.07 -18.281 1 96.75 300 TYR B O 1
ATOM 6278 N N . ASN B 1 301 ? 30.219 8.797 -17.203 1 96.19 301 ASN B N 1
ATOM 6279 C CA . ASN B 1 301 ? 29.969 10.211 -17.453 1 96.19 301 ASN B CA 1
ATOM 6280 C C . ASN B 1 301 ? 30.188 10.555 -18.938 1 96.19 301 ASN B C 1
ATOM 6282 O O . ASN B 1 301 ? 29.844 11.648 -19.375 1 96.19 301 ASN B O 1
ATOM 6286 N N . GLU B 1 302 ? 30.641 9.633 -19.734 1 95.06 302 GLU B N 1
ATOM 6287 C CA . GLU B 1 302 ? 30.812 9.844 -21.172 1 95.06 302 GLU B CA 1
ATOM 6288 C C . GLU B 1 302 ? 29.516 9.523 -21.938 1 95.06 302 GLU B C 1
ATOM 6290 O O . GLU B 1 302 ? 29.438 9.734 -23.156 1 95.06 302 GLU B O 1
ATOM 6295 N N . SER B 1 303 ? 28.516 9.086 -21.25 1 96.25 303 SER B N 1
ATOM 6296 C CA . SER B 1 303 ? 27.219 8.742 -21.828 1 96.25 303 SER B CA 1
ATOM 6297 C C . SER B 1 303 ? 26.125 9.695 -21.344 1 96.25 303 SER B C 1
ATOM 6299 O O . SER B 1 303 ? 26.297 10.375 -20.344 1 96.25 303 SER B O 1
ATOM 6301 N N . ASN B 1 304 ? 25.062 9.805 -22.172 1 96.44 304 ASN B N 1
ATOM 6302 C CA . ASN B 1 304 ? 23.859 10.461 -21.703 1 96.44 304 ASN B CA 1
ATOM 6303 C C . ASN B 1 304 ? 23.031 9.555 -20.797 1 96.44 304 ASN B C 1
ATOM 6305 O O . ASN B 1 304 ? 22.688 8.43 -21.188 1 96.44 304 ASN B O 1
ATOM 6309 N N . ALA B 1 305 ? 22.766 10.07 -19.672 1 96.94 305 ALA B N 1
ATOM 6310 C CA . ALA B 1 305 ? 22.062 9.258 -18.688 1 96.94 305 ALA B CA 1
ATOM 6311 C C . ALA B 1 305 ? 20.594 9.664 -18.578 1 96.94 305 ALA B C 1
ATOM 6313 O O . ALA B 1 305 ? 20.266 10.852 -18.531 1 96.94 305 ALA B O 1
ATOM 6314 N N . THR B 1 306 ? 19.688 8.688 -18.609 1 95.94 306 THR B N 1
ATOM 6315 C CA . THR B 1 306 ? 18.266 8.859 -18.344 1 95.94 306 THR B CA 1
ATOM 6316 C C . THR B 1 306 ? 17.828 7.988 -17.172 1 95.94 306 THR B C 1
ATOM 6318 O O . THR B 1 306 ? 17.812 6.762 -17.266 1 95.94 306 THR B O 1
ATOM 6321 N N . GLU B 1 307 ? 17.484 8.633 -16.047 1 95.88 307 GLU B N 1
ATOM 6322 C CA . GLU B 1 307 ? 16.984 7.898 -14.883 1 95.88 307 GLU B CA 1
ATOM 6323 C C . GLU B 1 307 ? 15.523 7.477 -15.086 1 95.88 307 GLU B C 1
ATOM 6325 O O . GLU B 1 307 ? 14.688 8.289 -15.477 1 95.88 307 GLU B O 1
ATOM 6330 N N . LEU B 1 308 ? 15.258 6.199 -14.828 1 96.31 308 LEU B N 1
ATOM 6331 C CA . LEU B 1 308 ? 13.922 5.652 -15.031 1 96.31 308 LEU B CA 1
ATOM 6332 C C . LEU B 1 308 ? 13.086 5.773 -13.758 1 96.31 308 LEU B C 1
ATOM 6334 O O . LEU B 1 308 ? 13.617 5.688 -12.648 1 96.31 308 LEU B O 1
ATOM 6338 N N . PRO B 1 309 ? 11.781 5.969 -13.953 1 95.31 309 PRO B N 1
ATOM 6339 C CA . PRO B 1 309 ? 10.922 5.934 -12.766 1 95.31 309 PRO B CA 1
ATOM 6340 C C . PRO B 1 309 ? 10.805 4.535 -12.164 1 95.31 309 PRO B C 1
ATOM 6342 O O . PRO B 1 309 ? 11.086 3.541 -12.844 1 95.31 309 PRO B O 1
ATOM 6345 N N . THR B 1 310 ? 10.508 4.418 -10.945 1 96.94 310 THR B N 1
ATOM 6346 C CA . THR B 1 310 ? 10.148 3.178 -10.258 1 96.94 310 THR B CA 1
ATOM 6347 C C . THR B 1 310 ? 8.875 3.359 -9.438 1 96.94 310 THR B C 1
ATOM 6349 O O . THR B 1 310 ? 8.727 4.355 -8.727 1 96.94 310 THR B O 1
ATOM 6352 N N . SER B 1 311 ? 7.957 2.451 -9.57 1 96.69 311 SER B N 1
ATOM 6353 C CA . SER B 1 311 ? 6.727 2.484 -8.789 1 96.69 311 SER B CA 1
ATOM 6354 C C . SER B 1 311 ? 6.277 1.078 -8.406 1 96.69 311 SER B C 1
ATOM 6356 O O . SER B 1 311 ? 6.844 0.09 -8.875 1 96.69 311 SER B O 1
ATOM 6358 N N . GLN B 1 312 ? 5.301 1.071 -7.512 1 96.69 312 GLN B N 1
ATOM 6359 C CA . GLN B 1 312 ? 4.594 -0.177 -7.242 1 96.69 312 GLN B CA 1
ATOM 6360 C C . GLN B 1 312 ? 3.82 -0.645 -8.477 1 96.69 312 GLN B C 1
ATOM 6362 O O . GLN B 1 312 ? 3.037 0.114 -9.047 1 96.69 312 GLN B O 1
ATOM 6367 N N . GLY B 1 313 ? 4.023 -1.856 -8.828 1 95.5 313 GLY B N 1
ATOM 6368 C CA . GLY B 1 313 ? 3.492 -2.299 -10.109 1 95.5 313 GLY B CA 1
ATOM 6369 C C . GLY B 1 313 ? 2.137 -2.969 -9.992 1 95.5 313 GLY B C 1
ATOM 6370 O O . GLY B 1 313 ? 1.282 -2.809 -10.867 1 95.5 313 GLY B O 1
ATOM 6371 N N . VAL B 1 314 ? 1.947 -3.682 -8.898 1 95.25 314 VAL B N 1
ATOM 6372 C CA . VAL B 1 314 ? 0.848 -4.641 -8.828 1 95.25 314 VAL B CA 1
ATOM 6373 C C . VAL B 1 314 ? -0.054 -4.305 -7.645 1 95.25 314 VAL B C 1
ATOM 6375 O O . VAL B 1 314 ? 0.428 -4.109 -6.523 1 95.25 314 VAL B O 1
ATOM 6378 N N . PRO B 1 315 ? -1.374 -4.273 -7.906 1 96.19 315 PRO B N 1
ATOM 6379 C CA . PRO B 1 315 ? -2.273 -4.086 -6.766 1 96.19 315 PRO B CA 1
ATOM 6380 C C . PRO B 1 315 ? -2.363 -5.324 -5.875 1 96.19 315 PRO B C 1
ATOM 6382 O O . PRO B 1 315 ? -2.123 -6.441 -6.34 1 96.19 315 PRO B O 1
ATOM 6385 N N . ILE B 1 316 ? -2.719 -5.137 -4.641 1 95 316 ILE B N 1
ATOM 6386 C CA . ILE B 1 316 ? -2.934 -6.285 -3.766 1 95 316 ILE B CA 1
ATOM 6387 C C . ILE B 1 316 ? -4.191 -7.035 -4.203 1 95 316 ILE B C 1
ATOM 6389 O O . ILE B 1 316 ? -5.078 -6.457 -4.828 1 95 316 ILE B O 1
ATOM 6393 N N . GLY B 1 317 ? -4.238 -8.297 -3.889 1 96.81 317 GLY B N 1
ATOM 6394 C CA . GLY B 1 317 ? -5.305 -9.164 -4.359 1 96.81 317 GLY B CA 1
ATOM 6395 C C . GLY B 1 317 ? -6.688 -8.656 -4 1 96.81 317 GLY B C 1
ATOM 6396 O O . GLY B 1 317 ? -7.57 -8.586 -4.855 1 96.81 317 GLY B O 1
ATOM 6397 N N . SER B 1 318 ? -6.859 -8.281 -2.781 1 97.19 318 SER B N 1
ATOM 6398 C CA . SER B 1 318 ? -8.172 -7.82 -2.344 1 97.19 318 SER B CA 1
ATOM 6399 C C . SER B 1 318 ? -8.57 -6.523 -3.045 1 97.19 318 SER B C 1
ATOM 6401 O O . SER B 1 318 ? -9.75 -6.281 -3.295 1 97.19 318 SER B O 1
ATOM 6403 N N . ASP B 1 319 ? -7.586 -5.664 -3.338 1 97.75 319 ASP B N 1
ATOM 6404 C CA . ASP B 1 319 ? -7.848 -4.465 -4.125 1 97.75 319 ASP B CA 1
ATOM 6405 C C . ASP B 1 319 ? -8.359 -4.824 -5.52 1 97.75 319 ASP B C 1
ATOM 6407 O O . ASP B 1 319 ? -9.398 -4.324 -5.953 1 97.75 319 ASP B O 1
ATOM 6411 N N . ALA B 1 320 ? -7.676 -5.707 -6.168 1 97.94 320 ALA B N 1
ATOM 6412 C CA . ALA B 1 320 ? -8.047 -6.133 -7.516 1 97.94 320 ALA B CA 1
ATOM 6413 C C . ALA B 1 320 ? -9.43 -6.773 -7.527 1 97.94 320 ALA B C 1
ATOM 6415 O O . ALA B 1 320 ? -10.242 -6.504 -8.422 1 97.94 320 ALA B O 1
ATOM 6416 N N . ILE B 1 321 ? -9.711 -7.586 -6.57 1 97.88 321 ILE B N 1
ATOM 6417 C CA . ILE B 1 321 ? -10.977 -8.305 -6.5 1 97.88 321 ILE B CA 1
ATOM 6418 C C . ILE B 1 321 ? -12.125 -7.32 -6.305 1 97.88 321 ILE B C 1
ATOM 6420 O O . ILE B 1 321 ? -13.141 -7.387 -7.008 1 97.88 321 ILE B O 1
ATOM 6424 N N . GLN B 1 322 ? -11.969 -6.418 -5.434 1 97.31 322 GLN B N 1
ATOM 6425 C CA . GLN B 1 322 ? -13.055 -5.484 -5.129 1 97.31 322 GLN B CA 1
ATOM 6426 C C . GLN B 1 322 ? -13.305 -4.535 -6.297 1 97.31 322 GLN B C 1
ATOM 6428 O O . GLN B 1 322 ? -14.438 -4.125 -6.535 1 97.31 322 GLN B O 1
ATOM 6433 N N . ARG B 1 323 ? -12.289 -4.262 -7.027 1 97.06 323 ARG B N 1
ATOM 6434 C CA . ARG B 1 323 ? -12.398 -3.301 -8.117 1 97.06 323 ARG B CA 1
ATOM 6435 C C . ARG B 1 323 ? -12.742 -4 -9.43 1 97.06 323 ARG B C 1
ATOM 6437 O O . ARG B 1 323 ? -13.133 -3.348 -10.398 1 97.06 323 ARG B O 1
ATOM 6444 N N . GLY B 1 324 ? -12.508 -5.305 -9.469 1 97.19 324 GLY B N 1
ATOM 6445 C CA . GLY B 1 324 ? -12.68 -6.035 -10.719 1 97.19 324 GLY B CA 1
ATOM 6446 C C . GLY B 1 324 ? -11.609 -5.715 -11.75 1 97.19 324 GLY B C 1
ATOM 6447 O O . GLY B 1 324 ? -11.906 -5.582 -12.938 1 97.19 324 GLY B O 1
ATOM 6448 N N . ILE B 1 325 ? -10.359 -5.531 -11.305 1 97.38 325 ILE B N 1
ATOM 6449 C CA . ILE B 1 325 ? -9.273 -5.211 -12.219 1 97.38 325 ILE B CA 1
ATOM 6450 C C . ILE B 1 325 ? -8.242 -6.34 -12.219 1 97.38 325 ILE B C 1
ATOM 6452 O O . ILE B 1 325 ? -8.305 -7.242 -11.383 1 97.38 325 ILE B O 1
ATOM 6456 N N . ASN B 1 326 ? -7.344 -6.23 -13.172 1 97.5 326 ASN B N 1
ATOM 6457 C CA . ASN B 1 326 ? -6.254 -7.199 -13.25 1 97.5 326 ASN B CA 1
ATOM 6458 C C . ASN B 1 326 ? -5.281 -7.035 -12.078 1 97.5 326 ASN B C 1
ATOM 6460 O O . ASN B 1 326 ? -4.711 -5.961 -11.883 1 97.5 326 ASN B O 1
ATOM 6464 N N . GLY B 1 327 ? -5.066 -8.156 -11.344 1 96.81 327 GLY B N 1
ATOM 6465 C CA . GLY B 1 327 ? -4.133 -8.141 -10.234 1 96.81 327 GLY B CA 1
ATOM 6466 C C . GLY B 1 327 ? -2.697 -8.391 -10.648 1 96.81 327 GLY B C 1
ATOM 6467 O O . GLY B 1 327 ? -1.77 -8.18 -9.867 1 96.81 327 GLY B O 1
ATOM 6468 N N . VAL B 1 328 ? -2.439 -8.852 -11.766 1 94.25 328 VAL B N 1
ATOM 6469 C CA . VAL B 1 328 ? -1.153 -9.07 -12.414 1 94.25 328 VAL B CA 1
ATOM 6470 C C . VAL B 1 328 ? -0.359 -10.125 -11.648 1 94.25 328 VAL B C 1
ATOM 6472 O O . VAL B 1 328 ? 0.812 -10.367 -11.953 1 94.25 328 VAL B O 1
ATOM 6475 N N . GLY B 1 329 ? -0.873 -10.703 -10.656 1 87.31 329 GLY B N 1
ATOM 6476 C CA . GLY B 1 329 ? -0.128 -11.766 -10 1 87.31 329 GLY B CA 1
ATOM 6477 C C . GLY B 1 329 ? -0.379 -11.836 -8.5 1 87.31 329 GLY B C 1
ATOM 6478 O O . GLY B 1 329 ? -1.293 -11.18 -7.992 1 87.31 329 GLY B O 1
ATOM 6479 N N . PRO B 1 330 ? 0.501 -12.703 -7.891 1 86.62 330 PRO B N 1
ATOM 6480 C CA . PRO B 1 330 ? 0.337 -12.938 -6.453 1 86.62 330 PRO B CA 1
ATOM 6481 C C . PRO B 1 330 ? 1.049 -11.898 -5.598 1 86.62 330 PRO B C 1
ATOM 6483 O O . PRO B 1 330 ? 2.262 -11.711 -5.727 1 86.62 330 PRO B O 1
ATOM 6486 N N . THR B 1 331 ? 0.377 -11.328 -4.668 1 92.56 331 THR B N 1
ATOM 6487 C CA . THR B 1 331 ? 1.011 -10.227 -3.955 1 92.56 331 THR B CA 1
ATOM 6488 C C . THR B 1 331 ? 1.171 -10.555 -2.475 1 92.56 331 THR B C 1
ATOM 6490 O O . THR B 1 331 ? 1.836 -9.828 -1.736 1 92.56 331 THR B O 1
ATOM 6493 N N . ASN B 1 332 ? 0.682 -11.617 -2 1 95.38 332 ASN B N 1
ATOM 6494 C CA . ASN B 1 332 ? 0.719 -11.812 -0.554 1 95.38 332 ASN B CA 1
ATOM 6495 C C . ASN B 1 332 ? 2.129 -12.133 -0.068 1 95.38 332 ASN B C 1
ATOM 6497 O O . ASN B 1 332 ? 2.541 -11.68 0.999 1 95.38 332 ASN B O 1
ATOM 6501 N N . ASP B 1 333 ? 2.865 -12.898 -0.859 1 96.81 333 ASP B N 1
ATOM 6502 C CA . ASP B 1 333 ? 4.223 -13.25 -0.451 1 96.81 333 ASP B CA 1
ATOM 6503 C C . ASP B 1 333 ? 5.254 -12.375 -1.157 1 96.81 333 ASP B C 1
ATOM 6505 O O . ASP B 1 333 ? 6.457 -12.625 -1.062 1 96.81 333 ASP B O 1
ATOM 6509 N N . ALA B 1 334 ? 4.816 -11.391 -1.872 1 96.75 334 ALA B N 1
ATOM 6510 C CA . ALA B 1 334 ? 5.789 -10.656 -2.674 1 96.75 334 ALA B CA 1
ATOM 6511 C C . ALA B 1 334 ? 5.41 -9.18 -2.779 1 96.75 334 ALA B C 1
ATOM 6513 O O . ALA B 1 334 ? 4.273 -8.805 -2.494 1 96.75 334 ALA B O 1
ATOM 6514 N N . VAL B 1 335 ? 6.418 -8.406 -3.146 1 96.75 335 VAL B N 1
ATOM 6515 C CA . VAL B 1 335 ? 6.203 -7.043 -3.627 1 96.75 335 VAL B CA 1
ATOM 6516 C C . VAL B 1 335 ? 6.793 -6.891 -5.027 1 96.75 335 VAL B C 1
ATOM 6518 O O . VAL B 1 335 ? 7.758 -7.578 -5.379 1 96.75 335 VAL B O 1
ATOM 6521 N N . TYR B 1 336 ? 6.148 -6.027 -5.77 1 98.06 336 TYR B N 1
ATOM 6522 C CA . TYR B 1 336 ? 6.535 -5.82 -7.16 1 98.06 336 TYR B CA 1
ATOM 6523 C C . TYR B 1 336 ? 6.77 -4.344 -7.445 1 98.06 336 TYR B C 1
ATOM 6525 O O . TYR B 1 336 ? 5.906 -3.506 -7.172 1 98.06 336 TYR B O 1
ATOM 6533 N N . LEU B 1 337 ? 7.926 -4.062 -7.965 1 98.06 337 LEU B N 1
ATOM 6534 C CA . LEU B 1 337 ? 8.227 -2.758 -8.547 1 98.06 337 LEU B CA 1
ATOM 6535 C C . LEU B 1 337 ? 8.453 -2.871 -10.047 1 98.06 337 LEU B C 1
ATOM 6537 O O . LEU B 1 337 ? 8.766 -3.953 -10.555 1 98.06 337 LEU B O 1
ATOM 6541 N N . TRP B 1 338 ? 8.234 -1.802 -10.734 1 97.31 338 TRP B N 1
ATOM 6542 C CA . TRP B 1 338 ? 8.617 -1.791 -12.148 1 97.31 338 TRP B CA 1
ATOM 6543 C C . TRP B 1 338 ? 9.062 -0.397 -12.578 1 97.31 338 TRP B C 1
ATOM 6545 O O . TRP B 1 338 ? 8.938 0.564 -11.812 1 97.31 338 TRP B O 1
ATOM 6555 N N . SER B 1 339 ? 9.711 -0.308 -13.727 1 96.81 339 SER B N 1
ATOM 6556 C CA . SER B 1 339 ? 10.25 0.944 -14.242 1 96.81 339 SER B CA 1
ATOM 6557 C C . SER B 1 339 ? 9.18 1.754 -14.961 1 96.81 339 SER B C 1
ATOM 6559 O O . SER B 1 339 ? 9.359 2.123 -16.125 1 96.81 339 SER B O 1
ATOM 6561 N N . ALA B 1 340 ? 8.109 2.023 -14.234 1 94.38 340 ALA B N 1
ATOM 6562 C CA . ALA B 1 340 ? 6.992 2.848 -14.703 1 94.38 340 ALA B CA 1
ATOM 6563 C C . ALA B 1 340 ? 6.473 3.754 -13.586 1 94.38 340 ALA B C 1
ATOM 6565 O O . ALA B 1 340 ? 6.953 3.689 -12.453 1 94.38 340 ALA B O 1
ATOM 6566 N N . ASN B 1 341 ? 5.496 4.625 -13.953 1 92.62 341 ASN B N 1
ATOM 6567 C CA . ASN B 1 341 ? 5.07 5.637 -12.992 1 92.62 341 ASN B CA 1
ATOM 6568 C C . ASN B 1 341 ? 3.674 5.34 -12.445 1 92.62 341 ASN B C 1
ATOM 6570 O O . ASN B 1 341 ? 3.111 6.141 -11.695 1 92.62 341 ASN B O 1
ATOM 6574 N N . GLN B 1 342 ? 3.152 4.172 -12.82 1 92.62 342 GLN B N 1
ATOM 6575 C CA . GLN B 1 342 ? 1.793 3.848 -12.398 1 92.62 342 GLN B CA 1
ATOM 6576 C C . GLN B 1 342 ? 1.679 2.385 -11.984 1 92.62 342 GLN B C 1
ATOM 6578 O O . GLN B 1 342 ? 2.451 1.541 -12.445 1 92.62 342 GLN B O 1
ATOM 6583 N N . THR B 1 343 ? 0.702 2.18 -11.164 1 94.56 343 THR B N 1
ATOM 6584 C CA . THR B 1 343 ? 0.3 0.823 -10.812 1 94.56 343 THR B CA 1
ATOM 6585 C C . THR B 1 343 ? -0.768 0.308 -11.773 1 94.56 343 THR B C 1
ATOM 6587 O O . THR B 1 343 ? -1.594 1.081 -12.258 1 94.56 343 THR B O 1
ATOM 6590 N N . ALA B 1 344 ? -0.776 -0.939 -11.992 1 94.5 344 ALA B N 1
ATOM 6591 C CA . ALA B 1 344 ? -1.832 -1.537 -12.805 1 94.5 344 ALA B CA 1
ATOM 6592 C C . ALA B 1 344 ? -3.209 -1.237 -12.227 1 94.5 344 ALA B C 1
ATOM 6594 O O . ALA B 1 344 ? -3.422 -1.375 -11.016 1 94.5 344 ALA B O 1
ATOM 6595 N N . SER B 1 345 ? -4.156 -0.827 -13.125 1 94.06 345 SER B N 1
ATOM 6596 C CA . SER B 1 345 ? -5.457 -0.415 -12.617 1 94.06 345 SER B CA 1
ATOM 6597 C C . SER B 1 345 ? -6.562 -0.689 -13.625 1 94.06 345 SER B C 1
ATOM 6599 O O . SER B 1 345 ? -7.688 -0.21 -13.469 1 94.06 345 SER B O 1
ATOM 6601 N N . SER B 1 346 ? -6.324 -1.499 -14.594 1 93.75 346 SER B N 1
ATOM 6602 C CA . SER B 1 346 ? -7.281 -1.658 -15.688 1 93.75 346 SER B CA 1
ATOM 6603 C C . SER B 1 346 ? -8.055 -2.967 -15.555 1 93.75 346 SER B C 1
ATOM 6605 O O . SER B 1 346 ? -7.473 -4.012 -15.258 1 93.75 346 SER B O 1
ATOM 6607 N N . PRO B 1 347 ? -9.367 -2.871 -15.797 1 96.19 347 PRO B N 1
ATOM 6608 C CA . PRO B 1 347 ? -10.031 -4.133 -16.141 1 96.19 347 PRO B CA 1
ATOM 6609 C C . PRO B 1 347 ? -9.539 -4.719 -17.453 1 96.19 347 PRO B C 1
ATOM 6611 O O . PRO B 1 347 ? -9.25 -3.973 -18.406 1 96.19 347 PRO B O 1
ATOM 6614 N N . THR B 1 348 ? -9.406 -5.969 -17.516 1 97.31 348 THR B N 1
ATOM 6615 C CA . THR B 1 348 ? -8.93 -6.625 -18.719 1 97.31 348 THR B CA 1
ATOM 6616 C C . THR B 1 348 ? -9.812 -7.82 -19.078 1 97.31 348 THR B C 1
ATOM 6618 O O . THR B 1 348 ? -10.312 -8.508 -18.188 1 97.31 348 THR B O 1
ATOM 6621 N N . PRO B 1 349 ? -10.008 -8.062 -20.406 1 97.12 349 PRO B N 1
ATOM 6622 C CA . PRO B 1 349 ? -10.672 -9.305 -20.797 1 97.12 349 PRO B CA 1
ATOM 6623 C C . PRO B 1 349 ? -9.766 -10.523 -20.656 1 97.12 349 PRO B C 1
ATOM 6625 O O . PRO B 1 349 ? -8.562 -10.383 -20.422 1 97.12 349 PRO B O 1
ATOM 6628 N N . PRO B 1 350 ? -10.336 -11.688 -20.734 1 95.19 350 PRO B N 1
ATOM 6629 C CA . PRO B 1 350 ? -9.5 -12.891 -20.703 1 95.19 350 PRO B CA 1
ATOM 6630 C C . PRO B 1 350 ? -8.469 -12.922 -21.828 1 95.19 350 PRO B C 1
ATOM 6632 O O . PRO B 1 350 ? -8.773 -12.531 -22.969 1 95.19 350 PRO B O 1
ATOM 6635 N N . PHE B 1 351 ? -7.27 -13.32 -21.484 1 94.62 351 PHE B N 1
ATOM 6636 C CA . PHE B 1 351 ? -6.188 -13.484 -22.453 1 94.62 351 PHE B CA 1
ATOM 6637 C C . PHE B 1 351 ? -5.965 -12.195 -23.234 1 94.62 351 PHE B C 1
ATOM 6639 O O . PHE B 1 351 ? -5.918 -12.211 -24.469 1 94.62 351 PHE B O 1
ATOM 6646 N N . PHE B 1 352 ? -5.871 -11.148 -22.5 1 95.06 352 PHE B N 1
ATOM 6647 C CA . PHE B 1 352 ? -5.754 -9.828 -23.109 1 95.06 352 PHE B CA 1
ATOM 6648 C C . PHE B 1 352 ? -4.367 -9.625 -23.703 1 95.06 352 PHE B C 1
ATOM 6650 O O . PHE B 1 352 ? -3.412 -10.297 -23.312 1 95.06 352 PHE B O 1
ATOM 6657 N N . ASP B 1 353 ? -4.324 -8.734 -24.656 1 93.69 353 ASP B N 1
ATOM 6658 C CA . ASP B 1 353 ? -3.076 -8.242 -25.234 1 93.69 353 ASP B CA 1
ATOM 6659 C C . ASP B 1 353 ? -2.477 -7.133 -24.375 1 93.69 353 ASP B C 1
ATOM 6661 O O . ASP B 1 353 ? -2.992 -6.012 -24.344 1 93.69 353 ASP B O 1
ATOM 6665 N N . THR B 1 354 ? -1.36 -7.422 -23.734 1 91.81 354 THR B N 1
ATOM 6666 C CA . THR B 1 354 ? -0.768 -6.508 -22.766 1 91.81 354 THR B CA 1
ATOM 6667 C C . THR B 1 354 ? -0.406 -5.18 -23.422 1 91.81 354 THR B C 1
ATOM 6669 O O . THR B 1 354 ? -0.418 -4.137 -22.766 1 91.81 354 THR B O 1
ATOM 6672 N N . SER B 1 355 ? -0.102 -5.121 -24.656 1 86.88 355 SER B N 1
ATOM 6673 C CA . SER B 1 355 ? 0.297 -3.902 -25.344 1 86.88 355 SER B CA 1
ATOM 6674 C C . SER B 1 355 ? -0.859 -2.912 -25.438 1 86.88 355 SER B C 1
ATOM 6676 O O . SER B 1 355 ? -0.645 -1.716 -25.656 1 86.88 355 SER B O 1
ATOM 6678 N N . GLN B 1 356 ? -2 -3.365 -25.188 1 91.31 356 GLN B N 1
ATOM 6679 C CA . GLN B 1 356 ? -3.182 -2.521 -25.344 1 91.31 356 GLN B CA 1
ATOM 6680 C C . GLN B 1 356 ? -3.625 -1.952 -24 1 91.31 356 GLN B C 1
ATOM 6682 O O . GLN B 1 356 ? -4.332 -0.944 -23.938 1 91.31 356 GLN B O 1
ATOM 6687 N N . TYR B 1 357 ? -3.203 -2.488 -22.953 1 92.5 357 TYR B N 1
ATOM 6688 C CA . TYR B 1 357 ? -3.848 -2.16 -21.688 1 92.5 357 TYR B CA 1
ATOM 6689 C C . TYR B 1 357 ? -2.881 -1.446 -20.75 1 92.5 357 TYR B C 1
ATOM 6691 O O . TYR B 1 357 ? -3.301 -0.83 -19.766 1 92.5 357 TYR B O 1
ATOM 6699 N N . TYR B 1 358 ? -1.676 -1.385 -21.016 1 90.62 358 TYR B N 1
ATOM 6700 C CA . TYR B 1 358 ? -0.701 -0.763 -20.125 1 90.62 358 TYR B CA 1
ATOM 6701 C C . TYR B 1 358 ? 0.285 0.095 -20.922 1 90.62 358 TYR B C 1
ATOM 6703 O O . TYR B 1 358 ? 1.498 -0.11 -20.828 1 90.62 358 TYR B O 1
ATOM 6711 N N . PRO B 1 359 ? -0.198 1.082 -21.5 1 87.56 359 PRO B N 1
ATOM 6712 C CA . PRO B 1 359 ? 0.674 1.913 -22.344 1 87.56 359 PRO B CA 1
ATOM 6713 C C . PRO B 1 359 ? 1.748 2.637 -21.531 1 87.56 359 PRO B C 1
ATOM 6715 O O . PRO B 1 359 ? 2.812 2.959 -22.062 1 87.56 359 PRO B O 1
ATOM 6718 N N . PHE B 1 360 ? 1.525 2.809 -20.25 1 87.44 360 PHE B N 1
ATOM 6719 C CA . PHE B 1 360 ? 2.457 3.562 -19.422 1 87.44 360 PHE B CA 1
ATOM 6720 C C . PHE B 1 360 ? 3.76 2.795 -19.234 1 87.44 360 PHE B C 1
ATOM 6722 O O . PHE B 1 360 ? 4.766 3.363 -18.812 1 87.44 360 PHE B O 1
ATOM 6729 N N . LEU B 1 361 ? 3.746 1.547 -19.547 1 90.31 361 LEU B N 1
ATOM 6730 C CA . LEU B 1 361 ? 4.969 0.758 -19.469 1 90.31 361 LEU B CA 1
ATOM 6731 C C . LEU B 1 361 ? 5.898 1.073 -20.625 1 90.31 361 LEU B C 1
ATOM 6733 O O . LEU B 1 361 ? 7.074 0.694 -20.609 1 90.31 361 LEU B O 1
ATOM 6737 N N . GLN B 1 362 ? 5.363 1.824 -21.531 1 85.94 362 GLN B N 1
ATOM 6738 C CA . GLN B 1 362 ? 6.164 2.217 -22.688 1 85.94 362 GLN B CA 1
ATOM 6739 C C . GLN B 1 362 ? 6.434 3.719 -22.688 1 85.94 362 GLN B C 1
ATOM 6741 O O . GLN B 1 362 ? 6.898 4.273 -23.688 1 85.94 362 GLN B O 1
ATOM 6746 N N . GLU B 1 363 ? 6.066 4.344 -21.562 1 79.81 363 GLU B N 1
ATOM 6747 C CA . GLU B 1 363 ? 6.262 5.789 -21.453 1 79.81 363 GLU B CA 1
ATOM 6748 C C . GLU B 1 363 ? 7.16 6.137 -20.266 1 79.81 363 GLU B C 1
ATOM 6750 O O . GLU B 1 363 ? 6.746 6.031 -19.109 1 79.81 363 GLU B O 1
ATOM 6755 N N . PRO B 1 364 ? 8.312 6.672 -20.438 1 76.12 364 PRO B N 1
ATOM 6756 C CA . PRO B 1 364 ? 8.945 6.848 -21.75 1 76.12 364 PRO B CA 1
ATOM 6757 C C . PRO B 1 364 ? 9.391 5.527 -22.375 1 76.12 364 PRO B C 1
ATOM 6759 O O . PRO B 1 364 ? 9.594 4.543 -21.656 1 76.12 364 PRO B O 1
ATOM 6762 N N . GLU B 1 365 ? 9.594 5.617 -23.609 1 87.06 365 GLU B N 1
ATOM 6763 C CA . GLU B 1 365 ? 10.078 4.441 -24.328 1 87.06 365 GLU B CA 1
ATOM 6764 C C . GLU B 1 365 ? 11.555 4.184 -24.031 1 87.06 365 GLU B C 1
ATOM 6766 O O . GLU B 1 365 ? 12.398 5.059 -24.234 1 87.06 365 GLU B O 1
ATOM 6771 N N . ILE B 1 366 ? 11.781 3.031 -23.438 1 93.75 366 ILE B N 1
ATOM 6772 C CA . ILE B 1 366 ? 13.148 2.586 -23.188 1 93.75 366 ILE B CA 1
ATOM 6773 C C . ILE B 1 366 ? 13.477 1.394 -24.078 1 93.75 366 ILE B C 1
ATOM 6775 O O . ILE B 1 366 ? 12.711 0.433 -24.156 1 93.75 366 ILE B O 1
ATOM 6779 N N . THR B 1 367 ? 14.617 1.519 -24.766 1 96.5 367 THR B N 1
ATOM 6780 C CA . THR B 1 367 ? 15.039 0.46 -25.672 1 96.5 367 THR B CA 1
ATOM 6781 C C . THR B 1 367 ? 16.516 0.147 -25.5 1 96.5 367 THR B C 1
ATOM 6783 O O . THR B 1 367 ? 17.234 0.862 -24.781 1 96.5 367 THR B O 1
ATOM 6786 N N . LEU B 1 368 ? 16.922 -0.962 -26.016 1 96.75 368 LEU B N 1
ATOM 6787 C CA . LEU B 1 368 ? 18.312 -1.343 -26.172 1 96.75 368 LEU B CA 1
ATOM 6788 C C . LEU B 1 368 ? 18.625 -1.67 -27.625 1 96.75 368 LEU B C 1
ATOM 6790 O O . LEU B 1 368 ? 18.109 -2.645 -28.172 1 96.75 368 LEU B O 1
ATOM 6794 N N . GLY B 1 369 ? 19.422 -0.788 -28.156 1 95.5 369 GLY B N 1
ATOM 6795 C CA . GLY B 1 369 ? 19.859 -1.021 -29.531 1 95.5 369 GLY B CA 1
ATOM 6796 C C . GLY B 1 369 ? 21.156 -1.806 -29.625 1 95.5 369 GLY B C 1
ATOM 6797 O O . GLY B 1 369 ? 21.562 -2.443 -28.656 1 95.5 369 GLY B O 1
ATOM 6798 N N . ASN B 1 370 ? 21.766 -1.806 -30.812 1 92.06 370 ASN B N 1
ATOM 6799 C CA . ASN B 1 370 ? 22.953 -2.615 -31.047 1 92.06 370 ASN B CA 1
ATOM 6800 C C . ASN B 1 370 ? 24.234 -1.833 -30.766 1 92.06 370 ASN B C 1
ATOM 6802 O O . ASN B 1 370 ? 25.328 -2.371 -30.875 1 92.06 370 ASN B O 1
ATOM 6806 N N . ASP B 1 371 ? 24.141 -0.643 -30.328 1 92.56 371 ASP B N 1
ATOM 6807 C CA . ASP B 1 371 ? 25.328 0.138 -29.984 1 92.56 371 ASP B CA 1
ATOM 6808 C C . ASP B 1 371 ? 25.938 -0.346 -28.672 1 92.56 371 ASP B C 1
ATOM 6810 O O . ASP B 1 371 ? 25.25 -0.425 -27.641 1 92.56 371 ASP B O 1
ATOM 6814 N N . SER B 1 372 ? 27.219 -0.577 -28.703 1 89 372 SER B N 1
ATOM 6815 C CA . SER B 1 372 ? 27.922 -1.132 -27.547 1 89 372 SER B CA 1
ATOM 6816 C C . SER B 1 372 ? 27.953 -0.132 -26.391 1 89 372 SER B C 1
ATOM 6818 O O . SER B 1 372 ? 28.219 -0.506 -25.25 1 89 372 SER B O 1
ATOM 6820 N N . ASN B 1 373 ? 27.719 1.114 -26.703 1 92.69 373 ASN B N 1
ATOM 6821 C CA . ASN B 1 373 ? 27.734 2.143 -25.656 1 92.69 373 ASN B CA 1
ATOM 6822 C C . ASN B 1 373 ? 26.344 2.428 -25.125 1 92.69 373 ASN B C 1
ATOM 6824 O O . ASN B 1 373 ? 26.172 3.301 -24.266 1 92.69 373 ASN B O 1
ATOM 6828 N N . GLU B 1 374 ? 25.438 1.666 -25.609 1 96.38 374 GLU B N 1
ATOM 6829 C CA . GLU B 1 374 ? 24.078 1.731 -25.078 1 96.38 374 GLU B CA 1
ATOM 6830 C C . GLU B 1 374 ? 23.844 0.619 -24.062 1 96.38 374 GLU B C 1
ATOM 6832 O O . GLU B 1 374 ? 24.031 -0.56 -24.375 1 96.38 374 GLU B O 1
ATOM 6837 N N . PHE B 1 375 ? 23.453 0.993 -22.906 1 97.44 375 PHE B N 1
ATOM 6838 C CA . PHE B 1 375 ? 23.234 -0.006 -21.875 1 97.44 375 PHE B CA 1
ATOM 6839 C C . PHE B 1 375 ? 22.359 0.558 -20.75 1 97.44 375 PHE B C 1
ATOM 6841 O O . PHE B 1 375 ? 22.016 1.742 -20.766 1 97.44 375 PHE B O 1
ATOM 6848 N N . ILE B 1 376 ? 21.891 -0.315 -19.891 1 98.19 376 ILE B N 1
ATOM 6849 C CA . ILE B 1 376 ? 21.109 0.048 -18.719 1 98.19 376 ILE B CA 1
ATOM 6850 C C . ILE B 1 376 ? 21.812 -0.436 -17.453 1 98.19 376 ILE B C 1
ATOM 6852 O O . ILE B 1 376 ? 22.312 -1.563 -17.406 1 98.19 376 ILE B O 1
ATOM 6856 N N . ILE B 1 377 ? 21.922 0.424 -16.484 1 98.56 377 ILE B N 1
ATOM 6857 C CA . ILE B 1 377 ? 22.406 0.036 -15.164 1 98.56 377 ILE B CA 1
ATOM 6858 C C . ILE B 1 377 ? 21.219 -0.092 -14.211 1 98.56 377 ILE B C 1
ATOM 6860 O O . ILE B 1 377 ? 20.453 0.857 -14.031 1 98.56 377 ILE B O 1
ATOM 6864 N N . VAL B 1 378 ? 21.031 -1.296 -13.703 1 98.88 378 VAL B N 1
ATOM 6865 C CA . VAL B 1 378 ? 20.062 -1.543 -12.633 1 98.88 378 VAL B CA 1
ATOM 6866 C C . VAL B 1 378 ? 20.781 -1.569 -11.289 1 98.88 378 VAL B C 1
ATOM 6868 O O . VAL B 1 378 ? 21.844 -2.193 -11.156 1 98.88 378 VAL B O 1
ATOM 6871 N N . TYR B 1 379 ? 20.266 -0.839 -10.328 1 98.94 379 TYR B N 1
ATOM 6872 C CA . TYR B 1 379 ? 20.938 -0.772 -9.031 1 98.94 379 TYR B CA 1
ATOM 6873 C C . TYR B 1 379 ? 19.922 -0.561 -7.914 1 98.94 379 TYR B C 1
ATOM 6875 O O . TYR B 1 379 ? 18.781 -0.163 -8.164 1 98.94 379 TYR B O 1
ATOM 6883 N N . GLY B 1 380 ? 20.281 -0.924 -6.723 1 98.88 380 GLY B N 1
ATOM 6884 C CA . GLY B 1 380 ? 19.391 -0.794 -5.582 1 98.88 380 GLY B CA 1
ATOM 6885 C C . GLY B 1 380 ? 19.891 -1.521 -4.348 1 98.88 380 GLY B C 1
ATOM 6886 O O . GLY B 1 380 ? 21.094 -1.603 -4.113 1 98.88 380 GLY B O 1
ATOM 6887 N N . VAL B 1 381 ? 18.953 -1.91 -3.521 1 98.88 381 VAL B N 1
ATOM 6888 C CA . VAL B 1 381 ? 19.234 -2.582 -2.258 1 98.88 381 VAL B CA 1
ATOM 6889 C C . VAL B 1 381 ? 19.109 -4.094 -2.434 1 98.88 381 VAL B C 1
ATOM 6891 O O . VAL B 1 381 ? 18.172 -4.57 -3.092 1 98.88 381 VAL B O 1
ATOM 6894 N N . ASN B 1 382 ? 20.062 -4.789 -1.929 1 98.88 382 ASN B N 1
ATOM 6895 C CA . ASN B 1 382 ? 19.938 -6.234 -1.771 1 98.88 382 ASN B CA 1
ATOM 6896 C C . ASN B 1 382 ? 19 -6.594 -0.618 1 98.88 382 ASN B C 1
ATOM 6898 O O . ASN B 1 382 ? 19.453 -6.812 0.507 1 98.88 382 ASN B O 1
ATOM 6902 N N . HIS B 1 383 ? 17.797 -6.785 -0.924 1 98.88 383 HIS B N 1
ATOM 6903 C CA . HIS B 1 383 ? 16.75 -6.949 0.07 1 98.88 383 HIS B CA 1
ATOM 6904 C C . HIS B 1 383 ? 16.906 -8.266 0.824 1 98.88 383 HIS B C 1
ATOM 6906 O O . HIS B 1 383 ? 16.375 -8.422 1.931 1 98.88 383 HIS B O 1
ATOM 6912 N N . ALA B 1 384 ? 17.516 -9.242 0.173 1 98.69 384 ALA B N 1
ATOM 6913 C CA . ALA B 1 384 ? 17.828 -10.477 0.886 1 98.69 384 ALA B CA 1
ATOM 6914 C C . ALA B 1 384 ? 18.875 -10.242 1.967 1 98.69 384 ALA B C 1
ATOM 6916 O O . ALA B 1 384 ? 18.766 -10.75 3.082 1 98.69 384 ALA B O 1
ATOM 6917 N N . ALA B 1 385 ? 19.859 -9.445 1.644 1 98.62 385 ALA B N 1
ATOM 6918 C CA . ALA B 1 385 ? 20.938 -9.156 2.59 1 98.62 385 ALA B CA 1
ATOM 6919 C C . ALA B 1 385 ? 20.422 -8.352 3.779 1 98.62 385 A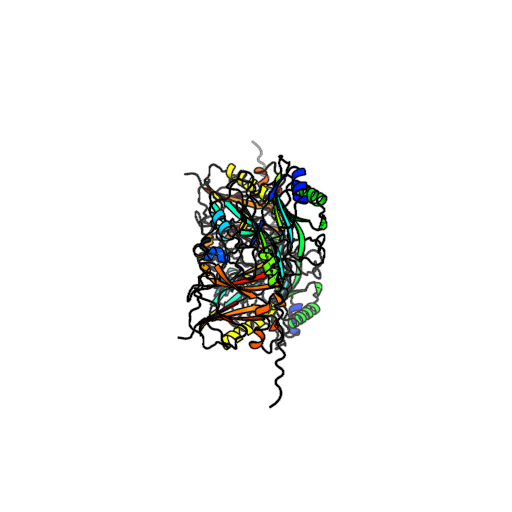LA B C 1
ATOM 6921 O O . ALA B 1 385 ? 20.906 -8.508 4.898 1 98.62 385 ALA B O 1
ATOM 6922 N N . THR B 1 386 ? 19.422 -7.469 3.562 1 98.44 386 THR B N 1
ATOM 6923 C CA . THR B 1 386 ? 18.875 -6.656 4.645 1 98.44 386 THR B CA 1
ATOM 6924 C C . THR B 1 386 ? 17.875 -7.453 5.477 1 98.44 386 THR B C 1
ATOM 6926 O O . THR B 1 386 ? 17.484 -7.023 6.559 1 98.44 386 THR B O 1
ATOM 6929 N N . GLY B 1 387 ? 17.406 -8.609 4.91 1 98.25 387 GLY B N 1
ATOM 6930 C CA . GLY B 1 387 ? 16.469 -9.461 5.625 1 98.25 387 GLY B CA 1
ATOM 6931 C C . GLY B 1 387 ? 15.023 -9.203 5.262 1 98.25 387 GLY B C 1
ATOM 6932 O O . GLY B 1 387 ? 14.117 -9.797 5.844 1 98.25 387 GLY B O 1
ATOM 6933 N N . LYS B 1 388 ? 14.734 -8.359 4.301 1 98.62 388 LYS B N 1
ATOM 6934 C CA . LYS B 1 388 ? 13.367 -8.023 3.922 1 98.62 388 LYS B CA 1
ATOM 6935 C C . LYS B 1 388 ? 12.797 -9.047 2.939 1 98.62 388 LYS B C 1
ATOM 6937 O O . LYS B 1 388 ? 11.594 -9.062 2.674 1 98.62 388 LYS B O 1
ATOM 6942 N N . ALA B 1 389 ? 13.672 -9.93 2.42 1 98.44 389 ALA B N 1
ATOM 6943 C CA . ALA B 1 389 ? 13.219 -10.969 1.498 1 98.44 389 ALA B CA 1
ATOM 6944 C C . ALA B 1 389 ? 14.062 -12.234 1.629 1 98.44 389 ALA B C 1
ATOM 6946 O O . ALA B 1 389 ? 15.25 -12.156 1.95 1 98.44 389 ALA B O 1
ATOM 6947 N N . THR B 1 390 ? 13.445 -13.297 1.379 1 97.81 390 THR B N 1
ATOM 6948 C CA . THR B 1 390 ? 14.172 -14.555 1.245 1 97.81 390 THR B CA 1
ATOM 6949 C C . THR B 1 390 ? 15.023 -14.555 -0.02 1 97.81 390 THR B C 1
ATOM 6951 O O . THR B 1 390 ? 16.172 -15.023 -0.008 1 97.81 390 THR B O 1
ATOM 6954 N N . TYR B 1 391 ? 14.422 -14.039 -1.022 1 96.94 391 TYR B N 1
ATOM 6955 C CA . TYR B 1 391 ? 15.203 -13.703 -2.209 1 96.94 391 TYR B CA 1
ATOM 6956 C C . TYR B 1 391 ? 14.555 -12.562 -2.986 1 96.94 391 TYR B C 1
ATOM 6958 O O . TYR B 1 391 ? 13.391 -12.234 -2.764 1 96.94 391 TYR B O 1
ATOM 6966 N N . SER B 1 392 ? 15.352 -11.945 -3.793 1 98.06 392 SER B N 1
ATOM 6967 C CA . SER B 1 392 ? 14.883 -10.891 -4.68 1 98.06 392 SER B CA 1
ATOM 6968 C C . SER B 1 392 ? 15.531 -10.992 -6.059 1 98.06 392 SER B C 1
ATOM 6970 O O . SER B 1 392 ? 16.562 -11.641 -6.215 1 98.06 392 SER B O 1
ATOM 6972 N N . ASN B 1 393 ? 14.812 -10.477 -7.016 1 98.44 393 ASN B N 1
ATOM 6973 C CA . ASN B 1 393 ? 15.367 -10.43 -8.367 1 98.44 393 ASN B CA 1
ATOM 6974 C C . ASN B 1 393 ? 14.797 -9.258 -9.164 1 98.44 393 ASN B C 1
ATOM 6976 O O . ASN B 1 393 ? 13.867 -8.586 -8.711 1 98.44 393 ASN B O 1
ATOM 6980 N N . PHE B 1 394 ? 15.445 -8.953 -10.219 1 98.62 394 PHE B N 1
ATOM 6981 C CA . PHE B 1 394 ? 14.828 -8.148 -11.266 1 98.62 394 PHE B CA 1
ATOM 6982 C C . PHE B 1 394 ? 14.891 -8.859 -12.609 1 98.62 394 PHE B C 1
ATOM 6984 O O . PHE B 1 394 ? 15.727 -9.742 -12.812 1 98.62 394 PHE B O 1
ATOM 6991 N N . CYS B 1 395 ? 13.93 -8.492 -13.391 1 98.25 395 CYS B N 1
ATOM 6992 C CA . CYS B 1 395 ? 13.789 -9.086 -14.711 1 98.25 395 CYS B CA 1
ATOM 6993 C C . CYS B 1 395 ? 13.617 -8.016 -15.781 1 98.25 395 CYS B C 1
ATOM 6995 O O . CYS B 1 395 ? 13.023 -6.965 -15.523 1 98.25 395 CYS B O 1
ATOM 6997 N N . ILE B 1 396 ? 14.242 -8.289 -16.922 1 97.94 396 ILE B N 1
ATOM 6998 C CA . ILE B 1 396 ? 14.031 -7.434 -18.078 1 97.94 396 ILE B CA 1
ATOM 6999 C C . ILE B 1 396 ? 12.914 -8.016 -18.953 1 97.94 396 ILE B C 1
ATOM 7001 O O . ILE B 1 396 ? 12.891 -9.219 -19.203 1 97.94 396 ILE B O 1
ATOM 7005 N N . TYR B 1 397 ? 11.984 -7.148 -19.375 1 97.5 397 TYR B N 1
ATOM 7006 C CA . TYR B 1 397 ? 10.805 -7.582 -20.109 1 97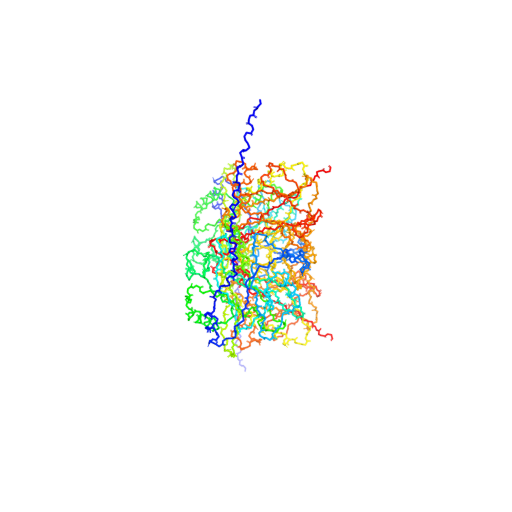.5 397 TYR B CA 1
ATOM 7007 C C . TYR B 1 397 ? 10.68 -6.844 -21.422 1 97.5 397 TYR B C 1
ATOM 7009 O O . TYR B 1 397 ? 10.945 -5.641 -21.5 1 97.5 397 TYR B O 1
ATOM 7017 N N . GLY B 1 398 ? 10.289 -7.629 -22.5 1 96.69 398 GLY B N 1
ATOM 7018 C CA . GLY B 1 398 ? 9.695 -6.922 -23.625 1 96.69 398 GLY B CA 1
ATOM 7019 C C . GLY B 1 398 ? 8.359 -6.277 -23.281 1 96.69 398 GLY B C 1
ATOM 7020 O O . GLY B 1 398 ? 7.477 -6.926 -22.719 1 96.69 398 GLY B O 1
ATOM 7021 N N . ALA B 1 399 ? 8.188 -5 -23.625 1 95.25 399 ALA B N 1
ATOM 7022 C CA . ALA B 1 399 ? 7.035 -4.23 -23.156 1 95.25 399 ALA B CA 1
ATOM 7023 C C . ALA B 1 399 ? 5.754 -4.707 -23.828 1 95.25 399 ALA B C 1
ATOM 7025 O O . ALA B 1 399 ? 4.672 -4.625 -23.25 1 95.25 399 ALA B O 1
ATOM 7026 N N . ASP B 1 400 ? 5.801 -5.262 -24.984 1 92.75 400 ASP B N 1
ATOM 7027 C CA . ASP B 1 400 ? 4.609 -5.664 -25.734 1 92.75 400 ASP B CA 1
ATOM 7028 C C . ASP B 1 400 ? 4.035 -6.965 -25.172 1 92.75 400 ASP B C 1
ATOM 7030 O O . ASP B 1 400 ? 2.824 -7.074 -24.969 1 92.75 400 ASP B O 1
ATOM 7034 N N . GLY B 1 401 ? 4.91 -7.902 -24.953 1 94.88 401 GLY B N 1
ATOM 7035 C CA . GLY B 1 401 ? 4.449 -9.234 -24.578 1 94.88 401 GLY B CA 1
ATOM 7036 C C . GLY B 1 401 ? 4.672 -9.539 -23.109 1 94.88 401 GLY B C 1
ATOM 7037 O O . GLY B 1 401 ? 4.25 -10.594 -22.625 1 94.88 401 GLY B O 1
ATOM 7038 N N . TRP B 1 402 ? 5.289 -8.68 -22.406 1 97 402 TRP B N 1
ATOM 7039 C CA . TRP B 1 402 ? 5.668 -8.891 -21.016 1 97 402 TRP B CA 1
ATOM 7040 C C . TRP B 1 402 ? 6.461 -10.188 -20.844 1 97 402 TRP B C 1
ATOM 7042 O O . TRP B 1 402 ? 6.277 -10.914 -19.875 1 97 402 TRP B O 1
ATOM 7052 N N . ASN B 1 403 ? 7.23 -10.508 -21.891 1 97.94 403 ASN B N 1
ATOM 7053 C CA . ASN B 1 403 ? 8.078 -11.695 -21.844 1 97.94 403 ASN B CA 1
ATOM 7054 C C . ASN B 1 403 ? 9.375 -11.43 -21.078 1 97.94 403 ASN B C 1
ATOM 7056 O O . ASN B 1 403 ? 10.242 -10.695 -21.547 1 97.94 403 ASN B O 1
ATOM 7060 N N . GLY B 1 404 ? 9.414 -12.016 -19.844 1 97.56 404 GLY B N 1
ATOM 7061 C CA . GLY B 1 404 ? 10.633 -11.953 -19.062 1 97.56 404 GLY B CA 1
ATOM 7062 C C . GLY B 1 404 ? 11.711 -12.906 -19.547 1 97.56 404 GLY B C 1
ATOM 7063 O O . GLY B 1 404 ? 11.516 -14.125 -19.547 1 97.56 404 GLY B O 1
ATOM 7064 N N . VAL B 1 405 ? 12.867 -12.344 -19.859 1 94.5 405 VAL B N 1
ATOM 7065 C CA . VAL B 1 405 ? 13.898 -13.102 -20.578 1 94.5 405 VAL B CA 1
ATOM 7066 C C . VAL B 1 405 ? 14.883 -13.695 -19.578 1 94.5 405 VAL B C 1
ATOM 7068 O O . VAL B 1 405 ? 15.336 -14.836 -19.734 1 94.5 405 VAL B O 1
ATOM 7071 N N . ARG B 1 406 ? 15.203 -12.883 -18.609 1 93.81 406 ARG B N 1
ATOM 7072 C CA . ARG B 1 406 ? 16.141 -13.32 -17.578 1 93.81 406 ARG B CA 1
ATOM 7073 C C . ARG B 1 406 ? 15.867 -12.602 -16.266 1 93.81 406 ARG B C 1
ATOM 7075 O O . ARG B 1 406 ? 15.57 -11.406 -16.25 1 93.81 406 ARG B O 1
ATOM 7082 N N . ALA B 1 407 ? 15.953 -13.445 -15.242 1 97.12 407 ALA B N 1
ATOM 7083 C CA . ALA B 1 407 ? 15.93 -12.875 -13.898 1 97.12 407 ALA B CA 1
ATOM 7084 C C . ALA B 1 407 ? 17.312 -12.875 -13.273 1 97.12 407 ALA B C 1
ATOM 7086 O O . ALA B 1 407 ? 18 -13.906 -13.258 1 97.12 407 ALA B O 1
ATOM 7087 N N . ILE B 1 408 ? 17.75 -11.711 -12.922 1 98.38 408 ILE B N 1
ATOM 7088 C CA . ILE B 1 408 ? 18.984 -11.555 -12.148 1 98.38 408 ILE B CA 1
ATOM 7089 C C . ILE B 1 408 ? 18.656 -11.523 -10.656 1 98.38 408 ILE B C 1
ATOM 7091 O O . ILE B 1 408 ? 17.938 -10.641 -10.195 1 98.38 408 ILE B O 1
ATOM 7095 N N . THR B 1 409 ? 19.188 -12.492 -9.891 1 98.38 409 THR B N 1
ATOM 7096 C CA . THR B 1 409 ? 18.797 -12.672 -8.5 1 98.38 409 THR B CA 1
ATOM 7097 C C . THR B 1 409 ? 19.828 -12.055 -7.566 1 98.38 409 THR B C 1
ATOM 7099 O O . THR B 1 409 ? 20.906 -11.641 -8.008 1 98.38 409 THR B O 1
ATOM 7102 N N . ASP B 1 410 ? 19.469 -12.023 -6.293 1 98.44 410 ASP B N 1
ATOM 7103 C CA . ASP B 1 410 ? 20.391 -11.523 -5.273 1 98.44 410 ASP B CA 1
ATOM 7104 C C . ASP B 1 410 ? 21.688 -12.344 -5.242 1 98.44 410 ASP B C 1
ATOM 7106 O O . ASP B 1 410 ? 22.75 -11.828 -4.902 1 98.44 410 ASP B O 1
ATOM 7110 N N . ALA B 1 411 ? 21.641 -13.602 -5.613 1 97 411 ALA B N 1
ATOM 7111 C CA . ALA B 1 411 ? 22.844 -14.422 -5.691 1 97 411 ALA B CA 1
ATOM 7112 C C . ALA B 1 411 ? 23.75 -13.945 -6.828 1 97 411 ALA B C 1
ATOM 7114 O O . ALA B 1 411 ? 24.969 -14.062 -6.738 1 97 411 ALA B O 1
ATOM 7115 N N . ASP B 1 412 ? 23.156 -13.422 -7.863 1 97.56 412 ASP B N 1
ATOM 7116 C CA . ASP B 1 412 ? 23.891 -12.977 -9.039 1 97.56 412 ASP B CA 1
ATOM 7117 C C . ASP B 1 412 ? 24.562 -11.633 -8.797 1 97.56 412 ASP B C 1
ATOM 7119 O O . ASP B 1 412 ? 25.672 -11.383 -9.281 1 97.56 412 ASP B O 1
ATOM 7123 N N . PHE B 1 413 ? 23.906 -10.727 -8.047 1 98.31 413 PHE B N 1
ATOM 7124 C CA . PHE B 1 413 ? 24.406 -9.359 -8.047 1 98.31 413 PHE B CA 1
ATOM 7125 C C . PHE B 1 413 ? 25.031 -9.016 -6.699 1 98.31 413 PHE B C 1
ATOM 7127 O O . PHE B 1 413 ? 25.531 -7.898 -6.508 1 98.31 413 PHE B O 1
ATOM 7134 N N . SER B 1 414 ? 25.078 -9.922 -5.715 1 98.12 414 SER B N 1
ATOM 7135 C CA . SER B 1 414 ? 25.688 -9.664 -4.414 1 98.12 414 SER B CA 1
ATOM 7136 C C . SER B 1 414 ? 27.156 -9.281 -4.562 1 98.12 414 SER B C 1
ATOM 7138 O O . SER B 1 414 ? 27.906 -9.93 -5.301 1 98.12 414 SER B O 1
ATOM 7140 N N . GLY B 1 415 ? 27.578 -8.18 -3.877 1 97.62 415 GLY B N 1
ATOM 7141 C CA . GLY B 1 415 ? 28.969 -7.738 -3.881 1 97.62 415 GLY B CA 1
ATOM 7142 C C . GLY B 1 415 ? 29.281 -6.773 -5.008 1 97.62 415 GLY B C 1
ATOM 7143 O O . GLY B 1 415 ? 30.344 -6.141 -5.016 1 97.62 415 GLY B O 1
ATOM 7144 N N . SER B 1 416 ? 28.375 -6.59 -5.93 1 98.25 416 SER B N 1
ATOM 7145 C CA . SER B 1 416 ? 28.641 -5.84 -7.152 1 98.25 416 SER B CA 1
ATOM 7146 C C . SER B 1 416 ? 28.859 -4.359 -6.859 1 98.25 416 SER B C 1
ATOM 7148 O O . SER B 1 416 ? 29.562 -3.67 -7.594 1 98.25 416 SER B O 1
ATOM 7150 N N . ALA B 1 417 ? 28.25 -3.836 -5.82 1 98.62 417 ALA B N 1
ATOM 7151 C CA . ALA B 1 417 ? 28.344 -2.41 -5.516 1 98.62 417 ALA B CA 1
ATOM 7152 C C . ALA B 1 417 ? 29.703 -2.053 -4.93 1 98.62 417 ALA B C 1
ATOM 7154 O O . ALA B 1 417 ? 30.062 -0.876 -4.852 1 98.62 417 ALA B O 1
ATOM 7155 N N . GLU B 1 418 ? 30.469 -2.977 -4.477 1 97.69 418 GLU B N 1
ATOM 7156 C CA . GLU B 1 418 ? 31.734 -2.738 -3.773 1 97.69 418 GLU B CA 1
ATOM 7157 C C . GLU B 1 418 ? 32.75 -2.088 -4.691 1 97.69 418 GLU B C 1
ATOM 7159 O O . GLU B 1 418 ? 33.625 -1.324 -4.23 1 97.69 418 GLU B O 1
ATOM 7164 N N . GLU B 1 419 ? 32.688 -2.375 -5.914 1 96 419 GLU B N 1
ATOM 7165 C CA . GLU B 1 419 ? 33.594 -1.753 -6.859 1 96 419 GLU B CA 1
ATOM 7166 C C . GLU B 1 419 ? 33.312 -0.257 -6.988 1 96 419 GLU B C 1
ATOM 7168 O O . GLU B 1 419 ? 34.25 0.525 -7.242 1 96 419 GLU B O 1
ATOM 7173 N N . TYR B 1 420 ? 32.125 0.076 -6.863 1 98.06 420 TYR B N 1
ATOM 7174 C CA . TYR B 1 420 ? 31.703 1.469 -6.992 1 98.06 420 TYR B CA 1
ATOM 7175 C C . TYR B 1 420 ? 31.922 2.225 -5.688 1 98.06 420 TYR B C 1
ATOM 7177 O O . TYR B 1 420 ? 32.156 3.438 -5.695 1 98.06 420 TYR B O 1
ATOM 7185 N N . LEU B 1 421 ? 31.734 1.477 -4.617 1 98.31 421 LEU B N 1
ATOM 7186 C CA . LEU B 1 421 ? 31.844 2.066 -3.289 1 98.31 421 LEU B CA 1
ATOM 7187 C C . LEU B 1 421 ? 32.844 1.299 -2.436 1 98.31 421 LEU B C 1
ATOM 7189 O O . LEU B 1 421 ? 32.5 0.761 -1.384 1 98.31 421 LEU B O 1
ATOM 7193 N N . PRO B 1 422 ? 34.094 1.335 -2.721 1 96.62 422 PRO B N 1
ATOM 7194 C CA . PRO B 1 422 ? 35.094 0.468 -2.049 1 96.62 422 PRO B CA 1
ATOM 7195 C C . PRO B 1 422 ? 35.25 0.812 -0.572 1 96.62 422 PRO B C 1
ATOM 7197 O O . PRO B 1 422 ? 35.562 -0.067 0.237 1 96.62 422 PRO B O 1
ATOM 7200 N N . ASP B 1 423 ? 34.969 1.997 -0.124 1 96.75 423 ASP B N 1
ATOM 7201 C CA . ASP B 1 423 ? 35.25 2.412 1.253 1 96.75 423 ASP B CA 1
ATOM 7202 C C . ASP B 1 423 ? 33.938 2.527 2.041 1 96.75 423 ASP B C 1
ATOM 7204 O O . ASP B 1 423 ? 33.938 2.986 3.186 1 96.75 423 ASP B O 1
ATOM 7208 N N . ASN B 1 424 ? 32.875 2.166 1.509 1 98.19 424 ASN B N 1
ATOM 7209 C CA . ASN B 1 424 ? 31.578 2.23 2.166 1 98.19 424 ASN B CA 1
ATOM 7210 C C . ASN B 1 424 ? 31.203 0.89 2.787 1 98.19 424 ASN B C 1
ATOM 7212 O O . ASN B 1 424 ? 31 -0.095 2.074 1 98.19 424 ASN B O 1
ATOM 7216 N N . PRO B 1 425 ? 31.094 0.842 4.066 1 97.56 425 PRO B N 1
ATOM 7217 C CA . PRO B 1 425 ? 30.812 -0.44 4.715 1 97.56 425 PRO B CA 1
ATOM 7218 C C . PRO B 1 425 ? 29.422 -0.982 4.355 1 97.56 425 PRO B C 1
ATOM 7220 O O . PRO B 1 425 ? 29.172 -2.178 4.52 1 97.56 425 PRO B O 1
ATOM 7223 N N . ASN B 1 426 ? 28.547 -0.177 3.873 1 98.5 426 ASN B N 1
ATOM 7224 C CA . ASN B 1 426 ? 27.188 -0.607 3.545 1 98.5 426 ASN B CA 1
ATOM 7225 C C . ASN B 1 426 ? 27.078 -1.046 2.088 1 98.5 426 ASN B C 1
ATOM 7227 O O . ASN B 1 426 ? 26 -1.436 1.634 1 98.5 426 ASN B O 1
ATOM 7231 N N . ALA B 1 427 ? 28.125 -1.062 1.379 1 98.69 427 ALA B N 1
ATOM 7232 C CA . ALA B 1 427 ? 28.125 -1.478 -0.022 1 98.69 427 ALA B CA 1
ATOM 7233 C C . ALA B 1 427 ? 27.594 -2.904 -0.168 1 98.69 427 ALA B C 1
ATOM 7235 O O . ALA B 1 427 ? 27 -3.248 -1.185 1 98.69 427 ALA B O 1
ATOM 7236 N N . LYS B 1 428 ? 27.797 -3.729 0.824 1 98.19 428 LYS B N 1
ATOM 7237 C CA . LYS B 1 428 ? 27.375 -5.129 0.805 1 98.19 428 LYS B CA 1
ATOM 7238 C C . LYS B 1 428 ? 25.859 -5.242 0.716 1 98.19 428 LYS B C 1
ATOM 7240 O O . LYS B 1 428 ? 25.328 -6.297 0.347 1 98.19 428 LYS B O 1
ATOM 7245 N N . TYR B 1 429 ? 25.141 -4.184 1.118 1 98.81 429 TYR B N 1
ATOM 7246 C CA . TYR B 1 429 ? 23.688 -4.184 1.097 1 98.81 429 TYR B CA 1
ATOM 7247 C C . TYR B 1 429 ? 23.156 -3.584 -0.203 1 98.81 429 TYR B C 1
ATOM 7249 O O . TYR B 1 429 ? 21.953 -3.4 -0.364 1 98.81 429 TYR B O 1
ATOM 7257 N N . LEU B 1 430 ? 24.047 -3.248 -1.12 1 98.94 430 LEU B N 1
ATOM 7258 C CA . LEU B 1 430 ? 23.672 -2.635 -2.387 1 98.94 430 LEU B CA 1
ATOM 7259 C C . LEU B 1 430 ? 24.109 -3.496 -3.564 1 98.94 430 LEU B C 1
ATOM 7261 O O . LEU B 1 430 ? 24.875 -4.449 -3.387 1 98.94 430 LEU B O 1
ATOM 7265 N N . TYR B 1 431 ? 23.562 -3.152 -4.723 1 98.88 431 TYR B N 1
ATOM 7266 C CA . TYR B 1 431 ? 24 -3.883 -5.91 1 98.88 431 TYR B CA 1
ATOM 7267 C C . TYR B 1 431 ? 23.953 -2.988 -7.145 1 98.88 431 TYR B C 1
ATOM 7269 O O . TYR B 1 431 ? 23.297 -1.949 -7.145 1 98.88 431 TYR B O 1
ATOM 7277 N N . VAL B 1 432 ? 24.703 -3.344 -8.141 1 98.81 432 VAL B N 1
ATOM 7278 C CA . VAL B 1 432 ? 24.75 -2.758 -9.477 1 98.81 432 VAL B CA 1
ATOM 7279 C C . VAL B 1 432 ? 24.828 -3.867 -10.523 1 98.81 432 VAL B C 1
ATOM 7281 O O . VAL B 1 432 ? 25.594 -4.824 -10.359 1 98.81 432 VAL B O 1
ATOM 7284 N N . TYR B 1 433 ? 24.047 -3.742 -11.539 1 98.75 433 TYR B N 1
ATOM 7285 C CA . TYR B 1 433 ? 24.078 -4.738 -12.602 1 98.75 433 TYR B CA 1
ATOM 7286 C C . TYR B 1 433 ? 23.844 -4.086 -13.961 1 98.75 433 TYR B C 1
ATOM 7288 O O . TYR B 1 433 ? 22.984 -3.207 -14.094 1 98.75 433 TYR B O 1
ATOM 7296 N N . LYS B 1 434 ? 24.625 -4.543 -14.93 1 97.88 434 LYS B N 1
ATOM 7297 C CA . LYS B 1 434 ? 24.578 -3.945 -16.266 1 97.88 434 LYS B CA 1
ATOM 7298 C C . LYS B 1 434 ? 23.812 -4.836 -17.234 1 97.88 434 LYS B C 1
ATOM 7300 O O . LYS B 1 434 ? 23.984 -6.059 -17.234 1 97.88 434 LYS B O 1
ATOM 7305 N N . LEU B 1 435 ? 22.859 -4.281 -18.016 1 98 435 LEU B N 1
ATOM 7306 C CA . LEU B 1 435 ? 22.172 -4.91 -19.141 1 98 435 LEU B CA 1
ATOM 7307 C C . LEU B 1 435 ? 22.641 -4.309 -20.453 1 98 435 LEU B C 1
ATOM 7309 O O . LEU B 1 435 ? 22.562 -3.098 -20.656 1 98 435 LEU B O 1
ATOM 7313 N N . ALA B 1 436 ? 23.156 -5.16 -21.297 1 97.31 436 ALA B N 1
ATOM 7314 C CA . ALA B 1 436 ? 23.703 -4.676 -22.562 1 97.31 436 ALA B CA 1
ATOM 7315 C C . ALA B 1 436 ? 23.594 -5.73 -23.656 1 97.31 436 ALA B C 1
ATOM 7317 O O . ALA B 1 436 ? 23.156 -6.855 -23.391 1 97.31 436 ALA B O 1
ATOM 7318 N N . ARG B 1 437 ? 23.797 -5.266 -24.875 1 96.56 437 ARG B N 1
ATOM 7319 C CA . ARG B 1 437 ? 23.844 -6.219 -25.984 1 96.56 437 ARG B CA 1
ATOM 7320 C C . ARG B 1 437 ? 25.219 -6.871 -26.094 1 96.56 437 ARG B C 1
ATOM 7322 O O . ARG B 1 437 ? 25.359 -7.938 -26.703 1 96.56 437 ARG B O 1
ATOM 7329 N N . ASN B 1 438 ? 26.188 -6.184 -25.516 1 92.31 438 ASN B N 1
ATOM 7330 C CA . ASN B 1 438 ? 27.562 -6.68 -25.5 1 92.31 438 ASN B CA 1
ATOM 7331 C C . ASN B 1 438 ? 28.25 -6.438 -24.156 1 92.31 438 ASN B C 1
ATOM 7333 O O . ASN B 1 438 ? 28.453 -5.289 -23.766 1 92.31 438 ASN B O 1
ATOM 7337 N N . CYS B 1 439 ? 28.562 -7.539 -23.516 1 94.19 439 CYS B N 1
ATOM 7338 C CA . CYS B 1 439 ? 29.297 -7.445 -22.266 1 94.19 439 CYS B CA 1
ATOM 7339 C C . CYS B 1 439 ? 30.781 -7.719 -22.484 1 94.19 439 CYS B C 1
ATOM 7341 O O . CYS B 1 439 ? 31.141 -8.57 -23.297 1 94.19 439 CYS B O 1
ATOM 7343 N N . SER B 1 440 ? 31.531 -6.926 -21.891 1 88.06 440 SER B N 1
ATOM 7344 C CA . SER B 1 440 ? 32.969 -7.203 -21.953 1 88.06 440 SER B CA 1
ATOM 7345 C C . SER B 1 440 ? 33.312 -8.422 -21.109 1 88.06 440 SER B C 1
ATOM 7347 O O . SER B 1 440 ? 32.594 -8.773 -20.172 1 88.06 440 SER B O 1
ATOM 7349 N N . GLU B 1 441 ? 34.438 -9.023 -21.391 1 83.88 441 GLU B N 1
ATOM 7350 C CA . GLU B 1 441 ? 34.875 -10.195 -20.656 1 83.88 441 GLU B CA 1
ATOM 7351 C C . GLU B 1 441 ? 35.156 -9.867 -19.203 1 83.88 441 GLU B C 1
ATOM 7353 O O . GLU B 1 441 ? 34.969 -10.711 -18.312 1 83.88 441 GLU B O 1
ATOM 7358 N N . ASP B 1 442 ? 35.438 -8.688 -18.906 1 84.31 442 ASP B N 1
ATOM 7359 C CA . ASP B 1 442 ? 35.812 -8.297 -17.562 1 84.31 442 ASP B CA 1
ATOM 7360 C C . ASP B 1 442 ? 34.594 -7.816 -16.766 1 84.31 442 ASP B C 1
ATOM 7362 O O . ASP B 1 442 ? 34.719 -7.527 -15.57 1 84.31 442 ASP B O 1
ATOM 7366 N N . ASP B 1 443 ? 33.531 -7.84 -17.438 1 90.12 443 ASP B N 1
ATOM 7367 C CA . ASP B 1 443 ? 32.344 -7.344 -16.766 1 90.12 443 ASP B CA 1
ATOM 7368 C C . ASP B 1 443 ? 31.578 -8.484 -16.062 1 90.12 443 ASP B C 1
ATOM 7370 O O . ASP B 1 443 ? 30.672 -9.078 -16.641 1 90.12 443 ASP B O 1
ATOM 7374 N N . GLN B 1 444 ? 31.875 -8.719 -14.805 1 92.38 444 GLN B N 1
ATOM 7375 C CA . GLN B 1 444 ? 31.312 -9.805 -14.016 1 92.38 444 GLN B CA 1
ATOM 7376 C C . GLN B 1 444 ? 29.812 -9.617 -13.805 1 92.38 444 GLN B C 1
ATOM 7378 O O . GLN B 1 444 ? 29.062 -10.594 -13.68 1 92.38 444 GLN B O 1
ATOM 7383 N N . TYR B 1 445 ? 29.391 -8.422 -13.75 1 97.62 445 TYR B N 1
ATOM 7384 C CA . TYR B 1 445 ? 28 -8.109 -13.438 1 97.62 445 TYR B CA 1
ATOM 7385 C C . TYR B 1 445 ? 27.297 -7.473 -14.633 1 97.62 445 TYR B C 1
ATOM 7387 O O . TYR B 1 445 ? 26.797 -6.348 -14.539 1 97.62 445 TYR B O 1
ATOM 7395 N N . CYS B 1 446 ? 27.281 -8.297 -15.711 1 97.56 446 CYS B N 1
ATOM 7396 C CA . CYS B 1 446 ? 26.656 -7.875 -16.969 1 97.56 446 CYS B CA 1
ATOM 7397 C C . CYS B 1 446 ? 25.859 -9.008 -17.594 1 97.56 446 CYS B C 1
ATOM 7399 O O . CYS B 1 446 ? 26.312 -10.156 -17.594 1 97.56 446 CYS B O 1
ATOM 7401 N N . TYR B 1 447 ? 24.734 -8.68 -18.047 1 97.19 447 TYR B N 1
ATOM 7402 C CA . TYR B 1 447 ? 23.922 -9.633 -18.797 1 97.19 447 TYR B CA 1
ATOM 7403 C C . TYR B 1 447 ? 23.719 -9.172 -20.234 1 97.19 447 TYR B C 1
ATOM 7405 O O . TYR B 1 447 ? 23.281 -8.047 -20.484 1 97.19 447 TYR B O 1
ATOM 7413 N N . GLU B 1 448 ? 24.062 -10.055 -21.125 1 97 448 GLU B N 1
ATOM 7414 C CA . GLU B 1 448 ? 23.812 -9.805 -22.547 1 97 448 GLU B CA 1
ATOM 7415 C C . GLU B 1 448 ? 22.391 -10.172 -22.922 1 97 448 GLU B C 1
ATOM 7417 O O . GLU B 1 448 ? 22.016 -11.352 -22.938 1 97 448 GLU B O 1
ATOM 7422 N N . VAL B 1 449 ? 21.594 -9.195 -23.281 1 97.5 449 VAL B N 1
ATOM 7423 C CA . VAL B 1 449 ? 20.188 -9.406 -23.625 1 97.5 449 VAL B CA 1
ATOM 7424 C C . VAL B 1 449 ? 20.078 -9.992 -25.031 1 97.5 449 VAL B C 1
ATOM 7426 O O . VAL B 1 449 ? 20.5 -9.359 -26 1 97.5 449 VAL B O 1
ATOM 7429 N N . PRO B 1 450 ? 19.531 -11.102 -25.125 1 96.94 450 PRO B N 1
ATOM 7430 C CA . PRO B 1 450 ? 19.453 -11.727 -26.438 1 96.94 450 PRO B CA 1
ATOM 7431 C C . PRO B 1 450 ? 18.406 -11.086 -27.344 1 96.94 450 PRO B C 1
ATOM 7433 O O . PRO B 1 450 ? 17.422 -10.531 -26.844 1 96.94 450 PRO B O 1
ATOM 7436 N N . TYR B 1 451 ? 18.656 -11.141 -28.609 1 96.94 451 TYR B N 1
ATOM 7437 C CA . TYR B 1 451 ? 17.688 -10.766 -29.641 1 96.94 451 TYR B CA 1
ATOM 7438 C C . TYR B 1 451 ? 17.703 -11.766 -30.781 1 96.94 451 TYR B C 1
ATOM 7440 O O . TYR B 1 451 ? 18.641 -12.555 -30.922 1 96.94 451 TYR B O 1
ATOM 7448 N N . GLY B 1 452 ? 16.641 -11.812 -31.516 1 96.44 452 GLY B N 1
ATOM 7449 C CA . GLY B 1 452 ? 16.547 -12.734 -32.625 1 96.44 452 GLY B CA 1
ATOM 7450 C C . GLY B 1 452 ? 16.125 -14.133 -32.219 1 96.44 452 GLY B C 1
ATOM 7451 O O . GLY B 1 452 ? 16.312 -15.094 -32.969 1 96.44 452 GLY B O 1
ATOM 7452 N N . VAL B 1 453 ? 15.594 -14.219 -31.078 1 97.12 453 VAL B N 1
ATOM 7453 C CA . VAL B 1 453 ? 15.258 -15.547 -30.578 1 97.12 453 VAL B CA 1
ATOM 7454 C C . VAL B 1 453 ? 13.789 -15.578 -30.141 1 97.12 453 VAL B C 1
ATOM 7456 O O . VAL B 1 453 ? 13.422 -16.297 -29.219 1 97.12 453 VAL B O 1
ATOM 7459 N N . GLY B 1 454 ? 12.992 -14.734 -30.672 1 95.75 454 GLY B N 1
ATOM 7460 C CA . GLY B 1 454 ? 11.562 -14.742 -30.406 1 95.75 454 GLY B CA 1
ATOM 7461 C C . GLY B 1 454 ? 11.211 -14.328 -28.984 1 95.75 454 GLY B C 1
ATOM 7462 O O . GLY B 1 454 ? 11.688 -13.305 -28.5 1 95.75 454 GLY B O 1
ATOM 7463 N N . ALA B 1 455 ? 10.336 -15.125 -28.328 1 96.56 455 ALA B N 1
ATOM 7464 C CA . ALA B 1 455 ? 9.828 -14.812 -26.984 1 96.56 455 ALA B CA 1
ATOM 7465 C C . ALA B 1 455 ? 10.938 -14.898 -25.953 1 96.56 455 ALA B C 1
ATOM 7467 O O . ALA B 1 455 ? 10.781 -14.414 -24.828 1 96.56 455 ALA B O 1
ATOM 7468 N N . TYR B 1 456 ? 12.016 -15.461 -26.297 1 97.19 456 TYR B N 1
ATOM 7469 C CA . TYR B 1 456 ? 13.094 -15.719 -25.344 1 97.19 456 TYR B CA 1
ATOM 7470 C C . TYR B 1 456 ? 14.125 -14.594 -25.375 1 97.19 456 TYR B C 1
ATOM 7472 O O . TYR B 1 456 ? 15.164 -14.68 -24.719 1 97.19 456 TYR B O 1
ATOM 7480 N N . GLY B 1 457 ? 13.844 -13.562 -26.141 1 97.44 457 GLY B N 1
ATOM 7481 C CA . GLY B 1 457 ? 14.656 -12.359 -26.203 1 97.44 457 GLY B CA 1
ATOM 7482 C C . GLY B 1 457 ? 13.836 -11.094 -26.359 1 97.44 457 GLY B C 1
ATOM 7483 O O . GLY B 1 457 ? 12.609 -11.117 -26.219 1 97.44 457 GLY B O 1
ATOM 7484 N N . ILE B 1 458 ? 14.5 -9.984 -26.453 1 97.62 458 ILE B N 1
ATOM 7485 C CA . ILE B 1 458 ? 13.938 -8.68 -26.766 1 97.62 458 ILE B CA 1
ATOM 7486 C C . ILE B 1 458 ? 14.617 -8.102 -28 1 97.62 458 ILE B C 1
ATOM 7488 O O . ILE B 1 458 ? 15.836 -7.91 -28.016 1 97.62 458 ILE B O 1
ATOM 7492 N N . GLU B 1 459 ? 13.859 -7.797 -29.016 1 97.38 459 GLU B N 1
ATOM 7493 C CA . GLU B 1 459 ? 14.422 -7.352 -30.281 1 97.38 459 GLU B CA 1
ATOM 7494 C C . GLU B 1 459 ? 15.117 -6 -30.141 1 97.38 459 GLU B C 1
ATOM 7496 O O . GLU B 1 459 ? 14.844 -5.254 -29.188 1 97.38 459 GLU B O 1
ATOM 7501 N N . LEU B 1 460 ? 16.016 -5.719 -31.094 1 97.12 460 LEU B N 1
ATOM 7502 C CA . LEU B 1 460 ? 16.703 -4.434 -31.109 1 97.12 460 LEU B CA 1
ATOM 7503 C C . LEU B 1 460 ? 15.695 -3.283 -31.172 1 97.12 460 LEU B C 1
ATOM 7505 O O . LEU B 1 460 ? 14.766 -3.311 -31.969 1 97.12 460 LEU B O 1
ATOM 7509 N N . ASP B 1 461 ? 15.82 -2.338 -30.266 1 95.69 461 ASP B N 1
ATOM 7510 C CA . ASP B 1 461 ? 15.039 -1.105 -30.203 1 95.69 461 ASP B CA 1
ATOM 7511 C C . ASP B 1 461 ? 13.578 -1.397 -29.875 1 95.69 461 ASP B C 1
ATOM 7513 O O . ASP B 1 461 ? 12.703 -0.547 -30.078 1 95.69 461 ASP B O 1
ATOM 7517 N N . GLN B 1 462 ? 13.344 -2.629 -29.469 1 95.62 462 GLN B N 1
ATOM 7518 C CA . GLN B 1 462 ? 12.023 -2.93 -28.922 1 95.62 462 GLN B CA 1
ATOM 7519 C C . GLN B 1 462 ? 11.844 -2.33 -27.531 1 95.62 462 GLN B C 1
ATOM 7521 O O . GLN B 1 462 ? 12.742 -2.432 -26.688 1 95.62 462 GLN B O 1
ATOM 7526 N N . PRO B 1 463 ? 10.664 -1.656 -27.328 1 96.31 463 PRO B N 1
ATOM 7527 C CA . PRO B 1 463 ? 10.43 -1.134 -25.984 1 96.31 463 PRO B CA 1
ATOM 7528 C C . PRO B 1 463 ? 10.516 -2.215 -24.906 1 96.31 463 PRO B C 1
ATOM 7530 O O . PRO B 1 463 ? 10.07 -3.346 -25.125 1 96.31 463 PRO B O 1
ATOM 7533 N N . LEU B 1 464 ? 11.125 -1.85 -23.797 1 97.19 464 LEU B N 1
ATOM 7534 C CA . LEU B 1 464 ? 11.312 -2.783 -22.688 1 97.19 464 LEU B CA 1
ATOM 7535 C C . LEU B 1 464 ? 11.047 -2.105 -21.359 1 97.19 464 LEU B C 1
ATOM 7537 O O . LEU B 1 464 ? 10.898 -0.882 -21.297 1 97.19 464 LEU B O 1
ATOM 7541 N N . PHE B 1 465 ? 10.891 -2.875 -20.266 1 96.88 465 PHE B N 1
ATOM 7542 C CA . PHE B 1 465 ? 10.844 -2.371 -18.891 1 96.88 465 PHE B CA 1
ATOM 7543 C C . PHE B 1 465 ? 11.5 -3.35 -17.938 1 96.88 465 PHE B C 1
ATOM 7545 O O . PHE B 1 465 ? 11.805 -4.488 -18.312 1 96.88 465 PHE B O 1
ATOM 7552 N N . ILE B 1 466 ? 11.852 -2.885 -16.797 1 97.69 466 ILE B N 1
ATOM 7553 C CA . ILE B 1 466 ? 12.445 -3.678 -15.727 1 97.69 466 ILE B CA 1
ATOM 7554 C C . ILE B 1 466 ? 11.438 -3.855 -14.594 1 97.69 466 ILE B C 1
ATOM 7556 O O . ILE B 1 466 ? 10.742 -2.91 -14.227 1 97.69 466 ILE B O 1
ATOM 7560 N N . ALA B 1 467 ? 11.32 -5.059 -14.094 1 97.88 467 ALA B N 1
ATOM 7561 C CA . ALA B 1 467 ? 10.5 -5.309 -12.914 1 97.88 467 ALA B CA 1
ATOM 7562 C C . ALA B 1 467 ? 11.305 -5.984 -11.805 1 97.88 467 ALA B C 1
ATOM 7564 O O . ALA B 1 467 ? 12.148 -6.84 -12.086 1 97.88 467 ALA B O 1
ATOM 7565 N N . TRP B 1 468 ? 11.125 -5.523 -10.586 1 98.56 468 TRP B N 1
ATOM 7566 C CA . TRP B 1 468 ? 11.75 -6.098 -9.398 1 98.56 468 TRP B CA 1
ATOM 7567 C C . TRP B 1 468 ? 10.742 -6.891 -8.578 1 98.56 468 TRP B C 1
ATOM 7569 O O . TRP B 1 468 ? 9.57 -6.516 -8.492 1 98.56 468 TRP B O 1
ATOM 7579 N N . ARG B 1 469 ? 11.195 -7.965 -8.016 1 98.06 469 ARG B N 1
ATOM 7580 C CA . ARG B 1 469 ? 10.383 -8.789 -7.129 1 98.06 469 ARG B CA 1
ATOM 7581 C C . ARG B 1 469 ? 11.125 -9.109 -5.836 1 98.06 469 ARG B C 1
ATOM 7583 O O . ARG B 1 469 ? 12.312 -9.445 -5.859 1 98.06 469 ARG B O 1
ATOM 7590 N N . LEU B 1 470 ? 10.453 -8.906 -4.742 1 98.31 470 LEU B N 1
ATOM 7591 C CA . LEU B 1 470 ? 10.914 -9.312 -3.416 1 98.31 470 LEU B CA 1
ATOM 7592 C C . LEU B 1 470 ? 9.984 -10.367 -2.816 1 98.31 470 LEU B C 1
ATOM 7594 O O . LEU B 1 470 ? 8.805 -10.102 -2.602 1 98.31 470 LEU B O 1
ATOM 7598 N N . TYR B 1 471 ? 10.578 -11.547 -2.523 1 97.56 471 TYR B N 1
ATOM 7599 C CA . TYR B 1 471 ? 9.727 -12.641 -2.059 1 97.56 471 TYR B CA 1
ATOM 7600 C C . TYR B 1 471 ? 9.953 -12.914 -0.577 1 97.56 471 TYR B C 1
ATOM 7602 O O . TYR B 1 471 ? 11.07 -13.227 -0.163 1 97.56 471 TYR B O 1
ATOM 7610 N N . MET B 1 472 ? 8.969 -12.719 0.182 1 97.69 472 MET B N 1
ATOM 7611 C CA . MET B 1 472 ? 8.734 -13.258 1.519 1 97.69 472 MET B CA 1
ATOM 7612 C C . MET B 1 472 ? 9.742 -12.703 2.516 1 97.69 472 MET B C 1
ATOM 7614 O O . MET B 1 472 ? 10.953 -12.844 2.324 1 97.69 472 MET B O 1
ATOM 7618 N N . GLU B 1 473 ? 9.328 -12.031 3.451 1 98.31 473 GLU B N 1
ATOM 7619 C CA . GLU B 1 473 ? 10.094 -11.719 4.652 1 98.31 473 GLU B CA 1
ATOM 7620 C C . GLU B 1 473 ? 9.992 -12.836 5.688 1 98.31 473 GLU B C 1
ATOM 7622 O O . GLU B 1 473 ? 8.898 -13.148 6.16 1 98.31 473 GLU B O 1
ATOM 7627 N N . ASN B 1 474 ? 11.094 -13.43 6.086 1 97.5 474 ASN B N 1
ATOM 7628 C CA . ASN B 1 474 ? 11.102 -14.633 6.906 1 97.5 474 ASN B CA 1
ATOM 7629 C C . ASN B 1 474 ? 10.383 -14.414 8.234 1 97.5 474 ASN B C 1
ATOM 7631 O O . ASN B 1 474 ? 9.648 -15.289 8.703 1 97.5 474 ASN B O 1
ATOM 7635 N N . THR B 1 475 ? 10.562 -13.234 8.758 1 97.5 475 THR B N 1
ATOM 7636 C CA . THR B 1 475 ? 10.016 -12.945 10.078 1 97.5 475 THR B CA 1
ATOM 7637 C C . THR B 1 475 ? 8.492 -12.984 10.055 1 97.5 475 THR B C 1
ATOM 7639 O O . THR B 1 475 ? 7.867 -13.508 10.984 1 97.5 475 THR B O 1
ATOM 7642 N N . THR B 1 476 ? 7.875 -12.492 9.016 1 98.06 476 THR B N 1
ATOM 7643 C CA . THR B 1 476 ? 6.418 -12.383 8.969 1 98.06 476 THR B CA 1
ATOM 7644 C C . THR B 1 476 ? 5.824 -13.531 8.148 1 98.06 476 THR B C 1
ATOM 7646 O O . THR B 1 476 ? 4.613 -13.758 8.188 1 98.06 476 THR B O 1
ATOM 7649 N N . LYS B 1 477 ? 6.641 -14.211 7.398 1 98 477 LYS B N 1
ATOM 7650 C CA . LYS B 1 477 ? 6.258 -15.344 6.555 1 98 477 LYS B CA 1
ATOM 7651 C C . LYS B 1 477 ? 5.312 -14.898 5.441 1 98 477 LYS B C 1
ATOM 7653 O O . LYS B 1 477 ? 4.449 -15.672 5.016 1 98 477 LYS B O 1
ATOM 7658 N N . THR B 1 478 ? 5.316 -13.648 5.109 1 98 478 THR B N 1
ATOM 7659 C CA . THR B 1 478 ? 4.633 -13.023 3.984 1 98 478 THR B CA 1
ATOM 7660 C C . THR B 1 478 ? 5.527 -11.977 3.322 1 98 478 THR B C 1
ATOM 7662 O O . THR B 1 478 ? 6.672 -11.781 3.734 1 98 478 THR B O 1
ATOM 7665 N N . GLY B 1 479 ? 5.113 -11.406 2.223 1 97.69 479 GLY B N 1
ATOM 7666 C CA . GLY B 1 479 ? 5.914 -10.391 1.559 1 97.69 479 GLY B CA 1
ATOM 7667 C C . GLY B 1 479 ? 6.219 -9.203 2.445 1 97.69 479 GLY B C 1
ATOM 7668 O O . GLY B 1 479 ? 5.496 -8.93 3.408 1 97.69 479 GLY B O 1
ATOM 7669 N N . PRO B 1 480 ? 7.281 -8.492 2.18 1 98 480 PRO B N 1
ATOM 7670 C CA . PRO B 1 480 ? 7.582 -7.289 2.961 1 98 480 PRO B CA 1
ATOM 7671 C C . PRO B 1 480 ? 6.57 -6.172 2.727 1 98 480 PRO B C 1
ATOM 7673 O O . PRO B 1 480 ? 5.754 -6.25 1.804 1 98 480 PRO B O 1
ATOM 7676 N N . ALA B 1 481 ? 6.566 -5.227 3.652 1 97.69 481 ALA B N 1
ATOM 7677 C CA . ALA B 1 481 ? 5.73 -4.043 3.465 1 97.69 481 ALA B CA 1
ATOM 7678 C C . ALA B 1 481 ? 6.406 -3.035 2.541 1 97.69 481 ALA B C 1
ATOM 7680 O O . ALA B 1 481 ? 7.602 -2.764 2.678 1 97.69 481 ALA B O 1
ATOM 7681 N N . TYR B 1 482 ? 5.617 -2.463 1.654 1 97.44 482 TYR B N 1
ATOM 7682 C CA . TYR B 1 482 ? 6.16 -1.454 0.753 1 97.44 482 TYR B CA 1
ATOM 7683 C C . TYR B 1 482 ? 6.727 -0.274 1.533 1 97.44 482 TYR B C 1
ATOM 7685 O O . TYR B 1 482 ? 7.699 0.352 1.106 1 97.44 482 TYR B O 1
ATOM 7693 N N . SER B 1 483 ? 6.172 0.02 2.666 1 97.12 483 SER B N 1
ATOM 7694 C CA . SER B 1 483 ? 6.57 1.165 3.477 1 97.12 483 SER B CA 1
ATOM 7695 C C . SER B 1 483 ? 7.918 0.92 4.152 1 97.12 483 SER B C 1
ATOM 7697 O O . SER B 1 483 ? 8.445 1.802 4.836 1 97.12 483 SER B O 1
ATOM 7699 N N . GLU B 1 484 ? 8.484 -0.236 3.977 1 98.31 484 GLU B N 1
ATOM 7700 C CA . GLU B 1 484 ? 9.703 -0.583 4.707 1 98.31 484 GLU B CA 1
ATOM 7701 C C . GLU B 1 484 ? 10.875 -0.782 3.754 1 98.31 484 GLU B C 1
ATOM 7703 O O . GLU B 1 484 ? 12.008 -1 4.195 1 98.31 484 GLU B O 1
ATOM 7708 N N . ILE B 1 485 ? 10.617 -0.655 2.443 1 98.69 485 ILE B N 1
ATOM 7709 C CA . ILE B 1 485 ? 11.688 -1.025 1.526 1 98.69 485 ILE B CA 1
ATOM 7710 C C . ILE B 1 485 ? 12.117 0.194 0.713 1 98.69 485 ILE B C 1
ATOM 7712 O O . ILE B 1 485 ? 11.305 1.088 0.451 1 98.69 485 ILE B O 1
ATOM 7716 N N . VAL B 1 486 ? 13.367 0.15 0.349 1 98.81 486 VAL B N 1
ATOM 7717 C CA . VAL B 1 486 ? 13.922 1.119 -0.593 1 98.81 486 VAL B CA 1
ATOM 7718 C C . VAL B 1 486 ? 13.656 0.657 -2.023 1 98.81 486 VAL B C 1
ATOM 7720 O O . VAL B 1 486 ? 13.844 -0.519 -2.348 1 98.81 486 VAL B O 1
ATOM 7723 N N . TYR B 1 487 ? 13.195 1.511 -2.846 1 98.69 487 TYR B N 1
ATOM 7724 C CA . TYR B 1 487 ? 12.906 1.157 -4.23 1 98.69 487 TYR B CA 1
ATOM 7725 C C . TYR B 1 487 ? 14.188 0.996 -5.035 1 98.69 487 TYR B C 1
ATOM 7727 O O . TYR B 1 487 ? 15.109 1.803 -4.906 1 98.69 487 TYR B O 1
ATOM 7735 N N . ASP B 1 488 ? 14.195 -0.008 -5.793 1 98.75 488 ASP B N 1
ATOM 7736 C CA . ASP B 1 488 ? 15.273 -0.203 -6.758 1 98.75 488 ASP B CA 1
ATOM 7737 C C . ASP B 1 488 ? 15.156 0.781 -7.918 1 98.75 488 ASP B C 1
ATOM 7739 O O . ASP B 1 488 ? 14.109 1.409 -8.102 1 98.75 488 ASP B O 1
ATOM 7743 N N . ARG B 1 489 ? 16.297 0.875 -8.633 1 98.38 489 ARG B N 1
ATOM 7744 C CA . ARG B 1 489 ? 16.359 1.908 -9.664 1 98.38 489 ARG B CA 1
ATOM 7745 C C . ARG B 1 489 ? 17.094 1.398 -10.898 1 98.38 489 ARG B C 1
ATOM 7747 O O . ARG B 1 489 ? 17.75 0.356 -10.852 1 98.38 489 ARG B O 1
ATOM 7754 N N . ALA B 1 490 ? 16.875 2.191 -11.961 1 98.44 490 ALA B N 1
ATOM 7755 C CA . ALA B 1 490 ? 17.594 1.91 -13.203 1 98.44 490 ALA B CA 1
ATOM 7756 C C . ALA B 1 490 ? 17.906 3.199 -13.953 1 98.44 490 ALA B C 1
ATOM 7758 O O . ALA B 1 490 ? 17.172 4.18 -13.859 1 98.44 490 ALA B O 1
ATOM 7759 N N . ILE B 1 491 ? 19.031 3.193 -14.648 1 98.19 491 ILE B N 1
ATOM 7760 C CA . ILE B 1 491 ? 19.469 4.305 -15.484 1 98.19 491 ILE B CA 1
ATOM 7761 C C . ILE B 1 491 ? 19.812 3.787 -16.891 1 98.19 491 ILE B C 1
ATOM 7763 O O . ILE B 1 491 ? 20.578 2.842 -17.031 1 98.19 491 ILE B O 1
ATOM 7767 N N . LYS B 1 492 ? 19.25 4.379 -17.859 1 97.94 492 LYS B N 1
ATOM 7768 C CA . LYS B 1 492 ? 19.609 4.113 -19.25 1 97.94 492 LYS B CA 1
ATOM 7769 C C . LYS B 1 492 ? 20.734 5.031 -19.703 1 97.94 492 LYS B C 1
ATOM 7771 O O . LYS B 1 492 ? 20.688 6.242 -19.5 1 97.94 492 LYS B O 1
ATOM 7776 N N . PHE B 1 493 ? 21.719 4.488 -20.312 1 97.69 493 PHE B N 1
ATOM 7777 C CA . PHE B 1 493 ? 22.844 5.242 -20.859 1 97.69 493 PHE B CA 1
ATOM 7778 C C . PHE B 1 493 ? 22.875 5.141 -22.375 1 97.69 493 PHE B C 1
ATOM 7780 O O . PHE B 1 493 ? 22.906 4.043 -22.938 1 97.69 493 PHE B O 1
ATOM 7787 N N . ASP B 1 494 ? 22.844 6.266 -22.969 1 96.5 494 ASP B N 1
ATOM 7788 C CA . ASP B 1 494 ? 22.969 6.383 -24.422 1 96.5 494 ASP B CA 1
ATOM 7789 C C . ASP B 1 494 ? 24.297 7.023 -24.812 1 96.5 494 ASP B C 1
ATOM 7791 O O . ASP B 1 494 ? 24.828 7.852 -24.078 1 96.5 494 ASP B O 1
ATOM 7795 N N . PRO B 1 495 ? 24.766 6.59 -25.969 1 93.06 495 PRO B N 1
ATOM 7796 C CA . PRO B 1 495 ? 25.969 7.27 -26.438 1 93.06 495 PRO B CA 1
ATOM 7797 C C . PRO B 1 495 ? 25.75 8.766 -26.672 1 93.06 495 PRO B C 1
ATOM 7799 O O . PRO B 1 495 ? 24.672 9.172 -27.078 1 93.06 495 PRO B O 1
ATOM 7802 N N . LYS B 1 496 ? 26.844 9.547 -26.297 1 87.12 496 LYS B N 1
ATOM 7803 C CA . LYS B 1 496 ? 26.766 10.977 -26.578 1 87.12 496 LYS B CA 1
ATOM 7804 C C . LYS B 1 496 ? 26.875 11.25 -28.078 1 87.12 496 LYS B C 1
ATOM 7806 O O . LYS B 1 496 ? 27.625 10.578 -28.781 1 87.12 496 LYS B O 1
ATOM 7811 N N . ASN B 1 497 ? 25.891 11.922 -28.703 1 67.12 497 ASN B N 1
ATOM 7812 C CA . ASN B 1 497 ? 26.047 12.352 -30.094 1 67.12 497 ASN B CA 1
ATOM 7813 C C . ASN B 1 497 ? 27.281 13.211 -30.281 1 67.12 497 ASN B C 1
ATOM 7815 O O . ASN B 1 497 ? 27.703 13.922 -29.359 1 67.12 497 ASN B O 1
#

Sequence (994 aa):
MKKYIMAIILGISFILLTGTVLAANETYDAGAFQQALEQNGFTVQEGEVGYFDFLKLFEEGVLPSAYGNNPTTKYLIYFVPPAPGYEVDEQIKQITSTLGVKENTTPFWNLGSDEAVVFVGRTAPECRYFSYDSFIMHRTIGDERRWLFANIADTINNLVIKTEGTPNGSSGNPFNQTTIIILTADRGIDQRIRAAAQSAGYSDNIINTQVMPSVMLNMGLENDSDTFALFFRPALFNDTQAGDDYINNPPATVFRITPNETVELDPYDYPELRVRGTGKTEFDLMDDLEELRIAILDKYNESNATELPTSQGVPIGSDAIQRGINGVGPTNDAVYLWSANQTASSPTPPFFDTSQYYPFLQEPEITLGNDSNEFIIVYGVNHAATGKATYSNFCIYGADGWNGVRAITDADFSGSAEEYLPDNPNAKYLYVYKLARNCSEDDQYCYEVPYGVGAYGIELDQPLFIAWRLYMENTTKTGPAYSEIVYDRAIKFDPKNMKKYIMAIILGISFILLTGTVLAANETYDAGAFQQALEQNGFTVQEGEVGYFDFLKLFEEGVLPSAYGNNPTTKYLIYFVPPAPGYEVDEQIKQITSTLGVKENTTPFWNLGSDEAVVFVGRTAPECRYFSYDSFIMHRTIGDERRWLFANIADTINNLVIKTEGTPNGSSGNPFNQTTIIILTADRGIDQRIRAAAQSAGYSDNIINTQVMPSVMLNMGLENDSDTFALFFRPALFNDTQAGDDYINNPPATVFRITPNETVELDPYDYPELRVRGTGKTEFDLMDDLEELRIAILDKYNESNATELPTSQGVPIGSDAIQRGINGVGPTNDAVYLWSANQTASSPTPPFFDTSQYYPFLQEPEITLGNDSNEFIIVYGVNHAATGKATYSNFCIYGADGWNGVRAITDADFSGSAEEYLPDNPNAKYLYVYKLARNCSEDDQYCYEVPYGVGAYGIELDQPLFIAWRLYMENTTKTGPAYSEIVYDRAIKFDPKN

Radius of gyration: 32.45 Å; Cα contacts (8 Å, |Δi|>4): 2482; chains: 2; bounding box: 129×106×85 Å

Organism: Methanosarcina acetivorans (strain ATCC 35395 / DSM 2834 / JCM 12185 / C2A) (NCBI:txid188937)